Protein AF-0000000084521338 (afdb_homodimer)

pLDDT: mean 89.38, std 19.84, range [15.09, 98.81]

Sequence (974 aa):
MANGDLIKFGTLYLGGVKQARPTRPWTGVTNVPIPPGASDYGDIPSYNNTSKPVIEIRDTDTNDAYKIQWREVTVDGKKLLICDRVILINITWNDLNTYGLIFGKTFTIDGRQCKLRVLTGGETYRSNGDPFSGGTPTSNEWDRIITNESNFSGLPKPSTSDLDTNKDENDMNSVHNKFWNWYYIYSFCQEAFDKDNNKRPVRGYHSARYLDWSSPSGYGVSTGWRPVLEILNSIPTLTLSTQNNITLSEGNILPITGSASDTDNGDVVTVKYKINSGTIRNITSGVVNGTPLSFAKNLTFSGKRLRDGSTEVTVDLAENVDHTLTVWAEDDKGGKSAEVTRKFRVIHNRPPVISGTNEDLGTIQAIPSKTYTVTEPEGDAFTVTEKIDGKVIRSFAGVAGQENTITIPHDMWIRLQPGVQHTLAVEATDSKGMTSSRTYTFVRQETKLEFKLKNPFVTDIAAKSCHPRCGGPKRSDNENRSMQQRLMANGDLIKFGTLYLGGVKQARPTRPWTGVTNVPIPPGASDYGDIPSYNNTSKPVIEIRDTDTNDAYKIQWREVTVDGKKLLICDRVILINITWNDLNTYGLIFGKTFTIDGRQCKLRVLTGGETYRSNGDPFSGGTPTSNEWDRIITNESNFSGLPKPSTSDLDTNKDENDMNSVHNKFWNWYYIYSFCQEAFDKDNNKRPVRGYHSARYLDWSSPSGYGVSTGWRPVLEILNSIPTLTLSTQNNITLSEGNILPITGSASDTDNGDVVTVKYKINSGTIRNITSGVVNGTPLSFAKNLTFSGKRLRDGSTEVTVDLAENVDHTLTVWAEDDKGGKSAEVTRKFRVIHNRPPVISGTNEDLGTIQAIPSKTYTVTEPEGDAFTVTEKIDGKVIRSFAGVAGQENTITIPHDMWIRLQPGVQHTLAVEATDSKGMTSSRTYTFVRQETKLEFKLKNPFVTDIAAKSCHPRCGGPKRSDNENRSMQQRL

Secondary structure (DSSP, 8-state):
--TT-EEE--EEEETTEE-PPPSS-S---TTSPPPTT-SS-----B--TTT-PPEEEESPPSSGGG--EEEEEEETTEEEEEESS--EES--HHHHHHTTTTT-EEEEETTEEEEEE-----SEESSTT-TTS-EESTT-HIIIIIS-TT--TTS----HHHHSS--SHHHHTSHHHHHH--BT-EEE-SSPGGG-TT-EEEEEBTSTT-EEEE-TT---SSEEE--EEEE--PPPEEEE-PPSSEEE-TT-EEEEEEEEE-SSTT-EEEEEEEETTS--EEEEEEE-SSS-EEEEEEEEEETTEEEETTEE-SSPPPTTS-EEEEEEEEETTS-BPPPEEEEEEE------EESS--EEEEEESS--EEEE-EE-TT---EEEEEEETTEEEEEEE--TT--EEEE--HHHHTTSPTTSEEEEEEEEEETTS-EEEEEEEEEE---S-----------------------------------S---/--TT-EEE--EEEETTEE-PPPSS-S---TTSPPPTT-SS---PPBP-TTT-PPEEEESPPSSGGG--EEEEEEETTEEEEEESS--EES--HHHHHHTTTTT-EEEEETTEEEEEE-----SEESSTT-TTS-EESTT-HIIIIIS-TT--TTS----HHHHSS--SHHHHTSHHHHHH--BT-EEE-SSPGGG-TT-EEEEEBTSTT-EEEE-TT---SSEEE--EEEE--PPPEEEE-PPSSEEE-TT-EEEEEEEEE-SSTT-EEEEEEEETTS--EEEEEEE-SSS-EEEEEEEEEETTEEEETTEE-SSPPPTTS-EEEEEEEEETTS-BPPPEEEEEEE------EESS--EEEEEESS--EEEE-EE-TT---EEEEEEETTEEEEEEE--TT--EEEE--HHHHTTSPTTSEEEEEEEEEETTS-EEEEEEEEEE---S---------------------------------------

Radius of gyration: 51.52 Å; Cα contacts (8 Å, |Δi|>4): 2379; chains: 2; bounding box: 118×177×159 Å

Solvent-accessible surface area (backbone atoms only — not comparable to full-atom values): 52672 Å² total; per-residue (Å²): 140,54,41,46,41,81,41,77,54,23,21,45,23,49,58,83,40,78,44,64,50,46,86,37,43,27,42,45,48,93,91,47,79,61,52,57,77,55,94,54,60,18,54,41,46,67,49,50,84,79,78,56,54,56,79,46,70,38,49,57,50,91,52,74,60,28,27,36,51,21,32,32,39,76,53,97,87,38,42,32,35,35,39,29,36,45,59,34,20,33,47,26,56,50,56,38,44,74,72,30,44,36,85,49,35,80,43,62,41,79,48,28,36,26,33,30,15,34,45,36,49,20,30,40,50,54,41,91,90,34,40,62,62,22,33,29,59,71,80,21,43,40,50,30,54,67,41,26,72,66,65,53,71,67,53,58,58,63,50,74,64,29,54,39,89,61,74,36,43,68,35,54,69,28,73,45,28,69,60,42,35,31,51,48,23,25,29,50,31,56,40,38,27,75,78,30,86,67,26,23,17,28,36,22,30,56,19,67,41,20,42,51,66,42,48,33,80,44,71,34,64,49,35,22,45,30,51,27,33,36,59,72,49,64,58,30,45,65,47,75,67,45,73,65,68,45,74,37,40,70,68,34,69,50,60,46,35,38,37,34,41,50,82,48,66,50,40,38,39,35,35,34,35,29,52,64,90,50,65,79,42,58,73,41,35,34,52,29,72,78,62,65,48,71,45,76,45,66,29,35,29,48,91,47,19,41,21,50,83,90,43,71,66,47,67,77,57,61,61,92,38,86,40,38,42,39,37,34,30,33,35,80,76,61,16,56,23,71,77,47,75,33,38,31,35,43,46,78,82,69,45,34,44,64,55,83,71,72,42,75,69,43,76,36,73,66,81,61,76,47,78,38,31,40,38,41,87,88,68,59,57,34,37,34,37,31,24,52,70,85,40,77,74,50,72,46,79,54,57,73,65,45,80,43,71,51,66,60,58,64,80,59,51,75,66,52,61,64,79,37,82,44,42,40,35,43,34,32,34,31,78,86,68,38,62,32,77,46,44,36,34,31,24,42,44,78,71,78,79,78,67,76,71,68,75,76,73,79,74,70,74,72,76,76,82,80,80,83,86,80,88,75,87,86,78,84,79,79,88,83,84,90,71,89,72,76,133,140,54,41,44,41,82,43,75,55,23,21,44,24,52,60,83,40,76,43,64,49,46,86,37,43,27,42,46,47,93,90,48,78,62,54,55,77,53,92,54,59,18,55,41,47,68,48,49,84,78,77,56,54,57,80,45,69,38,49,56,49,90,51,71,61,28,28,38,50,22,32,32,39,73,51,97,89,37,45,31,35,35,37,30,35,44,59,35,20,32,47,26,55,51,58,38,45,74,72,30,45,35,83,50,34,80,43,61,41,79,48,28,36,26,34,31,15,34,45,38,49,22,30,40,49,54,39,90,91,36,40,62,62,22,32,28,59,70,82,21,43,39,51,32,54,66,41,25,72,66,64,53,71,69,53,58,58,63,49,73,64,31,54,39,89,60,73,36,43,69,37,55,69,27,73,45,28,69,60,42,35,32,50,47,22,26,29,50,31,57,41,37,26,75,78,31,85,65,26,23,17,26,37,23,31,55,17,67,40,20,43,50,66,41,49,34,80,43,70,33,64,48,33,21,45,30,52,26,33,36,58,72,48,64,58,29,45,66,48,76,67,47,74,65,68,44,74,38,41,70,68,33,69,52,60,46,34,36,36,34,41,48,81,48,66,50,40,38,41,34,35,35,36,28,53,65,90,50,66,78,41,58,73,39,35,35,52,29,70,79,61,66,50,73,43,75,44,66,30,36,29,50,90,47,18,39,21,52,82,90,44,72,66,47,66,78,57,62,61,92,39,84,40,39,40,40,39,34,30,33,36,81,78,62,16,57,23,70,75,46,75,34,40,31,36,41,46,78,82,69,45,33,45,65,55,82,72,71,44,75,69,44,77,35,73,65,79,61,76,47,77,36,31,39,38,42,87,88,67,60,59,34,37,34,37,32,26,51,70,86,40,77,74,49,69,47,79,54,54,75,66,46,78,41,73,52,65,61,58,65,80,59,51,73,65,51,60,64,80,36,83,44,44,41,33,43,35,31,35,31,78,86,68,36,62,33,76,45,44,37,34,33,24,43,42,78,71,77,78,81,67,73,70,69,75,77,71,80,73,74,70,73,72,82,75,73,79,67,79,68,78,80,78,86,76,71,94,86,97,87,90,78,84,80,80,78,134

Foldseek 3Di:
DAFFDKDFWWFKDFQNHTDFAWPFQAQADPVDDDFAQDPHGTDAAEQDPPVRTDIDTEAGDPDSRGTFIFGWDQDPNWIKTWGLGFRYAQDFLVSCVVNVQAPWDWDAYPQFIKIKHFWAFAQEAPDPPDQLRGHPPCPTCLNCALCVPVVGPNADHDDPVQRDQDRHSCNCPPPSCVSRVLANAWEWHRYHHVNDPQWTWIAGHRHSRGIDIDGRHDGDSRYGYTMMITTDFDAKEWDWPFDAAAEAEAFDKRKTWTWMAGDPAQWKKWKWKAKAPFDIDTFDMDGHDPDIGITIAIWTDHPQFTDRVVRTRDDRFDAPDKMKMWMWMDIPSRHIYDIDMHIYGYDYFDAKDKDDAAEEPEEDADKDKDKIFIAGPVPFKKKKFKDKQPHTPDIDTHDHPDIDMDTDDPVRVVVDDAPDKMKIKMKMAGPSGDIDMHIYIYGYDHDPPPPPVDPPPPCPPDPPPPDDDDDDDPPDDDDDDDDPDDD/DAFFDKDFWWFKDFQNHTDFAKPFQAQADPVDDDFAQDPHGTDAAEQDPVVRTQIDTEAGDPDSRGTFIFGWDQDPNWIKTWGLGFRYAQDFLVSCVVNVQACWDWDAYPQFIKIKHFWAFAQEAPDPPDQLRGHPPCPTCLNCALCVPVVGPNADHDDPVQRDQDRHSCNCPPPSCVSRVLANAWEWHRYHHVNDPQWTWIAGHRHSRGIDIDGRHDGDSRYGYTMMITGDFDAKEWDWPFDAAAEAEAFDKRKTWTWMAGPPAQWKKWKWKAKAPFDIDTFDMDGHDPDIGITIAIWGDHPQFTDRVVRTRDDRFDAPDKMKMWMWMAIPSRHIYDIDMHIYGYDYFDAKDKDDAAEEPEEDADKDKDKIFIAGPVRFKKKKFKDKQNHTPDIDTHDHPDIDMDTDDPVRVVVDDAPDKMKIKMKMAGPSGDIDMHIYIYGHDHDPPPPPVDPPPPPPPPPPDDPVPVDDDDDDDDDDDDDDDDD

InterPro domains:
  IPR013783 Immunoglobulin-like fold [G3DSA:2.60.40.10] (236-350)

Structure (mmCIF, N/CA/C/O backbone):
data_AF-0000000084521338-model_v1
#
loop_
_entity.id
_entity.type
_entity.pdbx_description
1 polymer 'Uncharacterized protein'
#
loop_
_atom_site.group_PDB
_atom_site.id
_atom_site.type_symbol
_atom_site.label_atom_id
_atom_site.label_alt_id
_atom_site.label_comp_id
_atom_site.label_asym_id
_atom_site.label_entity_id
_atom_site.label_seq_id
_atom_site.pdbx_PDB_ins_code
_atom_site.Cartn_x
_atom_site.Cartn_y
_atom_site.Cartn_z
_atom_site.occupancy
_atom_site.B_iso_or_equiv
_atom_site.auth_seq_id
_atom_site.auth_comp_id
_atom_site.auth_asym_id
_atom_site.auth_atom_id
_atom_site.pdbx_PDB_model_num
ATOM 1 N N . MET A 1 1 ? 20.344 -11.086 -13.477 1 58.88 1 MET A N 1
ATOM 2 C CA . MET A 1 1 ? 21.031 -12.188 -12.812 1 58.88 1 MET A CA 1
ATOM 3 C C . MET A 1 1 ? 20.703 -13.516 -13.469 1 58.88 1 MET A C 1
ATOM 5 O O . MET A 1 1 ? 19.578 -13.719 -13.938 1 58.88 1 MET A O 1
ATOM 9 N N . ALA A 1 2 ? 21.812 -14.273 -13.68 1 73.19 2 ALA A N 1
ATOM 10 C CA . ALA A 1 2 ? 21.734 -15.5 -14.469 1 73.19 2 ALA A CA 1
ATOM 11 C C . ALA A 1 2 ? 21.781 -16.734 -13.578 1 73.19 2 ALA A C 1
ATOM 13 O O . ALA A 1 2 ? 22.188 -16.641 -12.414 1 73.19 2 ALA A O 1
ATOM 14 N N . ASN A 1 3 ? 21.219 -17.781 -14.016 1 86.38 3 ASN A N 1
ATOM 15 C CA . ASN A 1 3 ? 21.359 -19.047 -13.312 1 86.38 3 ASN A CA 1
ATOM 16 C C . ASN A 1 3 ? 22.812 -19.312 -12.906 1 86.38 3 ASN A C 1
ATOM 18 O O . ASN A 1 3 ? 23.734 -19.094 -13.695 1 86.38 3 ASN A O 1
ATOM 22 N N . GLY A 1 4 ? 22.953 -19.531 -11.633 1 91.88 4 GLY A N 1
ATOM 23 C CA . GLY A 1 4 ? 24.281 -19.891 -11.156 1 91.88 4 GLY A CA 1
ATOM 24 C C . GLY A 1 4 ? 24.984 -18.75 -10.438 1 91.88 4 GLY A C 1
ATOM 25 O O . GLY A 1 4 ? 25.969 -18.969 -9.734 1 91.88 4 GLY A O 1
ATOM 26 N N . ASP A 1 5 ? 24.516 -17.562 -10.555 1 92.31 5 ASP A N 1
ATOM 27 C CA . ASP A 1 5 ? 25.141 -16.406 -9.906 1 92.31 5 ASP A CA 1
ATOM 28 C C . ASP A 1 5 ? 25.203 -16.609 -8.391 1 92.31 5 ASP A C 1
ATOM 30 O O . ASP A 1 5 ? 24.266 -17.125 -7.789 1 92.31 5 ASP A O 1
ATOM 34 N N . LEU A 1 6 ? 26.375 -16.25 -7.836 1 95.75 6 LEU A N 1
ATOM 35 C CA . LEU A 1 6 ? 26.547 -16.281 -6.391 1 95.75 6 LEU A CA 1
ATOM 36 C C . LEU A 1 6 ? 25.938 -15.055 -5.734 1 95.75 6 LEU A C 1
ATOM 38 O O . LEU A 1 6 ? 26.297 -13.922 -6.074 1 95.75 6 LEU A O 1
ATOM 42 N N . ILE A 1 7 ? 25.016 -15.297 -4.859 1 94.56 7 ILE A N 1
ATOM 43 C CA . ILE A 1 7 ? 24.328 -14.227 -4.133 1 94.56 7 ILE A CA 1
ATOM 44 C C . ILE A 1 7 ? 24.641 -14.344 -2.641 1 94.56 7 ILE A C 1
ATOM 46 O O . ILE A 1 7 ? 24.516 -15.422 -2.055 1 94.56 7 ILE A O 1
ATOM 50 N N . LYS A 1 8 ? 25.141 -13.367 -2.061 1 95.94 8 LYS A N 1
ATOM 51 C CA . LYS A 1 8 ? 25.344 -13.281 -0.616 1 95.94 8 LYS A CA 1
ATOM 52 C C . LYS A 1 8 ? 24.172 -12.555 0.052 1 95.94 8 LYS A C 1
ATOM 54 O O . LYS A 1 8 ? 23.938 -11.375 -0.203 1 95.94 8 LYS A O 1
ATOM 59 N N . PHE A 1 9 ? 23.391 -13.352 0.791 1 94.38 9 PHE A N 1
ATOM 60 C CA . PHE A 1 9 ? 22.094 -12.867 1.213 1 94.38 9 PHE A CA 1
ATOM 61 C C . PHE A 1 9 ? 21.656 -13.523 2.521 1 94.38 9 PHE A C 1
ATOM 63 O O . PHE A 1 9 ? 21.703 -14.75 2.65 1 94.38 9 PHE A O 1
ATOM 70 N N . GLY A 1 10 ? 21.375 -12.656 3.594 1 95.88 10 GLY A N 1
ATOM 71 C CA . GLY A 1 10 ? 20.875 -13.148 4.867 1 95.88 10 GLY A CA 1
ATOM 72 C C . GLY A 1 10 ? 21.969 -13.617 5.805 1 95.88 10 GLY A C 1
ATOM 73 O O . GLY A 1 10 ? 23.094 -13.844 5.375 1 95.88 10 GLY A O 1
ATOM 74 N N . THR A 1 11 ? 21.609 -13.711 7.078 1 97.88 11 THR A N 1
ATOM 75 C CA . THR A 1 11 ? 22.5 -14.125 8.156 1 97.88 11 THR A CA 1
ATOM 76 C C . THR A 1 11 ? 21.797 -15.125 9.078 1 97.88 11 THR A C 1
ATOM 78 O O . THR A 1 11 ? 20.672 -14.898 9.508 1 97.88 11 THR A O 1
ATOM 81 N N . LEU A 1 12 ? 22.516 -16.25 9.375 1 97.62 12 LEU A N 1
ATOM 82 C CA . LEU A 1 12 ? 21.953 -17.266 10.25 1 97.62 12 LEU A CA 1
ATOM 83 C C . LEU A 1 12 ? 22.156 -16.891 11.719 1 97.62 12 LEU A C 1
ATOM 85 O O . LEU A 1 12 ? 23.25 -16.5 12.125 1 97.62 12 LEU A O 1
ATOM 89 N N . TYR A 1 13 ? 21.078 -17.016 12.469 1 97.06 13 TYR A N 1
ATOM 90 C CA . TYR A 1 13 ? 21.109 -16.812 13.914 1 97.06 13 TYR A CA 1
ATOM 91 C C . TYR A 1 13 ? 20.609 -18.062 14.641 1 97.06 13 TYR A C 1
ATOM 93 O O . TYR A 1 13 ? 19.625 -18.672 14.234 1 97.06 13 TYR A O 1
ATOM 101 N N . LEU A 1 14 ? 21.281 -18.422 15.664 1 96.31 14 LEU A N 1
ATOM 102 C CA . LEU A 1 14 ? 20.859 -19.422 16.641 1 96.31 14 LEU A CA 1
ATOM 103 C C . LEU A 1 14 ? 20.719 -18.812 18.031 1 96.31 14 LEU A C 1
ATOM 105 O O . LEU A 1 14 ? 21.703 -18.391 18.625 1 96.31 14 LEU A O 1
ATOM 109 N N . GLY A 1 15 ? 19.5 -18.656 18.484 1 94.88 15 GLY A N 1
ATOM 110 C CA . GLY A 1 15 ? 19.266 -18.031 19.781 1 94.88 15 GLY A CA 1
ATOM 111 C C . GLY A 1 15 ? 19.75 -16.594 19.828 1 94.88 15 GLY A C 1
ATOM 112 O O . GLY A 1 15 ? 20.453 -16.203 20.766 1 94.88 15 GLY A O 1
ATOM 113 N N . GLY A 1 16 ? 19.609 -15.992 18.688 1 94.75 16 GLY A N 1
ATOM 114 C CA . GLY A 1 16 ? 19.953 -14.586 18.625 1 94.75 16 GLY A CA 1
ATOM 115 C C . GLY A 1 16 ? 21.438 -14.352 18.375 1 94.75 16 GLY A C 1
ATOM 116 O O . GLY A 1 16 ? 21.859 -13.203 18.203 1 94.75 16 GLY A O 1
ATOM 117 N N . VAL A 1 17 ? 22.234 -15.391 18.328 1 96.5 17 VAL A N 1
ATOM 118 C CA . VAL A 1 17 ? 23.656 -15.266 18.062 1 96.5 17 VAL A CA 1
ATOM 119 C C . VAL A 1 17 ? 23.938 -15.547 16.594 1 96.5 17 VAL A C 1
ATOM 121 O O . VAL A 1 17 ? 23.578 -16.609 16.078 1 96.5 17 VAL A O 1
ATOM 124 N N . LYS A 1 18 ? 24.578 -14.586 15.938 1 97.44 18 LYS A N 1
ATOM 125 C CA . LYS A 1 18 ? 24.859 -14.797 14.523 1 97.44 18 LYS A CA 1
ATOM 126 C C . LYS A 1 18 ? 25.891 -15.898 14.328 1 97.44 18 LYS A C 1
ATOM 128 O O . LYS A 1 18 ? 26.844 -16.016 15.117 1 97.44 18 LYS A O 1
ATOM 133 N N . GLN A 1 19 ? 25.766 -16.703 13.297 1 97.5 19 GLN A N 1
ATOM 134 C CA . GLN A 1 19 ? 26.672 -17.812 12.961 1 97.5 19 GLN A CA 1
ATOM 135 C C . GLN A 1 19 ? 27.5 -17.484 11.719 1 97.5 19 GLN A C 1
ATOM 137 O O . GLN A 1 19 ? 26.969 -16.969 10.734 1 97.5 19 GLN A O 1
ATOM 142 N N . ALA A 1 20 ? 28.75 -17.766 11.781 1 97.44 20 ALA A N 1
ATOM 143 C CA . ALA A 1 20 ? 29.594 -17.578 10.602 1 97.44 20 ALA A CA 1
ATOM 144 C C . ALA A 1 20 ? 29.297 -18.641 9.547 1 97.44 20 ALA A C 1
ATOM 146 O O . ALA A 1 20 ? 28.984 -19.781 9.875 1 97.44 20 ALA A O 1
ATOM 147 N N . ARG A 1 21 ? 29.406 -18.234 8.305 1 97.44 21 ARG A N 1
ATOM 148 C CA . ARG A 1 21 ? 29.297 -19.188 7.207 1 97.44 21 ARG A CA 1
ATOM 149 C C . ARG A 1 21 ? 30.406 -20.234 7.277 1 97.44 21 ARG A C 1
ATOM 151 O O . ARG A 1 21 ? 31.594 -19.875 7.406 1 97.44 21 ARG A O 1
ATOM 158 N N . PRO A 1 22 ? 30.062 -21.5 7.141 1 97.12 22 PRO A N 1
ATOM 159 C CA . PRO A 1 22 ? 31.141 -22.5 7.16 1 97.12 22 PRO A CA 1
ATOM 160 C C . PRO A 1 22 ? 32.094 -22.359 5.988 1 97.12 22 PRO A C 1
ATOM 162 O O . PRO A 1 22 ? 31.672 -22.172 4.848 1 97.12 22 PRO A O 1
ATOM 165 N N . THR A 1 23 ? 33.375 -22.453 6.254 1 95.88 23 THR A N 1
ATOM 166 C CA . THR A 1 23 ? 34.406 -22.438 5.215 1 95.88 23 THR A CA 1
ATOM 167 C C . THR A 1 23 ? 34.844 -23.844 4.863 1 95.88 23 THR A C 1
ATOM 169 O O . THR A 1 23 ? 35.438 -24.078 3.809 1 95.88 23 THR A O 1
ATOM 172 N N . ARG A 1 24 ? 34.625 -24.703 5.758 1 96.06 24 ARG A N 1
ATOM 173 C CA . ARG A 1 24 ? 34.781 -26.141 5.566 1 96.06 24 ARG A CA 1
ATOM 174 C C . ARG A 1 24 ? 33.469 -26.875 5.723 1 96.06 24 ARG A C 1
ATOM 176 O O . ARG A 1 24 ? 33.219 -27.5 6.758 1 96.06 24 ARG A O 1
ATOM 183 N N . PRO A 1 25 ? 32.625 -26.859 4.652 1 95.81 25 PRO A N 1
ATOM 184 C CA . PRO A 1 25 ? 31.219 -27.297 4.762 1 95.81 25 PRO A CA 1
ATOM 185 C C . PRO A 1 25 ? 31.062 -28.812 4.617 1 95.81 25 PRO A C 1
ATOM 187 O O . PRO A 1 25 ? 30.344 -29.281 3.742 1 95.81 25 PRO A O 1
ATOM 190 N N . TRP A 1 26 ? 31.75 -29.562 5.391 1 95.12 26 TRP A N 1
ATOM 191 C CA . TRP A 1 26 ? 31.641 -31.016 5.516 1 95.12 26 TRP A CA 1
ATOM 192 C C . TRP A 1 26 ? 31.578 -31.438 6.98 1 95.12 26 TRP A C 1
ATOM 194 O O . TRP A 1 26 ? 31.562 -30.578 7.875 1 95.12 26 TRP A O 1
ATOM 204 N N . THR A 1 27 ? 31.438 -32.688 7.207 1 89.75 27 THR A N 1
ATOM 205 C CA . THR A 1 27 ? 31.219 -33.188 8.562 1 89.75 27 THR A CA 1
ATOM 206 C C . THR A 1 27 ? 32.375 -32.812 9.469 1 89.75 27 THR A C 1
ATOM 208 O O . THR A 1 27 ? 33.531 -32.781 9.016 1 89.75 27 THR A O 1
ATOM 211 N N . GLY A 1 28 ? 32.219 -32.312 10.797 1 71.38 28 GLY A N 1
ATOM 212 C CA . GLY A 1 28 ? 33.312 -31.719 11.523 1 71.38 28 GLY A CA 1
ATOM 213 C C . GLY A 1 28 ? 33.375 -32.125 12.984 1 71.38 28 GLY A C 1
ATOM 214 O O . GLY A 1 28 ? 33.281 -31.297 13.883 1 71.38 28 GLY A O 1
ATOM 215 N N . VAL A 1 29 ? 33.156 -33.438 13.312 1 67.94 29 VAL A N 1
ATOM 216 C CA . VAL A 1 29 ? 33.406 -33.719 14.727 1 67.94 29 VAL A CA 1
ATOM 217 C C . VAL A 1 29 ? 34.594 -34.656 14.883 1 67.94 29 VAL A C 1
ATOM 219 O O . VAL A 1 29 ? 34.938 -35.375 13.953 1 67.94 29 VAL A O 1
ATOM 222 N N . THR A 1 30 ? 35.25 -34.438 15.953 1 62.69 30 THR A N 1
ATOM 223 C CA . THR A 1 30 ? 36.5 -35.125 16.297 1 62.69 30 THR A CA 1
ATOM 224 C C . THR A 1 30 ? 36.344 -36.625 16.125 1 62.69 30 THR A C 1
ATOM 226 O O . THR A 1 30 ? 37.312 -37.312 15.82 1 62.69 30 THR A O 1
ATOM 229 N N . ASN A 1 31 ? 35.156 -37.188 16.234 1 66.25 31 ASN A N 1
ATOM 230 C CA . ASN A 1 31 ? 35.031 -38.625 16.203 1 66.25 31 ASN A CA 1
ATOM 231 C C . ASN A 1 31 ? 34.75 -39.156 14.797 1 66.25 31 ASN A C 1
ATOM 233 O O . ASN A 1 31 ? 34.625 -40.344 14.586 1 66.25 31 ASN A O 1
ATOM 237 N N . VAL A 1 32 ? 34.75 -38.25 13.836 1 73.44 32 VAL A N 1
ATOM 238 C CA . VAL A 1 32 ? 34.594 -38.625 12.438 1 73.44 32 VAL A CA 1
ATOM 239 C C . VAL A 1 32 ? 35.844 -38.344 11.664 1 73.44 32 VAL A C 1
ATOM 241 O O . VAL A 1 32 ? 36.469 -37.281 11.836 1 73.44 32 VAL A O 1
ATOM 244 N N . PRO A 1 33 ? 36.312 -39.344 10.992 1 78 33 PRO A N 1
ATOM 245 C CA . PRO A 1 33 ? 37.531 -39.125 10.219 1 78 33 PRO A CA 1
ATOM 246 C C . PRO A 1 33 ? 37.438 -37.906 9.312 1 78 33 PRO A C 1
ATOM 248 O O . PRO A 1 33 ? 36.375 -37.594 8.789 1 78 33 PRO A O 1
ATOM 251 N N . ILE A 1 34 ? 38.531 -37.219 9.297 1 89.31 34 ILE A N 1
ATOM 252 C CA . ILE A 1 34 ? 38.656 -36.156 8.32 1 89.31 34 ILE A CA 1
ATOM 253 C C . ILE A 1 34 ? 38.438 -36.688 6.914 1 89.31 34 ILE A C 1
ATOM 255 O O . ILE A 1 34 ? 39.031 -37.688 6.523 1 89.31 34 ILE A O 1
ATOM 259 N N . PRO A 1 35 ? 37.5 -36.062 6.195 1 91.81 35 PRO A N 1
ATOM 260 C CA . PRO A 1 35 ? 37.219 -36.562 4.844 1 91.81 35 PRO A CA 1
ATOM 261 C C . PRO A 1 35 ? 38.469 -36.594 3.979 1 91.81 35 PRO A C 1
ATOM 263 O O . PRO A 1 35 ? 39.344 -35.719 4.105 1 91.81 35 PRO A O 1
ATOM 266 N N . PRO A 1 36 ? 38.531 -37.594 3.084 1 90.31 36 PRO A N 1
ATOM 267 C CA . PRO A 1 36 ? 39.688 -37.656 2.18 1 90.31 36 PRO A CA 1
ATOM 268 C C . PRO A 1 36 ? 39.875 -36.375 1.382 1 90.31 36 PRO A C 1
ATOM 270 O O . PRO A 1 36 ? 38.938 -35.875 0.772 1 90.31 36 PRO A O 1
ATOM 273 N N . GLY A 1 37 ? 41.094 -35.781 1.499 1 90.25 37 GLY A N 1
ATOM 274 C CA . GLY A 1 37 ? 41.406 -34.594 0.742 1 90.25 37 GLY A CA 1
ATOM 275 C C . GLY A 1 37 ? 41.219 -33.312 1.548 1 90.25 37 GLY A C 1
ATOM 276 O O . GLY A 1 37 ? 41.688 -32.25 1.152 1 90.25 37 GLY A O 1
ATOM 277 N N . ALA A 1 38 ? 40.562 -33.438 2.684 1 91.44 38 ALA A N 1
ATOM 278 C CA . ALA A 1 38 ? 40.312 -32.25 3.508 1 91.44 38 ALA A CA 1
ATOM 279 C C . ALA A 1 38 ? 41.469 -31.969 4.43 1 91.44 38 ALA A C 1
ATOM 281 O O . ALA A 1 38 ? 42.25 -32.875 4.785 1 91.44 38 ALA A O 1
ATOM 282 N N . SER A 1 39 ? 41.594 -30.75 4.801 1 87.31 39 SER A N 1
ATOM 283 C CA . SER A 1 39 ? 42.719 -30.312 5.633 1 87.31 39 SER A CA 1
ATOM 284 C C . SER A 1 39 ? 42.406 -30.484 7.113 1 87.31 39 SER A C 1
ATOM 286 O O . SER A 1 39 ? 43.312 -30.641 7.93 1 87.31 39 SER A O 1
ATOM 288 N N . ASP A 1 40 ? 41.156 -30.406 7.406 1 92 40 ASP A N 1
ATOM 289 C CA . ASP A 1 40 ? 40.688 -30.438 8.797 1 92 40 ASP A CA 1
ATOM 290 C C . ASP A 1 40 ? 39.219 -30.859 8.891 1 92 40 ASP A C 1
ATOM 292 O O . ASP A 1 40 ? 38.594 -31.094 7.867 1 92 40 ASP A O 1
ATOM 296 N N . TYR A 1 41 ? 38.781 -30.922 10.141 1 93 41 TYR A N 1
ATOM 297 C CA . TYR A 1 41 ? 37.375 -31.156 10.383 1 93 41 TYR A CA 1
ATOM 298 C C . TYR A 1 41 ? 36.531 -30.016 9.836 1 93 41 TYR A C 1
ATOM 300 O O . TYR A 1 41 ? 37 -28.906 9.672 1 93 41 TYR A O 1
ATOM 308 N N . GLY A 1 42 ? 35.281 -30.422 9.492 1 94.38 42 GLY A N 1
ATOM 309 C CA . GLY A 1 42 ? 34.375 -29.375 9.07 1 94.38 42 GLY A CA 1
ATOM 310 C C . GLY A 1 42 ? 34.062 -28.359 10.156 1 94.38 42 GLY A C 1
ATOM 311 O O . GLY A 1 42 ? 34.375 -28.594 11.328 1 94.38 42 GLY A O 1
ATOM 312 N N . ASP A 1 43 ? 33.562 -27.219 9.789 1 95.19 43 ASP A N 1
ATOM 313 C CA . ASP A 1 43 ? 33.281 -26.141 10.75 1 95.19 43 ASP A CA 1
ATOM 314 C C . ASP A 1 43 ? 31.812 -25.703 10.656 1 95.19 43 ASP A C 1
ATOM 316 O O . ASP A 1 43 ? 31.5 -24.531 10.906 1 95.19 43 ASP A O 1
ATOM 320 N N . ILE A 1 44 ? 30.938 -26.578 10.227 1 96.5 44 ILE A N 1
ATOM 321 C CA . ILE A 1 44 ? 29.516 -26.25 10.188 1 96.5 44 ILE A CA 1
ATOM 322 C C . ILE A 1 44 ? 29 -26.062 11.609 1 96.5 44 ILE A C 1
ATOM 324 O O . ILE A 1 44 ? 29.25 -26.891 12.492 1 96.5 44 ILE A O 1
ATOM 328 N N . PRO A 1 45 ? 28.25 -24.969 11.867 1 96 45 PRO A N 1
ATOM 329 C CA . PRO A 1 45 ? 27.672 -24.781 13.203 1 96 45 PRO A CA 1
ATOM 330 C C . PRO A 1 45 ? 26.766 -25.938 13.633 1 96 45 PRO A C 1
ATOM 332 O O . PRO A 1 45 ? 26.047 -26.484 12.805 1 96 45 PRO A O 1
ATOM 335 N N . SER A 1 46 ? 26.859 -26.266 14.922 1 94.75 46 SER A N 1
ATOM 336 C CA . SER A 1 46 ? 26.078 -27.375 15.484 1 94.75 46 SER A CA 1
ATOM 337 C C . SER A 1 46 ? 24.906 -26.844 16.297 1 94.75 46 SER A C 1
ATOM 339 O O . SER A 1 46 ? 25.062 -25.969 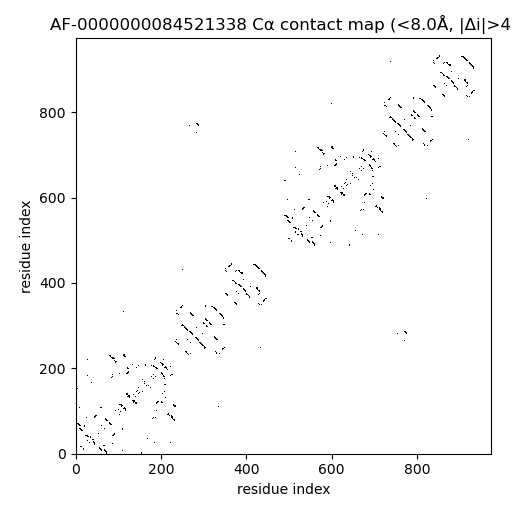17.141 1 94.75 46 SER A O 1
ATOM 341 N N . TYR A 1 47 ? 23.781 -27.391 15.953 1 95.56 47 TYR A N 1
ATOM 342 C CA . TYR A 1 47 ? 22.594 -27.078 16.734 1 95.56 47 TYR A CA 1
ATOM 343 C C . TYR A 1 47 ? 22.672 -27.719 18.125 1 95.56 47 TYR A C 1
ATOM 345 O O . TYR A 1 47 ? 23.078 -28.875 18.266 1 95.56 47 TYR A O 1
ATOM 353 N N . ASN A 1 48 ? 22.391 -26.984 19.125 1 91.94 48 ASN A N 1
ATOM 354 C CA . ASN A 1 48 ? 22.344 -27.516 20.484 1 91.94 48 ASN A CA 1
ATOM 355 C C . ASN A 1 48 ? 21 -28.156 20.797 1 91.94 48 ASN A C 1
ATOM 357 O O . ASN A 1 48 ? 20 -27.469 20.984 1 91.94 48 ASN A O 1
ATOM 361 N N . ASN A 1 49 ? 21.031 -29.438 20.906 1 90.94 49 ASN A N 1
ATOM 362 C CA . ASN A 1 49 ? 19.781 -30.188 21.094 1 90.94 49 ASN A CA 1
ATOM 363 C C . ASN A 1 49 ? 19.297 -30.125 22.531 1 90.94 49 ASN A C 1
ATOM 365 O O . ASN A 1 49 ? 18.25 -30.672 22.859 1 90.94 49 ASN A O 1
ATOM 369 N N . THR A 1 50 ? 19.984 -29.438 23.359 1 91.69 50 THR A N 1
ATOM 370 C CA . THR A 1 50 ? 19.578 -29.234 24.75 1 91.69 50 THR A CA 1
ATOM 371 C C . THR A 1 50 ? 18.859 -27.891 24.922 1 91.69 50 THR A C 1
ATOM 373 O O . THR A 1 50 ? 17.703 -27.844 25.344 1 91.69 50 THR A O 1
ATOM 376 N N . SER A 1 51 ? 19.531 -26.875 24.516 1 93.31 51 SER A N 1
ATOM 377 C CA . SER A 1 51 ? 18.969 -25.547 24.672 1 93.31 51 SER A CA 1
ATOM 378 C C . SER A 1 51 ? 17.953 -25.234 23.578 1 93.31 51 SER A C 1
ATOM 380 O O . SER A 1 51 ? 17.125 -24.328 23.719 1 93.31 51 SER A O 1
ATOM 382 N N . LYS A 1 52 ? 18.062 -25.906 22.484 1 92.69 52 LYS A N 1
ATOM 383 C CA . LYS A 1 52 ? 17.156 -25.781 21.344 1 92.69 52 LYS A CA 1
ATOM 384 C C . LYS A 1 52 ? 16.953 -24.312 20.969 1 92.69 52 LYS A C 1
ATOM 386 O O . LYS A 1 52 ? 15.82 -23.828 20.969 1 92.69 52 LYS A O 1
ATOM 391 N N . PRO A 1 53 ? 18.031 -23.688 20.672 1 93.88 53 PRO A N 1
ATOM 392 C CA . PRO A 1 53 ? 17.922 -22.266 20.312 1 93.88 53 PRO A CA 1
ATOM 393 C C . PRO A 1 53 ? 17.062 -22.031 19.078 1 93.88 53 PRO A C 1
ATOM 395 O O . PRO A 1 53 ? 17.031 -22.859 18.172 1 93.88 53 PRO A O 1
ATOM 398 N N . VAL A 1 54 ? 16.344 -20.906 19.078 1 94.5 54 VAL A N 1
ATOM 399 C CA . VAL A 1 54 ? 15.523 -20.547 17.938 1 94.5 54 VAL A CA 1
ATOM 400 C C . VAL A 1 54 ? 16.391 -20.359 16.688 1 94.5 54 VAL A C 1
ATOM 402 O O . VAL A 1 54 ? 17.469 -19.75 16.766 1 94.5 54 VAL A O 1
ATOM 405 N N . ILE A 1 55 ? 15.977 -20.891 15.547 1 95.12 55 ILE A N 1
ATOM 406 C CA . ILE A 1 55 ? 16.688 -20.781 14.281 1 95.12 55 ILE A CA 1
ATOM 407 C C . ILE A 1 55 ? 16.062 -19.656 13.445 1 95.12 55 ILE A C 1
ATOM 409 O O . ILE A 1 55 ? 14.875 -19.688 13.125 1 95.12 55 ILE A O 1
ATOM 413 N N . GLU A 1 56 ? 16.859 -18.641 13.039 1 93.62 56 GLU A N 1
ATOM 414 C CA . GLU A 1 56 ? 16.375 -17.5 12.258 1 93.62 56 GLU A CA 1
ATOM 415 C C . GLU A 1 56 ? 17.375 -17.125 11.164 1 93.62 56 GLU A C 1
ATOM 417 O O . GLU A 1 56 ? 18.578 -17.266 11.352 1 93.62 56 GLU A O 1
ATOM 422 N N . ILE A 1 57 ? 16.859 -16.766 10.047 1 94.94 57 ILE A N 1
ATOM 423 C CA . ILE A 1 57 ? 17.641 -16.016 9.055 1 94.94 57 ILE A CA 1
ATOM 424 C C . ILE A 1 57 ? 17.172 -14.57 9.016 1 94.94 57 ILE A C 1
ATOM 426 O O . ILE A 1 57 ? 16 -14.289 8.773 1 94.94 57 ILE A O 1
ATOM 430 N N . ARG A 1 58 ? 18.062 -13.664 9.305 1 94.62 58 ARG A N 1
ATOM 431 C CA . ARG A 1 58 ? 17.766 -12.242 9.352 1 94.62 58 ARG A CA 1
ATOM 432 C C . ARG A 1 58 ? 18.438 -11.5 8.203 1 94.62 58 ARG A C 1
ATOM 434 O O . ARG A 1 58 ? 18.891 -12.117 7.242 1 94.62 58 ARG A O 1
ATOM 441 N N . ASP A 1 59 ? 18.406 -10.164 8.234 1 94.38 59 ASP A N 1
ATOM 442 C CA . ASP A 1 59 ? 18.953 -9.312 7.18 1 94.38 59 ASP A CA 1
ATOM 443 C C . ASP A 1 59 ? 20.453 -9.578 6.992 1 94.38 59 ASP A C 1
ATOM 445 O O . ASP A 1 59 ? 21.109 -10.094 7.891 1 94.38 59 ASP A O 1
ATOM 449 N N . THR A 1 60 ? 20.938 -9.242 5.836 1 96 60 THR A N 1
ATOM 450 C CA . THR A 1 60 ? 22.312 -9.492 5.441 1 96 60 THR A CA 1
ATOM 451 C C . THR A 1 60 ? 23.281 -8.688 6.305 1 96 60 THR A C 1
ATOM 453 O O . THR A 1 60 ? 23.141 -7.465 6.418 1 96 60 THR A O 1
ATOM 456 N N . ASP A 1 61 ? 24.156 -9.43 6.895 1 96.19 61 ASP A N 1
ATOM 457 C CA . ASP A 1 61 ? 25.188 -8.805 7.723 1 96.19 61 ASP A CA 1
ATOM 458 C C . ASP A 1 61 ? 26.156 -7.98 6.871 1 96.19 61 ASP A C 1
ATOM 460 O O . ASP A 1 61 ? 26.359 -8.281 5.695 1 96.19 61 ASP A O 1
ATOM 464 N N . THR A 1 62 ? 26.797 -6.977 7.469 1 95.81 62 THR A N 1
ATOM 465 C CA . THR A 1 62 ? 27.781 -6.168 6.754 1 95.81 62 THR A CA 1
ATOM 466 C C . THR A 1 62 ? 29.078 -6.945 6.551 1 95.81 62 THR A C 1
ATOM 468 O O . THR A 1 62 ? 29.797 -6.723 5.578 1 95.81 62 THR A O 1
ATOM 471 N N . ASN A 1 63 ? 29.406 -7.824 7.492 1 97.06 63 ASN A N 1
ATOM 472 C CA . ASN A 1 63 ? 30.594 -8.664 7.418 1 97.06 63 ASN A CA 1
ATOM 473 C C . ASN A 1 63 ? 30.375 -9.875 6.516 1 97.06 63 ASN A C 1
ATOM 475 O O . ASN A 1 63 ? 29.5 -10.695 6.777 1 97.06 63 ASN A O 1
ATOM 479 N N . ASP A 1 64 ? 31.25 -10.086 5.586 1 96.75 64 ASP A N 1
ATOM 480 C CA . ASP A 1 64 ? 31.125 -11.109 4.555 1 96.75 64 ASP A CA 1
ATOM 481 C C . ASP A 1 64 ? 31.156 -12.508 5.168 1 96.75 64 ASP A C 1
ATOM 483 O O . ASP A 1 64 ? 30.562 -13.445 4.633 1 96.75 64 ASP A O 1
ATOM 487 N N . ALA A 1 65 ? 31.766 -12.648 6.262 1 97.25 65 ALA A N 1
ATOM 488 C CA . ALA A 1 65 ? 31.938 -13.945 6.898 1 97.25 65 ALA A CA 1
ATOM 489 C C . ALA A 1 65 ? 30.609 -14.5 7.387 1 97.25 65 ALA A C 1
ATOM 491 O O . ALA A 1 65 ? 30.484 -15.703 7.641 1 97.25 65 ALA A O 1
ATOM 492 N N . TYR A 1 66 ? 29.609 -13.648 7.504 1 97.88 66 TYR A N 1
ATOM 493 C CA . TYR A 1 66 ? 28.344 -14.062 8.078 1 97.88 66 TYR A CA 1
ATOM 494 C C . TYR A 1 66 ? 27.25 -14.133 7.016 1 97.88 66 TYR A C 1
ATOM 496 O O . TYR A 1 66 ? 26.094 -14.453 7.312 1 97.88 66 TYR A O 1
ATOM 504 N N . LYS A 1 67 ? 27.609 -13.836 5.781 1 97.94 67 LYS A N 1
ATOM 505 C CA . LYS A 1 67 ? 26.641 -13.859 4.703 1 97.94 67 LYS A CA 1
ATOM 506 C C . LYS A 1 67 ? 26.453 -15.273 4.16 1 97.94 67 LYS A C 1
ATOM 508 O O . LYS A 1 67 ? 27.422 -15.938 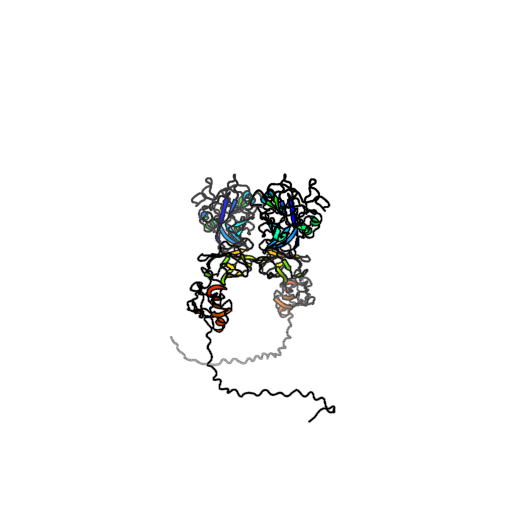3.785 1 97.94 67 LYS A O 1
ATOM 513 N N . ILE A 1 68 ? 25.219 -15.711 4.207 1 97.81 68 ILE A N 1
ATOM 514 C CA . ILE A 1 68 ? 24.938 -16.984 3.576 1 97.81 68 ILE A CA 1
ATOM 515 C C . ILE A 1 68 ? 25.125 -16.875 2.064 1 97.81 68 ILE A C 1
ATOM 517 O O . ILE A 1 68 ? 24.766 -15.867 1.462 1 97.81 68 ILE A O 1
ATOM 521 N N . GLN A 1 69 ? 25.625 -17.891 1.453 1 97.81 69 GLN A N 1
ATOM 522 C CA . GLN A 1 69 ? 25.875 -17.906 0.015 1 97.81 69 GLN A CA 1
ATOM 523 C C . GLN A 1 69 ? 24.875 -18.797 -0.708 1 97.81 69 GLN A C 1
ATOM 525 O O . GLN A 1 69 ? 24.672 -19.953 -0.324 1 97.81 69 GLN A O 1
ATOM 530 N N . TRP A 1 70 ? 24.281 -18.172 -1.704 1 97.69 70 TRP A N 1
ATOM 531 C CA . TRP A 1 70 ? 23.234 -18.844 -2.48 1 97.69 70 TRP A CA 1
ATOM 532 C C . TRP A 1 70 ? 23.609 -18.891 -3.961 1 97.69 70 TRP A C 1
ATOM 534 O O . TRP A 1 70 ? 24.281 -17.984 -4.461 1 97.69 70 TRP A O 1
ATOM 544 N N . ARG A 1 71 ? 23.125 -19.891 -4.641 1 97.06 71 ARG A N 1
ATOM 545 C CA . ARG A 1 71 ? 23.109 -19.906 -6.098 1 97.06 71 ARG A CA 1
ATOM 546 C C . ARG A 1 71 ? 21.703 -19.656 -6.637 1 97.06 71 ARG A C 1
ATOM 548 O O . ARG A 1 71 ? 20.75 -20.344 -6.262 1 97.06 71 ARG A O 1
ATOM 555 N N . GLU A 1 72 ? 21.656 -18.625 -7.465 1 94.69 72 GLU A N 1
ATOM 556 C CA . GLU A 1 72 ? 20.359 -18.266 -8.039 1 94.69 72 GLU A CA 1
ATOM 557 C C . GLU A 1 72 ? 19.984 -19.203 -9.18 1 94.69 72 GLU A C 1
ATOM 559 O O . GLU A 1 72 ? 20.828 -19.547 -10.016 1 94.69 72 GLU A O 1
ATOM 564 N N . VAL A 1 73 ? 18.719 -19.672 -9.188 1 94.38 73 VAL A N 1
ATOM 565 C CA . VAL A 1 73 ? 18.203 -20.547 -10.242 1 94.38 73 VAL A CA 1
ATOM 566 C C . VAL A 1 73 ? 16.75 -20.172 -10.531 1 94.38 73 VAL A C 1
ATOM 568 O O . VAL A 1 73 ? 15.938 -20.047 -9.609 1 94.38 73 VAL A O 1
ATOM 571 N N . THR A 1 74 ? 16.438 -19.953 -11.805 1 89.56 74 THR A N 1
ATOM 572 C CA . THR A 1 74 ? 15.047 -19.75 -12.195 1 89.56 74 THR A CA 1
ATOM 573 C C . THR A 1 74 ? 14.438 -21.062 -12.703 1 89.56 74 THR A C 1
ATOM 575 O O . THR A 1 74 ? 14.914 -21.641 -13.68 1 89.56 74 THR A O 1
ATOM 578 N N . VAL A 1 75 ? 13.492 -21.547 -11.969 1 88.19 75 VAL A N 1
ATOM 579 C CA . VAL A 1 75 ? 12.852 -22.812 -12.281 1 88.19 75 VAL A CA 1
ATOM 580 C C . VAL A 1 75 ? 11.336 -22.609 -12.391 1 88.19 75 VAL A C 1
ATOM 582 O O . VAL A 1 75 ? 10.695 -22.172 -11.438 1 88.19 75 VAL A O 1
ATOM 585 N N . ASP A 1 76 ? 10.828 -22.984 -13.484 1 82.31 76 ASP A N 1
ATOM 586 C CA . ASP A 1 76 ? 9.383 -22.938 -13.688 1 82.31 76 ASP A CA 1
ATOM 587 C C . ASP A 1 76 ? 8.82 -21.578 -13.305 1 82.31 76 ASP A C 1
ATOM 589 O O . ASP A 1 76 ? 7.809 -21.484 -12.594 1 82.31 76 ASP A O 1
ATOM 593 N N . GLY A 1 77 ? 9.586 -20.547 -13.625 1 77.19 77 GLY A N 1
ATOM 594 C CA . GLY A 1 77 ? 9.125 -19.188 -13.406 1 77.19 77 GLY A CA 1
ATOM 595 C C . GLY A 1 77 ? 9.398 -18.688 -12 1 77.19 77 GLY A C 1
ATOM 596 O O . GLY A 1 77 ? 9.109 -17.531 -11.68 1 77.19 77 GLY A O 1
ATOM 597 N N . LYS A 1 78 ? 9.938 -19.484 -11.195 1 85.44 78 LYS A N 1
ATOM 598 C CA . LYS A 1 78 ? 10.258 -19.094 -9.82 1 85.44 78 LYS A CA 1
ATOM 599 C C . LYS A 1 78 ? 11.758 -18.812 -9.672 1 85.44 78 LYS A C 1
ATOM 601 O O . LYS A 1 78 ? 12.586 -19.562 -10.203 1 85.44 78 LYS A O 1
ATOM 606 N N . LYS A 1 79 ? 11.984 -17.797 -8.992 1 89.19 79 LYS A N 1
ATOM 607 C CA . LYS A 1 79 ? 13.375 -17.516 -8.641 1 89.19 79 LYS A CA 1
ATOM 608 C C . LYS A 1 79 ? 13.742 -18.141 -7.301 1 89.19 79 LYS A C 1
ATOM 610 O O . LYS A 1 79 ? 13.133 -17.844 -6.277 1 89.19 79 LYS A O 1
ATOM 615 N N . LEU A 1 80 ? 14.75 -19.016 -7.375 1 94.25 80 LEU A N 1
ATOM 616 C CA . LEU A 1 80 ? 15.219 -19.719 -6.184 1 94.25 80 LEU A CA 1
ATOM 617 C C . LEU A 1 80 ? 16.641 -19.297 -5.836 1 94.25 80 LEU A C 1
ATOM 619 O O . LEU A 1 80 ? 17.469 -19.094 -6.727 1 94.25 80 LEU A O 1
ATOM 623 N N . LEU A 1 81 ? 16.812 -19.094 -4.617 1 95.31 81 LEU A N 1
ATOM 624 C CA . LEU A 1 81 ? 18.156 -19.047 -4.066 1 95.31 81 LEU A CA 1
ATOM 625 C C . LEU A 1 81 ? 18.484 -20.312 -3.273 1 95.31 81 LEU A C 1
ATOM 627 O O . LEU A 1 81 ? 17.984 -20.484 -2.154 1 95.31 81 LEU A O 1
ATOM 631 N N . ILE A 1 82 ? 19.312 -21.141 -3.801 1 97.81 82 ILE A N 1
ATOM 632 C CA . ILE A 1 82 ? 19.688 -22.406 -3.154 1 97.81 82 ILE A CA 1
ATOM 633 C C . ILE A 1 82 ? 21.016 -22.234 -2.43 1 97.81 82 ILE A C 1
ATOM 635 O O . ILE A 1 82 ? 22.031 -21.906 -3.051 1 97.81 82 ILE A O 1
ATOM 639 N N . CYS A 1 83 ? 20.938 -22.531 -1.195 1 98.5 83 CYS A N 1
ATOM 640 C CA . CYS A 1 83 ? 22.188 -22.422 -0.459 1 98.5 83 CYS A CA 1
ATOM 641 C C . CYS A 1 83 ? 23.25 -23.359 -1.033 1 98.5 83 CYS A C 1
ATOM 643 O O . CYS A 1 83 ? 22.953 -24.531 -1.326 1 98.5 83 CYS A O 1
ATOM 645 N N . ASP A 1 84 ? 24.453 -22.859 -1.122 1 98.31 84 ASP A N 1
ATOM 646 C CA . ASP A 1 84 ? 25.469 -23.641 -1.815 1 98.31 84 ASP A CA 1
ATOM 647 C C . ASP A 1 84 ? 26.078 -24.688 -0.892 1 98.31 84 ASP A C 1
ATOM 649 O O . ASP A 1 84 ? 26.938 -25.469 -1.312 1 98.31 84 ASP A O 1
ATOM 653 N N . ARG A 1 85 ? 25.656 -24.734 0.33 1 98.31 85 ARG A N 1
ATOM 654 C CA . ARG A 1 85 ? 26.203 -25.672 1.309 1 98.31 85 ARG A CA 1
ATOM 655 C C . ARG A 1 85 ? 25.219 -25.891 2.455 1 98.31 85 ARG A C 1
ATOM 657 O O . ARG A 1 85 ? 24.234 -25.172 2.59 1 98.31 85 ARG A O 1
ATOM 664 N N . VAL A 1 86 ? 25.484 -26.938 3.199 1 98.19 86 VAL A N 1
ATOM 665 C CA . VAL A 1 86 ? 24.812 -27.141 4.477 1 98.19 86 VAL A CA 1
ATOM 666 C C . VAL A 1 86 ? 25.328 -26.125 5.5 1 98.19 86 VAL A C 1
ATOM 668 O O . VAL A 1 86 ? 26.531 -25.906 5.617 1 98.19 86 VAL A O 1
ATOM 671 N N . ILE A 1 87 ? 24.391 -25.562 6.285 1 98.25 87 ILE A N 1
ATOM 672 C CA . ILE A 1 87 ? 24.844 -24.469 7.141 1 98.25 87 ILE A CA 1
ATOM 673 C C . ILE A 1 87 ? 24.516 -24.781 8.602 1 98.25 87 ILE A C 1
ATOM 675 O O . ILE A 1 87 ? 24.812 -24 9.492 1 98.25 87 ILE A O 1
ATOM 679 N N . LEU A 1 88 ? 23.938 -25.844 8.875 1 97.5 88 LEU A N 1
ATOM 680 C CA . LEU A 1 88 ? 23.609 -26.266 10.234 1 97.5 88 LEU A CA 1
ATOM 681 C C . LEU A 1 88 ? 23.547 -27.781 10.344 1 97.5 88 LEU A C 1
ATOM 683 O O . LEU A 1 88 ? 22.938 -28.438 9.5 1 97.5 88 LEU A O 1
ATOM 687 N N . ILE A 1 89 ? 24.234 -28.328 11.352 1 96 89 ILE A N 1
ATOM 688 C CA . ILE A 1 89 ? 24.203 -29.766 11.578 1 96 89 ILE A CA 1
ATOM 689 C C . ILE A 1 89 ? 23.734 -30.047 13.008 1 96 89 ILE A C 1
ATOM 691 O O . ILE A 1 89 ? 23.438 -29.125 13.766 1 96 89 ILE A O 1
ATOM 695 N N . ASN A 1 90 ? 23.656 -31.391 13.266 1 95.12 90 ASN A N 1
ATOM 696 C CA . ASN A 1 90 ? 23.188 -31.859 14.57 1 95.12 90 ASN A CA 1
ATOM 697 C C . ASN A 1 90 ? 21.781 -31.375 14.875 1 95.12 90 ASN A C 1
ATOM 699 O O . ASN A 1 90 ? 21.469 -30.984 16.016 1 95.12 90 ASN A O 1
ATOM 703 N N . ILE A 1 91 ? 21.016 -31.266 13.898 1 96.19 91 ILE A N 1
ATOM 704 C CA . ILE A 1 91 ? 19.594 -30.922 13.961 1 96.19 91 ILE A CA 1
ATOM 705 C C . ILE A 1 91 ? 18.766 -32 13.289 1 96.19 91 ILE A C 1
ATOM 707 O O . ILE A 1 91 ? 19.25 -32.688 12.391 1 96.19 91 ILE A O 1
ATOM 711 N N . THR A 1 92 ? 17.562 -32.188 13.742 1 97.12 92 THR A N 1
ATOM 712 C CA . THR A 1 92 ? 16.734 -33.219 13.141 1 97.12 92 THR A CA 1
ATOM 713 C C . THR A 1 92 ? 15.797 -32.625 12.094 1 97.12 92 THR A C 1
ATOM 715 O O . THR A 1 92 ? 15.547 -31.438 12.094 1 97.12 92 THR A O 1
ATOM 718 N N . TRP A 1 93 ? 15.352 -33.469 11.227 1 97.62 93 TRP A N 1
ATOM 719 C CA . TRP A 1 93 ? 14.305 -33.094 10.281 1 97.62 93 TRP A CA 1
ATOM 720 C C . TRP A 1 93 ? 13.078 -32.562 11.008 1 97.62 93 TRP A C 1
ATOM 722 O O . TRP A 1 93 ? 12.5 -31.562 10.609 1 97.62 93 TRP A O 1
ATOM 732 N N . ASN A 1 94 ? 12.695 -33.219 12.094 1 96.94 94 ASN A N 1
ATOM 733 C CA . ASN A 1 94 ? 11.539 -32.844 12.891 1 96.94 94 ASN A CA 1
ATOM 734 C C . ASN A 1 94 ? 11.727 -31.453 13.508 1 96.94 94 ASN A C 1
ATOM 736 O O . ASN A 1 94 ? 10.781 -30.656 13.562 1 96.94 94 ASN A O 1
ATOM 740 N N . ASP A 1 95 ? 12.906 -31.172 13.992 1 95.88 95 ASP A N 1
ATOM 741 C CA . ASP A 1 95 ? 13.18 -29.828 14.508 1 95.88 95 ASP A CA 1
ATOM 742 C C . ASP A 1 95 ? 12.93 -28.766 13.445 1 95.88 95 ASP A C 1
ATOM 744 O O . ASP A 1 95 ? 12.211 -27.797 13.688 1 95.88 95 ASP A O 1
ATOM 748 N N . LEU A 1 96 ? 13.508 -29 12.305 1 97 96 LEU A N 1
ATOM 749 C CA . LEU A 1 96 ? 13.352 -28.062 11.203 1 97 96 LEU A CA 1
ATOM 750 C C . LEU A 1 96 ? 11.883 -27.906 10.828 1 97 96 LEU A C 1
ATOM 752 O O . LEU A 1 96 ? 11.422 -26.797 10.562 1 97 96 LEU A O 1
ATOM 756 N N . ASN A 1 97 ? 11.227 -28.984 10.789 1 96.44 97 ASN A N 1
ATOM 757 C CA . ASN A 1 97 ? 9.805 -28.953 10.445 1 96.44 97 ASN A CA 1
ATOM 758 C C . ASN A 1 97 ? 8.992 -28.172 11.492 1 96.44 97 ASN A C 1
ATOM 760 O O . ASN A 1 97 ? 8.047 -27.469 11.148 1 96.44 97 ASN A O 1
ATOM 764 N N . THR A 1 98 ? 9.336 -28.328 12.727 1 94.25 98 THR A N 1
ATOM 765 C CA . THR A 1 98 ? 8.68 -27.609 13.805 1 94.25 98 THR A CA 1
ATOM 766 C C . THR A 1 98 ? 8.852 -26.094 13.633 1 94.25 98 THR A C 1
ATOM 768 O O . THR A 1 98 ? 7.938 -25.328 13.93 1 94.25 98 THR A O 1
ATOM 771 N N . TYR A 1 99 ? 9.961 -25.766 13.078 1 92.75 99 TYR A N 1
ATOM 772 C CA . TYR A 1 99 ? 10.219 -24.344 12.836 1 92.75 99 TYR A CA 1
ATOM 773 C C . TYR A 1 99 ? 9.641 -23.906 11.492 1 92.75 99 TYR A C 1
ATOM 775 O O . TYR A 1 99 ? 9.797 -22.75 11.094 1 92.75 99 TYR A O 1
ATOM 783 N N . GLY A 1 100 ? 9.023 -24.844 10.773 1 94.81 100 GLY A N 1
ATOM 784 C CA . GLY A 1 100 ? 8.453 -24.547 9.469 1 94.81 100 GLY A CA 1
ATOM 785 C C . GLY A 1 100 ? 9.492 -24.406 8.375 1 94.81 100 GLY A C 1
ATOM 786 O O . GLY A 1 100 ? 9.242 -23.797 7.344 1 94.81 100 GLY A O 1
ATOM 787 N N . LEU A 1 101 ? 10.633 -24.984 8.484 1 96.19 101 LEU A N 1
ATOM 788 C CA . LEU A 1 101 ? 11.766 -24.734 7.602 1 96.19 101 LEU A CA 1
ATOM 789 C C . LEU A 1 101 ? 11.891 -25.828 6.551 1 96.19 101 LEU A C 1
ATOM 791 O O . LEU A 1 101 ? 12.836 -25.828 5.75 1 96.19 101 LEU A O 1
ATOM 795 N N . ILE A 1 102 ? 10.961 -26.797 6.48 1 97.75 102 ILE A N 1
ATOM 796 C CA . ILE A 1 102 ? 11.039 -27.906 5.535 1 97.75 102 ILE A CA 1
ATOM 797 C C . ILE A 1 102 ? 10.188 -27.594 4.305 1 97.75 102 ILE A C 1
ATOM 799 O O . ILE A 1 102 ? 10.672 -27.688 3.172 1 97.75 102 ILE A O 1
ATOM 803 N N . PHE A 1 103 ? 8.961 -27.094 4.527 1 95.56 103 PHE A N 1
ATOM 804 C CA . PHE A 1 103 ? 8.016 -27 3.422 1 95.56 103 PHE A CA 1
ATOM 805 C C . PHE A 1 103 ? 7.836 -25.547 2.996 1 95.56 103 PHE A C 1
ATOM 807 O O . PHE A 1 103 ? 7.363 -25.266 1.892 1 95.56 103 PHE A O 1
ATOM 814 N N . GLY A 1 104 ? 8.008 -24.719 3.943 1 92.12 104 GLY A N 1
ATOM 815 C CA . GLY A 1 104 ? 7.93 -23.328 3.516 1 92.12 104 GLY A CA 1
ATOM 816 C C . GLY A 1 104 ? 7.445 -22.391 4.605 1 92.12 104 GLY A C 1
ATOM 817 O O . GLY A 1 104 ? 6.367 -22.594 5.172 1 92.12 104 GLY A O 1
ATOM 818 N N . LYS A 1 105 ? 8.195 -21.469 5.039 1 90.88 105 LYS A N 1
ATOM 819 C CA . LYS A 1 105 ? 7.879 -20.359 5.93 1 90.88 105 LYS A CA 1
ATOM 820 C C . LYS A 1 105 ? 8.273 -19.031 5.305 1 90.88 105 LYS A C 1
ATOM 822 O O . LYS A 1 105 ? 9.352 -18.906 4.719 1 90.88 105 LYS A O 1
ATOM 827 N N . THR A 1 106 ? 7.305 -18.094 5.324 1 89.19 106 THR A N 1
ATOM 828 C CA . THR A 1 106 ? 7.594 -16.781 4.727 1 89.19 106 THR A CA 1
ATOM 829 C C . THR A 1 106 ? 8.438 -15.938 5.668 1 89.19 106 THR A C 1
ATOM 831 O O . THR A 1 106 ? 8.195 -15.898 6.875 1 89.19 106 THR A O 1
ATOM 834 N N . PHE A 1 107 ? 9.445 -15.352 5.082 1 85.62 107 PHE A N 1
ATOM 835 C CA . PHE A 1 107 ? 10.383 -14.453 5.766 1 85.62 107 PHE A CA 1
ATOM 836 C C . PHE A 1 107 ? 10.648 -13.211 4.926 1 85.62 107 PHE A C 1
ATOM 838 O O . PHE A 1 107 ? 10.414 -13.211 3.715 1 85.62 107 PHE A O 1
ATOM 845 N N . THR A 1 108 ? 11.008 -12.219 5.668 1 87.81 108 THR A N 1
ATOM 846 C CA . THR A 1 108 ? 11.516 -11.031 4.984 1 87.81 108 THR A CA 1
ATOM 847 C C . THR A 1 108 ? 13.008 -10.844 5.27 1 87.81 108 THR A C 1
ATOM 849 O O . THR A 1 108 ? 13.422 -10.844 6.43 1 87.81 108 THR A O 1
ATOM 852 N N . ILE A 1 109 ? 13.797 -10.805 4.246 1 90.5 109 ILE A N 1
ATOM 853 C CA . ILE A 1 109 ? 15.227 -10.531 4.324 1 90.5 109 ILE A CA 1
ATOM 854 C C . ILE A 1 109 ? 15.57 -9.297 3.494 1 90.5 109 ILE A C 1
ATOM 856 O O . ILE A 1 109 ? 15.375 -9.289 2.275 1 90.5 109 ILE A O 1
ATOM 860 N N . ASP A 1 110 ? 16.141 -8.328 4.133 1 87.81 110 ASP A N 1
ATOM 861 C CA . ASP A 1 110 ? 16.5 -7.082 3.469 1 87.81 110 ASP A CA 1
ATOM 862 C C . ASP A 1 110 ? 15.312 -6.508 2.695 1 87.81 110 ASP A C 1
ATOM 864 O O . ASP A 1 110 ? 15.461 -6.094 1.542 1 87.81 110 ASP A O 1
ATOM 868 N N . GLY A 1 111 ? 14.203 -6.723 3.264 1 78.12 111 GLY A N 1
ATOM 869 C CA . GLY A 1 111 ? 13 -6.156 2.682 1 78.12 111 GLY A CA 1
ATOM 870 C C . GLY A 1 111 ? 12.367 -7.047 1.625 1 78.12 111 GLY A C 1
ATOM 871 O O . GLY A 1 111 ? 11.344 -6.691 1.036 1 78.12 111 GLY A O 1
ATOM 872 N N . ARG A 1 112 ? 12.938 -8.133 1.318 1 84.94 112 ARG A N 1
ATOM 873 C CA . ARG A 1 112 ? 12.391 -9.055 0.326 1 84.94 112 ARG A CA 1
ATOM 874 C C . ARG A 1 112 ? 11.648 -10.203 0.996 1 84.94 112 ARG A C 1
ATOM 876 O O . ARG A 1 112 ? 12.18 -10.859 1.896 1 84.94 112 ARG A O 1
ATOM 883 N N . GLN A 1 113 ? 10.5 -10.391 0.542 1 86.75 113 GLN A N 1
ATOM 884 C CA . GLN A 1 113 ? 9.734 -11.531 1.028 1 86.75 113 GLN A CA 1
ATOM 885 C C . GLN A 1 113 ? 10.195 -12.828 0.357 1 86.75 113 GLN A C 1
ATOM 887 O O . GLN A 1 113 ? 10.367 -12.867 -0.863 1 86.75 113 GLN A O 1
ATOM 892 N N . CYS A 1 114 ? 10.438 -13.773 1.162 1 91.69 114 CYS A N 1
ATOM 893 C CA . CYS A 1 114 ? 10.914 -15.07 0.701 1 91.69 114 CYS A CA 1
ATOM 894 C C . CYS A 1 114 ? 10.172 -16.203 1.393 1 91.69 114 CYS A C 1
ATOM 896 O O . CYS A 1 114 ? 9.594 -16.016 2.465 1 91.69 114 CYS A O 1
ATOM 898 N N . LYS A 1 115 ? 10.117 -17.25 0.729 1 93.56 115 LYS A N 1
ATOM 899 C CA . LYS A 1 115 ? 9.656 -18.5 1.322 1 93.56 115 LYS A CA 1
ATOM 900 C C . LYS A 1 115 ? 10.82 -19.469 1.544 1 93.56 115 LYS A C 1
ATOM 902 O O . LYS A 1 115 ? 11.531 -19.812 0.601 1 93.56 115 LYS A O 1
ATOM 907 N N . LEU A 1 116 ? 11 -19.859 2.789 1 95.94 116 LEU A N 1
ATOM 908 C CA . LEU A 1 116 ? 12.117 -20.703 3.166 1 95.94 116 LEU A CA 1
ATOM 909 C C . LEU A 1 116 ? 11.68 -22.172 3.26 1 95.94 116 LEU A C 1
ATOM 911 O O . LEU A 1 116 ? 10.711 -22.484 3.945 1 95.94 116 LEU A O 1
ATOM 915 N N . ARG A 1 117 ? 12.422 -22.969 2.596 1 97.19 117 ARG A N 1
ATOM 916 C CA . ARG A 1 117 ? 12.156 -24.406 2.564 1 97.19 117 ARG A CA 1
ATOM 917 C C . ARG A 1 117 ? 13.422 -25.188 2.232 1 97.19 117 ARG A C 1
ATOM 919 O O . ARG A 1 117 ? 14.523 -24.641 2.281 1 97.19 117 ARG A O 1
ATOM 926 N N . VAL A 1 118 ? 13.312 -26.562 2.051 1 98.19 118 VAL A N 1
ATOM 927 C CA . VAL A 1 118 ? 14.422 -27.359 1.534 1 98.19 118 VAL A CA 1
ATOM 928 C C . VAL A 1 118 ? 14.039 -27.938 0.172 1 98.19 118 VAL A C 1
ATOM 930 O O . VAL A 1 118 ? 12.914 -27.75 -0.298 1 98.19 118 VAL A O 1
ATOM 933 N N . LEU A 1 119 ? 15 -28.547 -0.467 1 98.12 119 LEU A N 1
ATOM 934 C CA . LEU A 1 119 ? 14.789 -29.125 -1.787 1 98.12 119 LEU A CA 1
ATOM 935 C C . LEU A 1 119 ? 13.977 -30.406 -1.687 1 98.12 119 LEU A C 1
ATOM 937 O O . LEU A 1 119 ? 14.062 -31.125 -0.683 1 98.12 119 LEU A O 1
ATOM 941 N N . THR A 1 120 ? 13.258 -30.703 -2.752 1 97.56 120 THR A N 1
ATOM 942 C CA . THR A 1 120 ? 12.781 -32.062 -2.943 1 97.56 120 THR A CA 1
ATOM 943 C C . THR A 1 120 ? 13.922 -32.969 -3.428 1 97.56 120 THR A C 1
ATOM 945 O O . THR A 1 120 ? 14.75 -32.562 -4.234 1 97.56 120 THR A O 1
ATOM 948 N N . GLY A 1 121 ? 13.938 -34.188 -2.859 1 97.69 121 GLY A N 1
ATOM 949 C CA . GLY A 1 121 ? 15.07 -35.062 -3.146 1 97.69 121 GLY A CA 1
ATOM 950 C C . GLY A 1 121 ? 14.664 -36.375 -3.773 1 97.69 121 GLY A C 1
ATOM 951 O O . GLY A 1 121 ? 15.523 -37.156 -4.207 1 97.69 121 GLY A O 1
ATOM 952 N N . GLY A 1 122 ? 13.391 -36.656 -3.789 1 97 122 GLY A N 1
ATOM 953 C CA . GLY A 1 122 ? 12.891 -37.938 -4.281 1 97 122 GLY A CA 1
ATOM 954 C C . GLY A 1 122 ? 12.328 -38.812 -3.188 1 97 122 GLY A C 1
ATOM 955 O O . GLY A 1 122 ? 12.828 -38.812 -2.059 1 97 122 GLY A O 1
ATOM 956 N N . GLU A 1 123 ? 11.422 -39.625 -3.533 1 96.19 123 GLU A N 1
ATOM 957 C CA . GLU A 1 123 ? 10.719 -40.5 -2.582 1 96.19 123 GLU A CA 1
ATOM 958 C C . GLU A 1 123 ? 11.43 -41.844 -2.416 1 96.19 123 GLU A C 1
ATOM 960 O O . GLU A 1 123 ? 11.188 -42.562 -1.446 1 96.19 123 GLU A O 1
ATOM 965 N N . THR A 1 124 ? 12.117 -42.25 -3.385 1 96.12 124 THR A N 1
ATOM 966 C CA . THR A 1 124 ? 12.906 -43.469 -3.352 1 96.12 124 THR A CA 1
ATOM 967 C C . THR A 1 124 ? 13.906 -43.5 -4.504 1 96.12 124 THR A C 1
ATOM 969 O O . THR A 1 124 ? 14 -42.562 -5.277 1 96.12 124 THR A O 1
ATOM 972 N N . TYR A 1 125 ? 14.672 -44.625 -4.582 1 96 125 TYR A N 1
ATOM 973 C CA . TYR A 1 125 ? 15.688 -44.75 -5.617 1 96 125 TYR A CA 1
ATOM 974 C C . TYR A 1 125 ? 15.055 -44.875 -6.996 1 96 125 TYR A C 1
ATOM 976 O O . TYR A 1 125 ? 14.008 -45.5 -7.148 1 96 125 TYR A O 1
ATOM 984 N N . ARG A 1 126 ? 15.594 -44.188 -7.934 1 94.25 126 ARG A N 1
ATOM 985 C CA . ARG A 1 126 ? 15.109 -44.312 -9.305 1 94.25 126 ARG A CA 1
ATOM 986 C C . ARG A 1 126 ? 15.219 -45.75 -9.82 1 94.25 126 ARG A C 1
ATOM 988 O O . ARG A 1 126 ? 14.352 -46.219 -10.547 1 94.25 126 ARG A O 1
ATOM 995 N N . SER A 1 127 ? 16.359 -46.344 -9.641 1 89.94 127 SER A N 1
ATOM 996 C CA . SER A 1 127 ? 16.594 -47.719 -9.984 1 89.94 127 SER A CA 1
ATOM 997 C C . SER A 1 127 ? 16.641 -48.625 -8.742 1 89.94 127 SER A C 1
ATOM 999 O O . SER A 1 127 ? 17.344 -48.312 -7.773 1 89.94 127 SER A O 1
ATOM 1001 N N . ASN A 1 128 ? 15.82 -49.625 -8.773 1 81.62 128 ASN A N 1
ATOM 1002 C CA . ASN A 1 128 ? 15.555 -50.469 -7.598 1 81.62 128 ASN A CA 1
ATOM 1003 C C . ASN A 1 128 ? 16.844 -50.844 -6.875 1 81.62 128 ASN A C 1
ATOM 1005 O O . ASN A 1 128 ? 17.703 -51.5 -7.445 1 81.62 128 ASN A O 1
ATOM 1009 N N . GLY A 1 129 ? 16.969 -50.281 -5.637 1 87.94 129 GLY A N 1
ATOM 1010 C CA . GLY A 1 129 ? 17.984 -50.625 -4.668 1 87.94 129 GLY A CA 1
ATOM 1011 C C . GLY A 1 129 ? 19.297 -49.906 -4.891 1 87.94 129 GLY A C 1
ATOM 1012 O O . GLY A 1 129 ? 20.281 -50.125 -4.18 1 87.94 129 GLY A O 1
ATOM 1013 N N . ASP A 1 130 ? 19.453 -49.062 -5.926 1 94.38 130 ASP A N 1
ATOM 1014 C CA . ASP A 1 130 ? 20.703 -48.375 -6.227 1 94.38 130 ASP A CA 1
ATOM 1015 C C . ASP A 1 130 ? 20.688 -46.938 -5.699 1 94.38 130 ASP A C 1
ATOM 1017 O O . ASP A 1 130 ? 20.109 -46.031 -6.332 1 94.38 130 ASP A O 1
ATOM 1021 N N . PRO A 1 131 ? 21.328 -46.625 -4.637 1 96.25 131 PRO A N 1
ATOM 1022 C CA . PRO A 1 131 ? 21.328 -45.281 -4.039 1 96.25 131 PRO A CA 1
ATOM 1023 C C . PRO A 1 131 ? 22.031 -44.25 -4.906 1 96.25 131 PRO A C 1
ATOM 1025 O O . PRO A 1 131 ? 21.922 -43.062 -4.66 1 96.25 131 PRO A O 1
ATOM 1028 N N . PHE A 1 132 ? 22.812 -44.656 -5.934 1 96.5 132 PHE A N 1
ATOM 1029 C CA . PHE A 1 132 ? 23.578 -43.75 -6.777 1 96.5 132 PHE A CA 1
ATOM 1030 C C . PHE A 1 132 ? 22.797 -43.375 -8.031 1 96.5 132 PHE A C 1
ATOM 1032 O O . PHE A 1 132 ? 23.25 -42.562 -8.836 1 96.5 132 PHE A O 1
ATOM 1039 N N . SER A 1 133 ? 21.594 -43.844 -8.188 1 95.69 133 SER A N 1
ATOM 1040 C CA . SER A 1 133 ? 20.844 -43.719 -9.43 1 95.69 133 SER A CA 1
ATOM 1041 C C . SER A 1 133 ? 20.047 -42.438 -9.469 1 95.69 133 SER A C 1
ATOM 1043 O O . SER A 1 133 ? 19.531 -42.031 -10.523 1 95.69 133 SER A O 1
ATOM 1045 N N . GLY A 1 134 ? 19.953 -41.781 -8.375 1 96.19 134 GLY A N 1
ATOM 1046 C CA . GLY A 1 134 ? 19.078 -40.625 -8.266 1 96.19 134 GLY A CA 1
ATOM 1047 C C . GLY A 1 134 ? 17.734 -40.969 -7.656 1 96.19 134 GLY A C 1
ATOM 1048 O O . GLY A 1 134 ? 17.531 -42.062 -7.121 1 96.19 134 GLY A O 1
ATOM 1049 N N . GLY A 1 135 ? 16.891 -39.938 -7.586 1 95.94 135 GLY A N 1
ATOM 1050 C CA . GLY A 1 135 ? 15.617 -40.125 -6.906 1 95.94 135 GLY A CA 1
ATOM 1051 C C . GLY A 1 135 ? 14.43 -40.156 -7.852 1 95.94 135 GLY A C 1
ATOM 1052 O O . GLY A 1 135 ? 14.516 -39.656 -8.977 1 95.94 135 GLY A O 1
ATOM 1053 N N . THR A 1 136 ? 13.305 -40.781 -7.438 1 95.69 136 THR A N 1
ATOM 1054 C CA . THR A 1 136 ? 12.016 -40.75 -8.117 1 95.69 136 THR A CA 1
ATOM 1055 C C . THR A 1 136 ? 11 -39.969 -7.289 1 95.69 136 THR A C 1
ATOM 1057 O O . THR A 1 136 ? 10.945 -40.125 -6.066 1 95.69 136 THR A O 1
ATOM 1060 N N . PRO A 1 137 ? 10.148 -39.188 -7.914 1 95.44 137 PRO A N 1
ATOM 1061 C CA . PRO A 1 137 ? 10.094 -38.906 -9.352 1 95.44 137 PRO A CA 1
ATOM 1062 C C . PRO A 1 137 ? 11.281 -38.062 -9.82 1 95.44 137 PRO A C 1
ATOM 1064 O O . PRO A 1 137 ? 11.93 -37.375 -9.008 1 95.44 137 PRO A O 1
ATOM 1067 N N . THR A 1 138 ? 11.547 -38.094 -11.109 1 94.12 138 THR A N 1
ATOM 1068 C CA . THR A 1 138 ? 12.695 -37.406 -11.695 1 94.12 138 THR A CA 1
ATOM 1069 C C . THR A 1 138 ? 12.484 -35.906 -11.68 1 94.12 138 THR A C 1
ATOM 1071 O O . THR A 1 138 ? 13.422 -35.156 -11.93 1 94.12 138 THR A O 1
ATOM 1074 N N . SER A 1 139 ? 11.312 -35.5 -11.305 1 94.31 139 SER A N 1
ATOM 1075 C CA . SER A 1 139 ? 10.992 -34.062 -11.219 1 94.31 139 SER A CA 1
ATOM 1076 C C . SER A 1 139 ? 11.461 -33.469 -9.898 1 94.31 139 SER A C 1
ATOM 1078 O O . SER A 1 139 ? 11.266 -32.281 -9.641 1 94.31 139 SER A O 1
ATOM 1080 N N . ASN A 1 140 ? 12.055 -34.312 -9.023 1 96.31 140 ASN A N 1
ATOM 1081 C CA . ASN A 1 140 ? 12.57 -33.75 -7.781 1 96.31 140 ASN A CA 1
ATOM 1082 C C . ASN A 1 140 ? 13.633 -32.688 -8.039 1 96.31 140 ASN A C 1
ATOM 1084 O O . ASN A 1 140 ? 14.391 -32.781 -9.008 1 96.31 140 ASN A O 1
ATOM 1088 N N . GLU A 1 141 ? 13.727 -31.75 -7.176 1 97.19 141 GLU A N 1
ATOM 1089 C CA . GLU A 1 141 ? 14.539 -30.562 -7.379 1 97.19 141 GLU A CA 1
ATOM 1090 C C . GLU A 1 141 ? 16.031 -30.891 -7.289 1 97.19 141 GLU A C 1
ATOM 1092 O O . GLU A 1 141 ? 16.844 -30.266 -7.965 1 97.19 141 GLU A O 1
ATOM 1097 N N . TRP A 1 142 ? 16.484 -31.812 -6.43 1 98.44 142 TRP A N 1
ATOM 1098 C CA . TRP A 1 142 ? 17.906 -32.156 -6.336 1 98.44 142 TRP A CA 1
ATOM 1099 C C . TRP A 1 142 ? 18.438 -32.656 -7.68 1 98.44 142 TRP A C 1
ATOM 1101 O O . TRP A 1 142 ? 19.453 -32.156 -8.164 1 98.44 142 TRP A O 1
ATOM 1111 N N . ASP A 1 143 ? 17.719 -33.531 -8.312 1 97.88 143 ASP A N 1
ATOM 1112 C CA . ASP A 1 143 ? 18.172 -34.094 -9.594 1 97.88 143 ASP A CA 1
ATOM 1113 C C . ASP A 1 143 ? 18.047 -33.031 -10.703 1 97.88 143 ASP A C 1
ATOM 1115 O O . ASP A 1 143 ? 18.953 -32.906 -11.531 1 97.88 143 ASP A O 1
ATOM 1119 N N . ARG A 1 144 ? 17.047 -32.312 -10.656 1 97.38 144 ARG A N 1
ATOM 1120 C CA . ARG A 1 144 ? 16.812 -31.328 -11.703 1 97.38 144 ARG A CA 1
ATOM 1121 C C . ARG A 1 144 ? 17.828 -30.188 -11.633 1 97.38 144 ARG A C 1
ATOM 1123 O O . ARG A 1 144 ? 18.25 -29.672 -12.656 1 97.38 144 ARG A O 1
ATOM 1130 N N . ILE A 1 145 ? 18.172 -29.781 -10.391 1 97.38 145 ILE A N 1
ATOM 1131 C CA . ILE A 1 145 ? 18.922 -28.547 -10.234 1 97.38 145 ILE A CA 1
ATOM 1132 C C . ILE A 1 145 ? 20.359 -28.859 -9.836 1 97.38 145 ILE A C 1
ATOM 1134 O O . ILE A 1 145 ? 21.297 -28.516 -10.547 1 97.38 145 ILE A O 1
ATOM 1138 N N . ILE A 1 146 ? 20.547 -29.562 -8.727 1 98.06 146 ILE A N 1
ATOM 1139 C CA . ILE A 1 146 ? 21.891 -29.828 -8.227 1 98.06 146 ILE A CA 1
ATOM 1140 C C . ILE A 1 146 ? 22.672 -30.672 -9.234 1 98.06 146 ILE A C 1
ATOM 1142 O O . ILE A 1 146 ? 23.766 -30.312 -9.641 1 98.06 146 ILE A O 1
ATOM 1146 N N . THR A 1 147 ? 22.078 -31.766 -9.695 1 97.88 147 THR A N 1
ATOM 1147 C CA . THR A 1 147 ? 22.75 -32.594 -10.688 1 97.88 147 THR A CA 1
ATOM 1148 C C . THR A 1 147 ? 22.469 -32.094 -12.094 1 97.88 147 THR A C 1
ATOM 1150 O O . THR A 1 147 ? 23.016 -32.625 -13.07 1 97.88 147 THR A O 1
ATOM 1153 N N . ASN A 1 148 ? 21.641 -31.109 -12.242 1 97.75 148 ASN A N 1
ATOM 1154 C CA . ASN A 1 148 ? 21.312 -30.375 -13.453 1 97.75 148 ASN A CA 1
ATOM 1155 C C . ASN A 1 148 ? 20.828 -31.297 -14.562 1 97.75 148 ASN A C 1
ATOM 1157 O O . ASN A 1 148 ? 21.266 -31.188 -15.711 1 97.75 148 ASN A O 1
ATOM 1161 N N . GLU A 1 149 ? 20.031 -32.188 -14.25 1 96.25 149 GLU A N 1
ATOM 1162 C CA . GLU A 1 149 ? 19.469 -33.094 -15.234 1 96.25 149 GLU A CA 1
ATOM 1163 C C . GLU A 1 149 ? 18.453 -32.406 -16.125 1 96.25 149 GLU A C 1
ATOM 1165 O O . GLU A 1 149 ? 18.094 -32.906 -17.188 1 96.25 149 GLU A O 1
ATOM 1170 N N . SER A 1 150 ? 18 -31.328 -15.734 1 94.5 150 SER A N 1
ATOM 1171 C CA . SER A 1 150 ? 17.094 -30.516 -16.547 1 94.5 150 SER A CA 1
ATOM 1172 C C . SER A 1 150 ? 17.875 -29.562 -17.438 1 94.5 150 SER A C 1
ATOM 1174 O O . SER A 1 150 ? 17.266 -28.766 -18.172 1 94.5 150 SER A O 1
ATOM 1176 N N . ASN A 1 151 ? 19.172 -29.5 -17.438 1 94.5 151 ASN A N 1
ATOM 1177 C CA . ASN A 1 151 ? 20.047 -28.75 -18.328 1 94.5 151 ASN A CA 1
ATOM 1178 C C . ASN A 1 151 ? 19.859 -27.234 -18.172 1 94.5 151 ASN A C 1
ATOM 1180 O O . ASN A 1 151 ? 19.719 -26.516 -19.156 1 94.5 151 ASN A O 1
ATOM 1184 N N . PHE A 1 152 ? 19.797 -26.75 -17 1 93.75 152 PHE A N 1
ATOM 1185 C CA . PHE A 1 152 ? 19.766 -25.312 -16.75 1 93.75 152 PHE A CA 1
ATOM 1186 C C . PHE A 1 152 ? 21.094 -24.672 -17.125 1 93.75 152 PHE A C 1
ATOM 1188 O O . PHE A 1 152 ? 22.141 -25.062 -16.625 1 93.75 152 PHE A O 1
ATOM 1195 N N . SER A 1 153 ? 21.031 -23.672 -18.031 1 92.38 153 SER A N 1
ATOM 1196 C CA . SER A 1 153 ? 22.234 -22.969 -18.422 1 92.38 153 SER A CA 1
ATOM 1197 C C . SER A 1 153 ? 22.875 -22.266 -17.219 1 92.38 153 SER A C 1
ATOM 1199 O O . SER A 1 153 ? 22.172 -21.688 -16.391 1 92.38 153 SER A O 1
ATOM 1201 N N . GLY A 1 154 ? 24.266 -22.344 -17.094 1 92.81 154 GLY A N 1
ATOM 1202 C CA . GLY A 1 154 ? 24.984 -21.656 -16.031 1 92.81 154 GLY A CA 1
ATOM 1203 C C . GLY A 1 154 ? 25.266 -22.531 -14.836 1 92.81 154 GLY A C 1
ATOM 1204 O O . GLY A 1 154 ? 26.094 -22.203 -13.984 1 92.81 154 GLY A O 1
ATOM 1205 N N . LEU A 1 155 ? 24.562 -23.672 -14.734 1 95.94 155 LEU A N 1
ATOM 1206 C CA . LEU A 1 155 ? 24.812 -24.609 -13.641 1 95.94 155 LEU A CA 1
ATOM 1207 C C . LEU A 1 155 ? 25.734 -25.734 -14.094 1 95.94 155 LEU A C 1
ATOM 1209 O O . LEU A 1 155 ? 25.641 -26.219 -15.219 1 95.94 155 LEU A O 1
ATOM 1213 N N . PRO A 1 156 ? 26.578 -26.188 -13.219 1 96.5 156 PRO A N 1
ATOM 1214 C CA . PRO A 1 156 ? 27.484 -27.281 -13.586 1 96.5 156 PRO A CA 1
ATOM 1215 C C . PRO A 1 156 ? 26.781 -28.641 -13.578 1 96.5 156 PRO A C 1
ATOM 1217 O O . PRO A 1 156 ? 25.797 -28.828 -12.859 1 96.5 156 PRO A O 1
ATOM 1220 N N . LYS A 1 157 ? 27.328 -29.531 -14.367 1 96.94 157 LYS A N 1
ATOM 1221 C CA . LYS A 1 157 ? 26.969 -30.938 -14.32 1 96.94 157 LYS A CA 1
ATOM 1222 C C . LYS A 1 157 ? 28.062 -31.766 -13.641 1 96.94 157 LYS A C 1
ATOM 1224 O O . LYS A 1 157 ? 29.25 -31.484 -13.797 1 96.94 157 LYS A O 1
ATOM 1229 N N . PRO A 1 158 ? 27.625 -32.75 -12.891 1 97.5 158 PRO A N 1
ATOM 1230 C CA . PRO A 1 158 ? 28.641 -33.594 -12.266 1 97.5 158 PRO A CA 1
ATOM 1231 C C . PRO A 1 158 ? 29.469 -34.375 -13.281 1 97.5 158 PRO A C 1
ATOM 1233 O O . PRO A 1 158 ? 28.953 -34.781 -14.32 1 97.5 158 PRO A O 1
ATOM 1236 N N . SER A 1 159 ? 30.75 -34.562 -12.984 1 96 159 SER A N 1
ATOM 1237 C CA . SER A 1 159 ? 31.609 -35.438 -13.766 1 96 159 SER A CA 1
ATOM 1238 C C . SER A 1 159 ? 31.391 -36.906 -13.406 1 96 159 SER A C 1
ATOM 1240 O O . SER A 1 159 ? 30.625 -37.219 -12.5 1 96 159 SER A O 1
ATOM 1242 N N . THR A 1 160 ? 32.156 -37.719 -14.156 1 95.12 160 THR A N 1
ATOM 1243 C CA . THR A 1 160 ? 32.094 -39.156 -13.867 1 95.12 160 THR A CA 1
ATOM 1244 C C . THR A 1 160 ? 32.562 -39.438 -12.453 1 95.12 160 THR A C 1
ATOM 1246 O O . THR A 1 160 ? 32.031 -40.312 -11.773 1 95.12 160 THR A O 1
ATOM 1249 N N . SER A 1 161 ? 33.5 -38.688 -12.016 1 94.25 161 SER A N 1
ATOM 1250 C CA . SER A 1 161 ? 34.031 -38.875 -10.672 1 94.25 161 SER A CA 1
ATOM 1251 C C . SER A 1 161 ? 33.031 -38.406 -9.609 1 94.25 161 SER A C 1
ATOM 1253 O O . SER A 1 161 ? 33 -38.969 -8.508 1 94.25 161 SER A O 1
ATOM 1255 N N . ASP A 1 162 ? 32.188 -37.438 -9.883 1 96.38 162 ASP A N 1
ATOM 1256 C CA . ASP A 1 162 ? 31.203 -36.938 -8.953 1 96.38 162 ASP A CA 1
ATOM 1257 C C . ASP A 1 162 ? 30.062 -37.938 -8.758 1 96.38 162 ASP A C 1
ATOM 1259 O O . ASP A 1 162 ? 29.281 -37.812 -7.809 1 96.38 162 ASP A O 1
ATOM 1263 N N . LEU A 1 163 ? 29.969 -38.844 -9.711 1 96.31 163 LEU A N 1
ATOM 1264 C CA . LEU A 1 163 ? 28.797 -39.75 -9.711 1 96.31 163 LEU A CA 1
ATOM 1265 C C . LEU A 1 163 ? 29.188 -41.156 -9.297 1 96.31 163 LEU A C 1
ATOM 1267 O O . LEU A 1 163 ? 28.328 -42 -9.109 1 96.31 163 LEU A O 1
ATOM 1271 N N . ASP A 1 164 ? 30.469 -41.406 -9.133 1 92.19 164 ASP A N 1
ATOM 1272 C CA . ASP A 1 164 ? 30.922 -42.75 -8.844 1 92.19 164 ASP A CA 1
ATOM 1273 C C . ASP A 1 164 ? 30.766 -43.094 -7.359 1 92.19 164 ASP A C 1
ATOM 1275 O O . ASP A 1 164 ? 30.141 -42.312 -6.613 1 92.19 164 ASP A O 1
ATOM 1279 N N . THR A 1 165 ? 31.297 -44.25 -6.883 1 93.06 165 THR A N 1
ATOM 1280 C CA . THR A 1 165 ? 31.078 -44.781 -5.535 1 93.06 165 THR A CA 1
ATOM 1281 C C . THR A 1 165 ? 32.25 -44.469 -4.633 1 93.06 165 THR A C 1
ATOM 1283 O O . THR A 1 165 ? 32.25 -44.781 -3.441 1 93.06 165 THR A O 1
ATOM 1286 N N . ASN A 1 166 ? 33.281 -43.875 -5.215 1 91.31 166 ASN A N 1
ATOM 1287 C CA . ASN A 1 166 ? 34.5 -43.562 -4.438 1 91.31 166 ASN A CA 1
ATOM 1288 C C . ASN A 1 166 ? 34.375 -42.219 -3.768 1 91.31 166 ASN A C 1
ATOM 1290 O O . ASN A 1 166 ? 34.031 -41.219 -4.414 1 91.31 166 ASN A O 1
ATOM 1294 N N . LYS A 1 167 ? 34.625 -42.094 -2.52 1 90.88 167 LYS A N 1
ATOM 1295 C CA . LYS A 1 167 ? 34.719 -40.844 -1.78 1 90.88 167 LYS A CA 1
ATOM 1296 C C . LYS A 1 167 ? 36.188 -40.406 -1.609 1 90.88 167 LYS A C 1
ATOM 1298 O O . LYS A 1 167 ? 36.875 -40.875 -0.692 1 90.88 167 LYS A O 1
ATOM 1303 N N . ASP A 1 168 ? 36.594 -39.625 -2.477 1 91.12 168 ASP A N 1
ATOM 1304 C CA . ASP A 1 168 ? 38.031 -39.281 -2.436 1 91.12 168 ASP A CA 1
ATOM 1305 C C . ASP A 1 168 ? 38.25 -37.812 -2.783 1 91.12 168 ASP A C 1
ATOM 1307 O O . ASP A 1 168 ? 37.281 -37.031 -2.842 1 91.12 168 ASP A O 1
ATOM 1311 N N . GLU A 1 169 ? 39.531 -37.5 -2.932 1 92.75 169 GLU A N 1
ATOM 1312 C CA . GLU A 1 169 ? 39.938 -36.094 -3.135 1 92.75 169 GLU A CA 1
ATOM 1313 C C . GLU A 1 169 ? 39.438 -35.562 -4.469 1 92.75 169 GLU A C 1
ATOM 1315 O O . GLU A 1 169 ? 39.219 -34.375 -4.617 1 92.75 169 GLU A O 1
ATOM 1320 N N . ASN A 1 170 ? 39.219 -36.406 -5.43 1 93.56 170 ASN A N 1
ATOM 1321 C CA . ASN A 1 170 ? 38.688 -35.969 -6.723 1 93.56 170 ASN A CA 1
ATOM 1322 C C . ASN A 1 170 ? 37.281 -35.375 -6.59 1 93.56 170 ASN A C 1
ATOM 1324 O O . ASN A 1 170 ? 36.938 -34.438 -7.281 1 93.56 170 ASN A O 1
ATOM 1328 N N . ASP A 1 171 ? 36.531 -35.969 -5.68 1 94.75 171 ASP A N 1
ATOM 1329 C CA . ASP A 1 171 ? 35.188 -35.469 -5.398 1 94.75 171 ASP A CA 1
ATOM 1330 C C . ASP A 1 171 ? 35.25 -34.062 -4.758 1 94.75 171 ASP A C 1
ATOM 1332 O O . ASP A 1 171 ? 34.594 -33.125 -5.211 1 94.75 171 ASP A O 1
ATOM 1336 N N . MET A 1 172 ? 36.062 -34 -3.742 1 94.38 172 MET A N 1
ATOM 1337 C CA . MET A 1 172 ? 36.188 -32.75 -2.975 1 94.38 172 MET A CA 1
ATOM 1338 C C . MET A 1 172 ? 36.625 -31.594 -3.869 1 94.38 172 MET A C 1
ATOM 1340 O O . MET A 1 172 ? 36.094 -30.484 -3.74 1 94.38 172 MET A O 1
ATOM 1344 N N . ASN A 1 173 ? 37.5 -31.859 -4.785 1 94.56 173 ASN A N 1
ATOM 1345 C CA . ASN A 1 173 ? 38.125 -30.797 -5.551 1 94.56 173 ASN A CA 1
ATOM 1346 C C . ASN A 1 173 ? 37.469 -30.594 -6.906 1 94.56 173 ASN A C 1
ATOM 1348 O O . ASN A 1 173 ? 37.875 -29.75 -7.695 1 94.56 173 ASN A O 1
ATOM 1352 N N . SER A 1 174 ? 36.438 -31.391 -7.152 1 96.06 174 SER A N 1
ATOM 1353 C CA . SER A 1 174 ? 35.75 -31.234 -8.43 1 96.06 174 SER A CA 1
ATOM 1354 C C . SER A 1 174 ? 35.094 -29.875 -8.555 1 96.06 174 SER A C 1
ATOM 1356 O O . SER A 1 174 ? 34.75 -29.234 -7.547 1 96.06 174 SER A O 1
ATOM 1358 N N . VAL A 1 175 ? 34.906 -29.453 -9.789 1 96.5 175 VAL A N 1
ATOM 1359 C CA . VAL A 1 175 ? 34.219 -28.188 -10.07 1 96.5 175 VAL A CA 1
ATOM 1360 C C . VAL A 1 175 ? 32.812 -28.219 -9.508 1 96.5 175 VAL A C 1
ATOM 1362 O O . VAL A 1 175 ? 32.344 -27.219 -8.961 1 96.5 175 VAL A O 1
ATOM 1365 N N . HIS A 1 176 ? 32.156 -29.344 -9.602 1 98.12 176 HIS A N 1
ATOM 1366 C CA . HIS A 1 176 ? 30.766 -29.484 -9.156 1 98.12 176 HIS A CA 1
ATOM 1367 C C . HIS A 1 176 ? 30.656 -29.359 -7.641 1 98.12 176 HIS A C 1
ATOM 1369 O O . HIS A 1 176 ? 29.781 -28.656 -7.133 1 98.12 176 HIS A O 1
ATOM 1375 N N . ASN A 1 177 ? 31.531 -30 -6.926 1 97.5 177 ASN A N 1
ATOM 1376 C CA . ASN A 1 177 ? 31.469 -29.922 -5.473 1 97.5 177 ASN A CA 1
ATOM 1377 C C . ASN A 1 177 ? 31.875 -28.531 -4.969 1 97.5 177 ASN A C 1
ATOM 1379 O O . ASN A 1 177 ? 31.359 -28.047 -3.967 1 97.5 177 ASN A O 1
ATOM 1383 N N . LYS A 1 178 ? 32.812 -27.938 -5.641 1 96.44 178 LYS A N 1
ATOM 1384 C CA . LYS A 1 178 ? 33.219 -26.594 -5.234 1 96.44 178 LYS A CA 1
ATOM 1385 C C . LYS A 1 178 ? 32.062 -25.594 -5.395 1 96.44 178 LYS A C 1
ATOM 1387 O O . LYS A 1 178 ? 32.062 -24.562 -4.734 1 96.44 178 LYS A O 1
ATOM 1392 N N . PHE A 1 179 ? 31.188 -25.953 -6.258 1 97.75 179 PHE A N 1
ATOM 1393 C CA . PHE A 1 179 ? 30.016 -25.109 -6.527 1 97.75 179 PHE A CA 1
ATOM 1394 C C . PHE A 1 179 ? 28.906 -25.375 -5.516 1 97.75 179 PHE A C 1
ATOM 1396 O O . PHE A 1 179 ? 28.328 -24.438 -4.969 1 97.75 179 PHE A O 1
ATOM 1403 N N . TRP A 1 180 ? 28.594 -26.641 -5.105 1 98.44 180 TRP A N 1
ATOM 1404 C CA . TRP A 1 180 ? 27.406 -27.016 -4.332 1 98.44 180 TRP A CA 1
ATOM 1405 C C . TRP A 1 180 ? 27.812 -27.531 -2.951 1 98.44 180 TRP A C 1
ATOM 1407 O O . TRP A 1 180 ? 26.969 -27.625 -2.053 1 98.44 180 TRP A O 1
ATOM 1417 N N . ASN A 1 181 ? 29 -28 -2.762 1 98 181 ASN A N 1
ATOM 1418 C CA . ASN A 1 181 ? 29.531 -28.484 -1.488 1 98 181 ASN A CA 1
ATOM 1419 C C . ASN A 1 181 ? 28.688 -29.641 -0.936 1 98 181 ASN A C 1
ATOM 1421 O O . ASN A 1 181 ? 28.203 -29.578 0.201 1 98 181 ASN A O 1
ATOM 1425 N N . TRP A 1 182 ? 28.594 -30.688 -1.646 1 97.75 182 TRP A N 1
ATOM 1426 C CA . TRP A 1 182 ? 27.797 -31.844 -1.227 1 97.75 182 TRP A CA 1
ATOM 1427 C C . TRP A 1 182 ? 28.688 -32.906 -0.582 1 97.75 182 TRP A C 1
ATOM 1429 O O . TRP A 1 182 ? 28.188 -33.812 0.068 1 97.75 182 TRP A O 1
ATOM 1439 N N . TYR A 1 183 ? 30 -32.781 -0.784 1 96.56 183 TYR A N 1
ATOM 1440 C CA . TYR A 1 183 ? 30.953 -33.812 -0.387 1 96.56 183 TYR A CA 1
ATOM 1441 C C . TYR A 1 183 ? 30.984 -33.969 1.129 1 96.56 183 TYR A C 1
ATOM 1443 O O . TYR A 1 183 ? 31.234 -33 1.849 1 96.56 183 TYR A O 1
ATOM 1451 N N . TYR A 1 184 ? 30.672 -35.25 1.661 1 95.75 184 TYR A N 1
ATOM 1452 C CA . TYR A 1 184 ? 30.812 -35.688 3.047 1 95.75 184 TYR A CA 1
ATOM 1453 C C . TYR A 1 184 ? 29.797 -34.969 3.941 1 95.75 184 TYR A C 1
ATOM 1455 O O . TYR A 1 184 ? 30.062 -34.719 5.117 1 95.75 184 TYR A O 1
ATOM 1463 N N . ILE A 1 185 ? 28.719 -34.625 3.451 1 96.56 185 ILE A N 1
ATOM 1464 C CA . ILE A 1 185 ? 27.609 -34.062 4.234 1 96.56 185 ILE A CA 1
ATOM 1465 C C . ILE A 1 185 ? 26.297 -34.281 3.498 1 96.56 185 ILE A C 1
ATOM 1467 O O . ILE A 1 185 ? 26.188 -34.031 2.299 1 96.56 185 ILE A O 1
ATOM 1471 N N . TYR A 1 186 ? 25.328 -34.75 4.254 1 97.75 186 TYR A N 1
ATOM 1472 C CA . TYR A 1 186 ? 23.984 -34.969 3.697 1 97.75 186 TYR A CA 1
ATOM 1473 C C . TYR A 1 186 ? 23.125 -33.719 3.863 1 97.75 186 TYR A C 1
ATOM 1475 O O . TYR A 1 186 ? 23.219 -33.031 4.875 1 97.75 186 TYR A O 1
ATOM 1483 N N . SER A 1 187 ? 22.266 -33.5 2.908 1 98.44 187 SER A N 1
ATOM 1484 C CA . SER A 1 187 ? 21.234 -32.469 2.996 1 98.44 187 SER A CA 1
ATOM 1485 C C . SER A 1 187 ? 19.859 -33.094 3.203 1 98.44 187 SER A C 1
ATOM 1487 O O . SER A 1 187 ? 19.469 -34 2.477 1 98.44 187 SER A O 1
ATOM 1489 N N . PHE A 1 188 ? 19.109 -32.562 4.09 1 98.19 188 PHE A N 1
ATOM 1490 C CA . PHE A 1 188 ? 17.734 -32.969 4.277 1 98.19 188 PHE A CA 1
ATOM 1491 C C . PHE A 1 188 ? 16.875 -32.562 3.08 1 98.19 188 PHE A C 1
ATOM 1493 O O . PHE A 1 188 ? 17.078 -31.516 2.49 1 98.19 188 PHE A O 1
ATOM 1500 N N . CYS A 1 189 ? 15.914 -33.406 2.754 1 98.38 189 CYS A N 1
ATOM 1501 C CA . CYS A 1 189 ? 14.93 -33.125 1.719 1 98.38 189 CYS A CA 1
ATOM 1502 C C . CYS A 1 189 ? 13.516 -33.188 2.275 1 98.38 189 CYS A C 1
ATOM 1504 O O . CYS A 1 189 ? 13.32 -33.406 3.473 1 98.38 189 CYS A O 1
ATOM 1506 N N . GLN A 1 190 ? 12.516 -32.969 1.455 1 97.56 190 GLN A N 1
ATOM 1507 C CA . GLN A 1 190 ? 11.156 -32.719 1.926 1 97.56 190 GLN A CA 1
ATOM 1508 C C . GLN A 1 190 ? 10.383 -34.031 2.092 1 97.56 190 GLN A C 1
ATOM 1510 O O . GLN A 1 190 ? 9.688 -34.219 3.092 1 97.56 190 GLN A O 1
ATOM 1515 N N . GLU A 1 191 ? 10.633 -35.094 1.271 1 96.62 191 GLU A N 1
ATOM 1516 C CA . GLU A 1 191 ? 9.695 -36.188 1.069 1 96.62 191 GLU A CA 1
ATOM 1517 C C . GLU A 1 191 ? 9.805 -37.219 2.197 1 96.62 191 GLU A C 1
ATOM 1519 O O . GLU A 1 191 ? 10.609 -37.062 3.117 1 96.62 191 GLU A O 1
ATOM 1524 N N . ALA A 1 192 ? 8.828 -38.188 2.117 1 96.19 192 ALA A N 1
ATOM 1525 C CA . ALA A 1 192 ? 8.953 -39.438 2.867 1 96.19 192 ALA A CA 1
ATOM 1526 C C . ALA A 1 192 ? 9.594 -40.5 2.014 1 96.19 192 ALA A C 1
ATOM 1528 O O . ALA A 1 192 ? 9.125 -40.812 0.911 1 96.19 192 ALA A O 1
ATOM 1529 N N . PHE A 1 193 ? 10.672 -41.062 2.51 1 95.62 193 PHE A N 1
ATOM 1530 C CA . PHE A 1 193 ? 11.375 -42.125 1.78 1 95.62 193 PHE A CA 1
ATOM 1531 C C . PHE A 1 193 ? 10.594 -43.438 1.827 1 95.62 193 PHE A C 1
ATOM 1533 O O . PHE A 1 193 ? 10.18 -43.875 2.9 1 95.62 193 PHE A O 1
ATOM 1540 N N . ASP A 1 194 ? 10.258 -44 0.696 1 93.06 194 ASP A N 1
ATOM 1541 C CA . ASP A 1 194 ? 9.492 -45.25 0.546 1 93.06 194 ASP A CA 1
ATOM 1542 C C . ASP A 1 194 ? 8.102 -45.094 1.158 1 93.06 194 ASP A C 1
ATOM 1544 O O . ASP A 1 194 ? 7.574 -46.062 1.732 1 93.06 194 ASP A O 1
ATOM 1548 N N . LYS A 1 195 ? 7.66 -43.938 1.203 1 91.44 195 LYS A N 1
ATOM 1549 C CA . LYS A 1 195 ? 6.348 -43.625 1.753 1 91.44 195 LYS A CA 1
ATOM 1550 C C . LYS A 1 195 ? 6.273 -43.969 3.236 1 91.44 195 LYS A C 1
ATOM 1552 O O . LYS A 1 195 ? 5.207 -44.312 3.742 1 91.44 195 LYS A O 1
ATOM 1557 N N . ASP A 1 196 ? 7.441 -44.062 3.863 1 95.19 196 ASP A N 1
ATOM 1558 C CA . ASP A 1 196 ? 7.559 -44.281 5.305 1 95.19 196 ASP A CA 1
ATOM 1559 C C . ASP A 1 196 ? 7.863 -42.969 6.031 1 95.19 196 ASP A C 1
ATOM 1561 O O . ASP A 1 196 ? 8.953 -42.406 5.887 1 95.19 196 ASP A O 1
ATOM 1565 N N . ASN A 1 197 ? 6.988 -42.625 6.875 1 93.12 197 ASN A N 1
ATOM 1566 C CA . ASN A 1 197 ? 7.098 -41.344 7.566 1 93.12 197 ASN A CA 1
ATOM 1567 C C . ASN A 1 197 ? 8.227 -41.344 8.586 1 93.12 197 ASN A C 1
ATOM 1569 O O . ASN A 1 197 ? 8.617 -40.281 9.102 1 93.12 197 ASN A O 1
ATOM 1573 N N . ASN A 1 198 ? 8.805 -42.469 8.82 1 95.5 198 ASN A N 1
ATOM 1574 C CA . ASN A 1 198 ? 9.938 -42.562 9.734 1 95.5 198 ASN A CA 1
ATOM 1575 C C . ASN A 1 198 ? 11.266 -42.469 8.984 1 95.5 198 ASN A C 1
ATOM 1577 O O . ASN A 1 198 ? 12.336 -42.625 9.586 1 95.5 198 ASN A O 1
ATOM 1581 N N . LYS A 1 199 ? 11.203 -42.281 7.738 1 96.44 199 LYS A N 1
ATOM 1582 C CA . LYS A 1 199 ? 12.391 -42.125 6.898 1 96.44 199 LYS A CA 1
ATOM 1583 C C . LYS A 1 199 ? 12.305 -40.875 6.039 1 96.44 199 LYS A C 1
ATOM 1585 O O . LYS A 1 199 ? 11.305 -40.656 5.355 1 96.44 199 LYS A O 1
ATOM 1590 N N . ARG A 1 200 ? 13.305 -40.094 6.074 1 97.81 200 ARG A N 1
ATOM 1591 C CA . ARG A 1 200 ? 13.375 -38.906 5.242 1 97.81 200 ARG A CA 1
ATOM 1592 C C . ARG A 1 200 ? 14.555 -39 4.273 1 97.81 200 ARG A C 1
ATOM 1594 O O . ARG A 1 200 ? 15.664 -39.344 4.664 1 97.81 200 ARG A O 1
ATOM 1601 N N . PRO A 1 201 ? 14.289 -38.656 3.062 1 97.94 201 PRO A N 1
ATOM 1602 C CA . PRO A 1 201 ? 15.398 -38.719 2.105 1 97.94 201 PRO A CA 1
ATOM 1603 C C . PRO A 1 201 ? 16.484 -37.688 2.42 1 97.94 201 PRO A C 1
ATOM 1605 O O . PRO A 1 201 ? 16.172 -36.562 2.848 1 97.94 201 PRO A O 1
ATOM 1608 N N . VAL A 1 202 ? 17.688 -38.062 2.227 1 98.25 202 VAL A N 1
ATOM 1609 C CA . VAL A 1 202 ? 18.859 -37.188 2.309 1 98.25 202 VAL A CA 1
ATOM 1610 C C . VAL A 1 202 ? 19.719 -37.344 1.062 1 98.25 202 VAL A C 1
ATOM 1612 O O . VAL A 1 202 ? 19.781 -38.438 0.484 1 98.25 202 VAL A O 1
ATOM 1615 N N . ARG A 1 203 ? 20.312 -36.25 0.647 1 98.44 203 ARG A N 1
ATOM 1616 C CA . ARG A 1 203 ? 21.078 -36.25 -0.597 1 98.44 203 ARG A CA 1
ATOM 1617 C C . ARG A 1 203 ? 22.516 -35.781 -0.364 1 98.44 203 ARG A C 1
ATOM 1619 O O . ARG A 1 203 ? 22.766 -34.969 0.535 1 98.44 203 ARG A O 1
ATOM 1626 N N . GLY A 1 204 ? 23.516 -36.25 -1.245 1 97.5 204 GLY A N 1
ATOM 1627 C CA . GLY A 1 204 ? 24.906 -35.844 -1.166 1 97.5 204 GLY A CA 1
ATOM 1628 C C . GLY A 1 204 ? 25.781 -36.844 -0.442 1 97.5 204 GLY A C 1
ATOM 1629 O O . GLY A 1 204 ? 25.578 -38.062 -0.582 1 97.5 204 GLY A O 1
ATOM 1630 N N . TYR A 1 205 ? 26.828 -36.344 0.239 1 96.5 205 TYR A N 1
ATOM 1631 C CA . TYR A 1 205 ? 27.781 -37.094 1.083 1 96.5 205 TYR A CA 1
ATOM 1632 C C . TYR A 1 205 ? 28.703 -37.938 0.241 1 96.5 205 TYR A C 1
ATOM 1634 O O . TYR A 1 205 ? 29.891 -37.625 0.092 1 96.5 205 TYR A O 1
ATOM 1642 N N . HIS A 1 206 ? 28.156 -39 -0.484 1 95.88 206 HIS A N 1
ATOM 1643 C CA . HIS A 1 206 ? 28.953 -39.969 -1.214 1 95.88 206 HIS A CA 1
ATOM 1644 C C . HIS A 1 206 ? 29.188 -39.531 -2.654 1 95.88 206 HIS A C 1
ATOM 1646 O O . HIS A 1 206 ? 30.219 -39.844 -3.242 1 95.88 206 HIS A O 1
ATOM 1652 N N . SER A 1 207 ? 28.25 -39 -3.156 1 97 207 SER A N 1
ATOM 1653 C CA . SER A 1 207 ? 28.234 -38.562 -4.547 1 97 207 SER A CA 1
ATOM 1654 C C . SER A 1 207 ? 27.203 -37.438 -4.758 1 97 207 SER A C 1
ATOM 1656 O O . SER A 1 207 ? 26.328 -37.25 -3.92 1 97 207 SER A O 1
ATOM 1658 N N . ALA A 1 208 ? 27.359 -36.781 -5.918 1 97.94 208 ALA A N 1
ATOM 1659 C CA . ALA A 1 208 ? 26.469 -35.656 -6.223 1 97.94 208 ALA A CA 1
ATOM 1660 C C . ALA A 1 208 ? 25.031 -36.125 -6.359 1 97.94 208 ALA A C 1
ATOM 1662 O O . ALA A 1 208 ? 24.094 -35.344 -6.094 1 97.94 208 ALA A O 1
ATOM 1663 N N . ARG A 1 209 ? 24.812 -37.344 -6.727 1 97.56 209 ARG A N 1
ATOM 1664 C CA . ARG A 1 209 ? 23.469 -37.844 -7.027 1 97.56 209 ARG A CA 1
ATOM 1665 C C . ARG A 1 209 ? 23.016 -38.844 -5.988 1 97.56 209 ARG A C 1
ATOM 1667 O O . ARG A 1 209 ? 21.969 -39.5 -6.148 1 97.56 209 ARG A O 1
ATOM 1674 N N . TYR A 1 210 ? 23.797 -39.062 -5.008 1 97.69 210 TYR A N 1
ATOM 1675 C CA . TYR A 1 210 ? 23.547 -40.094 -4.008 1 97.69 210 TYR A CA 1
ATOM 1676 C C . TYR A 1 210 ? 22.312 -39.781 -3.186 1 97.69 210 TYR A C 1
ATOM 1678 O O . TYR A 1 210 ? 22.094 -38.625 -2.803 1 97.69 210 TYR A O 1
ATOM 1686 N N . LEU A 1 211 ? 21.469 -40.75 -3.025 1 97.88 211 LEU A N 1
ATOM 1687 C CA . LEU A 1 211 ? 20.25 -40.656 -2.229 1 97.88 211 LEU A CA 1
ATOM 1688 C C . LEU A 1 211 ? 20.25 -41.719 -1.128 1 97.88 211 LEU A C 1
ATOM 1690 O O . LEU A 1 211 ? 20.578 -42.875 -1.376 1 97.88 211 LEU A O 1
ATOM 1694 N N . ASP A 1 212 ? 19.953 -41.312 0.047 1 96.69 212 ASP A N 1
ATOM 1695 C CA . ASP A 1 212 ? 19.75 -42.188 1.195 1 96.69 212 ASP A CA 1
ATOM 1696 C C . ASP A 1 212 ? 18.594 -41.719 2.061 1 96.69 212 ASP A C 1
ATOM 1698 O O . ASP A 1 212 ? 17.797 -40.875 1.624 1 96.69 212 ASP A O 1
ATOM 1702 N N . TRP A 1 213 ? 18.422 -42.281 3.189 1 96.69 213 TRP A N 1
ATOM 1703 C CA . TRP A 1 213 ? 17.375 -41.812 4.098 1 96.69 213 TRP A CA 1
ATOM 1704 C C . TRP A 1 213 ? 17.922 -41.688 5.52 1 96.69 213 TRP A C 1
ATOM 1706 O O . TRP A 1 213 ? 18.969 -42.25 5.852 1 96.69 213 TRP A O 1
ATOM 1716 N N . SER A 1 214 ? 17.375 -40.875 6.289 1 96.19 214 SER A N 1
ATOM 1717 C CA . SER A 1 214 ? 17.656 -40.656 7.707 1 96.19 214 SER A CA 1
ATOM 1718 C C . SER A 1 214 ? 16.375 -40.594 8.523 1 96.19 214 SER A C 1
ATOM 1720 O O . SER A 1 214 ? 15.305 -40.281 7.992 1 96.19 214 SER A O 1
ATOM 1722 N N . SER A 1 215 ? 16.516 -40.938 9.781 1 96.56 215 SER A N 1
ATOM 1723 C CA . SER A 1 215 ? 15.391 -40.781 10.695 1 96.56 215 SER A CA 1
ATOM 1724 C C . SER A 1 215 ? 15.047 -39.312 10.914 1 96.56 215 SER A C 1
ATOM 1726 O O . SER A 1 215 ? 15.945 -38.5 11.109 1 96.56 215 SER A O 1
ATOM 1728 N N . PRO A 1 216 ? 13.773 -39.031 10.906 1 97.19 216 PRO A N 1
ATOM 1729 C CA . PRO A 1 216 ? 13.391 -37.625 11.086 1 97.19 216 PRO A CA 1
ATOM 1730 C C . PRO A 1 216 ? 13.68 -37.094 12.492 1 97.19 216 PRO A C 1
ATOM 1732 O O . PRO A 1 216 ? 13.68 -35.906 12.727 1 97.19 216 PRO A O 1
ATOM 1735 N N . SER A 1 217 ? 13.93 -38 13.43 1 96.19 217 SER A N 1
ATOM 1736 C CA . SER A 1 217 ? 14.195 -37.594 14.812 1 96.19 217 SER A CA 1
ATOM 1737 C C . SER A 1 217 ? 15.656 -37.844 15.18 1 96.19 217 SER A C 1
ATOM 1739 O O . SER A 1 217 ? 16.047 -37.625 16.328 1 96.19 217 SER A O 1
ATOM 1741 N N . GLY A 1 218 ? 16.438 -38.25 14.25 1 94.38 218 GLY A N 1
ATOM 1742 C CA . GLY A 1 218 ? 17.828 -38.594 14.539 1 94.38 218 GLY A CA 1
ATOM 1743 C C . GLY A 1 218 ? 18.734 -37.375 14.453 1 94.38 218 GLY A C 1
ATOM 1744 O O . GLY A 1 218 ? 18.703 -36.625 13.469 1 94.38 218 GLY A O 1
ATOM 1745 N N . TYR A 1 219 ? 19.5 -37.219 15.516 1 93.88 219 TYR A N 1
ATOM 1746 C CA . TYR A 1 219 ? 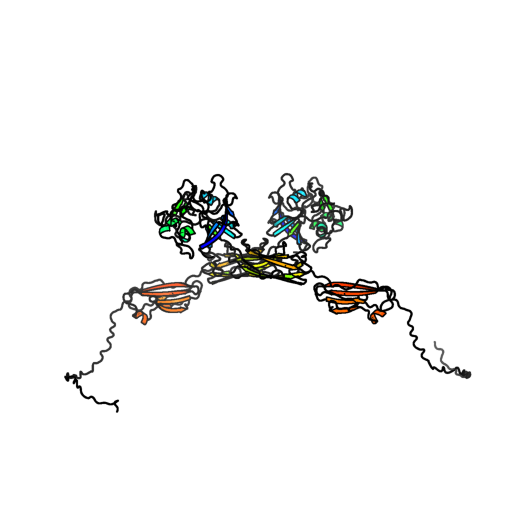20.578 -36.25 15.461 1 93.88 219 TYR A CA 1
ATOM 1747 C C . TYR A 1 219 ? 21.828 -36.844 14.828 1 93.88 219 TYR A C 1
ATOM 1749 O O . TYR A 1 219 ? 22.156 -38 15.055 1 93.88 219 TYR A O 1
ATOM 1757 N N . GLY A 1 220 ? 22.484 -36.031 14.016 1 90.5 220 GLY A N 1
ATOM 1758 C CA . GLY A 1 220 ? 23.719 -36.5 13.391 1 90.5 220 GLY A CA 1
ATOM 1759 C C . GLY A 1 220 ? 24.594 -35.375 12.859 1 90.5 220 GLY A C 1
ATOM 1760 O O . GLY A 1 220 ? 24.078 -34.312 12.5 1 90.5 220 GLY A O 1
ATOM 1761 N N . VAL A 1 221 ? 25.875 -35.688 12.828 1 92.62 221 VAL A N 1
ATOM 1762 C CA . VAL A 1 221 ? 26.828 -34.656 12.375 1 92.62 221 VAL A CA 1
ATOM 1763 C C . VAL A 1 221 ? 27.078 -34.812 10.875 1 92.62 221 VAL A C 1
ATOM 1765 O O . VAL A 1 221 ? 27.766 -34 10.266 1 92.62 221 VAL A O 1
ATOM 1768 N N . SER A 1 222 ? 26.484 -35.781 10.25 1 93.94 222 SER A N 1
ATOM 1769 C CA . SER A 1 222 ? 26.703 -36.031 8.828 1 93.94 222 SER A CA 1
ATOM 1770 C C . SER A 1 222 ? 25.516 -35.562 8 1 93.94 222 SER A C 1
ATOM 1772 O O . SER A 1 222 ? 25.516 -35.688 6.777 1 93.94 222 SER A O 1
ATOM 1774 N N . THR A 1 223 ? 24.531 -35.156 8.656 1 95.75 223 THR A N 1
ATOM 1775 C CA . THR A 1 223 ? 23.328 -34.625 7.996 1 95.75 223 THR A CA 1
ATOM 1776 C C . THR A 1 223 ? 22.984 -33.219 8.484 1 95.75 223 THR A C 1
ATOM 1778 O O . THR A 1 223 ? 23.156 -32.938 9.672 1 95.75 223 THR A O 1
ATOM 1781 N N . GLY A 1 224 ? 22.516 -32.438 7.535 1 97 224 GLY A N 1
ATOM 1782 C CA . GLY A 1 224 ? 22.266 -31.094 7.977 1 97 224 GLY A CA 1
ATOM 1783 C C . GLY A 1 224 ? 21.266 -30.359 7.098 1 97 224 GLY A C 1
ATOM 1784 O O . GLY A 1 224 ? 20.531 -30.984 6.332 1 97 224 GLY A O 1
ATOM 1785 N N . TRP A 1 225 ? 21.219 -29.047 7.406 1 98.19 225 TRP A N 1
ATOM 1786 C CA . TRP A 1 225 ? 20.219 -28.156 6.824 1 98.19 225 TRP A CA 1
ATOM 1787 C C . TRP A 1 225 ? 20.828 -27.312 5.699 1 98.19 225 TRP A C 1
ATOM 1789 O O . TRP A 1 225 ? 21.781 -26.562 5.922 1 98.19 225 TRP A O 1
ATOM 1799 N N . ARG A 1 226 ? 20.344 -27.562 4.477 1 98.31 226 ARG A N 1
ATOM 1800 C CA . ARG A 1 226 ? 20.609 -26.734 3.303 1 98.31 226 ARG A CA 1
ATOM 1801 C C . ARG A 1 226 ? 19.359 -25.953 2.887 1 98.31 226 ARG A C 1
ATOM 1803 O O . ARG A 1 226 ? 18.484 -26.5 2.217 1 98.31 226 ARG A O 1
ATOM 1810 N N . PRO A 1 227 ? 19.234 -24.719 3.217 1 97.81 227 PRO A N 1
ATOM 1811 C CA . PRO A 1 227 ? 18 -23.984 2.941 1 97.81 227 PRO A CA 1
ATOM 1812 C C . PRO A 1 227 ? 17.891 -23.547 1.483 1 97.81 227 PRO A C 1
ATOM 1814 O O . PRO A 1 227 ? 18.906 -23.453 0.784 1 97.81 227 PRO A O 1
ATOM 1817 N N . VAL A 1 228 ? 16.734 -23.391 1.064 1 97 228 VAL A N 1
ATOM 1818 C CA . VAL A 1 228 ? 16.328 -22.812 -0.213 1 97 228 VAL A CA 1
ATOM 1819 C C . VAL A 1 228 ? 15.367 -21.641 0.028 1 97 228 VAL A C 1
ATOM 1821 O O . VAL A 1 228 ? 14.469 -21.734 0.872 1 97 228 VAL A O 1
ATOM 1824 N N . LEU A 1 229 ? 15.602 -20.531 -0.639 1 94.69 229 LEU A N 1
ATOM 1825 C CA . LEU A 1 229 ? 14.688 -19.391 -0.607 1 94.69 229 LEU A CA 1
ATOM 1826 C C . LEU A 1 229 ? 13.953 -19.25 -1.936 1 94.69 229 LEU A C 1
ATOM 1828 O O . LEU A 1 229 ? 14.578 -19.188 -2.994 1 94.69 229 LEU A O 1
ATOM 1832 N N . GLU A 1 230 ? 12.688 -19.266 -1.891 1 92.12 230 GLU A N 1
ATOM 1833 C CA . GLU A 1 230 ? 11.883 -18.781 -3.014 1 92.12 230 GLU A CA 1
ATOM 1834 C C . GLU A 1 230 ? 11.641 -17.281 -2.924 1 92.12 230 GLU A C 1
ATOM 1836 O O . GLU A 1 230 ? 11.047 -16.797 -1.953 1 92.12 230 GLU A O 1
ATOM 1841 N N . ILE A 1 231 ? 12.109 -16.578 -3.898 1 87.12 231 ILE A N 1
ATOM 1842 C CA . ILE A 1 231 ? 11.906 -15.133 -3.891 1 87.12 231 ILE A CA 1
ATOM 1843 C C . ILE A 1 231 ? 10.492 -14.805 -4.367 1 87.12 231 ILE A C 1
ATOM 1845 O O . ILE A 1 231 ? 10.133 -15.102 -5.508 1 87.12 231 ILE A O 1
ATOM 1849 N N . LEU A 1 232 ? 9.805 -14.172 -3.477 1 82.38 232 LEU A N 1
ATOM 1850 C CA . LEU A 1 232 ? 8.391 -13.938 -3.756 1 82.38 232 LEU A CA 1
ATOM 1851 C C . LEU A 1 232 ? 8.172 -12.523 -4.289 1 82.38 232 LEU A C 1
ATOM 1853 O O . LEU A 1 232 ? 7.156 -12.25 -4.934 1 82.38 232 LEU A O 1
ATOM 1857 N N . ASN A 1 233 ? 9.039 -11.547 -3.988 1 88.81 233 ASN A N 1
ATOM 1858 C CA . ASN A 1 233 ? 8.891 -10.156 -4.387 1 88.81 233 ASN A CA 1
ATOM 1859 C C . ASN A 1 233 ? 10.234 -9.523 -4.746 1 88.81 233 ASN A C 1
ATOM 1861 O O . ASN A 1 233 ? 11.219 -9.688 -4.023 1 88.81 233 ASN A O 1
ATOM 1865 N N . SER A 1 234 ? 10.312 -8.977 -5.945 1 85.62 234 SER A N 1
ATOM 1866 C CA . SER A 1 234 ? 11.484 -8.188 -6.324 1 85.62 234 SER A CA 1
ATOM 1867 C C . SER A 1 234 ? 11.375 -6.754 -5.812 1 85.62 234 SER A C 1
ATOM 1869 O O . SER A 1 234 ? 10.289 -6.164 -5.836 1 85.62 234 SER A O 1
ATOM 1871 N N . ILE A 1 235 ? 12.5 -6.23 -5.344 1 90.56 235 ILE A N 1
ATOM 1872 C CA . ILE A 1 235 ? 12.547 -4.855 -4.867 1 90.56 235 ILE A CA 1
ATOM 1873 C C . ILE A 1 235 ? 12.484 -3.895 -6.055 1 90.56 235 ILE A C 1
ATOM 1875 O O . ILE A 1 235 ? 13.133 -4.121 -7.078 1 90.56 235 ILE A O 1
ATOM 1879 N N . PRO A 1 236 ? 11.695 -2.812 -5.883 1 95.06 236 PRO A N 1
ATOM 1880 C CA . PRO A 1 236 ? 11.695 -1.829 -6.969 1 95.06 236 PRO A CA 1
ATOM 1881 C C . PRO A 1 236 ? 13.031 -1.094 -7.098 1 95.06 236 PRO A C 1
ATOM 1883 O O . PRO A 1 236 ? 13.844 -1.119 -6.172 1 95.06 236 PRO A O 1
ATOM 1886 N N . THR A 1 237 ? 13.297 -0.5 -8.258 1 96.06 237 THR A N 1
ATOM 1887 C CA . THR A 1 237 ? 14.43 0.385 -8.516 1 96.06 237 THR A CA 1
ATOM 1888 C C . THR A 1 237 ? 13.945 1.783 -8.891 1 96.06 237 THR A C 1
ATOM 1890 O O . THR A 1 237 ? 12.82 1.951 -9.359 1 96.06 237 THR A O 1
ATOM 1893 N N . LEU A 1 238 ? 14.812 2.809 -8.555 1 98 238 LEU A N 1
ATOM 1894 C CA . LEU A 1 238 ? 14.438 4.191 -8.828 1 98 238 LEU A CA 1
ATOM 1895 C C . LEU A 1 238 ? 15.617 4.961 -9.422 1 98 238 LEU A C 1
ATOM 1897 O O . LEU A 1 238 ? 16.75 4.832 -8.953 1 98 238 LEU A O 1
ATOM 1901 N N . THR A 1 239 ? 15.305 5.699 -10.5 1 98 239 THR A N 1
ATOM 1902 C CA . THR A 1 239 ? 16.234 6.652 -11.086 1 98 239 THR A CA 1
ATOM 1903 C C . THR A 1 239 ? 15.711 8.078 -10.953 1 98 239 THR A C 1
ATOM 1905 O O . THR A 1 239 ? 14.57 8.359 -11.344 1 98 239 THR A O 1
ATOM 1908 N N . LEU A 1 240 ? 16.516 8.969 -10.398 1 98.38 240 LEU A N 1
ATOM 1909 C CA . LEU A 1 240 ? 16.141 10.359 -10.18 1 98.38 240 LEU A CA 1
ATOM 1910 C C . LEU A 1 240 ? 16.859 11.281 -11.156 1 98.38 240 LEU A C 1
ATOM 1912 O O . LEU A 1 240 ? 18.094 11.242 -11.258 1 98.38 240 LEU A O 1
ATOM 1916 N N . SER A 1 241 ? 16.109 12.125 -11.891 1 98.19 241 SER A N 1
ATOM 1917 C CA . SER A 1 241 ? 16.672 13.031 -12.891 1 98.19 241 SER A CA 1
ATOM 1918 C C . SER A 1 241 ? 16.828 14.438 -12.328 1 98.19 241 SER A C 1
ATOM 1920 O O . SER A 1 241 ? 17.438 15.297 -12.969 1 98.19 241 SER A O 1
ATOM 1922 N N . THR A 1 242 ? 16.359 14.672 -11.18 1 97.94 242 THR A N 1
ATOM 1923 C CA . THR A 1 242 ? 16.453 15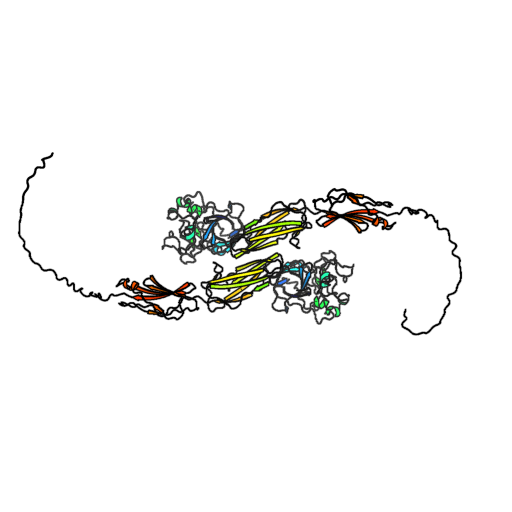.969 -10.516 1 97.94 242 THR A CA 1
ATOM 1924 C C . THR A 1 242 ? 17.906 16.375 -10.328 1 97.94 242 THR A C 1
ATOM 1926 O O . THR A 1 242 ? 18.734 15.555 -9.938 1 97.94 242 THR A O 1
ATOM 1929 N N . GLN A 1 243 ? 18.234 17.594 -10.57 1 97.44 243 GLN A N 1
ATOM 1930 C CA . GLN A 1 243 ? 19.594 18.109 -10.445 1 97.44 243 GLN A CA 1
ATOM 1931 C C . GLN A 1 243 ? 20 18.25 -8.984 1 97.44 243 GLN A C 1
ATOM 1933 O O . GLN A 1 243 ? 19.141 18.469 -8.117 1 97.44 243 GLN A O 1
ATOM 1938 N N . ASN A 1 244 ? 21.281 18.031 -8.727 1 98 244 ASN A N 1
ATOM 1939 C CA . ASN A 1 244 ? 21.859 18.219 -7.398 1 98 244 ASN A CA 1
ATOM 1940 C C . ASN A 1 244 ? 22.406 19.625 -7.211 1 98 244 ASN A C 1
ATOM 1942 O O . ASN A 1 244 ? 22.844 20.25 -8.172 1 98 244 ASN A O 1
ATOM 1946 N N . ASN A 1 245 ? 22.359 20.172 -5.949 1 98.12 245 ASN A N 1
ATOM 1947 C CA . ASN A 1 245 ? 23 21.406 -5.52 1 98.12 245 ASN A CA 1
ATOM 1948 C C . ASN A 1 245 ? 22.422 22.609 -6.242 1 98.12 245 ASN A C 1
ATOM 1950 O O . ASN A 1 245 ? 23.156 23.469 -6.73 1 98.12 245 ASN A O 1
ATOM 1954 N N . ILE A 1 246 ? 21.156 22.688 -6.309 1 97.62 246 ILE A N 1
ATOM 1955 C CA . ILE A 1 246 ? 20.531 23.859 -6.898 1 97.62 246 ILE A CA 1
ATOM 1956 C C . ILE A 1 246 ? 20.203 24.875 -5.805 1 97.62 246 ILE A C 1
ATOM 1958 O O . ILE A 1 246 ? 20.125 24.516 -4.625 1 97.62 246 ILE A O 1
ATOM 1962 N N . THR A 1 247 ? 20.031 26.062 -6.188 1 98.06 247 THR A N 1
ATOM 1963 C CA . THR A 1 247 ? 19.594 27.141 -5.301 1 98.06 247 THR A CA 1
ATOM 1964 C C . THR A 1 247 ? 18.234 27.688 -5.73 1 98.06 247 THR A C 1
ATOM 1966 O O . THR A 1 247 ? 18.031 27.984 -6.906 1 98.06 247 THR A O 1
ATOM 1969 N N . LEU A 1 248 ? 17.391 27.844 -4.762 1 98.25 248 LEU A N 1
ATOM 1970 C CA . LEU A 1 248 ? 16.031 28.312 -5.035 1 98.25 248 LEU A CA 1
ATOM 1971 C C . LEU A 1 248 ? 15.797 29.688 -4.426 1 98.25 248 LEU A C 1
ATOM 1973 O O . LEU A 1 248 ? 16.016 29.891 -3.227 1 98.25 248 LEU A O 1
ATOM 1977 N N . SER A 1 249 ? 15.43 30.609 -5.262 1 97 249 SER A N 1
ATOM 1978 C CA . SER A 1 249 ? 14.922 31.906 -4.801 1 97 249 SER A CA 1
ATOM 1979 C C . SER A 1 249 ? 13.406 31.969 -4.91 1 97 249 SER A C 1
ATOM 1981 O O . SER A 1 249 ? 12.773 31.031 -5.426 1 97 249 SER A O 1
ATOM 1983 N N . GLU A 1 250 ? 12.852 33.031 -4.445 1 97.25 250 GLU A N 1
ATOM 1984 C CA . GLU A 1 250 ? 11.398 33.156 -4.402 1 97.25 250 GLU A CA 1
ATOM 1985 C C . GLU A 1 250 ? 10.773 32.906 -5.766 1 97.25 250 GLU A C 1
ATOM 1987 O O . GLU A 1 250 ? 11.156 33.5 -6.762 1 97.25 250 GLU A O 1
ATOM 1992 N N . GLY A 1 251 ? 9.859 31.922 -5.785 1 96.19 251 GLY A N 1
ATOM 1993 C CA . GLY A 1 251 ? 9.125 31.609 -7.004 1 96.19 251 GLY A CA 1
ATOM 1994 C C . GLY A 1 251 ? 9.742 30.484 -7.812 1 96.19 251 GLY A C 1
ATOM 1995 O O . GLY A 1 251 ? 9.102 29.938 -8.711 1 96.19 251 GLY A O 1
ATOM 1996 N N . ASN A 1 252 ? 10.961 30.125 -7.523 1 97.44 252 ASN A N 1
ATOM 1997 C CA . ASN A 1 252 ? 11.617 29.031 -8.242 1 97.44 252 ASN A CA 1
ATOM 1998 C C . ASN A 1 252 ? 10.938 27.688 -7.957 1 97.44 252 ASN A C 1
ATOM 2000 O O . ASN A 1 252 ? 10.266 27.531 -6.938 1 97.44 252 ASN A O 1
ATOM 2004 N N . ILE A 1 253 ? 11.117 26.781 -8.922 1 98.31 253 ILE A N 1
ATOM 2005 C CA . ILE A 1 253 ? 10.523 25.453 -8.828 1 98.31 253 ILE A CA 1
ATOM 2006 C C . ILE A 1 253 ? 11.617 24.422 -8.555 1 98.31 253 ILE A C 1
ATOM 2008 O O . ILE A 1 253 ? 12.695 24.484 -9.148 1 98.31 253 ILE A O 1
ATOM 2012 N N . LEU A 1 254 ? 11.383 23.594 -7.613 1 98.56 254 LEU A N 1
ATOM 2013 C CA . LEU A 1 254 ? 12.141 22.359 -7.453 1 98.56 254 LEU A CA 1
ATOM 2014 C C . LEU A 1 254 ? 11.453 21.203 -8.172 1 98.56 254 LEU A C 1
ATOM 2016 O O . LEU A 1 254 ? 10.461 20.656 -7.676 1 98.56 254 LEU A O 1
ATOM 2020 N N . PRO A 1 255 ? 11.898 20.812 -9.312 1 98.44 255 PRO A N 1
ATOM 2021 C CA . PRO A 1 255 ? 11.305 19.672 -10.023 1 98.44 255 PRO A CA 1
ATOM 2022 C C . PRO A 1 255 ? 11.805 18.328 -9.5 1 98.44 255 PRO A C 1
ATOM 2024 O O . PRO A 1 255 ? 13.008 18.125 -9.352 1 98.44 255 PRO A O 1
ATOM 2027 N N . ILE A 1 256 ? 10.953 17.484 -9.141 1 98.75 256 ILE A N 1
ATOM 2028 C CA . ILE A 1 256 ? 11.273 16.094 -8.781 1 98.75 256 ILE A CA 1
ATOM 2029 C C . ILE A 1 256 ? 10.82 15.156 -9.898 1 98.75 256 ILE A C 1
ATOM 2031 O O . ILE A 1 256 ? 9.633 14.852 -10.023 1 98.75 256 ILE A O 1
ATOM 2035 N N . THR A 1 257 ? 11.781 14.711 -10.703 1 98.69 257 THR A N 1
ATOM 2036 C CA . THR A 1 257 ? 11.445 13.906 -11.867 1 98.69 257 THR A CA 1
ATOM 2037 C C . THR A 1 257 ? 12.312 12.648 -11.93 1 98.69 257 THR A C 1
ATOM 2039 O O . THR A 1 257 ? 13.414 12.625 -11.383 1 98.69 257 THR A O 1
ATOM 2042 N N . GLY A 1 258 ? 11.812 11.617 -12.562 1 98.56 258 GLY A N 1
ATOM 2043 C CA . GLY A 1 258 ? 12.516 10.352 -12.727 1 98.56 258 GLY A CA 1
ATOM 2044 C C . GLY A 1 258 ? 11.594 9.211 -13.117 1 98.56 258 GLY A C 1
ATOM 2045 O O . GLY A 1 258 ? 10.555 9.422 -13.734 1 98.56 258 GLY A O 1
ATOM 2046 N N . SER A 1 259 ? 12.039 7.996 -12.836 1 98.44 259 SER A N 1
ATOM 2047 C CA . SER A 1 259 ? 11.258 6.793 -13.109 1 98.44 259 SER A CA 1
ATOM 2048 C C . SER A 1 259 ? 11.547 5.703 -12.086 1 98.44 259 SER A C 1
ATOM 2050 O O . SER A 1 259 ? 12.617 5.691 -11.469 1 98.44 259 SER A O 1
ATOM 2052 N N . ALA A 1 260 ? 10.578 4.891 -11.82 1 98 260 ALA A N 1
ATOM 2053 C CA . ALA A 1 260 ? 10.688 3.711 -10.969 1 98 260 ALA A CA 1
ATOM 2054 C C . ALA A 1 260 ? 10.289 2.447 -11.727 1 98 260 ALA A C 1
ATOM 2056 O O . ALA A 1 260 ? 9.461 2.498 -12.641 1 98 260 ALA A O 1
ATOM 2057 N N . SER A 1 261 ? 10.898 1.36 -11.406 1 95.75 261 SER A N 1
ATOM 2058 C CA . SER A 1 261 ? 10.594 0.089 -12.062 1 95.75 261 SER A CA 1
ATOM 2059 C C . SER A 1 261 ? 10.57 -1.056 -11.055 1 95.75 261 SER A C 1
ATOM 2061 O O . SER A 1 261 ? 11.234 -0.989 -10.016 1 95.75 261 SER A O 1
ATOM 2063 N N . ASP A 1 262 ? 9.734 -2.023 -11.328 1 93.38 262 ASP A N 1
ATOM 2064 C CA . ASP A 1 262 ? 9.625 -3.303 -10.633 1 93.38 262 ASP A CA 1
ATOM 2065 C C . ASP A 1 262 ? 9.398 -4.445 -11.617 1 93.38 262 ASP A C 1
ATOM 2067 O O . ASP A 1 262 ? 8.836 -4.242 -12.695 1 93.38 262 ASP A O 1
ATOM 2071 N N . THR A 1 263 ? 9.891 -5.582 -11.375 1 88.56 263 THR A N 1
ATOM 2072 C CA . THR A 1 263 ? 9.82 -6.676 -12.336 1 88.56 263 THR A CA 1
ATOM 2073 C C . THR A 1 263 ? 8.625 -7.582 -12.039 1 88.56 263 THR A C 1
ATOM 2075 O O . THR A 1 263 ? 8.297 -8.469 -12.828 1 88.56 263 THR A O 1
ATOM 2078 N N . ASP A 1 264 ? 8.039 -7.434 -10.875 1 88.94 264 ASP A N 1
ATOM 2079 C CA . ASP A 1 264 ? 6.891 -8.258 -10.516 1 88.94 264 ASP A CA 1
ATOM 2080 C C . ASP A 1 264 ? 5.602 -7.68 -11.109 1 88.94 264 ASP A C 1
ATOM 2082 O O . ASP A 1 264 ? 4.945 -6.844 -10.484 1 88.94 264 ASP A O 1
ATOM 2086 N N . ASN A 1 265 ? 5.234 -8.18 -12.242 1 90.5 265 ASN A N 1
ATOM 2087 C CA . ASN A 1 265 ? 4.035 -7.695 -12.922 1 90.5 265 ASN A CA 1
ATOM 2088 C C . ASN A 1 265 ? 2.799 -7.844 -12.039 1 90.5 265 ASN A C 1
ATOM 2090 O O . ASN A 1 265 ? 2.613 -8.875 -11.391 1 90.5 265 ASN A O 1
ATOM 2094 N N . GLY A 1 266 ? 1.984 -6.809 -11.984 1 93.06 266 GLY A N 1
ATOM 2095 C CA . GLY A 1 266 ? 0.755 -6.832 -11.203 1 93.06 266 GLY A CA 1
ATOM 2096 C C . GLY A 1 266 ? 0.902 -6.191 -9.836 1 93.06 266 GLY A C 1
ATOM 2097 O O . GLY A 1 266 ? -0.093 -5.832 -9.203 1 93.06 266 GLY A O 1
ATOM 2098 N N . ASP A 1 267 ? 2.129 -6.043 -9.312 1 93.44 267 ASP A N 1
ATOM 2099 C CA . ASP A 1 267 ? 2.359 -5.336 -8.055 1 93.44 267 ASP A CA 1
ATOM 2100 C C . ASP A 1 267 ? 2.141 -3.832 -8.227 1 93.44 267 ASP A C 1
ATOM 2102 O O . ASP A 1 267 ? 2.086 -3.33 -9.352 1 93.44 267 ASP A O 1
ATOM 2106 N N . VAL A 1 268 ? 1.93 -3.184 -7.117 1 97.19 268 VAL A N 1
ATOM 2107 C CA . VAL A 1 268 ? 1.802 -1.729 -7.121 1 97.19 268 VAL A CA 1
ATOM 2108 C C . VAL A 1 268 ? 3.113 -1.094 -6.668 1 97.19 268 VAL A C 1
ATOM 2110 O O . VAL A 1 268 ? 3.725 -1.545 -5.695 1 97.19 268 VAL A O 1
ATOM 2113 N N . VAL A 1 269 ? 3.553 -0.114 -7.398 1 97.81 269 VAL A N 1
ATOM 2114 C CA . VAL A 1 269 ? 4.727 0.661 -7.004 1 97.81 269 VAL A CA 1
ATOM 2115 C C . VAL A 1 269 ? 4.316 2.102 -6.703 1 97.81 269 VAL A C 1
ATOM 2117 O O . VAL A 1 269 ? 3.557 2.709 -7.461 1 97.81 269 VAL A O 1
ATOM 2120 N N . THR A 1 270 ? 4.777 2.641 -5.578 1 98.5 270 THR A N 1
ATOM 2121 C CA . THR A 1 270 ? 4.539 4.023 -5.176 1 98.5 270 THR A CA 1
ATOM 2122 C C . THR A 1 270 ? 5.859 4.762 -4.969 1 98.5 270 THR A C 1
ATOM 2124 O O . THR A 1 270 ? 6.742 4.277 -4.262 1 98.5 270 THR A O 1
ATOM 2127 N N . VAL A 1 271 ? 5.992 5.895 -5.652 1 98.75 271 VAL A N 1
ATOM 2128 C CA . VAL A 1 271 ? 7.156 6.754 -5.457 1 98.75 271 VAL A CA 1
ATOM 2129 C C . VAL A 1 271 ? 6.871 7.766 -4.348 1 98.75 271 VAL A C 1
ATOM 2131 O O . VAL A 1 271 ? 5.82 8.414 -4.344 1 98.75 271 VAL A O 1
ATOM 2134 N N . LYS A 1 272 ? 7.785 7.887 -3.449 1 98.5 272 LYS A N 1
ATOM 2135 C CA . LYS A 1 272 ? 7.645 8.75 -2.281 1 98.5 272 LYS A CA 1
ATOM 2136 C C . LYS A 1 272 ? 8.82 9.719 -2.166 1 98.5 272 LYS A C 1
ATOM 2138 O O . LYS A 1 272 ? 9.875 9.492 -2.758 1 98.5 272 LYS A O 1
ATOM 2143 N N . TYR A 1 273 ? 8.586 10.82 -1.472 1 98.69 273 TYR A N 1
ATOM 2144 C CA . TYR A 1 273 ? 9.664 11.773 -1.202 1 98.69 273 TYR A CA 1
ATOM 2145 C C . TYR A 1 273 ? 9.484 12.422 0.165 1 98.69 273 TYR A C 1
ATOM 2147 O O . TYR A 1 273 ? 8.406 12.359 0.755 1 98.69 273 TYR A O 1
ATOM 2155 N N . LYS A 1 274 ? 10.516 12.969 0.641 1 98.31 274 LYS A N 1
ATOM 2156 C CA . LYS A 1 274 ? 10.523 13.852 1.807 1 98.31 274 LYS A CA 1
ATOM 2157 C C . LYS A 1 274 ? 11.602 14.922 1.677 1 98.31 274 LYS A C 1
ATOM 2159 O O . LYS A 1 274 ? 12.57 14.75 0.939 1 98.31 274 LYS A O 1
ATOM 2164 N N . ILE A 1 275 ? 11.422 16.047 2.277 1 98.62 275 ILE A N 1
ATOM 2165 C CA . ILE A 1 275 ? 12.414 17.125 2.402 1 98.62 275 ILE A CA 1
ATOM 2166 C C . ILE A 1 275 ? 12.977 17.125 3.82 1 98.62 275 ILE A C 1
ATOM 2168 O O . ILE A 1 275 ? 12.234 17.219 4.797 1 98.62 275 ILE A O 1
ATOM 2172 N N . ASN A 1 276 ? 14.266 17.016 3.873 1 98.12 276 ASN A N 1
ATOM 2173 C CA . ASN A 1 276 ? 14.914 16.891 5.172 1 98.12 276 ASN A CA 1
ATOM 2174 C C . ASN A 1 276 ? 14.289 15.773 6.004 1 98.12 276 ASN A C 1
ATOM 2176 O O . ASN A 1 276 ? 14.148 14.641 5.535 1 98.12 276 ASN A O 1
ATOM 2180 N N . SER A 1 277 ? 13.938 15.938 7.25 1 96.5 277 SER A N 1
ATOM 2181 C CA . SER A 1 277 ? 13.273 14.953 8.094 1 96.5 277 SER A CA 1
ATOM 2182 C C . SER A 1 277 ? 11.773 15.219 8.18 1 96.5 277 SER A C 1
ATOM 2184 O O . SER A 1 277 ? 11.125 14.852 9.172 1 96.5 277 SER A O 1
ATOM 2186 N N . GLY A 1 278 ? 11.227 15.836 7.152 1 95.31 278 GLY A N 1
ATOM 2187 C CA . GLY A 1 278 ? 9.82 16.219 7.16 1 95.31 278 GLY A CA 1
ATOM 2188 C C . GLY A 1 278 ? 8.883 15.07 6.84 1 95.31 278 GLY A C 1
ATOM 2189 O O . GLY A 1 278 ? 9.281 13.906 6.918 1 95.31 278 GLY A O 1
ATOM 2190 N N . THR A 1 279 ? 7.656 15.375 6.543 1 94.25 279 THR A N 1
ATOM 2191 C CA . THR A 1 279 ? 6.586 14.422 6.273 1 94.25 279 THR A CA 1
ATOM 2192 C C . THR A 1 279 ? 6.832 13.68 4.961 1 94.25 279 THR A C 1
ATOM 2194 O O . THR A 1 279 ? 7.203 14.297 3.959 1 94.25 279 THR A O 1
ATOM 2197 N N . ILE A 1 280 ? 6.668 12.344 4.996 1 96.81 280 ILE A N 1
ATOM 2198 C CA . ILE A 1 280 ? 6.734 11.531 3.783 1 96.81 280 ILE A CA 1
ATOM 2199 C C . ILE A 1 280 ? 5.48 11.758 2.941 1 96.81 280 ILE A C 1
ATOM 2201 O O . ILE A 1 280 ? 4.363 11.75 3.467 1 96.81 280 ILE A O 1
ATOM 2205 N N . ARG A 1 281 ? 5.684 11.984 1.668 1 96.88 281 ARG A N 1
ATOM 2206 C CA . ARG A 1 281 ? 4.57 12.219 0.752 1 96.88 281 ARG A CA 1
ATOM 2207 C C . ARG A 1 281 ? 4.691 11.352 -0.494 1 96.88 281 ARG A C 1
ATOM 2209 O O . ARG A 1 281 ? 5.801 10.992 -0.903 1 96.88 281 ARG A O 1
ATOM 2216 N N . ASN A 1 282 ? 3.578 11.039 -1.104 1 98.06 282 ASN A N 1
ATOM 2217 C CA . ASN A 1 282 ? 3.553 10.266 -2.342 1 98.06 282 ASN A CA 1
ATOM 2218 C C . ASN A 1 282 ? 3.648 11.164 -3.568 1 98.06 282 ASN A C 1
ATOM 2220 O O . ASN A 1 282 ? 3.059 12.25 -3.598 1 98.06 282 ASN A O 1
ATOM 2224 N N . ILE A 1 283 ? 4.355 10.766 -4.574 1 98.12 283 ILE A N 1
ATOM 2225 C CA . ILE A 1 283 ? 4.426 11.484 -5.844 1 98.12 283 ILE A CA 1
ATOM 2226 C C . ILE A 1 283 ? 3.473 10.844 -6.852 1 98.12 283 ILE A C 1
ATOM 2228 O O . ILE A 1 283 ? 2.639 11.531 -7.445 1 98.12 283 ILE A O 1
ATOM 2232 N N . THR A 1 284 ? 3.646 9.555 -7.086 1 97.75 284 THR A N 1
ATOM 2233 C CA . THR A 1 284 ? 2.854 8.781 -8.039 1 97.75 284 THR A CA 1
ATOM 2234 C C . THR A 1 284 ? 2.77 7.32 -7.613 1 97.75 284 THR A C 1
ATOM 2236 O O . THR A 1 284 ? 3.506 6.883 -6.727 1 97.75 284 THR A O 1
ATOM 2239 N N . SER A 1 285 ? 1.797 6.625 -8.141 1 98.25 285 SER A N 1
ATOM 2240 C CA . SER A 1 285 ? 1.615 5.191 -7.93 1 98.25 285 SER A CA 1
ATOM 2241 C C . SER A 1 285 ? 1.018 4.52 -9.156 1 98.25 285 SER A C 1
ATOM 2243 O O . SER A 1 285 ? 0.247 5.137 -9.898 1 98.25 285 SER A O 1
ATOM 2245 N N . GLY A 1 286 ? 1.406 3.297 -9.375 1 97.5 286 GLY A N 1
ATOM 2246 C CA . GLY A 1 286 ? 0.902 2.557 -10.523 1 97.5 286 GLY A CA 1
ATOM 2247 C C . GLY A 1 286 ? 1.082 1.056 -10.391 1 97.5 286 GLY A C 1
ATOM 2248 O O . GLY A 1 286 ? 1.841 0.589 -9.539 1 97.5 286 GLY A O 1
ATOM 2249 N N . VAL A 1 287 ? 0.342 0.318 -11.195 1 96.88 287 VAL A N 1
ATOM 2250 C CA . VAL A 1 287 ? 0.488 -1.132 -11.273 1 96.88 287 VAL A CA 1
ATOM 2251 C C . VAL A 1 287 ? 1.58 -1.489 -12.273 1 96.88 287 VAL A C 1
ATOM 2253 O O . VAL A 1 287 ? 1.586 -0.983 -13.398 1 96.88 287 VAL A O 1
ATOM 2256 N N . VAL A 1 288 ? 2.48 -2.334 -11.875 1 92.88 288 VAL A N 1
ATOM 2257 C CA . VAL A 1 288 ? 3.619 -2.748 -12.688 1 92.88 288 VAL A CA 1
ATOM 2258 C C . VAL A 1 288 ? 3.129 -3.557 -13.883 1 92.88 288 VAL A C 1
ATOM 2260 O O . VAL A 1 288 ? 2.33 -4.484 -13.734 1 92.88 288 VAL A O 1
ATOM 2263 N N . ASN A 1 289 ? 3.572 -3.188 -15.07 1 91.44 289 ASN A N 1
ATOM 2264 C CA . ASN A 1 289 ? 3.188 -3.887 -16.297 1 91.44 289 ASN A CA 1
ATOM 2265 C C . ASN A 1 289 ? 4.367 -4.039 -17.25 1 91.44 289 ASN A C 1
ATOM 2267 O O . ASN A 1 289 ? 4.184 -4.145 -18.453 1 91.44 289 ASN A O 1
ATOM 2271 N N . GLY A 1 290 ? 5.566 -3.896 -16.766 1 89.56 290 GLY A N 1
ATOM 2272 C CA . GLY A 1 290 ? 6.754 -4.043 -17.594 1 89.56 290 GLY A CA 1
ATOM 2273 C C . GLY A 1 290 ? 7.328 -2.717 -18.047 1 89.56 290 GLY A C 1
ATOM 2274 O O . GLY A 1 290 ? 8.453 -2.664 -18.562 1 89.56 290 GLY A O 1
ATOM 2275 N N . THR A 1 291 ? 6.574 -1.688 -18 1 93.88 291 THR A N 1
ATOM 2276 C CA . THR A 1 291 ? 7.035 -0.35 -18.344 1 93.88 291 THR A CA 1
ATOM 2277 C C . THR A 1 291 ? 7.363 0.454 -17.094 1 93.88 291 THR A C 1
ATOM 2279 O O . THR A 1 291 ? 6.605 0.441 -16.125 1 93.88 291 THR A O 1
ATOM 2282 N N . PRO A 1 292 ? 8.484 1.13 -17.109 1 96.56 292 PRO A N 1
ATOM 2283 C CA . PRO A 1 292 ? 8.828 1.948 -15.945 1 96.56 292 PRO A CA 1
ATOM 2284 C C . PRO A 1 292 ? 7.77 3.01 -15.641 1 96.56 292 PRO A C 1
ATOM 2286 O O . PRO A 1 292 ? 7.184 3.584 -16.562 1 96.56 292 PRO A O 1
ATOM 2289 N N . LEU A 1 293 ? 7.484 3.32 -14.414 1 97.62 293 LEU A N 1
ATOM 2290 C CA . LEU A 1 293 ? 6.57 4.359 -13.945 1 97.62 293 LEU A CA 1
ATOM 2291 C C . LEU A 1 293 ? 7.273 5.711 -13.875 1 97.62 293 LEU A C 1
ATOM 2293 O O . LEU A 1 293 ? 8.094 5.945 -12.984 1 97.62 293 LEU A O 1
ATOM 2297 N N . SER A 1 294 ? 6.98 6.562 -14.812 1 98.25 294 SER A N 1
ATOM 2298 C CA . SER A 1 294 ? 7.539 7.914 -14.789 1 98.25 294 SER A CA 1
ATOM 2299 C C . SER A 1 294 ? 6.852 8.773 -13.734 1 98.25 294 SER A C 1
ATOM 2301 O O . SER A 1 294 ? 5.66 8.602 -13.461 1 98.25 294 SER A O 1
ATOM 2303 N N . PHE A 1 295 ? 7.609 9.688 -13.125 1 98.25 295 PHE A N 1
ATOM 2304 C CA . PHE A 1 295 ? 7.012 10.602 -12.164 1 98.25 295 PHE A CA 1
ATOM 2305 C C . PHE A 1 295 ? 7.562 12.008 -12.344 1 98.25 295 PHE A C 1
ATOM 2307 O O . PHE A 1 295 ? 8.703 12.188 -12.781 1 98.25 295 PHE A O 1
ATOM 2314 N N . ALA A 1 296 ? 6.773 12.953 -12.062 1 98.12 296 ALA A N 1
ATOM 2315 C CA . ALA A 1 296 ? 7.086 14.375 -12.094 1 98.12 296 ALA A CA 1
ATOM 2316 C C . ALA A 1 296 ? 6.301 15.141 -11.031 1 98.12 296 ALA A C 1
ATOM 2318 O O . ALA A 1 296 ? 5.074 15.039 -10.969 1 98.12 296 ALA A O 1
ATOM 2319 N N . LYS A 1 297 ? 6.941 15.844 -10.172 1 98.06 297 LYS A N 1
ATOM 2320 C CA . LYS A 1 297 ? 6.387 16.688 -9.117 1 98.06 297 LYS A CA 1
ATOM 2321 C C . LYS A 1 297 ? 7.121 18.016 -9.031 1 98.06 297 LYS A C 1
ATOM 2323 O O . LYS A 1 297 ? 8.352 18.062 -9 1 98.06 297 LYS A O 1
ATOM 2328 N N . ASN A 1 298 ? 6.375 19.078 -9.07 1 98.5 298 ASN A N 1
ATOM 2329 C CA . ASN A 1 298 ? 6.945 20.422 -8.945 1 98.5 298 ASN A CA 1
ATOM 2330 C C . ASN A 1 298 ? 6.598 21.062 -7.602 1 98.5 298 ASN A C 1
ATOM 2332 O O . ASN A 1 298 ? 5.422 21.219 -7.273 1 98.5 298 ASN A O 1
ATOM 2336 N N . LEU A 1 299 ? 7.547 21.406 -6.859 1 98.62 299 LEU A N 1
ATOM 2337 C CA . LEU A 1 299 ? 7.367 22.188 -5.637 1 98.62 299 LEU A CA 1
ATOM 2338 C C . LEU A 1 299 ? 7.824 23.625 -5.828 1 98.62 299 LEU A C 1
ATOM 2340 O O . LEU A 1 299 ? 8.93 23.875 -6.324 1 98.62 299 LEU A O 1
ATOM 2344 N N . THR A 1 300 ? 7.074 24.578 -5.438 1 98.5 300 THR A N 1
ATOM 2345 C CA . THR A 1 300 ? 7.398 25.984 -5.582 1 98.5 300 THR A CA 1
ATOM 2346 C C . THR A 1 300 ? 7.957 26.547 -4.277 1 98.5 300 THR A C 1
ATOM 2348 O O . THR A 1 300 ? 7.391 26.328 -3.205 1 98.5 300 THR A O 1
ATOM 2351 N N . PHE A 1 301 ? 9.094 27.266 -4.395 1 98.25 301 PHE A N 1
ATOM 2352 C CA . PHE A 1 301 ? 9.625 27.953 -3.227 1 98.25 301 PHE A CA 1
ATOM 2353 C C . PHE A 1 301 ? 9.008 29.328 -3.082 1 98.25 301 PHE A C 1
ATOM 2355 O O . PHE A 1 301 ? 9.156 30.188 -3.963 1 98.25 301 PHE A O 1
ATOM 2362 N N . SER A 1 302 ? 8.266 29.469 -2.021 1 97.06 302 SER A N 1
ATOM 2363 C CA . SER A 1 302 ? 7.57 30.719 -1.736 1 97.06 302 SER A CA 1
ATOM 2364 C C . SER A 1 302 ? 7.383 30.906 -0.236 1 97.06 302 SER A C 1
ATOM 2366 O O . SER A 1 302 ? 6.98 29.984 0.472 1 97.06 302 SER A O 1
ATOM 2368 N N . GLY A 1 303 ? 7.691 32.125 0.233 1 96.19 303 GLY A N 1
ATOM 2369 C CA . GLY A 1 303 ? 7.523 32.438 1.645 1 96.19 303 GLY A CA 1
ATOM 2370 C C . GLY A 1 303 ? 8.398 31.578 2.547 1 96.19 303 GLY A C 1
ATOM 2371 O O . GLY A 1 303 ? 7.926 31.062 3.566 1 96.19 303 GLY A O 1
ATOM 2372 N N . LYS A 1 304 ? 9.531 31.297 2.105 1 97.19 304 LYS A N 1
ATOM 2373 C CA . LYS A 1 304 ? 10.57 30.594 2.844 1 97.19 304 LYS A CA 1
ATOM 2374 C C . LYS A 1 304 ? 10.258 29.094 2.926 1 97.19 304 LYS A C 1
ATOM 2376 O O . LYS A 1 304 ? 10.898 28.359 3.686 1 97.19 304 LYS A O 1
ATOM 2381 N N . ARG A 1 305 ? 9.25 28.625 2.189 1 98.12 305 ARG A N 1
ATOM 2382 C CA . ARG A 1 305 ? 8.828 27.234 2.258 1 98.12 305 ARG A CA 1
ATOM 2383 C C . ARG A 1 305 ? 8.656 26.641 0.863 1 98.12 305 ARG A C 1
ATOM 2385 O O . ARG A 1 305 ? 8.461 27.375 -0.108 1 98.12 305 ARG A O 1
ATOM 2392 N N . LEU A 1 306 ? 8.797 25.312 0.775 1 98.56 306 LEU A N 1
ATOM 2393 C CA . LEU A 1 306 ? 8.367 24.609 -0.427 1 98.56 306 LEU A CA 1
ATOM 2394 C C . LEU A 1 306 ? 6.875 24.297 -0.368 1 98.56 306 LEU A C 1
ATOM 2396 O O . LEU A 1 306 ? 6.363 23.875 0.671 1 98.56 306 LEU A O 1
ATOM 2400 N N . ARG A 1 307 ? 6.203 24.516 -1.501 1 97.62 307 ARG A N 1
ATOM 2401 C CA . ARG A 1 307 ? 4.758 24.312 -1.562 1 97.62 307 ARG A CA 1
ATOM 2402 C C . ARG A 1 307 ? 4.371 23.438 -2.756 1 97.62 307 ARG A C 1
ATOM 2404 O O . ARG A 1 307 ? 4.961 23.562 -3.832 1 97.62 307 ARG A O 1
ATOM 2411 N N . ASP A 1 308 ? 3.428 22.562 -2.59 1 96.44 308 ASP A N 1
ATOM 2412 C CA . ASP A 1 308 ? 2.705 21.859 -3.643 1 96.44 308 ASP A CA 1
ATOM 2413 C C . ASP A 1 308 ? 1.305 22.438 -3.83 1 96.44 308 ASP A C 1
ATOM 2415 O O . ASP A 1 308 ? 0.363 22.031 -3.146 1 96.44 308 ASP A O 1
ATOM 2419 N N . GLY A 1 309 ? 1.187 23.266 -4.809 1 92.12 309 GLY A N 1
ATOM 2420 C CA . GLY A 1 309 ? -0.033 24.062 -4.844 1 92.12 309 GLY A CA 1
ATOM 2421 C C . GLY A 1 309 ? -0.252 24.875 -3.58 1 92.12 309 GLY A C 1
ATOM 2422 O O . GLY A 1 309 ? 0.617 25.641 -3.176 1 92.12 309 GLY A O 1
ATOM 2423 N N . SER A 1 310 ? -1.356 24.625 -2.945 1 90.81 310 SER A N 1
ATOM 2424 C CA . SER A 1 310 ? -1.684 25.359 -1.729 1 90.81 310 SER A CA 1
ATOM 2425 C C . SER A 1 310 ? -1.161 24.641 -0.49 1 90.81 310 SER A C 1
ATOM 2427 O O . SER A 1 310 ? -1.219 25.172 0.618 1 90.81 310 SER A O 1
ATOM 2429 N N . THR A 1 311 ? -0.594 23.5 -0.656 1 91.12 311 THR A N 1
ATOM 2430 C CA . THR A 1 311 ? -0.122 22.703 0.47 1 91.12 311 THR A CA 1
ATOM 2431 C C . THR A 1 311 ? 1.322 23.047 0.815 1 91.12 311 THR A C 1
ATOM 2433 O O . THR A 1 311 ? 2.199 23.016 -0.051 1 91.12 311 THR A O 1
ATOM 2436 N N . GLU A 1 312 ? 1.568 23.406 2.043 1 94.31 312 GLU A N 1
ATOM 2437 C CA . GLU A 1 312 ? 2.932 23.641 2.508 1 94.31 312 GLU A CA 1
ATOM 2438 C C . GLU A 1 312 ? 3.664 22.328 2.766 1 94.31 312 GLU A C 1
ATOM 2440 O O . GLU A 1 312 ? 3.287 21.562 3.658 1 94.31 312 GLU A O 1
ATOM 2445 N N . VAL A 1 313 ? 4.703 22.094 2.129 1 96.38 313 VAL A N 1
ATOM 2446 C CA . VAL A 1 313 ? 5.441 20.828 2.18 1 96.38 313 VAL A CA 1
ATOM 2447 C C . VAL A 1 313 ? 6.484 20.891 3.295 1 96.38 313 VAL A C 1
ATOM 2449 O O . VAL A 1 313 ? 6.82 19.875 3.893 1 96.38 313 VAL A O 1
ATOM 2452 N N . THR A 1 314 ? 6.977 22.078 3.531 1 97.44 314 THR A N 1
ATOM 2453 C CA . THR A 1 314 ? 8.016 22.234 4.539 1 97.44 314 THR A CA 1
ATOM 2454 C C . THR A 1 314 ? 7.648 23.328 5.535 1 97.44 314 THR A C 1
ATOM 2456 O O . THR A 1 314 ? 6.742 24.125 5.281 1 97.44 314 THR A O 1
ATOM 2459 N N . VAL A 1 315 ? 8.422 23.297 6.652 1 95.88 315 VAL A N 1
ATOM 2460 C CA . VAL A 1 315 ? 8.5 24.5 7.492 1 95.88 315 VAL A CA 1
ATOM 2461 C C . VAL A 1 315 ? 9.469 25.5 6.867 1 95.88 315 VAL A C 1
ATOM 2463 O O . VAL A 1 315 ? 10.008 25.266 5.785 1 95.88 315 VAL A O 1
ATOM 2466 N N . ASP A 1 316 ? 9.656 26.625 7.52 1 97.5 316 ASP A N 1
ATOM 2467 C CA . ASP A 1 316 ? 10.594 27.609 6.996 1 97.5 316 ASP A CA 1
ATOM 2468 C C . ASP A 1 316 ? 11.969 27 6.77 1 97.5 316 ASP A C 1
ATOM 2470 O O . ASP A 1 316 ? 12.523 26.344 7.66 1 97.5 316 ASP A O 1
ATOM 2474 N N . LEU A 1 317 ? 12.461 27.172 5.617 1 98.38 317 LEU A N 1
ATOM 2475 C CA . LEU A 1 317 ? 13.797 26.703 5.273 1 98.38 317 LEU A CA 1
ATOM 2476 C C . LEU A 1 317 ? 14.836 27.781 5.512 1 98.38 317 LEU A C 1
ATOM 2478 O O . LEU A 1 317 ? 14.672 28.922 5.051 1 98.38 317 LEU A O 1
ATOM 2482 N N . ALA A 1 318 ? 15.859 27.391 6.145 1 98.25 318 ALA A N 1
ATOM 2483 C CA . ALA A 1 318 ? 16.906 28.359 6.461 1 98.25 318 ALA A CA 1
ATOM 2484 C C . ALA A 1 318 ? 17.797 28.625 5.25 1 98.25 318 ALA A C 1
ATOM 2486 O O . ALA A 1 318 ? 18 27.734 4.426 1 98.25 318 ALA A O 1
ATOM 2487 N N . GLU A 1 319 ? 18.375 29.844 5.188 1 97.62 319 GLU A N 1
ATOM 2488 C CA . GLU A 1 319 ? 19.375 30.172 4.184 1 97.62 319 GLU A CA 1
ATOM 2489 C C . GLU A 1 319 ? 20.75 29.656 4.586 1 97.62 319 GLU A C 1
ATOM 2491 O O . GLU A 1 319 ? 21 29.359 5.758 1 97.62 319 GLU A O 1
ATOM 2496 N N . ASN A 1 320 ? 21.594 29.453 3.562 1 95.62 320 ASN A N 1
ATOM 2497 C CA . ASN A 1 320 ? 23 29.078 3.74 1 95.62 320 ASN A CA 1
ATOM 2498 C C . ASN A 1 320 ? 23.125 27.703 4.395 1 95.62 320 ASN A C 1
ATOM 2500 O O . ASN A 1 320 ? 24.062 27.453 5.156 1 95.62 320 ASN A O 1
ATOM 2504 N N . VAL A 1 321 ? 22.078 26.891 4.336 1 96.94 321 VAL A N 1
ATOM 2505 C CA . VAL A 1 321 ? 22.047 25.516 4.824 1 96.94 321 VAL A CA 1
ATOM 2506 C C . VAL A 1 321 ? 21.703 24.562 3.682 1 96.94 321 VAL A C 1
ATOM 2508 O O . VAL A 1 321 ? 20.859 24.891 2.834 1 96.94 321 VAL A O 1
ATOM 2511 N N . ASP A 1 322 ? 22.422 23.453 3.615 1 98.38 322 ASP A N 1
ATOM 2512 C CA . ASP A 1 322 ? 22.047 22.422 2.656 1 98.38 322 ASP A CA 1
ATOM 2513 C C . ASP A 1 322 ? 20.781 21.703 3.109 1 98.38 322 ASP A C 1
ATOM 2515 O O . ASP A 1 322 ? 20.734 21.141 4.207 1 98.38 322 ASP A O 1
ATOM 2519 N N . HIS A 1 323 ? 19.766 21.797 2.332 1 98.69 323 HIS A N 1
ATOM 2520 C CA . HIS A 1 323 ? 18.578 20.984 2.533 1 98.69 323 HIS A CA 1
ATOM 2521 C C . HIS A 1 323 ? 18.609 19.734 1.656 1 98.69 323 HIS A C 1
ATOM 2523 O O . HIS A 1 323 ? 19.281 19.719 0.619 1 98.69 323 HIS A O 1
ATOM 2529 N N . THR A 1 324 ? 17.922 18.734 2.07 1 98.81 324 THR A N 1
ATOM 2530 C CA . THR A 1 324 ? 18.031 17.453 1.379 1 98.81 324 THR A CA 1
ATOM 2531 C C . THR A 1 324 ? 16.672 16.969 0.892 1 98.81 324 THR A C 1
ATOM 2533 O O . THR A 1 324 ? 15.703 16.953 1.658 1 98.81 324 THR A O 1
ATOM 2536 N N . LEU A 1 325 ? 16.609 16.703 -0.377 1 98.81 325 LEU A N 1
ATOM 2537 C CA . LEU A 1 325 ? 15.516 15.938 -0.974 1 98.81 325 LEU A CA 1
ATOM 2538 C C . LEU A 1 325 ? 15.844 14.445 -0.998 1 98.81 325 LEU A C 1
ATOM 2540 O O . LEU A 1 325 ? 16.906 14.047 -1.463 1 98.81 325 LEU A O 1
ATOM 2544 N N . THR A 1 326 ? 14.969 13.633 -0.453 1 98.81 326 THR A N 1
ATOM 2545 C CA . THR A 1 326 ? 15.102 12.18 -0.505 1 98.81 326 THR A CA 1
ATOM 2546 C C . THR A 1 326 ? 13.93 11.562 -1.259 1 98.81 326 THR A C 1
ATOM 2548 O O . THR A 1 326 ? 12.766 11.867 -0.974 1 98.81 326 THR A O 1
ATOM 2551 N N . VAL A 1 327 ? 14.203 10.734 -2.248 1 98.81 327 VAL A N 1
ATOM 2552 C CA . VAL A 1 327 ? 13.18 10.07 -3.055 1 98.81 327 VAL A CA 1
ATOM 2553 C C . VAL A 1 327 ? 13.438 8.57 -3.082 1 98.81 327 VAL A C 1
ATOM 2555 O O . VAL A 1 327 ? 14.586 8.125 -3.174 1 98.81 327 VAL A O 1
ATOM 2558 N N . TRP A 1 328 ? 12.367 7.727 -2.992 1 98.44 328 TRP A N 1
ATOM 2559 C CA . TRP A 1 328 ? 12.469 6.277 -3.098 1 98.44 328 TRP A CA 1
ATOM 2560 C C . TRP A 1 328 ? 11.156 5.676 -3.592 1 98.44 328 TRP A C 1
ATOM 2562 O O . TRP A 1 328 ? 10.156 6.387 -3.744 1 98.44 328 TRP A O 1
ATOM 2572 N N . ALA A 1 329 ? 11.156 4.426 -3.979 1 98.25 329 ALA A N 1
ATOM 2573 C CA . ALA A 1 329 ? 9.969 3.688 -4.41 1 98.25 329 ALA A CA 1
ATOM 2574 C C . ALA A 1 329 ? 9.688 2.514 -3.479 1 98.25 329 ALA A C 1
ATOM 2576 O O . ALA A 1 329 ? 10.617 1.871 -2.977 1 98.25 329 ALA A O 1
ATOM 2577 N N . GLU A 1 330 ? 8.391 2.25 -3.238 1 96.81 330 GLU A N 1
ATOM 2578 C CA . GLU A 1 330 ? 7.938 1.097 -2.469 1 96.81 330 GLU A CA 1
ATOM 2579 C C . GLU A 1 330 ? 6.891 0.299 -3.236 1 96.81 330 GLU A C 1
ATOM 2581 O O . GLU A 1 330 ? 6.027 0.876 -3.904 1 96.81 330 GLU A O 1
ATOM 2586 N N . ASP A 1 331 ? 6.977 -0.98 -3.18 1 94.62 331 ASP A N 1
ATOM 2587 C CA . ASP A 1 331 ? 5.898 -1.785 -3.748 1 94.62 331 ASP A CA 1
ATOM 2588 C C . ASP A 1 331 ? 4.895 -2.197 -2.676 1 94.62 331 ASP A C 1
ATOM 2590 O O . ASP A 1 331 ? 5.059 -1.857 -1.502 1 94.62 331 ASP A O 1
ATOM 2594 N N . ASP A 1 332 ? 3.768 -2.816 -3.068 1 92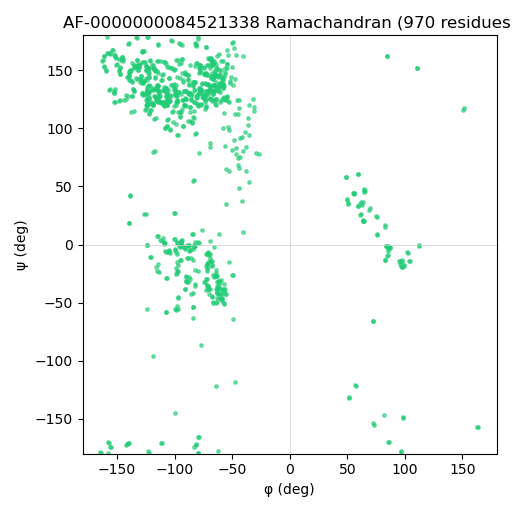.25 332 ASP A N 1
ATOM 2595 C CA . ASP A 1 332 ? 2.684 -3.145 -2.148 1 92.25 332 ASP A CA 1
ATOM 2596 C C . ASP A 1 332 ? 2.951 -4.469 -1.437 1 92.25 332 ASP A C 1
ATOM 2598 O O . ASP A 1 332 ? 2.066 -5.012 -0.771 1 92.25 332 ASP A O 1
ATOM 2602 N N . LYS A 1 333 ? 4.156 -5.031 -1.59 1 87.81 333 LYS A N 1
ATOM 2603 C CA . LYS A 1 333 ? 4.539 -6.277 -0.934 1 87.81 333 LYS A CA 1
ATOM 2604 C C . LYS A 1 333 ? 5.664 -6.047 0.07 1 87.81 333 LYS A C 1
ATOM 2606 O O . LYS A 1 333 ? 6.312 -6.996 0.514 1 87.81 333 LYS A O 1
ATOM 2611 N N . GLY A 1 334 ? 5.965 -4.77 0.264 1 86.62 334 GLY A N 1
ATOM 2612 C CA . GLY A 1 334 ? 6.898 -4.422 1.321 1 86.62 334 GLY A CA 1
ATOM 2613 C C . GLY A 1 334 ? 8.289 -4.102 0.807 1 86.62 334 GLY A C 1
ATOM 2614 O O . GLY A 1 334 ? 9.164 -3.701 1.576 1 86.62 334 GLY A O 1
ATOM 2615 N N . GLY A 1 335 ? 8.508 -4.305 -0.436 1 89.94 335 GLY A N 1
ATOM 2616 C CA . GLY A 1 335 ? 9.797 -3.963 -1.012 1 89.94 335 GLY A CA 1
ATOM 2617 C C . GLY A 1 335 ? 10.039 -2.467 -1.093 1 89.94 335 GLY A C 1
ATOM 2618 O O . GLY A 1 335 ? 9.141 -1.708 -1.457 1 89.94 335 GLY A O 1
ATOM 2619 N N . LYS A 1 336 ? 11.242 -2.043 -0.737 1 93.62 336 LYS A N 1
ATOM 2620 C CA . LYS A 1 336 ? 11.648 -0.641 -0.768 1 93.62 336 LYS A CA 1
ATOM 2621 C C . LYS A 1 336 ? 12.945 -0.459 -1.549 1 93.62 336 LYS A C 1
ATOM 2623 O O . LYS A 1 336 ? 13.93 -1.167 -1.307 1 93.62 336 LYS A O 1
ATOM 2628 N N . SER A 1 337 ? 12.969 0.458 -2.461 1 94.44 337 SER A N 1
ATOM 2629 C CA . SER A 1 337 ? 14.18 0.751 -3.217 1 94.44 337 SER A CA 1
ATOM 2630 C C . SER A 1 337 ? 15.203 1.481 -2.355 1 94.44 337 SER A C 1
ATOM 2632 O O . SER A 1 337 ? 14.891 1.94 -1.257 1 94.44 337 SER A O 1
ATOM 2634 N N . ALA A 1 338 ? 16.391 1.595 -2.902 1 94.31 338 ALA A N 1
ATOM 2635 C CA . ALA A 1 338 ? 17.359 2.5 -2.289 1 94.31 338 ALA A CA 1
ATOM 2636 C C . ALA A 1 338 ? 16.859 3.941 -2.322 1 94.31 338 ALA A C 1
ATOM 2638 O O . ALA A 1 338 ? 16.141 4.34 -3.252 1 94.31 338 ALA A O 1
ATOM 2639 N N . GLU A 1 339 ? 17.188 4.676 -1.264 1 97.44 339 GLU A N 1
ATOM 2640 C CA . GLU A 1 339 ? 16.875 6.102 -1.236 1 97.44 339 GLU A CA 1
ATOM 2641 C C . GLU A 1 339 ? 17.875 6.895 -2.08 1 97.44 339 GLU A C 1
ATOM 2643 O O . GLU A 1 339 ? 19.078 6.656 -2.01 1 97.44 339 GLU A O 1
ATOM 2648 N N . VAL A 1 340 ? 17.422 7.789 -2.92 1 98.5 340 VAL A N 1
ATOM 2649 C CA . VAL A 1 340 ? 18.266 8.695 -3.688 1 98.5 340 VAL A CA 1
ATOM 2650 C C . VAL A 1 340 ? 18.094 10.125 -3.168 1 98.5 340 VAL A C 1
ATOM 2652 O O . VAL A 1 340 ? 16.969 10.602 -3.004 1 98.5 340 VAL A O 1
ATOM 2655 N N . THR A 1 341 ? 19.219 10.828 -2.949 1 98.62 341 THR A N 1
ATOM 2656 C CA . THR A 1 341 ? 19.141 12.148 -2.334 1 98.62 341 THR A CA 1
ATOM 2657 C C . THR A 1 341 ? 19.688 13.219 -3.283 1 98.62 341 THR A C 1
ATOM 2659 O O . THR A 1 341 ? 20.453 12.914 -4.195 1 98.62 341 THR A O 1
ATOM 2662 N N . ARG A 1 342 ? 19.203 14.398 -3.156 1 98.69 342 ARG A N 1
ATOM 2663 C CA . ARG A 1 342 ? 19.703 15.633 -3.756 1 98.69 342 ARG A CA 1
ATOM 2664 C C . ARG A 1 342 ? 19.766 16.75 -2.723 1 98.69 342 ARG A C 1
ATOM 2666 O O . ARG A 1 342 ? 18.891 16.875 -1.866 1 98.69 342 ARG A O 1
ATOM 2673 N N . LYS A 1 343 ? 20.75 17.531 -2.85 1 98.62 343 LYS A N 1
ATOM 2674 C CA . LYS A 1 343 ? 20.875 18.719 -1.995 1 98.62 343 LYS A CA 1
ATOM 2675 C C . LYS A 1 343 ? 20.406 19.969 -2.721 1 98.62 343 LYS A C 1
ATOM 2677 O O . LYS A 1 343 ? 20.516 20.062 -3.947 1 98.62 343 LYS A O 1
ATOM 2682 N N . PHE A 1 344 ? 19.906 20.953 -1.947 1 98.62 344 PHE A N 1
ATOM 2683 C CA . PHE A 1 344 ? 19.562 22.266 -2.473 1 98.62 344 PHE A CA 1
ATOM 2684 C C . PHE A 1 344 ? 19.672 23.328 -1.384 1 98.62 344 PHE A C 1
ATOM 2686 O O . PHE A 1 344 ? 19.703 23 -0.195 1 98.62 344 PHE A O 1
ATOM 2693 N N . ARG A 1 345 ? 19.734 24.562 -1.746 1 98.62 345 ARG A N 1
ATOM 2694 C CA . ARG A 1 345 ? 19.734 25.719 -0.85 1 98.62 345 ARG A CA 1
ATOM 2695 C C . ARG A 1 345 ? 18.672 26.719 -1.249 1 98.62 345 ARG A C 1
ATOM 2697 O O . ARG A 1 345 ? 18.078 26.625 -2.33 1 98.62 345 ARG A O 1
ATOM 2704 N N . VAL A 1 346 ? 18.406 27.656 -0.333 1 98.62 346 VAL A N 1
ATOM 2705 C CA . VAL A 1 346 ? 17.359 28.641 -0.625 1 98.62 346 VAL A CA 1
ATOM 2706 C C . VAL A 1 346 ? 17.875 30.047 -0.334 1 98.62 346 VAL A C 1
ATOM 2708 O O . VAL A 1 346 ? 18.812 30.219 0.453 1 98.62 346 VAL A O 1
ATOM 2711 N N . ILE A 1 347 ? 17.375 31.047 -1.046 1 97.88 347 ILE A N 1
ATOM 2712 C CA . ILE A 1 347 ? 17.594 32.469 -0.818 1 97.88 347 ILE A CA 1
ATOM 2713 C C . ILE A 1 347 ? 16.25 33.156 -0.528 1 97.88 347 ILE A C 1
ATOM 2715 O O . ILE A 1 347 ? 15.328 33.094 -1.342 1 97.88 347 ILE A O 1
ATOM 2719 N N . HIS A 1 348 ? 16.172 33.75 0.627 1 97.69 348 HIS A N 1
ATOM 2720 C CA . HIS A 1 348 ? 14.953 34.438 1.009 1 97.69 348 HIS A CA 1
ATOM 2721 C C . HIS A 1 348 ? 14.781 35.75 0.216 1 97.69 348 HIS A C 1
ATOM 2723 O O . HIS A 1 348 ? 15.766 36.406 -0.109 1 97.69 348 HIS A O 1
ATOM 2729 N N . ASN A 1 349 ? 13.555 36.094 -0.044 1 97.19 349 ASN A N 1
ATOM 2730 C CA . ASN A 1 349 ? 13.258 37.406 -0.618 1 97.19 349 ASN A CA 1
ATOM 2731 C C . ASN A 1 349 ? 13.336 38.5 0.434 1 97.19 349 ASN A C 1
ATOM 2733 O O . ASN A 1 349 ? 12.797 38.375 1.531 1 97.19 349 ASN A O 1
ATOM 2737 N N . ARG A 1 350 ? 14.055 39.562 0.096 1 96.38 350 ARG A N 1
ATOM 2738 C CA . ARG A 1 350 ? 14.141 40.75 0.943 1 96.38 350 ARG A CA 1
ATOM 2739 C C . ARG A 1 350 ? 13.555 41.969 0.235 1 96.38 350 ARG A C 1
ATOM 2741 O O . ARG A 1 350 ? 13.625 42.062 -0.991 1 96.38 350 ARG A O 1
ATOM 2748 N N . PRO A 1 351 ? 13.008 42.875 1.021 1 97.06 351 PRO A N 1
ATOM 2749 C CA . PRO A 1 351 ? 12.484 44.094 0.388 1 97.06 351 PRO A CA 1
ATOM 2750 C C . PRO A 1 351 ? 13.586 44.969 -0.2 1 97.06 351 PRO A C 1
ATOM 2752 O O . PRO A 1 351 ? 14.734 44.906 0.233 1 97.06 351 PRO A O 1
ATOM 2755 N N . PRO A 1 352 ? 13.203 45.781 -1.221 1 97.81 352 PRO A N 1
ATOM 2756 C CA . PRO A 1 352 ? 14.164 46.781 -1.722 1 97.81 352 PRO A CA 1
ATOM 2757 C C . PRO A 1 352 ? 14.695 47.688 -0.623 1 97.81 352 PRO A C 1
ATOM 2759 O O . PRO A 1 352 ? 14.031 47.875 0.401 1 97.81 352 PRO A O 1
ATOM 2762 N N . VAL A 1 353 ? 15.922 48.25 -0.869 1 98.06 353 VAL A N 1
ATOM 2763 C CA . VAL A 1 353 ? 16.531 49.156 0.092 1 98.06 353 VAL A CA 1
ATOM 2764 C C . VAL A 1 353 ? 16.531 50.594 -0.464 1 98.06 353 VAL A C 1
ATOM 2766 O O . VAL A 1 353 ? 17.094 50.844 -1.527 1 98.06 353 VAL A O 1
ATOM 2769 N N . ILE A 1 354 ? 15.883 51.469 0.246 1 98.38 354 ILE A N 1
ATOM 2770 C CA . ILE A 1 354 ? 15.844 52.875 -0.114 1 98.38 354 ILE A CA 1
ATOM 2771 C C . ILE A 1 354 ? 16.891 53.656 0.699 1 98.38 354 ILE A C 1
ATOM 2773 O O . ILE A 1 354 ? 16.969 53.5 1.921 1 98.38 354 ILE A O 1
ATOM 2777 N N . SER A 1 355 ? 17.688 54.469 -0.012 1 97.88 355 SER A N 1
ATOM 2778 C CA . SER A 1 355 ? 18.734 55.219 0.683 1 97.88 355 SER A CA 1
ATOM 2779 C C . SER A 1 355 ? 18.156 56.25 1.634 1 97.88 355 SER A C 1
ATOM 2781 O O . SER A 1 355 ? 16.969 56.594 1.539 1 97.88 355 SER A O 1
ATOM 2783 N N . GLY A 1 356 ? 19.031 56.594 2.586 1 95.88 356 GLY A N 1
ATOM 2784 C CA . GLY A 1 356 ? 18.656 57.656 3.5 1 95.88 356 GLY A CA 1
ATOM 2785 C C . GLY A 1 356 ? 17.844 57.156 4.684 1 95.88 356 GLY A C 1
ATOM 2786 O O . GLY A 1 356 ? 17.891 55.969 5.027 1 95.88 356 GLY A O 1
ATOM 2787 N N . THR A 1 357 ? 17.281 58.125 5.461 1 96.81 357 THR A N 1
ATOM 2788 C CA . THR A 1 357 ? 16.438 57.844 6.621 1 96.81 357 THR A CA 1
ATOM 2789 C C . THR A 1 357 ? 15.172 58.688 6.578 1 96.81 357 THR A C 1
ATOM 2791 O O . THR A 1 357 ? 15.086 59.656 5.812 1 96.81 357 THR A O 1
ATOM 2794 N N . ASN A 1 358 ? 14.234 58.156 7.305 1 97.31 358 ASN A N 1
ATOM 2795 C CA . ASN A 1 358 ? 13.078 59.031 7.488 1 97.31 358 ASN A CA 1
ATOM 2796 C C . ASN A 1 358 ? 13.469 60.344 8.125 1 97.31 358 ASN A C 1
ATOM 2798 O O . ASN A 1 358 ? 14.32 60.406 9.008 1 97.31 358 ASN A O 1
ATOM 2802 N N . GLU A 1 359 ? 12.859 61.5 7.582 1 97.12 359 GLU A N 1
ATOM 2803 C CA . GLU A 1 359 ? 13.258 62.812 8.047 1 97.12 359 GLU A CA 1
ATOM 2804 C C . GLU A 1 359 ? 12.039 63.719 8.258 1 97.12 359 GLU A C 1
ATOM 2806 O O . GLU A 1 359 ? 11.07 63.625 7.496 1 97.12 359 GLU A O 1
ATOM 2811 N N . ASP A 1 360 ? 12.102 64.438 9.242 1 97.5 360 ASP A N 1
ATOM 2812 C CA . ASP A 1 360 ? 11.195 65.562 9.406 1 97.5 360 ASP A CA 1
ATOM 2813 C C . ASP A 1 360 ? 11.836 66.875 8.883 1 97.5 360 ASP A C 1
ATOM 2815 O O . ASP A 1 360 ? 12.781 67.375 9.477 1 97.5 360 ASP A O 1
ATOM 2819 N N . LEU A 1 361 ? 11.297 67.438 7.852 1 96.94 361 LEU A N 1
ATOM 2820 C CA . LEU A 1 361 ? 11.875 68.625 7.184 1 96.94 361 LEU A CA 1
ATOM 2821 C C . LEU A 1 361 ? 11.453 69.875 7.871 1 96.94 361 LEU A C 1
ATOM 2823 O O . LEU A 1 361 ? 11.898 71 7.492 1 96.94 361 LEU A O 1
ATOM 2827 N N . GLY A 1 362 ? 10.523 69.688 8.945 1 96.5 362 GLY A N 1
ATOM 2828 C CA . GLY A 1 362 ? 10.039 70.875 9.664 1 96.5 362 GLY A CA 1
ATOM 2829 C C . GLY A 1 362 ? 9.07 71.688 8.859 1 96.5 362 GLY A C 1
ATOM 2830 O O . GLY A 1 362 ? 8.289 71.188 8.062 1 96.5 362 GLY A O 1
ATOM 2831 N N . THR A 1 363 ? 9.078 73 9.305 1 96.44 363 THR A N 1
ATOM 2832 C CA . THR A 1 363 ? 8.227 73.938 8.586 1 96.44 363 THR A CA 1
ATOM 2833 C C . THR A 1 363 ? 8.953 74.5 7.367 1 96.44 363 THR A C 1
ATOM 2835 O O . THR A 1 363 ? 10.039 75.062 7.492 1 96.44 363 THR A O 1
ATOM 2838 N N . ILE A 1 364 ? 8.375 74.375 6.227 1 95.94 364 ILE A N 1
ATOM 2839 C CA . ILE A 1 364 ? 9.047 74.812 5.004 1 95.94 364 ILE A CA 1
ATOM 2840 C C . ILE A 1 364 ? 8.133 75.688 4.207 1 95.94 364 ILE A C 1
ATOM 2842 O O . ILE A 1 364 ? 6.906 75.625 4.336 1 95.94 364 ILE A O 1
ATOM 2846 N N . GLN A 1 365 ? 8.742 76.562 3.352 1 93.44 365 GLN A N 1
ATOM 2847 C CA . GLN A 1 365 ? 8.008 77.5 2.523 1 93.44 365 GLN A CA 1
ATOM 2848 C C . GLN A 1 365 ? 8.164 77.188 1.041 1 93.44 365 GLN A C 1
ATOM 2850 O O . GLN A 1 365 ? 7.414 77.688 0.206 1 93.44 365 GLN A O 1
ATOM 2855 N N . ALA A 1 366 ? 9.195 76.375 0.737 1 93.94 366 ALA A N 1
ATOM 2856 C CA . ALA A 1 366 ? 9.438 75.938 -0.643 1 93.94 366 ALA A CA 1
ATOM 2857 C C . ALA A 1 366 ? 9.18 74.438 -0.826 1 93.94 366 ALA A C 1
ATOM 2859 O O . ALA A 1 366 ? 9.156 73.688 0.147 1 93.94 366 ALA A O 1
ATOM 2860 N N . ILE A 1 367 ? 8.93 74.125 -2.076 1 96 367 ILE A N 1
ATOM 2861 C CA . ILE A 1 367 ? 8.688 72.688 -2.412 1 96 367 ILE A CA 1
ATOM 2862 C C . ILE A 1 367 ? 9.914 71.875 -2.033 1 96 367 ILE A C 1
ATOM 2864 O O . ILE A 1 367 ? 11.031 72.188 -2.449 1 96 367 ILE A O 1
ATOM 2868 N N . PRO A 1 368 ? 9.75 70.812 -1.176 1 96 368 PRO A N 1
ATOM 2869 C CA . PRO A 1 368 ? 10.898 70 -0.825 1 96 368 PRO A CA 1
ATOM 2870 C C . PRO A 1 368 ? 11.398 69.188 -2 1 96 368 PRO A C 1
ATOM 2872 O O . PRO A 1 368 ? 10.617 68.812 -2.896 1 96 368 PRO A O 1
ATOM 2875 N N . SER A 1 369 ? 12.711 68.875 -2.021 1 95.62 369 SER A N 1
ATOM 2876 C CA . SER A 1 369 ? 13.398 68.062 -2.986 1 95.62 369 SER A CA 1
ATOM 2877 C C . SER A 1 369 ? 14.398 67.125 -2.297 1 95.62 369 SER A C 1
ATOM 2879 O O . SER A 1 369 ? 15.336 67.625 -1.654 1 95.62 369 SER A O 1
ATOM 2881 N N . LYS A 1 370 ? 14.133 65.875 -2.385 1 97 370 LYS A N 1
ATOM 2882 C CA . LYS A 1 370 ? 15 64.875 -1.738 1 97 370 LYS A CA 1
ATOM 2883 C C . LYS A 1 370 ? 15.5 63.844 -2.74 1 97 370 LYS A C 1
ATOM 2885 O O . LYS A 1 370 ? 14.719 63.312 -3.533 1 97 370 LYS A O 1
ATOM 2890 N N . THR A 1 371 ? 16.812 63.594 -2.701 1 97.69 371 THR A N 1
ATOM 2891 C CA . THR A 1 371 ? 17.391 62.562 -3.553 1 97.69 371 THR A CA 1
ATOM 2892 C C . THR A 1 371 ? 17.453 61.219 -2.814 1 97.69 371 THR A C 1
ATOM 2894 O O . THR A 1 371 ? 17.641 61.188 -1.594 1 97.69 371 THR A O 1
ATOM 2897 N N . TYR A 1 372 ? 17.188 60.188 -3.541 1 98.06 372 TYR A N 1
ATOM 2898 C CA . TYR A 1 372 ? 17.266 58.844 -2.99 1 98.06 372 TYR A CA 1
ATOM 2899 C C . TYR A 1 372 ? 17.688 57.844 -4.059 1 98.06 372 TYR A C 1
ATOM 2901 O O . TYR A 1 372 ? 17.625 58.125 -5.254 1 98.06 372 TYR A O 1
ATOM 2909 N N . THR A 1 373 ? 18.203 56.688 -3.658 1 98.38 373 THR A N 1
ATOM 2910 C CA . THR A 1 373 ? 18.484 55.531 -4.5 1 98.38 373 THR A CA 1
ATOM 2911 C C . THR A 1 373 ? 17.781 54.281 -3.957 1 98.38 373 THR A C 1
ATOM 2913 O O . THR A 1 373 ? 17.422 54.25 -2.777 1 98.38 373 THR A O 1
ATOM 2916 N N . VAL A 1 374 ? 17.438 53.406 -4.848 1 98.31 374 VAL A N 1
ATOM 2917 C CA . VAL A 1 374 ? 16.859 52.125 -4.465 1 98.31 374 VAL A CA 1
ATOM 2918 C C . VAL A 1 374 ? 17.75 51 -4.977 1 98.31 374 VAL A C 1
ATOM 2920 O O . VAL A 1 374 ? 18.25 51.062 -6.105 1 98.31 374 VAL A O 1
ATOM 2923 N N . THR A 1 375 ? 18.031 50.031 -4.121 1 97.81 375 THR A N 1
ATOM 2924 C CA . THR A 1 375 ? 18.719 48.812 -4.516 1 97.81 375 THR A CA 1
ATOM 2925 C C . THR A 1 375 ? 17.891 47.594 -4.113 1 97.81 375 THR A C 1
ATOM 2927 O O . THR A 1 375 ? 17.016 47.656 -3.25 1 97.81 375 THR A O 1
ATOM 2930 N N . GLU A 1 376 ? 18.062 46.531 -4.812 1 96.62 376 GLU A N 1
ATOM 2931 C CA . GLU A 1 376 ? 17.391 45.25 -4.543 1 96.62 376 GLU A CA 1
ATOM 2932 C C . GLU A 1 376 ? 18.422 44.156 -4.27 1 96.62 376 GLU A C 1
ATOM 2934 O O . GLU A 1 376 ? 19.203 43.781 -5.152 1 96.62 376 GLU A O 1
ATOM 2939 N N . PRO A 1 377 ? 18.422 43.625 -3.051 1 94.31 377 PRO A N 1
ATOM 2940 C CA . PRO A 1 377 ? 19.484 42.688 -2.627 1 94.31 377 PRO A CA 1
ATOM 2941 C C . PRO A 1 377 ? 19.609 41.469 -3.545 1 94.31 377 PRO A C 1
ATOM 2943 O O . PRO A 1 377 ? 20.719 41 -3.793 1 94.31 377 PRO A O 1
ATOM 2946 N N . GLU A 1 378 ? 18.547 40.844 -4.09 1 94 378 GLU A N 1
ATOM 2947 C CA . GLU A 1 378 ? 18.578 39.625 -4.914 1 94 378 GLU A CA 1
ATOM 2948 C C . GLU A 1 378 ? 18.562 39.969 -6.398 1 94 378 GLU A C 1
ATOM 2950 O O . GLU A 1 378 ? 18.562 39.094 -7.25 1 94 378 GLU A O 1
ATOM 2955 N N . GLY A 1 379 ? 18.5 41.281 -6.762 1 94 379 GLY A N 1
ATOM 2956 C CA . GLY A 1 379 ? 18.547 41.719 -8.148 1 94 379 GLY A CA 1
ATOM 2957 C C . GLY A 1 379 ? 17.203 41.656 -8.852 1 94 379 GLY A C 1
ATOM 2958 O O . GLY A 1 379 ? 17.141 41.688 -10.078 1 94 379 GLY A O 1
ATOM 2959 N N . ASP A 1 380 ? 16.172 41.531 -8.086 1 95 380 ASP A N 1
ATOM 2960 C CA . ASP A 1 380 ? 14.836 41.469 -8.664 1 95 380 ASP A CA 1
ATOM 2961 C C . ASP A 1 380 ? 14.414 42.812 -9.219 1 95 380 ASP A C 1
ATOM 2963 O O . ASP A 1 380 ? 14.898 43.875 -8.758 1 95 380 ASP A O 1
ATOM 2967 N N . ALA A 1 381 ? 13.516 42.812 -10.203 1 96.88 381 ALA A N 1
ATOM 2968 C CA . ALA A 1 381 ? 12.914 44.062 -10.656 1 96.88 381 ALA A CA 1
ATOM 2969 C C . ALA A 1 381 ? 12.062 44.688 -9.547 1 96.88 381 ALA A C 1
ATOM 2971 O O . ALA A 1 381 ? 11.57 43.969 -8.664 1 96.88 381 ALA A O 1
ATOM 2972 N N . PHE A 1 382 ? 11.984 45.938 -9.547 1 97.75 382 PHE A N 1
ATOM 2973 C CA . PHE A 1 382 ? 11.164 46.625 -8.555 1 97.75 382 PHE A CA 1
ATOM 2974 C C . PHE A 1 382 ? 10.508 47.875 -9.148 1 97.75 382 PHE A C 1
ATOM 2976 O O . PHE A 1 382 ? 10.953 48.375 -10.188 1 97.75 382 PHE A O 1
ATOM 2983 N N . THR A 1 383 ? 9.43 48.312 -8.539 1 98.44 383 THR A N 1
ATOM 2984 C CA . THR A 1 383 ? 8.68 49.531 -8.891 1 98.44 383 THR A CA 1
ATOM 2985 C C . THR A 1 383 ? 8.75 50.562 -7.766 1 98.44 383 THR A C 1
ATOM 2987 O O . THR A 1 383 ? 8.672 50.219 -6.59 1 98.44 383 THR A O 1
ATOM 2990 N N . VAL A 1 384 ? 8.961 51.812 -8.203 1 98.5 384 VAL A N 1
ATOM 2991 C CA . VAL A 1 384 ? 8.992 52.906 -7.254 1 98.5 384 VAL A CA 1
ATOM 2992 C C . VAL A 1 384 ? 7.711 53.75 -7.375 1 98.5 384 VAL A C 1
ATOM 2994 O O . VAL A 1 384 ? 7.301 54.094 -8.477 1 98.5 384 VAL A O 1
ATOM 2997 N N . THR A 1 385 ? 7.117 53.969 -6.262 1 98.62 385 THR A N 1
ATOM 2998 C CA . THR A 1 385 ? 5.938 54.844 -6.203 1 98.62 385 THR A CA 1
ATOM 2999 C C . THR A 1 385 ? 6.148 55.969 -5.215 1 98.62 385 THR A C 1
ATOM 3001 O O . THR A 1 385 ? 6.449 55.75 -4.043 1 98.62 385 THR A O 1
ATOM 3004 N N . GLU A 1 386 ? 6.043 57.156 -5.773 1 98.38 386 GLU A N 1
ATOM 3005 C CA . GLU A 1 386 ? 6.125 58.375 -4.961 1 98.38 386 GLU A CA 1
ATOM 3006 C C . GLU A 1 386 ? 4.734 58.906 -4.648 1 98.38 386 GLU A C 1
ATOM 3008 O O . GLU A 1 386 ? 3.877 59 -5.531 1 98.38 386 GLU A O 1
ATOM 3013 N N . LYS A 1 387 ? 4.637 59.312 -3.346 1 98.19 387 LYS A N 1
ATOM 3014 C CA . LYS A 1 387 ? 3.318 59.781 -2.92 1 98.19 387 LYS A CA 1
ATOM 3015 C C . LYS A 1 387 ? 3.426 61 -2.033 1 98.19 387 LYS A C 1
ATOM 3017 O O . LYS A 1 387 ? 4.441 61.219 -1.364 1 98.19 387 LYS A O 1
ATOM 3022 N N . ILE A 1 388 ? 2.4 61.844 -2.08 1 98.12 388 ILE A N 1
ATOM 3023 C CA . ILE A 1 388 ? 2.172 62.938 -1.127 1 98.12 388 ILE A CA 1
ATOM 3024 C C . ILE A 1 388 ? 0.801 62.75 -0.475 1 98.12 388 ILE A C 1
ATOM 3026 O O . ILE A 1 388 ? -0.225 62.781 -1.157 1 98.12 388 ILE A O 1
ATOM 3030 N N . ASP A 1 389 ? 0.886 62.469 0.836 1 97.31 389 ASP A N 1
ATOM 3031 C CA . ASP A 1 389 ? -0.319 62.219 1.623 1 97.31 389 ASP A CA 1
ATOM 3032 C C . ASP A 1 389 ? -1.147 61.094 1.024 1 97.31 389 ASP A C 1
ATOM 3034 O O . ASP A 1 389 ? -2.361 61.219 0.852 1 97.31 389 ASP A O 1
ATOM 3038 N N . GLY A 1 390 ? -0.436 60.094 0.661 1 96.44 390 GLY A N 1
ATOM 3039 C CA . GLY A 1 390 ? -1.089 58.875 0.182 1 96.44 390 GLY A CA 1
ATOM 3040 C C . GLY A 1 390 ? -1.476 58.938 -1.283 1 96.44 390 GLY A C 1
ATOM 3041 O O . GLY A 1 390 ? -1.834 57.938 -1.886 1 96.44 390 GLY A O 1
ATOM 3042 N N . LYS A 1 391 ? -1.433 60.188 -1.844 1 96.88 391 LYS A N 1
ATOM 3043 C CA . LYS A 1 391 ? -1.747 60.344 -3.26 1 96.88 391 LYS A CA 1
ATOM 3044 C C . LYS A 1 391 ? -0.506 60.156 -4.125 1 96.88 391 LYS A C 1
ATOM 3046 O O . LYS A 1 391 ? 0.546 60.719 -3.852 1 96.88 391 LYS A O 1
ATOM 3051 N N . VAL A 1 392 ? -0.697 59.438 -5.246 1 98.19 392 VAL A N 1
ATOM 3052 C CA . VAL A 1 392 ? 0.436 59.094 -6.094 1 98.19 392 VAL A CA 1
ATOM 3053 C C . VAL A 1 392 ? 0.896 60.312 -6.891 1 98.19 392 VAL A C 1
ATOM 3055 O O . VAL A 1 392 ? 0.089 60.969 -7.543 1 98.19 392 VAL A O 1
ATOM 3058 N N . ILE A 1 393 ? 2.197 60.625 -6.789 1 97.69 393 ILE A N 1
ATOM 3059 C CA . ILE A 1 393 ? 2.844 61.594 -7.637 1 97.69 393 ILE A CA 1
ATOM 3060 C C . ILE A 1 393 ? 3.279 60.969 -8.953 1 97.69 393 ILE A C 1
ATOM 3062 O O . ILE A 1 393 ? 2.906 61.438 -10.031 1 97.69 393 ILE A O 1
ATOM 3066 N N . ARG A 1 394 ? 4.066 59.844 -8.891 1 97.12 394 ARG A N 1
ATOM 3067 C CA . ARG A 1 394 ? 4.48 59.031 -10.031 1 97.12 394 ARG A CA 1
ATOM 3068 C C . ARG A 1 394 ? 4.898 57.625 -9.586 1 97.12 394 ARG A C 1
ATOM 3070 O O . ARG A 1 394 ? 5.195 57.406 -8.406 1 97.12 394 ARG A O 1
ATOM 3077 N N . SER A 1 395 ? 4.68 56.719 -10.477 1 98.31 395 SER A N 1
ATOM 3078 C CA . SER A 1 395 ? 5.117 55.344 -10.344 1 98.31 395 SER A CA 1
ATOM 3079 C C . SER A 1 395 ? 5.922 54.906 -11.562 1 98.31 395 SER A C 1
ATOM 3081 O O . SER A 1 395 ? 5.516 55.125 -12.703 1 98.31 395 SER A O 1
ATOM 3083 N N . PHE A 1 396 ? 7.09 54.344 -11.383 1 97.88 396 PHE A N 1
ATOM 3084 C CA . PHE A 1 396 ? 7.941 53.938 -12.5 1 97.88 396 PHE A CA 1
ATOM 3085 C C . PHE A 1 396 ? 8.797 52.75 -12.141 1 97.88 396 PHE A C 1
ATOM 3087 O O . PHE A 1 396 ? 8.969 52.438 -10.961 1 97.88 396 PHE A O 1
ATOM 3094 N N . ALA A 1 397 ? 9.234 51.969 -13.164 1 98.06 397 ALA A N 1
ATOM 3095 C CA . ALA A 1 397 ? 10.172 50.875 -12.961 1 98.06 397 ALA A CA 1
ATOM 3096 C C . ALA A 1 397 ? 11.516 51.406 -12.461 1 98.06 397 ALA A C 1
ATOM 3098 O O . ALA A 1 397 ? 12.141 52.25 -13.102 1 98.06 397 ALA A O 1
ATOM 3099 N N . GLY A 1 398 ? 11.938 50.875 -11.352 1 97.19 398 GLY A N 1
ATOM 3100 C CA . GLY A 1 398 ? 13.18 51.344 -10.758 1 97.19 398 GLY A CA 1
ATOM 3101 C C . GLY A 1 398 ? 14.414 50.781 -11.422 1 97.19 398 GLY A C 1
ATOM 3102 O O . GLY A 1 398 ? 14.375 49.656 -11.984 1 97.19 398 GLY A O 1
ATOM 3103 N N . VAL A 1 399 ? 15.461 51.562 -11.438 1 97.44 399 VAL A N 1
ATOM 3104 C CA . VAL A 1 399 ? 16.797 51.125 -11.805 1 97.44 399 VAL A CA 1
ATOM 3105 C C . VAL A 1 399 ? 17.703 51.156 -10.578 1 97.44 399 VAL A C 1
ATOM 3107 O O . VAL A 1 399 ? 17.875 52.188 -9.945 1 97.44 399 VAL A O 1
ATOM 3110 N N . ALA A 1 400 ? 18.266 49.938 -10.312 1 96.94 400 ALA A N 1
ATOM 3111 C CA . ALA A 1 400 ? 19.062 49.781 -9.094 1 96.94 400 ALA A CA 1
ATOM 3112 C C . ALA A 1 400 ? 20.203 50.781 -9.055 1 96.94 400 ALA A C 1
ATOM 3114 O O . ALA A 1 400 ? 21 50.875 -9.984 1 96.94 400 ALA A O 1
ATOM 3115 N N . GLY A 1 401 ? 20.266 51.531 -7.996 1 96.38 401 GLY A N 1
ATOM 3116 C CA . GLY A 1 401 ? 21.375 52.438 -7.766 1 96.38 401 GLY A CA 1
ATOM 3117 C C . GLY A 1 401 ? 21.188 53.781 -8.438 1 96.38 401 GLY A C 1
ATOM 3118 O O . GLY A 1 401 ? 21.969 54.719 -8.195 1 96.38 401 GLY A O 1
ATOM 3119 N N . GLN A 1 402 ? 20.234 53.969 -9.25 1 97.69 402 GLN A N 1
ATOM 3120 C CA . GLN A 1 402 ? 19.984 55.25 -9.922 1 97.69 402 GLN A CA 1
ATOM 3121 C C . GLN A 1 402 ? 19.469 56.312 -8.945 1 97.69 402 GLN A C 1
ATOM 3123 O O . GLN A 1 402 ? 18.609 56 -8.109 1 97.69 402 GLN A O 1
ATOM 3128 N N . GLU A 1 403 ? 20.094 57.406 -8.992 1 97.62 403 GLU A N 1
ATOM 3129 C CA . GLU A 1 403 ? 19.625 58.5 -8.156 1 97.62 403 GLU A CA 1
ATOM 3130 C C . GLU A 1 403 ? 18.328 59.094 -8.688 1 97.62 403 GLU A C 1
ATOM 3132 O O . GLU A 1 403 ? 18.219 59.406 -9.875 1 97.62 403 GLU A O 1
ATOM 3137 N N . ASN A 1 404 ? 17.359 59.156 -7.84 1 97.94 404 ASN A N 1
ATOM 3138 C CA . ASN A 1 404 ? 16.078 59.781 -8.117 1 97.94 404 ASN A CA 1
ATOM 3139 C C . ASN A 1 404 ? 15.805 60.938 -7.156 1 97.94 404 ASN A C 1
ATOM 3141 O O . ASN A 1 404 ? 16.406 61 -6.082 1 97.94 404 ASN A O 1
ATOM 3145 N N . THR A 1 405 ? 14.977 61.844 -7.656 1 97.75 405 THR A N 1
ATOM 3146 C CA . THR A 1 405 ? 14.578 62.969 -6.82 1 97.75 405 THR A CA 1
ATOM 3147 C C . THR A 1 405 ? 13.062 63.031 -6.684 1 97.75 405 THR A C 1
ATOM 3149 O O . THR A 1 405 ? 12.344 63.062 -7.684 1 97.75 405 THR A O 1
ATOM 3152 N N . ILE A 1 406 ? 12.656 63.031 -5.461 1 97.44 406 ILE A N 1
ATOM 3153 C CA . ILE A 1 406 ? 11.227 63.219 -5.223 1 97.44 406 ILE A CA 1
ATOM 3154 C C . ILE A 1 406 ? 10.953 64.688 -4.91 1 97.44 406 ILE A C 1
ATOM 3156 O O . ILE A 1 406 ? 11.672 65.312 -4.129 1 97.44 406 ILE A O 1
ATOM 3160 N N . THR A 1 407 ? 10.023 65.125 -5.582 1 97 407 THR A N 1
ATOM 3161 C CA . THR A 1 407 ? 9.484 66.5 -5.367 1 97 407 THR A CA 1
ATOM 3162 C C . THR A 1 407 ? 7.965 66.5 -5.48 1 97 407 THR A C 1
ATOM 3164 O O . THR A 1 407 ? 7.352 65.438 -5.648 1 97 407 THR A O 1
ATOM 3167 N N . ILE A 1 408 ? 7.418 67.625 -5.16 1 97.38 408 ILE A N 1
ATOM 3168 C CA . ILE A 1 408 ? 5.969 67.812 -5.238 1 97.38 408 ILE A CA 1
ATOM 3169 C C . ILE A 1 408 ? 5.602 68.688 -6.41 1 97.38 408 ILE A C 1
ATOM 3171 O O . ILE A 1 408 ? 6.066 69.812 -6.492 1 97.38 408 ILE A O 1
ATOM 3175 N N . PRO A 1 409 ? 4.777 68.125 -7.352 1 96.44 409 PRO A N 1
ATOM 3176 C CA . PRO A 1 409 ? 4.301 69.062 -8.398 1 96.44 409 PRO A CA 1
ATOM 3177 C C . PRO A 1 409 ? 3.596 70.25 -7.844 1 96.44 409 PRO A C 1
ATOM 3179 O O . PRO A 1 409 ? 2.889 70.188 -6.84 1 96.44 409 PRO A O 1
ATOM 3182 N N . HIS A 1 410 ? 3.684 71.312 -8.594 1 95 410 HIS A N 1
ATOM 3183 C CA . HIS A 1 410 ? 3.193 72.562 -8.117 1 95 410 HIS A CA 1
ATOM 3184 C C . HIS A 1 410 ? 1.696 72.562 -7.832 1 95 410 HIS A C 1
ATOM 3186 O O . HIS A 1 410 ? 1.23 73.062 -6.832 1 95 410 HIS A O 1
ATOM 3192 N N . ASP A 1 411 ? 0.967 71.938 -8.75 1 94.62 411 ASP A N 1
ATOM 3193 C CA . ASP A 1 411 ? -0.483 71.812 -8.602 1 94.62 411 ASP A CA 1
ATOM 3194 C C . ASP A 1 411 ? -0.867 71.125 -7.312 1 94.62 411 ASP A C 1
ATOM 3196 O O . ASP A 1 411 ? -1.86 71.438 -6.672 1 94.62 411 ASP A O 1
ATOM 3200 N N . MET A 1 412 ? -0.025 70.188 -6.918 1 96.12 412 MET A N 1
ATOM 3201 C CA . MET A 1 412 ? -0.284 69.438 -5.676 1 96.12 412 MET A CA 1
ATOM 3202 C C . MET A 1 412 ? 0.19 70.25 -4.469 1 96.12 412 MET A C 1
ATOM 3204 O O . MET A 1 412 ? -0.453 70.25 -3.418 1 96.12 412 MET A O 1
ATOM 3208 N N . TRP A 1 413 ? 1.233 70.938 -4.648 1 94.94 413 TRP A N 1
ATOM 3209 C CA . TRP A 1 413 ? 1.831 71.75 -3.566 1 94.94 413 TRP A CA 1
ATOM 3210 C C . TRP A 1 413 ? 0.873 72.812 -3.078 1 94.94 413 TRP A C 1
ATOM 3212 O O . TRP A 1 413 ? 0.65 72.938 -1.874 1 94.94 413 TRP A O 1
ATOM 3222 N N . ILE A 1 414 ? 0.256 73.5 -3.955 1 92.62 414 ILE A N 1
ATOM 3223 C CA . ILE A 1 414 ? -0.573 74.625 -3.59 1 92.62 414 ILE A CA 1
ATOM 3224 C C . ILE A 1 414 ? -1.86 74.188 -2.928 1 92.62 414 ILE A C 1
ATOM 3226 O O . ILE A 1 414 ? -2.557 74.938 -2.268 1 92.62 414 ILE A O 1
ATOM 3230 N N . ARG A 1 415 ? -2.168 72.938 -3.203 1 94.31 415 ARG A N 1
ATOM 3231 C CA . ARG A 1 415 ? -3.4 72.375 -2.641 1 94.31 415 ARG A CA 1
ATOM 3232 C C . ARG A 1 415 ? -3.172 71.875 -1.227 1 94.31 415 ARG A C 1
ATOM 3234 O O . ARG A 1 415 ? -4.129 71.562 -0.512 1 94.31 415 ARG A O 1
ATOM 3241 N N . LEU A 1 416 ? -1.954 71.75 -0.802 1 95.69 416 LEU A N 1
ATOM 3242 C CA . LEU A 1 416 ? -1.653 71.25 0.546 1 95.69 416 LEU A CA 1
ATOM 3243 C C . LEU A 1 416 ? -2.047 72.312 1.586 1 95.69 416 LEU A C 1
ATOM 3245 O O . LEU A 1 416 ? -1.691 73.5 1.457 1 95.69 416 LEU A O 1
ATOM 3249 N N . GLN A 1 417 ? -2.748 71.875 2.592 1 94.75 417 GLN A N 1
ATOM 3250 C CA . GLN A 1 417 ? -3.199 72.812 3.637 1 94.75 417 GLN A CA 1
ATOM 3251 C C . GLN A 1 417 ? -2.023 73.312 4.457 1 94.75 417 GLN A C 1
ATOM 3253 O O . GLN A 1 417 ? -1.229 72.5 4.98 1 94.75 417 GLN A O 1
ATOM 3258 N N . PRO A 1 418 ? -1.961 74.625 4.508 1 93.31 418 PRO A N 1
ATOM 3259 C CA . PRO A 1 418 ? -0.913 75.188 5.383 1 93.31 418 PRO A CA 1
ATOM 3260 C C . PRO A 1 418 ? -1.163 74.875 6.859 1 93.31 418 PRO A C 1
ATOM 3262 O O . PRO A 1 418 ? -2.316 74.75 7.285 1 93.31 418 PRO A O 1
ATOM 3265 N N . GLY A 1 419 ? -0.104 74.688 7.555 1 93.56 419 GLY A N 1
ATOM 3266 C CA . GLY A 1 419 ? -0.208 74.5 8.992 1 93.56 419 GLY A CA 1
ATOM 3267 C C . GLY A 1 419 ? -0.491 73.062 9.398 1 93.56 419 GLY A C 1
ATOM 3268 O O . GLY A 1 419 ? -0.578 72.75 10.586 1 93.56 419 GLY A O 1
ATOM 3269 N N . VAL A 1 420 ? -0.612 72.312 8.383 1 95.69 420 VAL A N 1
ATOM 3270 C CA . VAL A 1 420 ? -0.887 70.875 8.664 1 95.69 420 VAL A CA 1
ATOM 3271 C C . VAL A 1 420 ? 0.328 70.062 8.289 1 95.69 420 VAL A C 1
ATOM 3273 O O . VAL A 1 420 ? 1.092 70.438 7.395 1 95.69 420 VAL A O 1
ATOM 3276 N N . GLN A 1 421 ? 0.567 69 9.039 1 97.06 421 GLN A N 1
ATOM 3277 C CA . GLN A 1 421 ? 1.667 68.125 8.711 1 97.06 421 GLN A CA 1
ATOM 3278 C C . GLN A 1 421 ? 1.338 67.25 7.488 1 97.06 421 GLN A C 1
ATOM 3280 O O . GLN A 1 421 ? 0.264 66.625 7.414 1 97.06 421 GLN A O 1
ATOM 3285 N N . HIS A 1 422 ? 2.24 67.25 6.512 1 97.69 422 HIS A N 1
ATOM 3286 C CA . HIS A 1 422 ? 2.131 66.438 5.301 1 97.69 422 HIS A CA 1
ATOM 3287 C C . HIS A 1 422 ? 3.242 65.375 5.23 1 97.69 422 HIS A C 1
ATOM 3289 O O . HIS A 1 422 ? 4.289 65.562 5.867 1 97.69 422 HIS A O 1
ATOM 3295 N N . THR A 1 423 ? 2.998 64.312 4.461 1 97.75 423 THR A N 1
ATOM 3296 C CA . THR A 1 423 ? 3.971 63.219 4.332 1 97.75 423 THR A CA 1
ATOM 3297 C C . THR A 1 423 ? 4.309 62.969 2.867 1 97.75 423 THR A C 1
ATOM 3299 O O . THR A 1 423 ? 3.422 62.688 2.062 1 97.75 423 THR A O 1
ATOM 3302 N N . LEU A 1 424 ? 5.562 63.188 2.504 1 97.75 424 LEU A N 1
ATOM 3303 C CA . LEU A 1 424 ? 6.141 62.75 1.236 1 97.75 424 LEU A CA 1
ATOM 3304 C C . LEU A 1 424 ? 6.781 61.375 1.376 1 97.75 424 LEU A C 1
ATOM 3306 O O . LEU A 1 424 ? 7.633 61.188 2.242 1 97.75 424 LEU A O 1
ATOM 3310 N N . ALA A 1 425 ? 6.273 60.406 0.573 1 98.19 425 ALA A N 1
ATOM 3311 C CA . ALA A 1 425 ? 6.723 59.031 0.763 1 98.19 425 ALA A CA 1
ATOM 3312 C C . ALA A 1 425 ? 7.238 58.438 -0.545 1 98.19 425 ALA A C 1
ATOM 3314 O O . ALA A 1 425 ? 6.68 58.688 -1.614 1 98.19 425 ALA A O 1
ATOM 3315 N N . VAL A 1 426 ? 8.281 57.688 -0.476 1 98.56 426 VAL A N 1
ATOM 3316 C CA . VAL A 1 426 ? 8.805 56.844 -1.534 1 98.56 426 VAL A CA 1
ATOM 3317 C C . VAL A 1 426 ? 8.594 55.375 -1.157 1 98.56 426 VAL A C 1
ATOM 3319 O O . VAL A 1 426 ? 9.016 54.938 -0.085 1 98.56 426 VAL A O 1
ATOM 3322 N N . GLU A 1 427 ? 7.879 54.625 -1.956 1 98.56 427 GLU A N 1
ATOM 3323 C CA . GLU A 1 427 ? 7.691 53.188 -1.777 1 98.56 427 GLU A CA 1
ATOM 3324 C C . GLU A 1 427 ? 8.352 52.406 -2.908 1 98.56 427 GLU A C 1
ATOM 3326 O O . GLU A 1 427 ? 8.211 52.75 -4.082 1 98.56 427 GLU A O 1
ATOM 3331 N N . ALA A 1 428 ? 9.086 51.438 -2.531 1 98.44 428 ALA A N 1
ATOM 3332 C CA . ALA A 1 428 ? 9.672 50.5 -3.502 1 98.44 428 ALA A CA 1
ATOM 3333 C C . ALA A 1 428 ? 9.188 49.094 -3.275 1 98.44 428 ALA A C 1
ATOM 3335 O O . ALA A 1 428 ? 9.281 48.562 -2.164 1 98.44 428 ALA A O 1
ATOM 3336 N N . THR A 1 429 ? 8.547 48.5 -4.262 1 98.31 429 THR A N 1
ATOM 3337 C CA . THR A 1 429 ? 8.031 47.125 -4.195 1 98.31 429 THR A CA 1
ATOM 3338 C C . THR A 1 429 ? 8.734 46.219 -5.219 1 98.31 429 THR A C 1
ATOM 3340 O O . THR A 1 429 ? 8.742 46.531 -6.414 1 98.31 429 THR A O 1
ATOM 3343 N N . ASP A 1 430 ? 9.266 45.125 -4.785 1 97.19 430 ASP A N 1
ATOM 3344 C CA . ASP A 1 430 ? 9.945 44.219 -5.723 1 97.19 430 ASP A CA 1
ATOM 3345 C C . ASP A 1 430 ? 8.945 43.344 -6.461 1 97.19 430 ASP A C 1
ATOM 3347 O O . ASP A 1 430 ? 7.746 43.375 -6.172 1 97.19 430 ASP A O 1
ATOM 3351 N N . SER A 1 431 ? 9.414 42.625 -7.457 1 96.5 431 SER A N 1
ATOM 3352 C CA . SER A 1 431 ? 8.57 41.812 -8.32 1 96.5 431 SER A CA 1
ATOM 3353 C C . SER A 1 431 ? 8.023 40.625 -7.574 1 96.5 431 SER A C 1
ATOM 3355 O O . SER A 1 431 ? 7.133 39.906 -8.07 1 96.5 431 SER A O 1
ATOM 3357 N N . LYS A 1 432 ? 8.477 40.344 -6.332 1 95.12 432 LYS A N 1
ATOM 3358 C CA . LYS A 1 432 ? 8.016 39.219 -5.527 1 95.12 432 LYS A CA 1
ATOM 3359 C C . LYS A 1 432 ? 7.059 39.688 -4.43 1 95.12 432 LYS A C 1
ATOM 3361 O O . LYS A 1 432 ? 6.582 38.875 -3.637 1 95.12 432 LYS A O 1
ATOM 3366 N N . GLY A 1 433 ? 6.945 41 -4.312 1 94.94 433 GLY A N 1
ATOM 3367 C CA . GLY A 1 433 ? 5.82 41.5 -3.529 1 94.94 433 GLY A CA 1
ATOM 3368 C C . GLY A 1 433 ? 6.246 42.156 -2.236 1 94.94 433 GLY A C 1
ATOM 3369 O O . GLY A 1 433 ? 5.406 42.688 -1.5 1 94.94 433 GLY A O 1
ATOM 3370 N N . MET A 1 434 ? 7.5 42.188 -1.986 1 96.88 434 MET A N 1
ATOM 3371 C CA . MET A 1 434 ? 7.922 42.844 -0.758 1 96.88 434 MET A CA 1
ATOM 3372 C C . MET A 1 434 ? 8.141 44.344 -0.996 1 96.88 434 MET A C 1
ATOM 3374 O O . MET A 1 434 ? 8.625 44.719 -2.057 1 96.88 434 MET A O 1
ATOM 3378 N N . THR A 1 435 ? 7.844 45.125 -0.007 1 97.75 435 THR A N 1
ATOM 3379 C CA . THR A 1 435 ? 7.836 46.594 -0.153 1 97.75 435 THR A CA 1
ATOM 3380 C C . THR A 1 435 ? 8.633 47.25 0.969 1 97.75 435 THR A C 1
ATOM 3382 O O . THR A 1 435 ? 8.68 46.719 2.09 1 97.75 435 THR A O 1
ATOM 3385 N N . SER A 1 436 ? 9.344 48.312 0.627 1 97.88 436 SER A N 1
ATOM 3386 C CA . SER A 1 436 ? 9.961 49.25 1.575 1 97.88 436 SER A CA 1
ATOM 3387 C C . SER A 1 436 ? 9.461 50.656 1.376 1 97.88 436 SER A C 1
ATOM 3389 O O . SER A 1 436 ? 8.93 51 0.315 1 97.88 436 SER A O 1
ATOM 3391 N N . SER A 1 437 ? 9.617 51.438 2.43 1 97.94 437 SER A N 1
ATOM 3392 C CA . SER A 1 437 ? 9.141 52.812 2.352 1 97.94 437 SER A CA 1
ATOM 3393 C C . SER A 1 437 ? 10.102 53.781 3.039 1 97.94 437 SER A C 1
ATOM 3395 O O . SER A 1 437 ? 10.812 53.406 3.971 1 97.94 437 SER A O 1
ATOM 3397 N N . ARG A 1 438 ? 10.258 55.031 2.457 1 98 438 ARG A N 1
ATOM 3398 C CA . ARG A 1 438 ? 10.953 56.188 3.014 1 98 438 ARG A CA 1
ATOM 3399 C C . ARG A 1 438 ? 10.031 57.406 3.068 1 98 438 ARG A C 1
ATOM 3401 O O . ARG A 1 438 ? 9.391 57.75 2.07 1 98 438 ARG A O 1
ATOM 3408 N N . THR A 1 439 ? 10.031 57.969 4.277 1 98.12 439 THR A N 1
ATOM 3409 C CA . THR A 1 439 ? 9.07 59.031 4.434 1 98.12 439 THR A CA 1
ATOM 3410 C C . THR A 1 439 ? 9.766 60.344 4.855 1 98.12 439 THR A C 1
ATOM 3412 O O . THR A 1 439 ? 10.742 60.312 5.613 1 98.12 439 THR A O 1
ATOM 3415 N N . TYR A 1 440 ? 9.258 61.5 4.359 1 97.75 440 TYR A N 1
ATOM 3416 C CA . TYR A 1 440 ? 9.609 62.875 4.734 1 97.75 440 TYR A CA 1
ATOM 3417 C C . TYR A 1 440 ? 8.367 63.656 5.172 1 97.75 440 TYR A C 1
ATOM 3419 O O . TYR A 1 440 ? 7.426 63.812 4.398 1 97.75 440 TYR A O 1
ATOM 3427 N N . THR A 1 441 ? 8.445 64.062 6.387 1 98 441 THR A N 1
ATOM 3428 C CA . THR A 1 441 ? 7.312 64.875 6.871 1 98 441 THR A CA 1
ATOM 3429 C C . THR A 1 441 ? 7.656 66.375 6.891 1 98 441 THR A C 1
ATOM 3431 O O . THR A 1 441 ? 8.828 66.75 7.012 1 98 441 THR A O 1
ATOM 3434 N N . PHE A 1 442 ? 6.582 67.312 6.723 1 97.75 442 PHE A N 1
ATOM 3435 C CA . PHE A 1 442 ? 6.785 68.75 6.754 1 97.75 442 PHE A CA 1
ATOM 3436 C C . PHE A 1 442 ? 5.469 69.438 6.988 1 97.75 442 PHE A C 1
ATOM 3438 O O . PHE A 1 442 ? 4.395 68.875 6.855 1 97.75 442 PHE A O 1
ATOM 3445 N N . VAL A 1 443 ? 5.645 70.625 7.445 1 97.19 443 VAL A N 1
ATOM 3446 C CA . VAL A 1 443 ? 4.527 71.562 7.523 1 97.19 443 VAL A CA 1
ATOM 3447 C C . VAL A 1 443 ? 4.738 72.688 6.531 1 97.19 443 VAL A C 1
ATOM 3449 O O . VAL A 1 443 ? 5.789 73.312 6.535 1 97.19 443 VAL A O 1
ATOM 3452 N N . ARG A 1 444 ? 3.758 72.812 5.656 1 95.81 444 ARG A N 1
ATOM 3453 C CA . ARG A 1 444 ? 3.838 73.938 4.699 1 95.81 444 ARG A CA 1
ATOM 3454 C C . ARG A 1 444 ? 3.467 75.25 5.352 1 95.81 444 ARG A C 1
ATOM 3456 O O . ARG A 1 444 ? 2.439 75.375 6.027 1 95.81 444 ARG A O 1
ATOM 3463 N N . GLN A 1 445 ? 4.312 76.25 5.246 1 93.19 445 GLN A N 1
ATOM 3464 C CA . GLN A 1 445 ? 4.016 77.625 5.672 1 93.19 445 GLN A CA 1
ATOM 3465 C C . GLN A 1 445 ? 3.949 78.562 4.477 1 93.19 445 GLN A C 1
ATOM 3467 O O . GLN A 1 445 ? 4.742 78.438 3.541 1 93.19 445 GLN A O 1
ATOM 3472 N N . GLU A 1 446 ? 2.975 79.25 4.387 1 79.81 446 GLU A N 1
ATOM 3473 C CA . GLU A 1 446 ? 2.834 80.25 3.311 1 79.81 446 GLU A CA 1
ATOM 3474 C C . GLU A 1 446 ? 3.465 81.562 3.697 1 79.81 446 GLU A C 1
ATOM 3476 O O . GLU A 1 446 ? 3.383 82 4.852 1 79.81 446 GLU A O 1
ATOM 3481 N N . THR A 1 447 ? 4.625 81.938 3.152 1 61.25 447 THR A N 1
ATOM 3482 C CA . THR A 1 447 ? 5 83.312 3.389 1 61.25 447 THR A CA 1
ATOM 3483 C C . THR A 1 447 ? 3.838 84.25 3.062 1 61.25 447 THR A C 1
ATOM 3485 O O . THR A 1 447 ? 2.963 83.875 2.266 1 61.25 447 THR A O 1
ATOM 3488 N N . LYS A 1 448 ? 3.967 85.562 3.334 1 54.34 448 LYS A N 1
ATOM 3489 C CA . LYS A 1 448 ? 3.037 86.625 3.08 1 54.34 448 LYS A CA 1
ATOM 3490 C C . LYS A 1 448 ? 2.561 86.625 1.631 1 54.34 448 LYS A C 1
ATOM 3492 O O . LYS A 1 448 ? 3.256 86.125 0.746 1 54.34 448 LYS A O 1
ATOM 3497 N N . LEU A 1 449 ? 1.367 86.938 1.319 1 48.66 449 LEU A N 1
ATOM 3498 C CA . LEU A 1 449 ? 0.607 87.25 0.107 1 48.66 449 LEU A CA 1
ATOM 3499 C C . LEU A 1 449 ? 1.507 87.812 -0.974 1 48.66 449 LEU A C 1
ATOM 3501 O O . LEU A 1 449 ? 2.098 88.875 -0.784 1 48.66 449 LEU A O 1
ATOM 3505 N N . GLU A 1 450 ? 2.264 87 -1.672 1 43.69 450 GLU A N 1
ATOM 3506 C CA . GLU A 1 450 ? 2.729 87.625 -2.912 1 43.69 450 GLU A CA 1
ATOM 3507 C C . GLU A 1 450 ? 1.598 88.375 -3.617 1 43.69 450 GLU A C 1
ATOM 3509 O O . GLU A 1 450 ? 0.729 87.75 -4.234 1 43.69 450 GLU A O 1
ATOM 3514 N N . PHE A 1 451 ? 1.132 89.375 -3.01 1 41.41 451 PHE A N 1
ATOM 3515 C CA . PHE A 1 451 ? 0.215 90.25 -3.74 1 41.41 451 PHE A CA 1
ATOM 3516 C C . PHE A 1 451 ? 0.831 90.688 -5.059 1 41.41 451 PHE A C 1
ATOM 3518 O O . PHE A 1 451 ? 1.784 91.5 -5.07 1 41.41 451 PHE A O 1
ATOM 3525 N N . LYS A 1 452 ? 1.142 89.938 -5.996 1 43.91 452 LYS A N 1
ATOM 3526 C CA . LYS A 1 452 ? 1.29 90.5 -7.32 1 43.91 452 LYS A CA 1
ATOM 3527 C C . LYS A 1 452 ? 0.149 91.5 -7.625 1 43.91 452 LYS A C 1
ATOM 3529 O O . LYS A 1 452 ? -0.977 91.062 -7.891 1 43.91 452 LYS A O 1
ATOM 3534 N N . LEU A 1 453 ? 0.26 92.625 -7.047 1 39.25 453 LEU A N 1
ATOM 3535 C CA . LEU A 1 453 ? -0.566 93.75 -7.508 1 39.25 453 LEU A CA 1
ATOM 3536 C C . LEU A 1 453 ? -0.474 93.938 -9.023 1 39.25 453 LEU A C 1
ATOM 3538 O O . LEU A 1 453 ? 0.611 94.125 -9.562 1 39.25 453 LEU A O 1
ATOM 3542 N N . LYS A 1 454 ? -1.203 93.188 -9.75 1 42.38 454 LYS A N 1
ATOM 3543 C CA . LYS A 1 454 ? -1.442 93.5 -11.156 1 42.38 454 LYS A CA 1
ATOM 3544 C C . LYS A 1 454 ? -1.434 95 -11.359 1 42.38 454 LYS A C 1
ATOM 3546 O O . LYS A 1 454 ? -1.856 95.75 -10.484 1 42.38 454 LYS A O 1
ATOM 3551 N N . ASN A 1 455 ? -0.622 95.438 -12.25 1 38.03 455 ASN A N 1
ATOM 3552 C CA . ASN A 1 455 ? -0.5 96.875 -12.703 1 38.03 455 ASN A CA 1
ATOM 3553 C C . ASN A 1 455 ? -1.852 97.562 -12.703 1 38.03 455 ASN A C 1
ATOM 3555 O O . ASN A 1 455 ? -2.861 97 -13.109 1 38.03 455 ASN A O 1
ATOM 3559 N N . PRO A 1 456 ? -1.98 98.625 -11.914 1 37.47 456 PRO A N 1
ATOM 3560 C CA . PRO A 1 456 ? -3.158 99.5 -11.906 1 37.47 456 PRO A CA 1
ATOM 3561 C C . PRO A 1 456 ? -3.711 99.812 -13.305 1 37.47 456 PRO A C 1
ATOM 3563 O O . PRO A 1 456 ? -2.945 100.062 -14.234 1 37.47 456 PRO A O 1
ATOM 3566 N N . PHE A 1 457 ? -4.668 99 -13.758 1 35.31 457 PHE A N 1
ATOM 3567 C CA . PHE A 1 457 ? -5.371 99.438 -14.961 1 35.31 457 PHE A CA 1
ATOM 3568 C C . PHE A 1 457 ? -5.539 100.938 -14.961 1 35.31 457 PHE A C 1
ATOM 3570 O O . PHE A 1 457 ? -5.906 101.562 -13.945 1 35.31 457 PHE A O 1
ATOM 3577 N N . VAL A 1 458 ? -4.801 101.688 -15.672 1 33.5 458 VAL A N 1
ATOM 3578 C CA . VAL A 1 458 ? -4.965 103.062 -16.062 1 33.5 458 VAL A CA 1
ATOM 3579 C C . VAL A 1 458 ? -6.438 103.375 -16.359 1 33.5 458 VAL A C 1
ATOM 3581 O O . VAL A 1 458 ? -7.051 102.688 -17.203 1 33.5 458 VAL A O 1
ATOM 3584 N N . THR A 1 459 ? -7.223 103.688 -15.305 1 32.56 459 THR A N 1
ATOM 3585 C CA . THR A 1 459 ? -8.594 104.188 -15.258 1 32.56 459 THR A CA 1
ATOM 3586 C C . THR A 1 459 ? -8.812 105.312 -16.297 1 32.56 459 THR A C 1
ATOM 3588 O O . THR A 1 459 ? -8.406 106.438 -16.094 1 32.56 459 THR A O 1
ATOM 3591 N N . ASP A 1 460 ? -8.438 105.188 -17.547 1 28.98 460 ASP A N 1
ATOM 3592 C CA . ASP A 1 460 ? -8.805 106.312 -18.375 1 28.98 460 ASP A CA 1
ATOM 3593 C C . ASP A 1 460 ? -10.297 106.625 -18.25 1 28.98 460 ASP A C 1
ATOM 3595 O O . ASP A 1 460 ? -10.852 107.375 -19.062 1 28.98 460 ASP A O 1
ATOM 3599 N N . ILE A 1 461 ? -11.062 105.625 -17.672 1 27.94 461 ILE A N 1
ATOM 3600 C CA . ILE A 1 461 ? -12.453 105.938 -18.031 1 27.94 461 ILE A CA 1
ATOM 3601 C C . ILE A 1 461 ? -12.945 107.188 -17.328 1 27.94 461 ILE A C 1
ATOM 3603 O O . ILE A 1 461 ? -12.992 107.25 -16.094 1 27.94 461 ILE A O 1
ATOM 3607 N N . ALA A 1 462 ? -12.695 108.312 -17.953 1 26.55 462 ALA A N 1
ATOM 3608 C CA . ALA A 1 462 ? -13.445 109.5 -17.75 1 26.55 462 ALA A CA 1
ATOM 3609 C C . ALA A 1 462 ? -14.922 109.25 -17.516 1 26.55 462 ALA A C 1
ATOM 3611 O O . ALA A 1 462 ? -15.555 108.5 -18.266 1 26.55 462 ALA A O 1
ATOM 3612 N N . ALA A 1 463 ? -15.453 109.438 -16.266 1 21.58 463 ALA A N 1
ATOM 3613 C CA . ALA A 1 463 ? -16.672 109.5 -15.461 1 21.58 463 ALA A CA 1
ATOM 3614 C C . ALA A 1 463 ? -17.828 110.125 -16.234 1 21.58 463 ALA A C 1
ATOM 3616 O O . ALA A 1 463 ? -17.891 111.312 -16.406 1 21.58 463 ALA A O 1
ATOM 3617 N N . LYS A 1 464 ? -18.156 109.625 -17.422 1 26.66 464 LYS A N 1
ATOM 3618 C CA . LYS A 1 464 ? -19.359 110.25 -17.938 1 26.66 464 LYS A CA 1
ATOM 3619 C C . LYS A 1 464 ? -20.5 110.188 -16.938 1 26.66 464 LYS A C 1
ATOM 3621 O O . LYS A 1 464 ? -20.891 109.125 -16.484 1 26.66 464 LYS A O 1
ATOM 3626 N N . SER A 1 465 ? -20.844 111.312 -16.078 1 19.61 465 SER A N 1
ATOM 3627 C CA . SER A 1 465 ? -21.844 111.688 -15.086 1 19.61 465 SER A CA 1
ATOM 3628 C C . SER A 1 465 ? -23.25 111.312 -15.555 1 19.61 465 SER A C 1
ATOM 3630 O O . SER A 1 465 ? -23.75 111.812 -16.547 1 19.61 465 SER A O 1
ATOM 3632 N N . CYS A 1 466 ? -23.625 110 -15.523 1 19.8 466 CYS A N 1
ATOM 3633 C CA . CYS A 1 466 ? -24.938 109.438 -15.844 1 19.8 466 CYS A CA 1
ATOM 3634 C C . CYS A 1 466 ? -26 110.062 -14.945 1 19.8 466 CYS A C 1
ATOM 3636 O O . CYS A 1 466 ? -25.906 110 -13.719 1 19.8 466 CYS A O 1
ATOM 3638 N N . HIS A 1 467 ? -26.781 111.062 -15.422 1 20.31 467 HIS A N 1
ATOM 3639 C CA . HIS A 1 467 ? -27.938 111.75 -14.938 1 20.31 467 HIS A CA 1
ATOM 3640 C C . HIS A 1 467 ? -29.031 110.812 -14.453 1 20.31 467 HIS A C 1
ATOM 3642 O O . HIS A 1 467 ? -29.203 109.75 -15.023 1 20.31 467 HIS A O 1
ATOM 3648 N N . PRO A 1 468 ? -29.781 111 -13.297 1 20.41 468 PRO A N 1
ATOM 3649 C CA . PRO A 1 468 ? -30.656 110.438 -12.297 1 20.41 468 PRO A CA 1
ATOM 3650 C C . PRO A 1 468 ? -32 109.938 -12.883 1 20.41 468 PRO A C 1
ATOM 3652 O O . PRO A 1 468 ? -32.719 109.188 -12.258 1 20.41 468 PRO A O 1
ATOM 3655 N N . ARG A 1 469 ? -32.562 110.562 -13.984 1 18.97 469 ARG A N 1
ATOM 3656 C CA . ARG A 1 469 ? -34 110.875 -13.906 1 18.97 469 ARG A CA 1
ATOM 3657 C C . ARG A 1 469 ? -34.844 109.625 -13.773 1 18.97 469 ARG A C 1
ATOM 3659 O O . ARG A 1 469 ? -34.406 108.5 -14.148 1 18.97 469 ARG A O 1
ATOM 3666 N N . CYS A 1 470 ? -36.375 109.688 -13.719 1 17.44 470 CYS A N 1
ATOM 3667 C CA . CYS A 1 470 ? -37.625 109.688 -12.969 1 17.44 470 CYS A CA 1
ATOM 3668 C C . CYS A 1 470 ? -38.562 108.562 -13.461 1 17.44 470 CYS A C 1
ATOM 3670 O O . CYS A 1 470 ? -39.344 108.062 -12.688 1 17.44 470 CYS A O 1
ATOM 3672 N N . GLY A 1 471 ? -38.875 108.5 -14.711 1 18.75 471 GLY A N 1
ATOM 3673 C CA . GLY A 1 471 ? -40.281 108.375 -15.055 1 18.75 471 GLY A CA 1
ATOM 3674 C C . GLY A 1 471 ? -40.812 106.938 -14.828 1 18.75 471 GLY A C 1
ATOM 3675 O O . GLY A 1 471 ? -40.062 106 -14.859 1 18.75 471 GLY A O 1
ATOM 3676 N N . GLY A 1 472 ? -42.031 106.875 -14.148 1 18.91 472 GLY A N 1
ATOM 3677 C CA . GLY A 1 472 ? -42.938 105.938 -13.539 1 18.91 472 GLY A CA 1
ATOM 3678 C C . GLY A 1 472 ? -43.531 105 -14.547 1 18.91 472 GLY A C 1
ATOM 3679 O O . GLY A 1 472 ? -43.531 105.25 -15.75 1 18.91 472 GLY A O 1
ATOM 3680 N N . PRO A 1 473 ? -43.812 103.688 -14.125 1 18.31 473 PRO A N 1
ATOM 3681 C CA . PRO A 1 473 ? -44.156 102.562 -14.945 1 18.31 473 PRO A CA 1
ATOM 3682 C C . PRO A 1 473 ? -45.625 102.562 -15.398 1 18.31 473 PRO A C 1
ATOM 3684 O O . PRO A 1 473 ? -46.531 102.625 -14.562 1 18.31 473 PRO A O 1
ATOM 3687 N N . LYS A 1 474 ? -46.125 103.375 -16.469 1 17.42 474 LYS A N 1
ATOM 3688 C CA . LYS A 1 474 ? -47.5 103.375 -17 1 17.42 474 LYS A CA 1
ATOM 3689 C C . LYS A 1 474 ? -48 101.938 -17.172 1 17.42 474 LYS A C 1
ATOM 3691 O O . LYS A 1 474 ? -47.375 101.062 -17.812 1 17.42 474 LYS A O 1
ATOM 3696 N N . ARG A 1 475 ? -49.156 101.438 -16.406 1 17.03 475 ARG A N 1
ATOM 3697 C CA . ARG A 1 475 ? -50 100.25 -16.234 1 17.03 475 ARG A CA 1
ATOM 3698 C C . ARG A 1 475 ? -50.875 100 -17.453 1 17.03 475 ARG A C 1
ATOM 3700 O O . ARG A 1 475 ? -51.719 99.125 -17.453 1 17.03 475 ARG A O 1
ATOM 3707 N N . SER A 1 476 ? -50.906 100.625 -18.531 1 16.91 476 SER A N 1
ATOM 3708 C CA . SER A 1 476 ? -52.094 100.812 -19.344 1 16.91 476 SER A CA 1
ATOM 3709 C C . SER A 1 476 ? -52.656 99.438 -19.797 1 16.91 476 SER A C 1
ATOM 3711 O O . SER A 1 476 ? -51.906 98.562 -20.156 1 16.91 476 SER A O 1
ATOM 3713 N N . ASP A 1 477 ? -54.094 99.25 -19.594 1 17.7 477 ASP A N 1
ATOM 3714 C CA . ASP A 1 477 ? -55.094 98.188 -19.656 1 17.7 477 ASP A CA 1
ATOM 3715 C C . ASP A 1 477 ? -55.344 97.75 -21.109 1 17.7 477 ASP A C 1
ATOM 3717 O O . ASP A 1 477 ? -56 96.75 -21.344 1 17.7 477 ASP A O 1
ATOM 3721 N N . ASN A 1 478 ? -55.438 98.625 -22.031 1 16 478 ASN A N 1
ATOM 3722 C CA . ASN A 1 478 ? -56.594 98.562 -22.922 1 16 478 ASN A CA 1
ATOM 3723 C C . ASN A 1 478 ? -56.844 97.188 -23.453 1 16 478 ASN A C 1
ATOM 3725 O O . ASN A 1 478 ? -57.938 96.625 -23.328 1 16 478 ASN A O 1
ATOM 3729 N N . GLU A 1 479 ? -56.781 97 -24.766 1 16.75 479 GLU A N 1
ATOM 3730 C CA . GLU A 1 479 ? -57.562 96.625 -25.953 1 16.75 479 GLU A CA 1
ATOM 3731 C C . GLU A 1 479 ? -57.625 95.125 -26.109 1 16.75 479 GLU A C 1
ATOM 3733 O O . GLU A 1 479 ? -56.688 94.438 -25.734 1 16.75 479 GLU A O 1
ATOM 3738 N N . ASN A 1 480 ? -58.906 94.562 -26.297 1 17.19 480 ASN A N 1
ATOM 3739 C CA . ASN A 1 480 ? -59.688 93.312 -26.5 1 17.19 480 ASN A CA 1
ATOM 3740 C C . ASN A 1 480 ? -59.125 92.438 -27.594 1 17.19 480 ASN A C 1
ATOM 3742 O O . ASN A 1 480 ? -59.312 91.25 -27.594 1 17.19 480 ASN A O 1
ATOM 3746 N N . ARG A 1 481 ? -59.188 93.062 -28.812 1 17.61 481 ARG A N 1
ATOM 3747 C CA . ARG A 1 481 ? -59.562 92.438 -30.094 1 17.61 481 ARG A CA 1
ATOM 3748 C C . ARG A 1 481 ? -58.719 91.25 -30.375 1 17.61 481 ARG A C 1
ATOM 3750 O O . ARG A 1 481 ? -57.625 91.062 -29.828 1 17.61 481 ARG A O 1
ATOM 3757 N N . SER A 1 482 ? -59.156 90.438 -31.406 1 19.23 482 SER A N 1
ATOM 3758 C CA . SER A 1 482 ? -59.594 89.062 -31.719 1 19.23 482 SER A CA 1
ATOM 3759 C C . SER A 1 482 ? -58.375 88.125 -31.812 1 19.23 482 SER A C 1
ATOM 3761 O O . SER A 1 482 ? -58.375 87.062 -31.203 1 19.23 482 SER A O 1
ATOM 3763 N N . MET A 1 483 ? -57.812 88.062 -32.906 1 18.39 483 MET A N 1
ATOM 3764 C CA . MET A 1 483 ? -57.219 87.312 -34.031 1 18.39 483 MET A CA 1
ATOM 3765 C C . MET A 1 483 ? -55.844 86.812 -33.656 1 18.39 483 MET A C 1
ATOM 3767 O O . MET A 1 483 ? -55.219 87.25 -32.719 1 18.39 483 MET A O 1
ATOM 3771 N N . GLN A 1 484 ? -55.188 85.438 -34.25 1 15.66 484 GLN A N 1
ATOM 3772 C CA . GLN A 1 484 ? -53.938 84.688 -34.125 1 15.66 484 GLN A CA 1
ATOM 3773 C C . GLN A 1 484 ? -52.719 85.625 -34.125 1 15.66 484 GLN A C 1
ATOM 3775 O O . GLN A 1 484 ? -51.594 85.25 -33.812 1 15.66 484 GLN A O 1
ATOM 3780 N N . GLN A 1 485 ? -52.562 86.625 -33.688 1 15.78 485 GLN A N 1
ATOM 3781 C CA . GLN A 1 485 ? -52.031 87.562 -34.688 1 15.78 485 GLN A CA 1
ATOM 3782 C C . GLN A 1 485 ? -50.812 86.938 -35.406 1 15.78 485 GLN A C 1
ATOM 3784 O O . GLN A 1 485 ? -50.062 86.188 -34.812 1 15.78 485 GLN A O 1
ATOM 3789 N N . ARG A 1 486 ? -50.5 87.25 -36.531 1 15.09 486 ARG A N 1
ATOM 3790 C CA . ARG A 1 486 ? -50.312 88.062 -37.75 1 15.09 486 ARG A CA 1
ATOM 3791 C C . ARG A 1 486 ? -49.062 88.938 -37.656 1 15.09 486 ARG A C 1
ATOM 3793 O O . ARG A 1 486 ? -48.719 89.375 -36.562 1 15.09 486 ARG A O 1
ATOM 3800 N N . LEU A 1 487 ? -49 90.062 -38.188 1 16.56 487 LEU A N 1
ATOM 3801 C CA . LEU A 1 487 ? -48.188 90 -39.406 1 16.56 487 LEU A CA 1
ATOM 3802 C C . LEU A 1 487 ? -46.719 89.812 -39.031 1 16.56 487 LEU A C 1
ATOM 3804 O O . LEU A 1 487 ? -46.188 90.5 -38.125 1 16.56 487 LEU A O 1
ATOM 3808 N N . MET B 1 1 ? -21.031 15.648 4.109 1 58.62 1 MET B N 1
ATOM 3809 C CA . MET B 1 1 ? -21.453 15.781 5.5 1 58.62 1 MET B CA 1
ATOM 3810 C C . MET B 1 1 ? -21.078 17.156 6.059 1 58.62 1 MET B C 1
ATOM 3812 O O . MET B 1 1 ? -20.062 17.734 5.676 1 58.62 1 MET B O 1
ATOM 3816 N N . ALA B 1 2 ? -22.141 17.703 6.766 1 73.69 2 ALA B N 1
ATOM 3817 C CA . ALA B 1 2 ? -22.062 19.094 7.203 1 73.69 2 ALA B CA 1
ATOM 3818 C C . ALA B 1 2 ? -21.828 19.172 8.711 1 73.69 2 ALA B C 1
ATOM 3820 O O . ALA B 1 2 ? -22.016 18.188 9.43 1 73.69 2 ALA B O 1
ATOM 3821 N N . ASN B 1 3 ? -21.219 20.219 9.117 1 86.31 3 ASN B N 1
ATOM 3822 C CA . ASN B 1 3 ? -21.125 20.484 10.555 1 86.31 3 ASN B CA 1
ATOM 3823 C C . ASN B 1 3 ? -22.453 20.234 11.266 1 86.31 3 ASN B C 1
ATOM 3825 O O . ASN B 1 3 ? -23.5 20.641 10.781 1 86.31 3 ASN B O 1
ATOM 3829 N N . GLY B 1 4 ? -22.359 19.391 12.234 1 91.88 4 GLY B N 1
ATOM 3830 C CA . GLY B 1 4 ? -23.547 19.156 13.039 1 91.88 4 GLY B CA 1
ATOM 3831 C C . GLY B 1 4 ? -24.234 17.844 12.711 1 91.88 4 GLY B C 1
ATOM 3832 O O . GLY B 1 4 ? -25.062 17.375 13.484 1 91.88 4 GLY B O 1
ATOM 3833 N N . ASP B 1 5 ? -23.938 17.219 11.648 1 92.5 5 ASP B N 1
ATOM 3834 C CA . ASP B 1 5 ? -24.547 15.945 11.273 1 92.5 5 ASP B CA 1
ATOM 3835 C C . ASP B 1 5 ? -24.344 14.891 12.359 1 92.5 5 ASP B C 1
ATOM 3837 O O . ASP B 1 5 ? -23.266 14.805 12.953 1 92.5 5 ASP B O 1
ATOM 3841 N N . LEU B 1 6 ? -25.438 14.156 12.617 1 95.88 6 LEU B N 1
ATOM 3842 C CA . LEU B 1 6 ? -25.359 13.047 13.562 1 95.88 6 LEU B CA 1
ATOM 3843 C C . LEU B 1 6 ? -24.781 11.805 12.898 1 95.88 6 LEU B C 1
ATOM 3845 O O . LEU B 1 6 ? -25.297 11.336 11.883 1 95.88 6 LEU B O 1
ATOM 3849 N N . ILE B 1 7 ? -23.703 11.336 13.445 1 94.62 7 ILE B N 1
ATOM 3850 C CA . ILE B 1 7 ? -23.031 10.141 12.938 1 94.62 7 ILE B CA 1
ATOM 3851 C C . ILE B 1 7 ? -23.078 9.039 13.992 1 94.62 7 ILE B C 1
ATOM 3853 O O . ILE B 1 7 ? -22.75 9.266 15.164 1 94.62 7 ILE B O 1
ATOM 3857 N N . LYS B 1 8 ? -23.562 7.938 13.688 1 95.94 8 LYS B N 1
ATOM 3858 C CA . LYS B 1 8 ? -23.516 6.75 14.539 1 95.94 8 LYS B CA 1
ATOM 3859 C C . LYS B 1 8 ? -22.344 5.855 14.172 1 95.94 8 LYS B C 1
ATOM 3861 O O . LYS B 1 8 ? -22.281 5.324 13.062 1 95.94 8 LYS B O 1
ATOM 3866 N N . PHE B 1 9 ? -21.391 5.824 15.102 1 94.38 9 PHE B N 1
ATOM 3867 C CA . PHE B 1 9 ? -20.078 5.277 14.75 1 94.38 9 PHE B CA 1
ATOM 3868 C C . PHE B 1 9 ? -19.375 4.703 15.977 1 94.38 9 PHE B C 1
ATOM 3870 O O . PHE B 1 9 ? -19.281 5.367 17 1 94.38 9 PHE B O 1
ATOM 3877 N N . GLY B 1 10 ? -19 3.352 15.898 1 95.81 10 GLY B N 1
ATOM 3878 C CA . GLY B 1 10 ? -18.25 2.705 16.969 1 95.81 10 GLY B CA 1
ATOM 3879 C C . GLY B 1 10 ? -19.141 2.197 18.094 1 95.81 10 GLY B C 1
ATOM 3880 O O . GLY B 1 10 ? -20.297 2.602 18.219 1 95.81 10 GLY B O 1
ATOM 3881 N N . THR B 1 11 ? -18.562 1.298 18.875 1 97.81 11 THR B N 1
ATOM 3882 C CA . THR B 1 11 ? -19.219 0.664 20.016 1 97.81 11 THR B CA 1
ATOM 3883 C C . THR B 1 11 ? -18.281 0.625 21.219 1 97.81 11 THR B C 1
ATOM 3885 O O . THR B 1 11 ? -17.125 0.216 21.094 1 97.81 11 THR B O 1
ATOM 3888 N N . LEU B 1 12 ? -18.828 1.048 22.391 1 97.62 12 LEU B N 1
ATOM 3889 C CA . LEU B 1 12 ? -18.031 1.04 23.609 1 97.62 12 LEU B CA 1
ATOM 3890 C C . LEU B 1 12 ? -18.016 -0.347 24.25 1 97.62 12 LEU B C 1
ATOM 3892 O O . LEU B 1 12 ? -19.062 -0.98 24.375 1 97.62 12 LEU B O 1
ATOM 3896 N N . TYR B 1 13 ? -16.828 -0.78 24.625 1 97.19 13 TYR B N 1
ATOM 3897 C CA . TYR B 1 13 ? -16.656 -2.027 25.359 1 97.19 13 TYR B CA 1
ATOM 3898 C C . TYR B 1 13 ? -15.914 -1.785 26.672 1 97.19 13 TYR B C 1
ATOM 3900 O O . TYR B 1 13 ? -14.953 -1.022 26.719 1 97.19 13 TYR B O 1
ATOM 3908 N N . LEU B 1 14 ? -16.391 -2.377 27.703 1 96.31 14 LEU B N 1
ATOM 3909 C CA . LEU B 1 14 ? -15.711 -2.479 28.984 1 96.31 14 LEU B CA 1
ATOM 3910 C C . LEU B 1 14 ? -15.406 -3.936 29.328 1 96.31 14 LEU B C 1
ATOM 3912 O O . LEU B 1 14 ? -16.328 -4.727 29.562 1 96.31 14 LEU B O 1
ATOM 3916 N N . GLY B 1 15 ? -14.148 -4.312 29.281 1 94.88 15 GLY B N 1
ATOM 3917 C CA . GLY B 1 15 ? -13.781 -5.695 29.531 1 94.88 15 GLY B CA 1
ATOM 3918 C C . GLY B 1 15 ? -14.398 -6.668 28.547 1 94.88 15 GLY B C 1
ATOM 3919 O O . GLY B 1 15 ? -14.961 -7.688 28.938 1 94.88 15 GLY B O 1
ATOM 3920 N N . GLY B 1 16 ? -14.484 -6.152 27.375 1 94.81 16 GLY B N 1
ATOM 3921 C CA . GLY B 1 16 ? -14.977 -7.016 26.312 1 94.81 16 GLY B CA 1
ATOM 3922 C C . GLY B 1 16 ? -16.5 -7.059 26.219 1 94.81 16 GLY B C 1
ATOM 3923 O O . GLY B 1 16 ? -17.047 -7.676 25.312 1 94.81 16 GLY B O 1
ATOM 3924 N N . VAL B 1 17 ? -17.188 -6.422 27.156 1 96.62 17 VAL B N 1
ATOM 3925 C CA . VAL B 1 17 ? -18.656 -6.387 27.141 1 96.62 17 VAL B CA 1
ATOM 3926 C C . VAL B 1 17 ? -19.141 -5.082 26.516 1 96.62 17 VAL B C 1
ATOM 3928 O O . VAL B 1 17 ? -18.75 -3.996 26.953 1 96.62 17 VAL B O 1
ATOM 3931 N N . LYS B 1 18 ? -19.953 -5.219 25.484 1 97.44 18 LYS B N 1
ATOM 3932 C CA . LYS B 1 18 ? -20.453 -4.008 24.828 1 97.44 18 LYS B CA 1
ATOM 3933 C C . LYS B 1 18 ? -21.375 -3.232 25.75 1 97.44 18 LYS B C 1
ATOM 3935 O O . LYS B 1 18 ? -22.172 -3.828 26.5 1 97.44 18 LYS B O 1
ATOM 3940 N N . GLN B 1 19 ? -21.328 -1.917 25.734 1 97.56 19 GLN B N 1
ATOM 3941 C CA . GLN B 1 19 ? -22.156 -1.021 26.531 1 97.56 19 GLN B CA 1
ATOM 3942 C C . GLN B 1 19 ? -23.203 -0.318 25.672 1 97.56 19 GLN B C 1
ATOM 3944 O O . GLN B 1 19 ? -22.891 0.167 24.578 1 97.56 19 GLN B O 1
ATOM 3949 N N . ALA B 1 20 ? -24.391 -0.274 26.141 1 97.44 20 ALA B N 1
ATOM 3950 C CA . ALA B 1 20 ? -25.438 0.472 25.438 1 97.44 20 ALA B CA 1
ATOM 3951 C C . ALA B 1 20 ? -25.203 1.976 25.562 1 97.44 20 ALA B C 1
ATOM 3953 O O . ALA B 1 20 ? -24.719 2.459 26.578 1 97.44 20 ALA B O 1
ATOM 3954 N N . ARG B 1 21 ? -25.562 2.682 24.5 1 97.44 21 ARG B N 1
ATOM 3955 C CA . ARG B 1 21 ? -25.547 4.141 24.562 1 97.44 21 ARG B CA 1
ATOM 3956 C C . ARG B 1 21 ? -26.516 4.664 25.609 1 97.44 21 ARG B C 1
ATOM 3958 O O . ARG B 1 21 ? -27.688 4.27 25.625 1 97.44 21 ARG B O 1
ATOM 3965 N N . PRO B 1 22 ? -26.062 5.598 26.453 1 97.12 22 PRO B N 1
ATOM 3966 C CA . PRO B 1 22 ? -27.016 6.141 27.422 1 97.12 22 PRO B CA 1
ATOM 3967 C C . PRO B 1 22 ? -28.172 6.895 26.781 1 97.12 22 PRO B C 1
ATOM 3969 O O . PRO B 1 22 ? -27.953 7.691 25.859 1 97.12 22 PRO B O 1
ATOM 3972 N N . THR B 1 23 ? -29.375 6.652 27.25 1 95.94 23 THR B N 1
ATOM 3973 C CA . THR B 1 23 ? -30.547 7.375 26.781 1 95.94 23 THR B CA 1
ATOM 3974 C C . THR B 1 23 ? -30.906 8.508 27.75 1 95.94 23 THR B C 1
ATOM 3976 O O . THR B 1 23 ? -31.641 9.422 27.391 1 95.94 23 THR B O 1
ATOM 3979 N N . ARG B 1 24 ? -30.422 8.375 28.906 1 96.06 24 ARG B N 1
ATOM 3980 C CA . ARG B 1 24 ? -30.484 9.414 29.938 1 96.06 24 ARG B CA 1
ATOM 3981 C C . ARG B 1 24 ? -29.078 9.844 30.359 1 96.06 24 ARG B C 1
ATOM 3983 O O . ARG B 1 24 ? -28.594 9.445 31.422 1 96.06 24 ARG B O 1
ATOM 3990 N N . PRO B 1 25 ? -28.438 10.711 29.531 1 95.88 25 PRO B N 1
ATOM 3991 C CA . PRO B 1 25 ? -27 11 29.688 1 95.88 25 PRO B CA 1
ATOM 3992 C C . PRO B 1 25 ? -26.734 12.062 30.734 1 95.88 25 PRO B C 1
ATOM 3994 O O . PRO B 1 25 ? -26.109 13.086 30.438 1 95.88 25 PRO B O 1
ATOM 3997 N N . TRP B 1 26 ? -27.203 11.891 31.938 1 95.12 26 TRP B N 1
ATOM 3998 C CA . TRP B 1 26 ? -26.922 12.711 33.125 1 95.12 26 TRP B CA 1
ATOM 3999 C C . TRP B 1 26 ? -26.594 11.836 34.312 1 95.12 26 TRP B C 1
ATOM 4001 O O . TRP B 1 26 ? -26.531 10.609 34.188 1 95.12 26 TRP B O 1
ATOM 4011 N N . THR B 1 27 ? -26.297 12.453 35.406 1 89.88 27 THR B N 1
ATOM 4012 C CA . THR B 1 27 ? -25.812 11.727 36.562 1 89.88 27 THR B CA 1
ATOM 4013 C C . THR B 1 27 ? -26.859 10.719 37.031 1 89.88 27 THR B C 1
ATOM 4015 O O . THR B 1 27 ? -28.062 10.961 36.938 1 89.88 27 THR B O 1
ATOM 4018 N N . GLY B 1 28 ? -26.531 9.398 37.438 1 71.31 28 GLY B N 1
ATOM 4019 C CA . GLY B 1 28 ? -27.547 8.383 37.594 1 71.31 28 GLY B CA 1
ATOM 4020 C C . GLY B 1 28 ? -27.328 7.516 38.844 1 71.31 28 GLY B C 1
ATOM 4021 O O . GLY B 1 28 ? -27.266 6.289 38.719 1 71.31 28 GLY B O 1
ATOM 4022 N N . VAL B 1 29 ? -26.953 8.109 39.969 1 67.62 29 VAL B N 1
ATOM 4023 C CA . VAL B 1 29 ? -26.922 7.168 41.094 1 67.62 29 VAL B CA 1
ATOM 4024 C C . VAL B 1 29 ? -27.953 7.566 42.125 1 67.62 29 VAL B C 1
ATOM 4026 O O . VAL B 1 29 ? -28.359 8.727 42.188 1 67.62 29 VAL B O 1
ATOM 4029 N N . THR B 1 30 ? -28.438 6.562 42.781 1 62.34 30 THR B N 1
ATOM 4030 C CA . THR B 1 30 ? -29.516 6.641 43.75 1 62.34 30 THR B CA 1
ATOM 4031 C C . THR B 1 30 ? -29.25 7.734 44.781 1 62.34 30 THR B C 1
ATOM 4033 O O . THR B 1 30 ? -30.172 8.336 45.312 1 62.34 30 THR B O 1
ATOM 4036 N N . ASN B 1 31 ? -28 8.078 45.031 1 66.25 31 ASN B N 1
ATOM 4037 C CA . ASN B 1 31 ? -27.734 9.023 46.094 1 66.25 31 ASN B CA 1
ATOM 4038 C C . ASN B 1 31 ? -27.641 10.461 45.562 1 66.25 31 ASN B C 1
ATOM 4040 O O . ASN B 1 31 ? -27.406 11.391 46.344 1 66.25 31 ASN B O 1
ATOM 4044 N N . VAL B 1 32 ? -27.859 10.625 44.312 1 73.06 32 VAL B N 1
ATOM 4045 C CA . VAL B 1 32 ? -27.891 11.961 43.719 1 73.06 32 VAL B CA 1
ATOM 4046 C C . VAL B 1 32 ? -29.297 12.289 43.25 1 73.06 32 VAL B C 1
ATOM 4048 O O . VAL B 1 32 ? -29.984 11.445 42.656 1 73.06 32 VAL B O 1
ATOM 4051 N N . PRO B 1 33 ? -29.75 13.414 43.688 1 77.81 33 PRO B N 1
ATOM 4052 C CA . PRO B 1 33 ? -31.094 13.781 43.25 1 77.81 33 PRO B CA 1
ATOM 4053 C C . PRO B 1 33 ? -31.281 13.719 41.75 1 77.81 33 PRO B C 1
ATOM 4055 O O . PRO B 1 33 ? -30.344 14 41 1 77.81 33 PRO B O 1
ATOM 4058 N N . ILE B 1 34 ? -32.438 13.242 41.406 1 89.12 34 ILE B N 1
ATOM 4059 C CA . ILE B 1 34 ? -32.812 13.312 40 1 89.12 34 ILE B CA 1
ATOM 4060 C C . ILE B 1 34 ? -32.781 14.758 39.531 1 89.12 34 ILE B C 1
ATOM 4062 O O . ILE B 1 34 ? -33.344 15.648 40.156 1 89.12 34 ILE B O 1
ATOM 4066 N N . PRO B 1 35 ? -32.031 14.977 38.438 1 91.81 35 PRO B N 1
ATOM 4067 C CA . PRO B 1 35 ? -31.938 16.359 37.969 1 91.81 35 PRO B CA 1
ATOM 4068 C C . PRO B 1 35 ? -33.312 16.969 37.688 1 91.81 35 PRO B C 1
ATOM 4070 O O . PRO B 1 35 ? -34.25 16.266 37.25 1 91.81 35 PRO B O 1
ATOM 4073 N N . PRO B 1 36 ? -33.406 18.297 37.906 1 90.5 36 PRO B N 1
ATOM 4074 C CA . PRO B 1 36 ? -34.688 18.953 37.625 1 90.5 36 PRO B CA 1
ATOM 4075 C C . PRO B 1 36 ? -35.125 18.75 36.188 1 90.5 36 PRO B C 1
ATOM 4077 O O . PRO B 1 36 ? -34.344 18.969 35.25 1 90.5 36 PRO B O 1
ATOM 4080 N N . GLY B 1 37 ? -36.375 18.203 36.031 1 90.06 37 GLY B N 1
ATOM 4081 C CA . GLY B 1 37 ? -36.938 18.016 34.688 1 90.06 37 GLY B CA 1
ATOM 4082 C C . GLY B 1 37 ? -36.75 16.594 34.188 1 90.06 37 GLY B C 1
ATOM 4083 O O . GLY B 1 37 ? -37.375 16.203 33.188 1 90.06 37 GLY B O 1
ATOM 4084 N N . ALA B 1 38 ? -35.875 15.852 34.844 1 91.44 38 ALA B N 1
ATOM 4085 C CA . ALA B 1 38 ? -35.594 14.484 34.406 1 91.44 38 ALA B CA 1
ATOM 4086 C C . ALA B 1 38 ? -36.656 13.508 34.938 1 91.44 38 ALA B C 1
ATOM 4088 O O . ALA B 1 38 ? -37.25 13.75 35.969 1 91.44 38 ALA B O 1
ATOM 4089 N N . SER B 1 39 ? -36.844 12.445 34.25 1 87.25 39 SER B N 1
ATOM 4090 C CA . SER B 1 39 ? -37.844 11.453 34.594 1 87.25 39 SER B CA 1
ATOM 4091 C C . SER B 1 39 ? -37.281 10.43 35.594 1 87.25 39 SER B C 1
ATOM 4093 O O . SER B 1 39 ? -38.031 9.836 36.375 1 87.25 39 SER B O 1
ATOM 4095 N N . ASP B 1 40 ? -36 10.242 35.469 1 92 40 ASP B N 1
ATOM 4096 C CA . ASP B 1 40 ? -35.344 9.219 36.281 1 92 40 ASP B CA 1
ATOM 4097 C C . ASP B 1 40 ? -33.844 9.5 36.406 1 92 40 ASP B C 1
ATOM 4099 O O . ASP B 1 40 ? -33.344 10.484 35.844 1 92 40 ASP B O 1
ATOM 4103 N N . TYR B 1 41 ? -33.188 8.586 37.125 1 93.06 41 TYR B N 1
ATOM 4104 C CA . TYR B 1 41 ? -31.75 8.641 37.188 1 93.06 41 TYR B CA 1
ATOM 4105 C C . TYR B 1 41 ? -31.109 8.414 35.844 1 93.06 41 TYR B C 1
ATOM 4107 O O . TYR B 1 41 ? -31.734 7.805 34.969 1 93.06 41 TYR B O 1
ATOM 4115 N N . GLY B 1 42 ? -29.922 9 35.688 1 94.44 42 GLY B N 1
ATOM 4116 C CA . GLY B 1 42 ? -29.188 8.734 34.469 1 94.44 42 GLY B CA 1
ATOM 4117 C C . GLY B 1 42 ? -28.828 7.273 34.281 1 94.44 42 GLY B C 1
ATOM 4118 O O . GLY B 1 42 ? -28.922 6.488 35.25 1 94.44 42 GLY B O 1
ATOM 4119 N N . ASP B 1 43 ? -28.469 6.887 33.094 1 95.19 43 ASP B N 1
ATOM 4120 C CA . ASP B 1 43 ? -28.156 5.492 32.812 1 95.19 43 ASP B CA 1
ATOM 4121 C C . ASP B 1 43 ? -26.781 5.375 32.156 1 95.19 43 ASP B C 1
ATOM 4123 O O . ASP B 1 43 ? -26.562 4.473 31.344 1 95.19 43 ASP B O 1
ATOM 4127 N N . ILE B 1 44 ? -25.906 6.312 32.406 1 96.44 44 ILE B N 1
ATOM 4128 C CA . ILE B 1 44 ? -24.547 6.234 31.875 1 96.44 44 ILE B CA 1
ATOM 4129 C C . ILE B 1 44 ? -23.828 5.043 32.5 1 96.44 44 ILE B C 1
ATOM 4131 O O . ILE B 1 44 ? -23.859 4.859 33.719 1 96.44 44 ILE B O 1
ATOM 4135 N N . PRO B 1 45 ? -23.172 4.223 31.688 1 96.06 45 PRO B N 1
ATOM 4136 C CA . PRO B 1 45 ? -22.406 3.102 32.25 1 96.06 45 PRO B CA 1
ATOM 4137 C C . PRO B 1 45 ? -21.328 3.551 33.219 1 96.06 45 PRO B C 1
ATOM 4139 O O . PRO B 1 45 ? -20.688 4.586 33.031 1 96.06 45 PRO B O 1
ATOM 4142 N N . SER B 1 46 ? -21.188 2.75 34.281 1 94.81 46 SER B N 1
ATOM 4143 C CA . SER B 1 46 ? -20.219 3.053 35.344 1 94.81 46 SER B CA 1
ATOM 4144 C C . SER B 1 46 ? -18.984 2.178 35.219 1 94.81 46 SER B C 1
ATOM 4146 O O . SER B 1 46 ? -19.078 0.958 35.062 1 94.81 46 SER B O 1
ATOM 4148 N N . TYR B 1 47 ? -17.875 2.838 35.219 1 95.62 47 TYR B N 1
ATOM 4149 C CA . TYR B 1 47 ? -16.609 2.115 35.25 1 95.62 47 TYR B CA 1
ATOM 4150 C C . TYR B 1 47 ? -16.406 1.429 36.594 1 95.62 47 TYR B C 1
ATOM 4152 O O . TYR B 1 47 ? -16.672 2.02 37.656 1 95.62 47 TYR B O 1
ATOM 4160 N N . ASN B 1 48 ? -16.047 0.214 36.594 1 92 48 ASN B N 1
ATOM 4161 C CA . ASN B 1 48 ? -15.734 -0.515 37.812 1 92 48 ASN B CA 1
ATOM 4162 C C . ASN B 1 48 ? -14.297 -0.259 38.281 1 92 48 ASN B C 1
ATOM 4164 O O . ASN B 1 48 ? -13.352 -0.767 37.688 1 92 48 ASN B O 1
ATOM 4168 N N . ASN B 1 49 ? -14.18 0.452 39.344 1 91.12 49 ASN B N 1
ATOM 4169 C CA . ASN B 1 49 ? -12.859 0.863 39.812 1 91.12 49 ASN B CA 1
ATOM 4170 C C . ASN B 1 49 ? -12.148 -0.261 40.562 1 91.12 49 ASN B C 1
ATOM 4172 O O . ASN B 1 49 ? -11.008 -0.098 41 1 91.12 49 ASN B O 1
ATOM 4176 N N . THR B 1 50 ? -12.742 -1.398 40.656 1 91.75 50 THR B N 1
ATOM 4177 C CA . THR B 1 50 ? -12.133 -2.57 41.25 1 91.75 50 THR B CA 1
ATOM 4178 C C . THR B 1 50 ? -11.555 -3.502 40.219 1 91.75 50 THR B C 1
ATOM 4180 O O . THR B 1 50 ? -10.352 -3.785 40.219 1 91.75 50 THR B O 1
ATOM 4183 N N . SER B 1 51 ? -12.367 -3.861 39.281 1 93.38 51 SER B N 1
ATOM 4184 C CA . SER B 1 51 ? -11.93 -4.793 38.25 1 93.38 51 SER B CA 1
ATOM 4185 C C . SER B 1 51 ? -11.156 -4.074 37.156 1 93.38 51 SER B C 1
ATOM 4187 O O . SER B 1 51 ? -10.414 -4.703 36.406 1 93.38 51 SER B O 1
ATOM 4189 N N . LYS B 1 52 ? -11.367 -2.781 37.031 1 92.75 52 LYS B N 1
ATOM 4190 C CA . LYS B 1 52 ? -10.68 -1.917 36.094 1 92.75 52 LYS B CA 1
ATOM 4191 C C . LYS B 1 52 ? -10.68 -2.531 34.688 1 92.75 52 LYS B C 1
ATOM 4193 O O . LYS B 1 52 ? -9.617 -2.758 34.094 1 92.75 52 LYS B O 1
ATOM 4198 N N . PRO B 1 53 ? -11.844 -2.764 34.219 1 93.75 53 PRO B N 1
ATOM 4199 C CA . PRO B 1 53 ? -11.945 -3.367 32.906 1 93.75 53 PRO B CA 1
ATOM 4200 C C . PRO B 1 53 ? -11.312 -2.5 31.797 1 93.75 53 PRO B C 1
ATOM 4202 O O . PRO B 1 53 ? -11.359 -1.27 31.891 1 93.75 53 PRO B O 1
ATOM 4205 N N . VAL B 1 54 ? -10.734 -3.16 30.781 1 94.44 54 VAL B N 1
ATOM 4206 C CA . VAL B 1 54 ? -10.141 -2.447 29.656 1 94.44 54 VAL B CA 1
ATOM 4207 C C . VAL B 1 54 ? -11.219 -1.659 28.922 1 94.44 54 VAL B C 1
ATOM 4209 O O . VAL B 1 54 ? -12.32 -2.164 28.688 1 94.44 54 VAL B O 1
ATOM 4212 N N . ILE B 1 55 ? -10.945 -0.41 28.562 1 95.12 55 ILE B N 1
ATOM 4213 C CA . ILE B 1 55 ? -11.859 0.456 27.828 1 95.12 55 ILE B CA 1
ATOM 4214 C C . ILE B 1 55 ? -11.508 0.434 26.344 1 95.12 55 ILE B C 1
ATOM 4216 O O . ILE B 1 55 ? -10.391 0.788 25.953 1 95.12 55 ILE B O 1
ATOM 4220 N N . GLU B 1 56 ? -12.445 0.069 25.453 1 93.75 56 GLU B N 1
ATOM 4221 C CA . GLU B 1 56 ? -12.211 0.002 24.016 1 93.75 56 GLU B CA 1
ATOM 4222 C C . GLU B 1 56 ? -13.406 0.542 23.234 1 93.75 56 GLU B C 1
ATOM 4224 O O . GLU B 1 56 ? -14.547 0.403 23.672 1 93.75 56 GLU B O 1
ATOM 4229 N N . ILE B 1 57 ? -13.117 1.223 22.188 1 94.94 57 ILE B N 1
ATOM 4230 C CA . ILE B 1 57 ? -14.117 1.472 21.156 1 94.94 57 ILE B CA 1
ATOM 4231 C C . ILE B 1 57 ? -13.812 0.616 19.922 1 94.94 57 ILE B C 1
ATOM 4233 O O . ILE B 1 57 ? -12.719 0.696 19.359 1 94.94 57 ILE B O 1
ATOM 4237 N N . ARG B 1 58 ? -14.727 -0.226 19.562 1 94.56 58 ARG B N 1
ATOM 4238 C CA . ARG B 1 58 ? -14.562 -1.137 18.422 1 94.56 58 ARG B CA 1
ATOM 4239 C C . ARG B 1 58 ? -15.5 -0.757 17.281 1 94.56 58 ARG B C 1
ATOM 4241 O O . ARG B 1 58 ? -16.031 0.35 17.25 1 94.56 58 ARG B O 1
ATOM 4248 N N . ASP B 1 59 ? -15.578 -1.623 16.25 1 94.38 59 ASP B N 1
ATOM 4249 C CA . ASP B 1 59 ? -16.375 -1.376 15.055 1 94.38 59 ASP B CA 1
ATOM 4250 C C . ASP B 1 59 ? -17.844 -1.164 15.414 1 94.38 59 ASP B C 1
ATOM 4252 O O . ASP B 1 59 ? -18.297 -1.584 16.484 1 94.38 59 ASP B O 1
ATOM 4256 N N . THR B 1 60 ? -18.547 -0.511 14.539 1 96.06 60 THR B N 1
ATOM 4257 C CA . THR B 1 60 ? -19.938 -0.138 14.742 1 96.06 60 THR B CA 1
ATOM 4258 C C . THR B 1 60 ? -20.828 -1.378 14.82 1 96.06 60 THR B C 1
ATOM 4260 O O . THR B 1 60 ? -20.797 -2.227 13.93 1 96.06 60 THR B O 1
ATOM 4263 N N . ASP B 1 61 ? -21.516 -1.414 15.922 1 96.25 61 ASP B N 1
ATOM 4264 C CA . ASP B 1 61 ? -22.453 -2.518 16.125 1 96.25 61 ASP B CA 1
ATOM 4265 C C . ASP B 1 61 ? -23.625 -2.434 15.148 1 96.25 61 ASP B C 1
ATOM 4267 O O . ASP B 1 61 ? -23.984 -1.346 14.703 1 96.25 61 ASP B O 1
ATOM 4271 N N . THR B 1 62 ? -24.266 -3.564 14.852 1 95.81 62 THR B N 1
ATOM 4272 C CA . THR B 1 62 ? -25.438 -3.582 13.969 1 95.81 62 THR B CA 1
ATOM 4273 C C . THR B 1 62 ? -26.656 -3.023 14.688 1 95.81 62 THR B C 1
ATOM 4275 O O . THR B 1 62 ? -27.547 -2.455 14.055 1 95.81 62 THR B O 1
ATOM 4278 N N . ASN B 1 63 ? -26.734 -3.232 15.984 1 97.06 63 ASN B N 1
ATOM 4279 C CA . ASN B 1 63 ? -27.844 -2.73 16.812 1 97.06 63 ASN B CA 1
ATOM 4280 C C . ASN B 1 63 ? -27.641 -1.256 17.156 1 97.06 63 ASN B C 1
ATOM 4282 O O . ASN B 1 63 ? -26.656 -0.885 17.797 1 97.06 63 ASN B O 1
ATOM 4286 N N . ASP B 1 64 ? -28.625 -0.461 16.906 1 96.75 64 ASP B N 1
ATOM 4287 C CA . ASP B 1 64 ? -28.578 0.991 17.047 1 96.75 64 ASP B CA 1
ATOM 4288 C C . ASP B 1 64 ? -28.359 1.394 18.5 1 96.75 64 ASP B C 1
ATOM 4290 O O . ASP B 1 64 ? -27.766 2.439 18.781 1 96.75 64 ASP B O 1
ATOM 4294 N N . ALA B 1 65 ? -28.766 0.595 19.391 1 97.31 65 ALA B N 1
ATOM 4295 C CA . ALA B 1 65 ? -28.703 0.909 20.812 1 97.31 65 ALA B CA 1
ATOM 4296 C C . ALA B 1 65 ? -27.25 0.968 21.281 1 97.31 65 ALA B C 1
ATOM 4298 O O . ALA B 1 65 ? -26.969 1.537 22.344 1 97.31 65 ALA B O 1
ATOM 4299 N N . TYR B 1 66 ? -26.344 0.397 20.516 1 97.88 66 TYR B N 1
ATOM 4300 C CA . TYR B 1 66 ? -24.969 0.292 20.953 1 97.88 66 TYR B CA 1
ATOM 4301 C C . TYR B 1 66 ? -24.062 1.238 20.156 1 97.88 66 TYR B C 1
ATOM 4303 O O . TYR B 1 66 ? -22.859 1.282 20.375 1 97.88 66 TYR B O 1
ATOM 4311 N N . LYS B 1 67 ? -24.656 1.985 19.25 1 97.94 67 LYS B N 1
ATOM 4312 C CA . LYS B 1 67 ? -23.875 2.906 18.438 1 97.94 67 LYS B CA 1
ATOM 4313 C C . LYS B 1 67 ? -23.641 4.223 19.172 1 97.94 67 LYS B C 1
ATOM 4315 O O . LYS B 1 67 ? -24.578 4.867 19.625 1 97.94 67 LYS B O 1
ATOM 4320 N N . ILE B 1 68 ? -22.375 4.539 19.312 1 97.88 68 ILE B N 1
ATOM 4321 C CA . ILE B 1 68 ? -22.062 5.852 19.875 1 97.88 68 ILE B CA 1
ATOM 4322 C C . ILE B 1 68 ? -22.516 6.941 18.891 1 97.88 68 ILE B C 1
ATOM 4324 O O . ILE B 1 68 ? -22.359 6.801 17.688 1 97.88 68 ILE B O 1
ATOM 4328 N N . GLN B 1 69 ? -23 8.016 19.391 1 97.88 69 GLN B N 1
ATOM 4329 C CA . GLN B 1 69 ? -23.484 9.125 18.578 1 97.88 69 GLN B CA 1
ATOM 4330 C C . GLN B 1 69 ? -22.531 10.312 18.641 1 97.88 69 GLN B C 1
ATOM 4332 O O . GLN B 1 69 ? -22.156 10.75 19.734 1 97.88 69 GLN B O 1
ATOM 4337 N N . TRP B 1 70 ? -22.172 10.742 17.469 1 97.69 70 TRP B N 1
ATOM 4338 C CA . TRP B 1 70 ? -21.219 11.836 17.328 1 97.69 70 TRP B CA 1
ATOM 4339 C C . TRP B 1 70 ? -21.812 12.984 16.516 1 97.69 70 TRP B C 1
ATOM 4341 O O . TRP B 1 70 ? -22.656 12.766 15.641 1 97.69 70 TRP B O 1
ATOM 4351 N N . ARG B 1 71 ? -21.344 14.164 16.797 1 97.06 71 ARG B N 1
ATOM 4352 C CA . ARG B 1 71 ? -21.578 15.32 15.922 1 97.06 71 ARG B CA 1
ATOM 4353 C C . ARG B 1 71 ? -20.312 15.664 15.141 1 97.06 71 ARG B C 1
ATOM 4355 O O . ARG B 1 71 ? -19.25 15.875 15.727 1 97.06 71 ARG B O 1
ATOM 4362 N N . GLU B 1 72 ? -20.5 15.664 13.828 1 94.75 72 GLU B N 1
ATOM 4363 C CA . GLU B 1 72 ? -19.375 15.969 12.961 1 94.75 72 GLU B CA 1
ATOM 4364 C C . GLU B 1 72 ? -19.094 17.469 12.922 1 94.75 72 GLU B C 1
ATOM 4366 O O . GLU B 1 72 ? -20.016 18.281 12.836 1 94.75 72 GLU B O 1
ATOM 4371 N N . VAL B 1 73 ? -17.812 17.859 13.078 1 94.38 73 VAL B N 1
ATOM 4372 C CA . VAL B 1 73 ? -17.375 19.25 13.008 1 94.38 73 VAL B CA 1
ATOM 4373 C C . VAL B 1 73 ? -16.031 19.344 12.281 1 94.38 73 VAL B C 1
ATOM 4375 O O . VAL B 1 73 ? -15.109 18.594 12.594 1 94.38 73 VAL B O 1
ATOM 4378 N N . THR B 1 74 ? -15.969 20.203 11.273 1 89.44 74 THR B N 1
ATOM 4379 C CA . THR B 1 74 ? -14.688 20.469 10.633 1 89.44 74 THR B CA 1
ATOM 4380 C C . THR B 1 74 ? -14.039 21.719 11.227 1 89.44 74 THR B C 1
ATOM 4382 O O . THR B 1 74 ? -14.617 22.812 11.164 1 89.44 74 THR B O 1
ATOM 4385 N N . VAL B 1 75 ? -12.961 21.531 11.875 1 88.25 75 VAL B N 1
ATOM 4386 C CA . VAL B 1 75 ? -12.25 22.609 12.547 1 88.25 75 VAL B CA 1
ATOM 4387 C C . VAL B 1 75 ? -10.805 22.672 12.047 1 88.25 75 VAL B C 1
ATOM 4389 O O . VAL B 1 75 ? -10.062 21.688 12.164 1 88.25 75 VAL B O 1
ATOM 4392 N N . ASP B 1 76 ? -10.453 23.781 11.578 1 81.81 76 ASP B N 1
ATOM 4393 C CA . ASP B 1 76 ? -9.07 24.016 11.148 1 81.81 76 ASP B CA 1
ATOM 4394 C C . ASP B 1 76 ? -8.594 22.891 10.227 1 81.81 76 ASP B C 1
ATOM 4396 O O . ASP B 1 76 ? -7.496 22.359 10.414 1 81.81 76 ASP B O 1
ATOM 4400 N N . GLY B 1 77 ? -9.5 22.453 9.383 1 76.69 77 GLY B N 1
ATOM 4401 C CA . GLY B 1 77 ? -9.148 21.453 8.383 1 76.69 77 GLY B CA 1
ATOM 4402 C C . GLY B 1 77 ? -9.234 20.031 8.898 1 76.69 77 GLY B C 1
ATOM 4403 O O . GLY B 1 77 ? -9.016 19.078 8.148 1 76.69 77 GLY B O 1
ATOM 4404 N N . LYS B 1 78 ? -9.547 19.875 10.102 1 85.31 78 LYS B N 1
ATOM 4405 C CA . LYS B 1 78 ? -9.688 18.547 10.688 1 85.31 78 LYS B CA 1
ATOM 4406 C C . LYS B 1 78 ? -11.148 18.156 10.836 1 85.31 78 LYS B C 1
ATOM 4408 O O . LYS B 1 78 ? -11.977 18.969 11.25 1 85.31 78 LYS B O 1
ATOM 4413 N N . LYS B 1 79 ? -11.367 16.984 10.508 1 89.06 79 LYS B N 1
ATOM 4414 C CA . LYS B 1 79 ? -12.703 16.438 10.75 1 89.06 79 LYS B CA 1
ATOM 4415 C C . LYS B 1 79 ? -12.781 15.766 12.117 1 89.06 79 LYS B C 1
ATOM 4417 O O . LYS B 1 79 ? -12.039 14.82 12.398 1 89.06 79 LYS B O 1
ATOM 4422 N N . LEU B 1 80 ? -13.68 16.297 12.93 1 94.19 80 LEU B N 1
ATOM 4423 C CA . LEU B 1 80 ? -13.875 15.773 14.281 1 94.19 80 LEU B CA 1
ATOM 4424 C C . LEU B 1 80 ? -15.258 15.148 14.422 1 94.19 80 LEU B C 1
ATOM 4426 O O . LEU B 1 80 ? -16.234 15.656 13.883 1 94.19 80 LEU B O 1
ATOM 4430 N N . LEU B 1 81 ? -15.242 14.062 15.055 1 95.31 81 LEU B N 1
ATOM 4431 C CA . LEU B 1 81 ? -16.484 13.508 15.586 1 95.31 81 LEU B CA 1
ATOM 4432 C C . LEU B 1 81 ? -16.531 13.664 17.109 1 95.31 81 LEU B C 1
ATOM 4434 O O . LEU B 1 81 ? -15.852 12.938 17.828 1 95.31 81 LEU B O 1
ATOM 4438 N N . ILE B 1 82 ? -17.344 14.555 17.578 1 97.88 82 ILE B N 1
ATOM 4439 C CA . ILE B 1 82 ? -17.484 14.812 19.016 1 97.88 82 ILE B CA 1
ATOM 4440 C C . ILE B 1 82 ? -18.688 14.062 19.562 1 97.88 82 ILE B C 1
ATOM 4442 O O . ILE B 1 82 ? -19.812 14.266 19.109 1 97.88 82 ILE B O 1
ATOM 4446 N N . CYS B 1 83 ? -18.375 13.289 20.531 1 98.5 83 CYS B N 1
ATOM 4447 C CA . CYS B 1 83 ? -19.5 12.57 21.125 1 98.5 83 CYS B CA 1
ATOM 4448 C C . CYS B 1 83 ? -20.531 13.539 21.688 1 98.5 83 CYS B C 1
ATOM 4450 O O . CYS B 1 83 ? -20.172 14.508 22.359 1 98.5 83 CYS B O 1
ATOM 4452 N N . ASP B 1 84 ? -21.766 13.219 21.469 1 98.31 84 ASP B N 1
ATOM 4453 C CA . ASP B 1 84 ? -22.812 14.18 21.828 1 98.31 84 ASP B CA 1
ATOM 4454 C C . ASP B 1 84 ? -23.156 14.078 23.312 1 98.31 84 ASP B C 1
ATOM 4456 O O . ASP B 1 84 ? -24 14.836 23.812 1 98.31 84 ASP B O 1
ATOM 4460 N N . ARG B 1 85 ? -22.531 13.172 24.016 1 98.31 85 ARG B N 1
ATOM 4461 C CA . ARG B 1 85 ? -22.812 12.961 25.422 1 98.31 85 ARG B CA 1
ATOM 4462 C C . ARG B 1 85 ? -21.641 12.281 26.125 1 98.31 85 ARG B C 1
ATOM 4464 O O . ARG B 1 85 ? -20.719 11.789 25.469 1 98.31 85 ARG B O 1
ATOM 4471 N N . VAL B 1 86 ? -21.688 12.344 27.422 1 98.19 86 VAL B N 1
ATOM 4472 C CA . VAL B 1 86 ? -20.797 11.523 28.234 1 98.19 86 VAL B CA 1
ATOM 4473 C C . VAL B 1 86 ? -21.234 10.062 28.172 1 98.19 86 VAL B C 1
ATOM 4475 O O . VAL B 1 86 ? -22.422 9.758 28.281 1 98.19 86 VAL B O 1
ATOM 4478 N N . ILE B 1 87 ? -20.219 9.164 28.047 1 98.25 87 ILE B N 1
ATOM 4479 C CA . ILE B 1 87 ? -20.641 7.785 27.797 1 98.25 87 ILE B CA 1
ATOM 4480 C C . ILE B 1 87 ? -20.047 6.875 28.875 1 98.25 87 ILE B C 1
ATOM 4482 O O . ILE B 1 87 ? -20.281 5.664 28.859 1 98.25 87 ILE B O 1
ATOM 4486 N N . LEU B 1 88 ? -19.328 7.359 29.75 1 97.56 88 LEU B N 1
ATOM 4487 C CA . LEU B 1 88 ? -18.75 6.582 30.828 1 97.56 88 LEU B CA 1
ATOM 4488 C C . LEU B 1 88 ? -18.516 7.453 32.062 1 97.56 88 LEU B C 1
ATOM 4490 O O . LEU B 1 88 ? -17.984 8.562 31.953 1 97.56 88 LEU B O 1
ATOM 4494 N N . ILE B 1 89 ? -18.969 6.98 33.219 1 96 89 ILE B N 1
ATOM 4495 C CA . ILE B 1 89 ? -18.766 7.703 34.469 1 96 89 ILE B CA 1
ATOM 4496 C C . ILE B 1 89 ? -18.031 6.801 35.469 1 96 89 ILE B C 1
ATOM 4498 O O . ILE B 1 89 ? -17.719 5.652 35.156 1 96 89 ILE B O 1
ATOM 4502 N N . ASN B 1 90 ? -17.781 7.441 36.656 1 95.19 90 ASN B N 1
ATOM 4503 C CA . ASN B 1 90 ? -17.078 6.75 37.719 1 95.19 90 ASN B CA 1
ATOM 4504 C C . ASN B 1 90 ? -15.688 6.297 37.281 1 95.19 90 ASN B C 1
ATOM 4506 O O . ASN B 1 90 ? -15.25 5.199 37.625 1 95.19 90 ASN B O 1
ATOM 4510 N N . ILE B 1 91 ? -15.109 7.031 36.469 1 96.31 91 ILE B N 1
ATOM 4511 C CA . ILE B 1 91 ? -13.742 6.863 36 1 96.31 91 ILE B CA 1
ATOM 4512 C C . ILE B 1 91 ? -12.93 8.125 36.281 1 96.31 91 ILE B C 1
ATOM 4514 O O . ILE B 1 91 ? -13.484 9.219 36.375 1 96.31 91 ILE B O 1
ATOM 4518 N N . THR B 1 92 ? -11.664 7.98 36.469 1 97.19 92 THR B N 1
ATOM 4519 C CA . THR B 1 92 ? -10.844 9.156 36.781 1 97.19 92 THR B CA 1
ATOM 4520 C C . THR B 1 92 ? -10.148 9.656 35.5 1 97.19 92 THR B C 1
ATOM 4522 O O . THR B 1 92 ? -10.031 8.922 34.531 1 97.19 92 THR B O 1
ATOM 4525 N N . TRP B 1 93 ? -9.758 10.875 35.531 1 97.62 93 TRP B N 1
ATOM 4526 C CA . TRP B 1 93 ? -8.93 11.445 34.469 1 97.62 93 TRP B CA 1
ATOM 4527 C C . TRP B 1 93 ? -7.652 10.625 34.281 1 97.62 93 TRP B C 1
ATOM 4529 O O . TRP B 1 93 ? -7.254 10.344 33.156 1 97.62 93 TRP B O 1
ATOM 4539 N N . ASN B 1 94 ? -7.039 10.234 35.406 1 96.94 94 ASN B N 1
ATOM 4540 C CA . ASN B 1 94 ? -5.809 9.445 35.375 1 96.94 94 ASN B CA 1
ATOM 4541 C C . ASN B 1 94 ? -6.031 8.086 34.719 1 96.94 94 ASN B C 1
ATOM 4543 O O . ASN B 1 94 ? -5.18 7.605 33.969 1 96.94 94 ASN B O 1
ATOM 4547 N N . ASP B 1 95 ? -7.145 7.445 35 1 95.81 95 ASP B N 1
ATOM 4548 C CA . ASP B 1 95 ? -7.465 6.188 34.344 1 95.81 95 ASP B CA 1
ATOM 4549 C C . ASP B 1 95 ? -7.496 6.363 32.812 1 95.81 95 ASP B C 1
ATOM 4551 O O . ASP B 1 95 ? -6.855 5.609 32.094 1 95.81 95 ASP B O 1
ATOM 4555 N N . LEU B 1 96 ? -8.227 7.348 32.406 1 96.94 96 LEU B N 1
ATOM 4556 C CA . LEU B 1 96 ? -8.344 7.625 30.969 1 96.94 96 LEU B CA 1
ATOM 4557 C C . LEU B 1 96 ? -6.98 7.918 30.359 1 96.94 96 LEU B C 1
ATOM 4559 O O . LEU B 1 96 ? -6.684 7.453 29.25 1 96.94 96 LEU B O 1
ATOM 4563 N N . ASN B 1 97 ? -6.242 8.664 31.047 1 96.38 97 ASN B N 1
ATOM 4564 C CA . ASN B 1 97 ? -4.91 9.008 30.562 1 96.38 97 ASN B CA 1
ATOM 4565 C C . ASN B 1 97 ? -4.02 7.773 30.453 1 96.38 97 ASN B C 1
ATOM 4567 O O . ASN B 1 97 ? -3.219 7.66 29.516 1 96.38 97 ASN B O 1
ATOM 4571 N N . THR B 1 98 ? -4.141 6.887 31.391 1 94.19 98 THR B N 1
ATOM 4572 C CA . THR B 1 98 ? -3.383 5.637 31.359 1 94.19 98 THR B CA 1
ATOM 4573 C C . THR B 1 98 ? -3.732 4.816 30.125 1 94.19 98 THR B C 1
ATOM 4575 O O . THR B 1 98 ? -2.867 4.156 29.547 1 94.19 98 THR B O 1
ATOM 4578 N N . TYR B 1 99 ? -4.941 4.969 29.719 1 92.62 99 TYR B N 1
ATOM 4579 C CA . TYR B 1 99 ? -5.383 4.254 28.531 1 92.62 99 TYR B CA 1
ATOM 4580 C C . TYR B 1 99 ? -5.078 5.051 27.266 1 92.62 99 TYR B C 1
ATOM 4582 O O . TYR B 1 99 ? -5.41 4.625 26.156 1 92.62 99 TYR B O 1
ATOM 4590 N N . GLY B 1 100 ? -4.496 6.25 27.453 1 94.56 100 GLY B N 1
ATOM 4591 C CA . GLY B 1 100 ? -4.184 7.105 26.312 1 94.56 100 GLY B CA 1
ATOM 4592 C C . GLY B 1 100 ? -5.398 7.801 25.734 1 94.56 100 GLY B C 1
ATOM 4593 O O . GLY B 1 100 ? -5.383 8.234 24.578 1 94.56 100 GLY B O 1
ATOM 4594 N N . LEU B 1 101 ? -6.445 7.996 26.469 1 96.12 101 LEU B N 1
ATOM 4595 C CA . LEU B 1 101 ? -7.727 8.445 25.938 1 96.12 101 LEU B CA 1
ATOM 4596 C C . LEU B 1 101 ? -7.914 9.945 26.156 1 96.12 101 LEU B C 1
ATOM 4598 O O . LEU B 1 101 ? -8.969 10.5 25.844 1 96.12 101 LEU B O 1
ATOM 4602 N N . ILE B 1 102 ? -6.906 10.672 26.688 1 97.69 102 ILE B N 1
ATOM 4603 C CA . ILE B 1 102 ? -7.023 12.094 26.984 1 97.69 102 ILE B CA 1
ATOM 4604 C C . ILE B 1 102 ? -6.43 12.914 25.844 1 97.69 102 ILE B C 1
ATOM 4606 O O . ILE B 1 102 ? -7.074 13.82 25.312 1 97.69 102 ILE B O 1
ATOM 4610 N N . PHE B 1 103 ? -5.227 12.508 25.375 1 95.5 103 PHE B N 1
ATOM 4611 C CA . PHE B 1 103 ? -4.492 13.359 24.453 1 95.5 103 PHE B CA 1
ATOM 4612 C C . PHE B 1 103 ? -4.531 12.789 23.031 1 95.5 103 PHE B C 1
ATOM 4614 O O . PHE B 1 103 ? -4.273 13.508 22.062 1 95.5 103 PHE B O 1
ATOM 4621 N N . GLY B 1 104 ? -4.629 11.539 23 1 92 104 GLY B N 1
ATOM 4622 C CA . GLY B 1 104 ? -4.762 11.008 21.656 1 92 104 GLY B CA 1
ATOM 4623 C C . GLY B 1 104 ? -4.199 9.609 21.5 1 92 104 GLY B C 1
ATOM 4624 O O . GLY B 1 104 ? -3.023 9.367 21.797 1 92 104 GLY B O 1
ATOM 4625 N N . LYS B 1 105 ? -4.953 8.641 21.219 1 90.88 105 LYS B N 1
ATOM 4626 C CA . LYS B 1 105 ? -4.605 7.273 20.828 1 90.88 105 LYS B CA 1
ATOM 4627 C C . LYS B 1 105 ? -5.223 6.902 19.484 1 90.88 105 LYS B C 1
ATOM 4629 O O . LYS B 1 105 ? -6.391 7.207 19.234 1 90.88 105 LYS B O 1
ATOM 4634 N N . THR B 1 106 ? -4.367 6.363 18.594 1 89.31 106 THR B N 1
ATOM 4635 C CA . THR B 1 106 ? -4.875 5.992 17.281 1 89.31 106 THR B CA 1
ATOM 4636 C C . THR B 1 106 ? -5.621 4.664 17.344 1 89.31 106 THR B C 1
ATOM 4638 O O . THR B 1 106 ? -5.172 3.725 18.016 1 89.31 106 THR B O 1
ATOM 4641 N N . PHE B 1 107 ? -6.742 4.664 16.719 1 85.94 107 PHE B N 1
ATOM 4642 C CA . PHE B 1 107 ? -7.625 3.506 16.609 1 85.94 107 PHE B CA 1
ATOM 4643 C C . PHE B 1 107 ? -8.172 3.361 15.195 1 85.94 107 PHE B C 1
ATOM 4645 O O . PHE B 1 107 ? -8.156 4.32 14.422 1 85.94 107 PHE B O 1
ATOM 4652 N N . THR B 1 108 ? -8.516 2.146 14.953 1 87.75 108 THR B N 1
ATOM 4653 C CA . THR B 1 108 ? -9.258 1.904 13.719 1 87.75 108 THR B CA 1
ATOM 4654 C C . THR B 1 108 ? -10.688 1.469 14.016 1 87.75 108 THR B C 1
ATOM 4656 O O . THR B 1 108 ? -10.906 0.552 14.812 1 87.75 108 THR B O 1
ATOM 4659 N N . ILE B 1 109 ? -11.641 2.186 13.508 1 90.44 109 ILE B N 1
ATOM 4660 C CA . ILE B 1 109 ? -13.055 1.855 13.609 1 90.44 109 ILE B CA 1
ATOM 4661 C C . ILE B 1 109 ? -13.648 1.699 12.211 1 90.44 109 ILE B C 1
ATOM 4663 O O . ILE B 1 109 ? -13.664 2.65 11.422 1 90.44 109 ILE B O 1
ATOM 4667 N N . ASP B 1 110 ? -14.195 0.564 11.961 1 88 110 ASP B N 1
ATOM 4668 C CA . ASP B 1 110 ? -14.781 0.272 10.656 1 88 110 ASP B CA 1
ATOM 4669 C C . ASP B 1 110 ? -13.812 0.587 9.523 1 88 110 ASP B C 1
ATOM 4671 O O . ASP B 1 110 ? -14.18 1.217 8.531 1 88 110 ASP B O 1
ATOM 4675 N N . GLY B 1 111 ? -12.594 0.33 9.828 1 78.31 111 GLY B N 1
ATOM 4676 C CA . GLY B 1 111 ? -11.57 0.503 8.812 1 78.31 111 GLY B CA 1
ATOM 4677 C C . GLY B 1 111 ? -11.039 1.922 8.734 1 78.31 111 GLY B C 1
ATOM 4678 O O . GLY B 1 111 ? -10.172 2.223 7.914 1 78.31 111 GLY B O 1
ATOM 4679 N N . ARG B 1 112 ? -11.531 2.812 9.5 1 85.06 112 ARG B N 1
ATOM 4680 C CA . ARG B 1 112 ? -11.078 4.199 9.508 1 85.06 112 ARG B CA 1
ATOM 4681 C C . ARG B 1 112 ? -10.117 4.453 10.672 1 85.06 112 ARG B C 1
ATOM 4683 O O . ARG B 1 112 ? -10.422 4.117 11.82 1 85.06 112 ARG B O 1
ATOM 4690 N N . GLN B 1 113 ? -9.047 5.008 10.32 1 86.62 113 GLN B N 1
ATOM 4691 C CA . GLN B 1 113 ? -8.109 5.402 11.359 1 86.62 113 GLN B CA 1
ATOM 4692 C C . GLN B 1 113 ? -8.547 6.699 12.039 1 86.62 113 GLN B C 1
ATOM 4694 O O . GLN B 1 113 ? -8.914 7.664 11.367 1 86.62 113 GLN B O 1
ATOM 4699 N N . CYS B 1 114 ? -8.562 6.66 13.305 1 91.62 114 CYS B N 1
ATOM 4700 C CA . CYS B 1 114 ? -8.984 7.797 14.117 1 91.62 114 CYS B CA 1
ATOM 4701 C C . CYS B 1 114 ? -8.023 8.023 15.281 1 91.62 114 CYS B C 1
ATOM 4703 O O . CYS B 1 114 ? -7.297 7.113 15.672 1 91.62 114 CYS B O 1
ATOM 4705 N N . LYS B 1 115 ? -7.969 9.203 15.664 1 93.5 115 LYS B N 1
ATOM 4706 C CA . LYS B 1 115 ? -7.293 9.555 16.906 1 93.5 115 LYS B CA 1
ATOM 4707 C C . LYS B 1 115 ? -8.305 9.914 18 1 93.5 115 LYS B C 1
ATOM 4709 O O . LYS B 1 115 ? -9.125 10.812 17.812 1 93.5 115 LYS B O 1
ATOM 4714 N N . LEU B 1 116 ? -8.242 9.172 19.078 1 95.81 116 LEU B N 1
ATOM 4715 C CA . LEU B 1 116 ? -9.195 9.336 20.172 1 95.81 116 LEU B CA 1
ATOM 4716 C C . LEU B 1 116 ? -8.609 10.211 21.281 1 95.81 116 LEU B C 1
ATOM 4718 O O . LEU B 1 116 ? -7.5 9.953 21.766 1 95.81 116 LEU B O 1
ATOM 4722 N N . ARG B 1 117 ? -9.359 11.195 21.625 1 97.12 117 ARG B N 1
ATOM 4723 C CA . ARG B 1 117 ? -8.953 12.133 22.656 1 97.12 117 ARG B CA 1
ATOM 4724 C C . ARG B 1 117 ? -10.172 12.797 23.297 1 97.12 117 ARG B C 1
ATOM 4726 O O . ARG B 1 117 ? -11.305 12.344 23.109 1 97.12 117 ARG B O 1
ATOM 4733 N N . VAL B 1 118 ? -9.969 13.805 24.219 1 98.19 118 VAL B N 1
ATOM 4734 C CA . VAL B 1 118 ? -11.055 14.633 24.734 1 98.19 118 VAL B CA 1
ATOM 4735 C C . VAL B 1 118 ? -10.859 16.078 24.281 1 98.19 118 VAL B C 1
ATOM 4737 O O . VAL B 1 118 ? -9.852 16.406 23.656 1 98.19 118 VAL B O 1
ATOM 4740 N N . LEU B 1 119 ? -11.836 16.875 24.531 1 98.12 119 LEU B N 1
ATOM 4741 C CA . LEU B 1 119 ? -11.789 18.281 24.141 1 98.12 119 LEU B CA 1
ATOM 4742 C C . LEU B 1 119 ? -10.844 19.062 25.062 1 98.12 119 LEU B C 1
ATOM 4744 O O . LEU B 1 119 ? -10.688 18.734 26.234 1 98.12 119 LEU B O 1
ATOM 4748 N N . THR B 1 120 ? -10.281 20.125 24.5 1 97.56 120 THR B N 1
ATOM 4749 C CA . THR B 1 120 ? -9.719 21.172 25.359 1 97.56 120 THR B CA 1
ATOM 4750 C C . THR B 1 120 ? -10.82 22.031 25.969 1 97.56 120 THR B C 1
ATOM 4752 O O . THR B 1 120 ? -11.805 22.344 25.297 1 97.56 120 THR B O 1
ATOM 4755 N N . GLY B 1 121 ? -10.633 22.328 27.25 1 97.62 121 GLY B N 1
ATOM 4756 C CA . GLY B 1 121 ? -11.695 23.031 27.953 1 97.62 121 GLY B CA 1
ATOM 4757 C C . GLY B 1 121 ? -11.273 24.375 28.516 1 97.62 121 GLY B C 1
ATOM 4758 O O . GLY B 1 121 ? -12.102 25.141 29 1 97.62 121 GLY B O 1
ATOM 4759 N N . GLY B 1 122 ? -9.984 24.656 28.5 1 97 122 GLY B N 1
ATOM 4760 C CA . GLY B 1 122 ? -9.445 25.859 29.094 1 97 122 GLY B CA 1
ATOM 4761 C C . GLY B 1 122 ? -8.617 25.609 30.344 1 97 122 GLY B C 1
ATOM 4762 O O . GLY B 1 122 ? -8.922 24.688 31.109 1 97 122 GLY B O 1
ATOM 4763 N N . GLU B 1 123 ? -7.707 26.453 30.594 1 96.12 123 GLU B N 1
ATOM 4764 C CA . GLU B 1 123 ? -6.777 26.297 31.703 1 96.12 123 GLU B CA 1
ATOM 4765 C C . GLU B 1 123 ? -7.316 26.953 32.969 1 96.12 123 GLU B C 1
ATOM 4767 O O . GLU B 1 123 ? -6.848 26.672 34.094 1 96.12 123 GLU B O 1
ATOM 4772 N N . THR B 1 124 ? -8.102 27.922 32.812 1 96.06 124 THR B N 1
ATOM 4773 C CA . THR B 1 124 ? -8.75 28.625 33.938 1 96.06 124 THR B CA 1
ATOM 4774 C C . THR B 1 124 ? -9.914 29.469 33.438 1 96.06 124 THR B C 1
ATOM 4776 O O . THR B 1 124 ? -10.234 29.469 32.25 1 96.06 124 THR B O 1
ATOM 4779 N N . TYR B 1 125 ? -10.57 30.172 34.406 1 96 125 TYR B N 1
ATOM 4780 C CA . TYR B 1 125 ? -11.719 31 34.062 1 96 125 TYR B CA 1
ATOM 4781 C C . TYR B 1 125 ? -11.305 32.188 33.188 1 96 125 TYR B C 1
ATOM 4783 O O . TYR B 1 125 ? -10.242 32.781 33.406 1 96 125 TYR B O 1
ATOM 4791 N N . ARG B 1 126 ? -12.055 32.469 32.188 1 94.44 126 ARG B N 1
ATOM 4792 C CA . ARG B 1 126 ? -11.797 33.625 31.359 1 94.44 126 ARG B CA 1
ATOM 4793 C C . ARG B 1 126 ? -11.844 34.906 32.156 1 94.44 126 ARG B C 1
ATOM 4795 O O . ARG B 1 126 ? -11.062 35.844 31.938 1 94.44 126 ARG B O 1
ATOM 4802 N N . SER B 1 127 ? -12.867 35.062 32.969 1 90.12 127 SER B N 1
ATOM 4803 C CA . SER B 1 127 ? -13.008 36.188 33.875 1 90.12 127 SER B CA 1
ATOM 4804 C C . SER B 1 127 ? -12.758 35.75 35.312 1 90.12 127 SER B C 1
ATOM 4806 O O . SER B 1 127 ? -13.32 34.781 35.781 1 90.12 127 SER B O 1
ATOM 4808 N N . ASN B 1 128 ? -11.867 36.5 35.938 1 81.12 128 ASN B N 1
ATOM 4809 C CA . ASN B 1 128 ? -11.336 36.125 37.25 1 81.12 128 ASN B CA 1
ATOM 4810 C C . ASN B 1 128 ? -12.453 35.719 38.219 1 81.12 128 ASN B C 1
ATOM 4812 O O . ASN B 1 128 ? -13.328 36.531 38.531 1 81.12 128 ASN B O 1
ATOM 4816 N N . GLY B 1 129 ? -12.438 34.406 38.562 1 87.75 129 GLY B N 1
ATOM 4817 C CA . GLY B 1 129 ? -13.25 33.812 39.594 1 87.75 129 GLY B CA 1
ATOM 4818 C C . GLY B 1 129 ? -14.648 33.438 39.125 1 87.75 129 GLY B C 1
ATOM 4819 O O . GLY B 1 129 ? -15.469 32.969 39.938 1 87.75 129 GLY B O 1
ATOM 4820 N N . ASP B 1 130 ? -15.031 33.688 37.844 1 94.38 130 ASP B N 1
ATOM 4821 C CA . ASP B 1 130 ? -16.375 33.406 37.375 1 94.38 130 ASP B CA 1
ATOM 4822 C C . ASP B 1 130 ? -16.406 32.094 36.562 1 94.38 130 ASP B C 1
ATOM 4824 O O . ASP B 1 130 ? -16.031 32.062 35.406 1 94.38 130 ASP B O 1
ATOM 4828 N N . PRO B 1 131 ? -16.906 31.047 37.094 1 96.19 131 PRO B N 1
ATOM 4829 C CA . PRO B 1 131 ? -16.938 29.75 36.438 1 96.19 131 PRO B CA 1
ATOM 4830 C C . PRO B 1 131 ? -17.891 29.719 35.25 1 96.19 131 PRO B C 1
ATOM 4832 O O . PRO B 1 131 ? -17.859 28.781 34.438 1 96.19 131 PRO B O 1
ATOM 4835 N N . PHE B 1 132 ? -18.75 30.719 35.062 1 96.44 132 PHE B N 1
ATOM 4836 C CA . PHE B 1 132 ? -19.734 30.766 34 1 96.44 132 PHE B CA 1
ATOM 4837 C C . PHE B 1 132 ? -19.203 31.547 32.781 1 96.44 132 PHE B C 1
ATOM 4839 O O . PHE B 1 132 ? -19.875 31.625 31.766 1 96.44 132 PHE B O 1
ATOM 4846 N N . SER B 1 133 ? -18 32.031 32.844 1 95.81 133 SER B N 1
ATOM 4847 C CA . SER B 1 133 ? -17.469 32.969 31.875 1 95.81 133 SER B CA 1
ATOM 4848 C C . SER B 1 133 ? -16.828 32.25 30.703 1 95.81 133 SER B C 1
ATOM 4850 O O . SER B 1 133 ? -16.531 32.844 29.672 1 95.81 133 SER B O 1
ATOM 4852 N N . GLY B 1 134 ? -16.641 31 30.844 1 96.19 134 GLY B N 1
ATOM 4853 C CA . GLY B 1 134 ? -15.875 30.25 29.859 1 96.19 134 GLY B CA 1
ATOM 4854 C C . GLY B 1 134 ? -14.414 30.062 30.234 1 96.19 134 GLY B C 1
ATOM 4855 O O . GLY B 1 134 ? -14.023 30.344 31.375 1 96.19 134 GLY B O 1
ATOM 4856 N N . GLY B 1 135 ? -13.688 29.422 29.359 1 95.94 135 GLY B N 1
ATOM 4857 C CA . GLY B 1 135 ? -12.305 29.094 29.672 1 95.94 135 GLY B CA 1
ATOM 4858 C C . GLY B 1 135 ? -11.297 29.922 28.906 1 95.94 135 GLY B C 1
ATOM 4859 O O . GLY B 1 135 ? -11.617 30.484 27.859 1 95.94 135 GLY B O 1
ATOM 4860 N N . THR B 1 136 ? -10.07 30.078 29.453 1 95.75 136 THR B N 1
ATOM 4861 C CA . THR B 1 136 ? -8.922 30.656 28.766 1 95.75 136 THR B CA 1
ATOM 4862 C C . THR B 1 136 ? -7.863 29.594 28.5 1 95.75 136 THR B C 1
ATOM 4864 O O . THR B 1 136 ? -7.598 28.75 29.344 1 95.75 136 THR B O 1
ATOM 4867 N N . PRO B 1 137 ? -7.211 29.641 27.359 1 95.5 137 PRO B N 1
ATOM 4868 C CA . PRO B 1 137 ? -7.422 30.562 26.25 1 95.5 137 PRO B CA 1
ATOM 4869 C C . PRO B 1 137 ? -8.75 30.328 25.531 1 95.5 137 PRO B C 1
ATOM 4871 O O . PRO B 1 137 ? -9.32 29.234 25.609 1 95.5 137 PRO B O 1
ATOM 4874 N N . THR B 1 138 ? -9.219 31.344 24.844 1 93.94 138 THR B N 1
ATOM 4875 C CA . THR B 1 138 ? -10.508 31.297 24.156 1 93.94 138 THR B CA 1
ATOM 4876 C C . THR B 1 138 ? -10.445 30.344 22.969 1 93.94 138 THR B C 1
ATOM 4878 O O . THR B 1 138 ? -11.484 30 22.391 1 93.94 138 THR B O 1
ATOM 4881 N N . SER B 1 139 ? -9.281 29.875 22.656 1 94.12 139 SER B N 1
ATOM 4882 C CA . SER B 1 139 ? -9.102 28.953 21.547 1 94.12 139 SER B CA 1
ATOM 4883 C C . SER B 1 139 ? -9.406 27.516 21.984 1 94.12 139 SER B C 1
ATOM 4885 O O . SER B 1 139 ? -9.289 26.578 21.172 1 94.12 139 SER B O 1
ATOM 4887 N N . ASN B 1 140 ? -9.766 27.344 23.266 1 96.19 140 ASN B N 1
ATOM 4888 C CA . ASN B 1 140 ? -10.117 25.984 23.672 1 96.19 140 ASN B CA 1
ATOM 4889 C C . ASN B 1 140 ? -11.312 25.453 22.891 1 96.19 140 ASN B C 1
ATOM 4891 O O . ASN B 1 140 ? -12.203 26.219 22.516 1 96.19 140 ASN B O 1
ATOM 4895 N N . GLU B 1 141 ? -11.352 24.188 22.703 1 97.19 141 GLU B N 1
ATOM 4896 C CA . GLU B 1 141 ? -12.305 23.547 21.797 1 97.19 141 GLU B CA 1
ATOM 4897 C C . GLU B 1 141 ? -13.719 23.578 22.375 1 97.19 141 GLU B C 1
ATOM 4899 O O . GLU B 1 141 ? -14.695 23.656 21.641 1 97.19 141 GLU B O 1
ATOM 4904 N N . TRP B 1 142 ? -13.93 23.469 23.719 1 98.44 142 TRP B N 1
ATOM 4905 C CA . TRP B 1 142 ? -15.273 23.516 24.297 1 98.44 142 TRP B CA 1
ATOM 4906 C C . TRP B 1 142 ? -15.969 24.828 23.953 1 98.44 142 TRP B C 1
ATOM 4908 O O . TRP B 1 142 ? -17.094 24.828 23.453 1 98.44 142 TRP B O 1
ATOM 4918 N N . ASP B 1 143 ? -15.281 25.938 24.125 1 97.94 143 ASP B N 1
ATOM 4919 C CA . ASP B 1 143 ? -15.867 27.234 23.844 1 97.94 143 ASP B CA 1
ATOM 4920 C C . ASP B 1 143 ? -16.047 27.453 22.344 1 97.94 143 ASP B C 1
ATOM 4922 O O . ASP B 1 143 ? -17.078 27.953 21.906 1 97.94 143 ASP B O 1
ATOM 4926 N N . ARG B 1 144 ? -15.125 27.016 21.625 1 97.38 144 ARG B N 1
ATOM 4927 C CA . ARG B 1 144 ? -15.164 27.234 20.188 1 97.38 144 ARG B CA 1
ATOM 4928 C C . ARG B 1 144 ? -16.266 26.406 19.531 1 97.38 144 ARG B C 1
ATOM 4930 O O . ARG B 1 144 ? -16.906 26.844 18.578 1 97.38 144 ARG B O 1
ATOM 4937 N N . ILE B 1 145 ? -16.438 25.156 20.031 1 97.38 145 ILE B N 1
ATOM 4938 C CA . ILE B 1 145 ? -17.281 24.203 19.312 1 97.38 145 ILE B CA 1
ATOM 4939 C C . ILE B 1 145 ? -18.594 24 20.062 1 97.38 145 ILE B C 1
ATOM 4941 O O . ILE B 1 145 ? -19.672 24.281 19.516 1 97.38 145 ILE B O 1
ATOM 4945 N N . ILE B 1 146 ? -18.516 23.578 21.312 1 98.06 146 ILE B N 1
ATOM 4946 C CA . ILE B 1 146 ? -19.734 23.266 22.062 1 98.06 146 ILE B CA 1
ATOM 4947 C C . ILE B 1 146 ? -20.562 24.531 22.234 1 98.06 146 ILE B C 1
ATOM 4949 O O . ILE B 1 146 ? -21.766 24.547 21.906 1 98.06 146 ILE B O 1
ATOM 4953 N N . THR B 1 147 ? -19.953 25.594 22.688 1 97.94 147 THR B N 1
ATOM 4954 C CA . THR B 1 147 ? -20.703 26.844 22.859 1 97.94 147 THR B CA 1
ATOM 4955 C C . THR B 1 147 ? -20.719 27.641 21.562 1 97.94 147 THR B C 1
ATOM 4957 O O . THR B 1 147 ? -21.359 28.688 21.469 1 97.94 147 THR B O 1
ATOM 4960 N N . ASN B 1 148 ? -20.031 27.188 20.562 1 97.75 148 ASN B N 1
ATOM 4961 C CA . ASN B 1 148 ? -19.969 27.688 19.188 1 97.75 148 ASN B CA 1
ATOM 4962 C C . ASN B 1 148 ? -19.578 29.172 19.156 1 97.75 148 ASN B C 1
ATOM 4964 O O . ASN B 1 148 ? -20.203 29.953 18.453 1 97.75 148 ASN B O 1
ATOM 4968 N N . GLU B 1 149 ? -18.656 29.531 19.891 1 96.19 149 GLU B N 1
ATOM 4969 C CA . GLU B 1 149 ? -18.172 30.906 19.906 1 96.19 149 GLU B CA 1
ATOM 4970 C C . GLU B 1 149 ? -17.391 31.219 18.625 1 96.19 149 GLU B C 1
ATOM 4972 O O . GLU B 1 149 ? -17.172 32.406 18.297 1 96.19 149 GLU B O 1
ATOM 4977 N N . SER B 1 150 ? -17.016 30.281 17.953 1 94.44 150 SER B N 1
ATOM 4978 C CA . SER B 1 150 ? -16.344 30.469 16.672 1 94.44 150 SER B CA 1
ATOM 4979 C C . SER B 1 150 ? -17.344 30.516 15.523 1 94.44 150 SER B C 1
ATOM 4981 O O . SER B 1 150 ? -16.953 30.625 14.359 1 94.44 150 SER B O 1
ATOM 4983 N N . ASN B 1 151 ? -18.609 30.375 15.719 1 94.38 151 ASN B N 1
ATOM 4984 C CA . ASN B 1 151 ? -19.703 30.547 14.758 1 94.38 151 ASN B CA 1
ATOM 4985 C C . ASN B 1 151 ? -19.641 29.5 13.656 1 94.38 151 ASN B C 1
ATOM 4987 O O . ASN B 1 151 ? -19.719 29.828 12.469 1 94.38 151 ASN B O 1
ATOM 4991 N N . PHE B 1 152 ? -19.438 28.281 13.984 1 93.69 152 PHE B N 1
ATOM 4992 C CA . PHE B 1 152 ? -19.516 27.203 13.008 1 93.69 152 PHE B CA 1
ATOM 4993 C C . PHE B 1 152 ? -20.938 27.016 12.523 1 93.69 152 PHE B C 1
ATOM 4995 O O . PHE B 1 152 ? -21.844 26.797 13.328 1 93.69 152 PHE B O 1
ATOM 5002 N N . SER B 1 153 ? -21.125 27.078 11.195 1 92.31 153 SER B N 1
ATOM 5003 C CA . SER B 1 153 ? -22.453 26.844 10.625 1 92.31 153 SER B CA 1
ATOM 5004 C C . SER B 1 153 ? -22.953 25.438 10.93 1 92.31 153 SER B C 1
ATOM 5006 O O . SER B 1 153 ? -22.188 24.484 10.883 1 92.31 153 SER B O 1
ATOM 5008 N N . GLY B 1 154 ? -24.281 25.297 11.32 1 92.88 154 GLY B N 1
ATOM 5009 C CA . GLY B 1 154 ? -24.875 23.984 11.57 1 92.88 154 GLY B CA 1
ATOM 5010 C C . GLY B 1 154 ? -24.875 23.609 13.039 1 92.88 154 GLY B C 1
ATOM 5011 O O . GLY B 1 154 ? -25.578 22.672 13.445 1 92.88 154 GLY B O 1
ATOM 5012 N N . LEU B 1 155 ? -24.031 24.281 13.852 1 95.94 155 LEU B N 1
ATOM 5013 C CA . LEU B 1 155 ? -24 24.016 15.281 1 95.94 155 LEU B CA 1
ATOM 5014 C C . LEU B 1 155 ? -24.875 25 16.047 1 95.94 155 LEU B C 1
ATOM 5016 O O . LEU B 1 155 ? -24.922 26.188 15.711 1 95.94 155 LEU B O 1
ATOM 5020 N N . PRO B 1 156 ? -25.516 24.547 17.062 1 96.56 156 PRO B N 1
ATOM 5021 C CA . PRO B 1 156 ? -26.359 25.469 17.844 1 96.56 156 PRO B CA 1
ATOM 5022 C C . PRO B 1 156 ? -25.547 26.359 18.781 1 96.56 156 PRO B C 1
ATOM 5024 O O . PRO B 1 156 ? -24.438 26 19.172 1 96.56 156 PRO B O 1
ATOM 5027 N N . LYS B 1 157 ? -26.109 27.484 19.078 1 96.94 157 LYS B N 1
ATOM 5028 C CA . LYS B 1 157 ? -25.609 28.359 20.141 1 96.94 157 LYS B CA 1
ATOM 5029 C C . LYS B 1 157 ? -26.5 28.281 21.391 1 96.94 157 LYS B C 1
ATOM 5031 O O . LYS B 1 157 ? -27.719 28.141 21.281 1 96.94 157 LYS B O 1
ATOM 5036 N N . PRO B 1 158 ? -25.828 28.344 22.516 1 97.56 158 PRO B N 1
ATOM 5037 C CA . PRO B 1 158 ? -26.641 28.312 23.734 1 97.56 158 PRO B CA 1
ATOM 5038 C C . PRO B 1 158 ? -27.547 29.531 23.859 1 97.56 158 PRO B C 1
ATOM 5040 O O . PRO B 1 158 ? -27.172 30.641 23.469 1 97.56 158 PRO B O 1
ATOM 5043 N N . SER B 1 159 ? -28.719 29.344 24.422 1 96 159 SER B N 1
ATOM 5044 C CA . SER B 1 159 ? -29.625 30.438 24.781 1 96 159 SER B CA 1
ATOM 5045 C C . SER B 1 159 ? -29.188 31.094 26.094 1 96 159 SER B C 1
ATOM 5047 O O . SER B 1 159 ? -28.25 30.625 26.75 1 96 159 SER B O 1
ATOM 5049 N N . THR B 1 160 ? -29.984 32.156 26.406 1 95.06 160 THR B N 1
ATOM 5050 C CA . THR B 1 160 ? -29.703 32.812 27.672 1 95.06 160 THR B CA 1
ATOM 5051 C C . THR B 1 160 ? -29.922 31.875 28.859 1 95.06 160 THR B C 1
ATOM 5053 O O . THR B 1 160 ? -29.203 31.922 29.844 1 95.06 160 THR B O 1
ATOM 5056 N N . SER B 1 161 ? -30.844 31 28.703 1 94.12 161 SER B N 1
ATOM 5057 C CA . SER B 1 161 ? -31.125 30.047 29.766 1 94.12 161 SER B CA 1
ATOM 5058 C C . SER B 1 161 ? -30.031 29 29.875 1 94.12 161 SER B C 1
ATOM 5060 O O . SER B 1 161 ? -29.766 28.469 30.953 1 94.12 161 SER B O 1
ATOM 5062 N N . ASP B 1 162 ? -29.359 28.656 28.797 1 96.31 162 ASP B N 1
ATOM 5063 C CA . ASP B 1 162 ? -28.266 27.672 28.781 1 96.31 162 ASP B CA 1
ATOM 5064 C C . ASP B 1 162 ? -27.031 28.219 29.469 1 96.31 162 ASP B C 1
ATOM 5066 O O . ASP B 1 162 ? -26.109 27.453 29.812 1 96.31 162 ASP B O 1
ATOM 5070 N N . LEU B 1 163 ? -26.984 29.547 29.594 1 96.25 163 LEU B N 1
ATOM 5071 C CA . LEU B 1 163 ? -25.75 30.172 30.062 1 96.25 163 LEU B CA 1
ATOM 5072 C C . LEU B 1 163 ? -25.922 30.703 31.469 1 96.25 163 LEU B C 1
ATOM 5074 O O . LEU B 1 163 ? -24.953 31.156 32.094 1 96.25 163 LEU B O 1
ATOM 5078 N N . ASP B 1 164 ? -27.109 30.641 32 1 92 164 ASP B N 1
ATOM 5079 C CA . ASP B 1 164 ? -27.375 31.234 33.312 1 92 164 ASP B CA 1
ATOM 5080 C C . ASP B 1 164 ? -26.938 30.297 34.438 1 92 164 ASP B C 1
ATOM 5082 O O . ASP B 1 164 ? -26.297 29.281 34.188 1 92 164 ASP B O 1
ATOM 5086 N N . THR B 1 165 ? -27.266 30.641 35.75 1 92.94 165 THR B N 1
ATOM 5087 C CA . THR B 1 165 ? -26.766 29.938 36.906 1 92.94 165 THR B CA 1
ATOM 5088 C C . THR B 1 165 ? -27.812 28.953 37.438 1 92.94 165 THR B C 1
ATOM 5090 O O . THR B 1 165 ? -27.547 28.203 38.375 1 92.94 165 THR B O 1
ATOM 5093 N N . ASN B 1 166 ? -28.984 28.984 36.812 1 91.19 166 ASN B N 1
ATOM 5094 C CA . ASN B 1 166 ? -30.062 28.109 37.281 1 91.19 166 ASN B CA 1
ATOM 5095 C C . ASN B 1 166 ? -29.984 26.75 36.594 1 91.19 166 ASN B C 1
ATOM 5097 O O . ASN B 1 166 ? -29.875 26.656 35.375 1 91.19 166 ASN B O 1
ATOM 5101 N N . LYS B 1 167 ? -30.031 25.688 37.312 1 91.06 167 LYS B N 1
ATOM 5102 C CA . LYS B 1 167 ? -30.141 24.312 36.812 1 91.06 167 LYS B CA 1
ATOM 5103 C C . LYS B 1 167 ? -31.578 23.828 36.844 1 91.06 167 LYS B C 1
ATOM 5105 O O . LYS B 1 167 ? -32.062 23.344 37.875 1 91.06 167 LYS B O 1
ATOM 5110 N N . ASP B 1 168 ? -32.219 23.984 35.75 1 91.12 168 ASP B N 1
ATOM 5111 C CA . ASP B 1 168 ? -33.625 23.656 35.781 1 91.12 168 ASP B CA 1
ATOM 5112 C C . ASP B 1 168 ? -34.062 22.984 34.469 1 91.12 168 ASP B C 1
ATOM 5114 O O . ASP B 1 168 ? -33.219 22.609 33.656 1 91.12 168 ASP B O 1
ATOM 5118 N N . GLU B 1 169 ? -35.375 22.812 34.375 1 92.75 169 GLU B N 1
ATOM 5119 C CA . GLU B 1 169 ? -35.969 22.078 33.25 1 92.75 169 GLU B CA 1
ATOM 5120 C C . GLU B 1 169 ? -35.75 22.812 31.938 1 92.75 169 GLU B C 1
ATOM 5122 O O . GLU B 1 169 ? -35.688 22.188 30.875 1 92.75 169 GLU B O 1
ATOM 5127 N N . ASN B 1 170 ? -35.625 24.078 31.953 1 93.5 170 ASN B N 1
ATOM 5128 C CA . ASN B 1 170 ? -35.344 24.844 30.734 1 93.5 170 ASN B CA 1
ATOM 5129 C C . ASN B 1 170 ? -34 24.469 30.109 1 93.5 170 ASN B C 1
ATOM 5131 O O . ASN B 1 170 ? -33.875 24.422 28.891 1 93.5 170 ASN B O 1
ATOM 5135 N N . ASP B 1 171 ? -33.031 24.188 30.984 1 94.75 171 ASP B N 1
ATOM 5136 C CA . ASP B 1 171 ? -31.734 23.734 30.5 1 94.75 171 ASP B CA 1
ATOM 5137 C C . ASP B 1 171 ? -31.844 22.359 29.844 1 94.75 171 ASP B C 1
ATOM 5139 O O . ASP B 1 171 ? -31.375 22.172 28.719 1 94.75 171 ASP B O 1
ATOM 5143 N N . MET B 1 172 ? -32.469 21.469 30.547 1 94.31 172 MET B N 1
ATOM 5144 C CA . MET B 1 172 ? -32.594 20.094 30.094 1 94.31 172 MET B CA 1
ATOM 5145 C C . MET B 1 172 ? -33.281 20.031 28.734 1 94.31 172 MET B C 1
ATOM 5147 O O . MET B 1 172 ? -32.875 19.266 27.859 1 94.31 172 MET B O 1
ATOM 5151 N N . ASN B 1 173 ? -34.281 20.844 2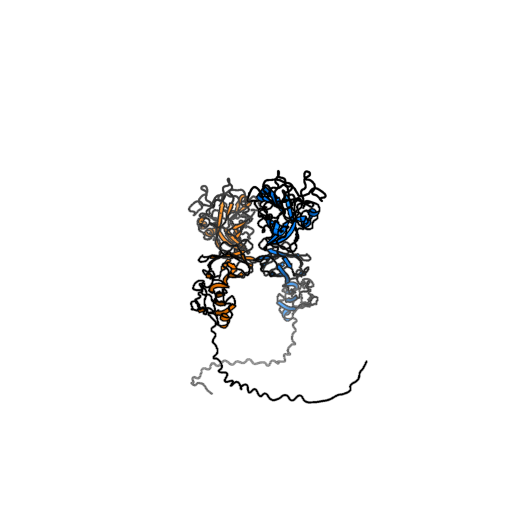8.516 1 94.5 173 ASN B N 1
ATOM 5152 C CA . ASN B 1 173 ? -35.125 20.734 27.344 1 94.5 173 ASN B CA 1
ATOM 5153 C C . ASN B 1 173 ? -34.719 21.703 26.25 1 94.5 173 ASN B C 1
ATOM 5155 O O . ASN B 1 173 ? -35.344 21.75 25.188 1 94.5 173 ASN B O 1
ATOM 5159 N N . SER B 1 174 ? -33.656 22.453 26.516 1 96.06 174 SER B N 1
ATOM 5160 C CA . SER B 1 174 ? -33.219 23.406 25.5 1 96.06 174 SER B CA 1
ATOM 5161 C C . SER B 1 174 ? -32.719 22.672 24.25 1 96.06 174 SER B C 1
ATOM 5163 O O . SER B 1 174 ? -32.312 21.516 24.312 1 96.06 174 SER B O 1
ATOM 5165 N N . VAL B 1 175 ? -32.781 23.391 23.156 1 96.44 175 VAL B N 1
ATOM 5166 C CA . VAL B 1 175 ? -32.312 22.875 21.875 1 96.44 175 VAL B CA 1
ATOM 5167 C C . VAL B 1 175 ? -30.812 22.547 21.984 1 96.44 175 VAL B C 1
ATOM 5169 O O . VAL B 1 175 ? -30.344 21.531 21.469 1 96.44 175 VAL B O 1
ATOM 5172 N N . HIS B 1 176 ? -30.062 23.359 22.688 1 98.12 176 HIS B N 1
ATOM 5173 C CA . HIS B 1 176 ? -28.625 23.188 22.828 1 98.12 176 HIS B CA 1
ATOM 5174 C C . HIS B 1 176 ? -28.281 21.938 23.625 1 98.12 176 HIS B C 1
ATOM 5176 O O . HIS B 1 176 ? -27.406 21.172 23.234 1 98.12 176 HIS B O 1
ATOM 5182 N N . ASN B 1 177 ? -28.953 21.719 24.703 1 97.5 177 ASN B N 1
ATOM 5183 C CA . ASN B 1 177 ? -28.672 20.547 25.516 1 97.5 177 ASN B CA 1
ATOM 5184 C C . ASN B 1 177 ? -29.125 19.266 24.828 1 97.5 177 ASN B C 1
ATOM 5186 O O . ASN B 1 177 ? -28.5 18.219 24.969 1 97.5 177 ASN B O 1
ATOM 5190 N N . LYS B 1 178 ? -30.219 19.344 24.125 1 96.38 178 LYS B N 1
ATOM 5191 C CA . LYS B 1 178 ? -30.672 18.156 23.406 1 96.38 178 LYS B CA 1
ATOM 5192 C C . LYS B 1 178 ? -29.688 17.734 22.328 1 96.38 178 LYS B C 1
ATOM 5194 O O . LYS B 1 178 ? -29.656 16.578 21.922 1 96.38 178 LYS B O 1
ATOM 5199 N N . PHE B 1 179 ? -28.906 18.688 21.938 1 97.75 179 PHE B N 1
ATOM 5200 C CA . PHE B 1 179 ? -27.891 18.453 20.906 1 97.75 179 PHE B CA 1
ATOM 5201 C C . PHE B 1 179 ? -26.625 17.906 21.531 1 97.75 179 PHE B C 1
ATOM 5203 O O . PHE B 1 179 ? -26.047 16.922 21.031 1 97.75 179 PHE B O 1
ATOM 5210 N N . TRP B 1 180 ? -26.109 18.406 22.703 1 98.44 180 TRP B N 1
ATOM 5211 C CA . TRP B 1 180 ? -24.781 18.109 23.25 1 98.44 180 TRP B CA 1
ATOM 5212 C C . TRP B 1 180 ? -24.891 17.328 24.547 1 98.44 180 TRP B C 1
ATOM 5214 O O . TRP B 1 180 ? -23.906 16.75 25.016 1 98.44 180 TRP B O 1
ATOM 5224 N N . ASN B 1 181 ? -25.984 17.406 25.25 1 97.94 181 ASN B N 1
ATOM 5225 C CA . ASN B 1 181 ? -26.234 16.688 26.5 1 97.94 181 ASN B CA 1
ATOM 5226 C C . ASN B 1 181 ? -25.203 17.031 27.562 1 97.94 181 ASN B C 1
ATOM 5228 O O . ASN B 1 181 ? -24.562 16.141 28.125 1 97.94 181 ASN B O 1
ATOM 5232 N N . TRP B 1 182 ? -25.125 18.25 27.922 1 97.69 182 TRP B N 1
ATOM 5233 C CA . TRP B 1 182 ? -24.156 18.703 28.922 1 97.69 182 TRP B CA 1
ATOM 5234 C C . TRP B 1 182 ? -24.812 18.797 30.297 1 97.69 182 TRP B C 1
ATOM 5236 O O . TRP B 1 182 ? -24.125 18.906 31.312 1 97.69 182 TRP B O 1
ATOM 5246 N N . TYR B 1 183 ? -26.172 18.828 30.328 1 96.44 183 TYR B N 1
ATOM 5247 C CA . TYR B 1 183 ? -26.938 19.094 31.531 1 96.44 183 TYR B CA 1
ATOM 5248 C C . TYR B 1 183 ? -26.719 18 32.594 1 96.44 183 TYR B C 1
ATOM 5250 O O . TYR B 1 183 ? -26.938 16.828 32.312 1 96.44 183 TYR B O 1
ATOM 5258 N N . TYR B 1 184 ? -26.188 18.406 33.812 1 95.75 184 TYR B N 1
ATOM 5259 C CA . TYR B 1 184 ? -26.047 17.594 35.031 1 95.75 184 TYR B CA 1
ATOM 5260 C C . TYR B 1 184 ? -24.984 16.516 34.844 1 95.75 184 TYR B C 1
ATOM 5262 O O . TYR B 1 184 ? -25.078 15.43 35.406 1 95.75 184 TYR B O 1
ATOM 5270 N N . ILE B 1 185 ? -24.031 16.75 34.094 1 96.56 185 ILE B N 1
ATOM 5271 C CA . ILE B 1 185 ? -22.875 15.875 33.938 1 96.56 185 ILE B CA 1
ATOM 5272 C C . ILE B 1 185 ? -21.672 16.672 33.438 1 96.56 185 ILE B C 1
ATOM 5274 O O . ILE B 1 185 ? -21.797 17.438 32.469 1 96.56 185 ILE B O 1
ATOM 5278 N N . TYR B 1 186 ? -20.547 16.438 34.062 1 97.75 186 TYR B N 1
ATOM 5279 C CA . TYR B 1 186 ? -19.312 17.094 33.656 1 97.75 186 TYR B CA 1
ATOM 5280 C C . TYR B 1 186 ? -18.562 16.234 32.625 1 97.75 186 TYR B C 1
ATOM 5282 O O . TYR B 1 186 ? -18.562 15.008 32.719 1 97.75 186 TYR B O 1
ATOM 5290 N N . SER B 1 187 ? -17.906 16.906 31.734 1 98.44 187 SER B N 1
ATOM 5291 C CA . SER B 1 187 ? -16.984 16.25 30.797 1 98.44 187 SER B CA 1
ATOM 5292 C C . SER B 1 187 ? -15.531 16.562 31.156 1 98.44 187 SER B C 1
ATOM 5294 O O . SER B 1 187 ? -15.172 17.734 31.344 1 98.44 187 SER B O 1
ATOM 5296 N N . PHE B 1 188 ? -14.711 15.602 31.156 1 98.19 188 PHE B N 1
ATOM 5297 C CA . PHE B 1 188 ? -13.281 15.812 31.344 1 98.19 188 PHE B CA 1
ATOM 5298 C C . PHE B 1 188 ? -12.68 16.547 30.141 1 98.19 188 PHE B C 1
ATOM 5300 O O . PHE B 1 188 ? -13.094 16.328 29 1 98.19 188 PHE B O 1
ATOM 5307 N N . CYS B 1 189 ? -11.719 17.375 30.422 1 98.38 189 CYS B N 1
ATOM 5308 C CA . CYS B 1 189 ? -10.953 18.047 29.391 1 98.38 189 CYS B CA 1
ATOM 5309 C C . CYS B 1 189 ? -9.461 17.766 29.531 1 98.38 189 CYS B C 1
ATOM 5311 O O . CYS B 1 189 ? -9.062 16.984 30.391 1 98.38 189 CYS B O 1
ATOM 5313 N N . GLN B 1 190 ? -8.641 18.344 28.688 1 97.5 190 GLN B N 1
ATOM 5314 C CA . GLN B 1 190 ? -7.254 17.906 28.531 1 97.5 190 GLN B CA 1
ATOM 5315 C C . GLN B 1 190 ? -6.336 18.641 29.5 1 97.5 190 GLN B C 1
ATOM 5317 O O . GLN B 1 190 ? -5.473 18.031 30.141 1 97.5 190 GLN B O 1
ATOM 5322 N N . GLU B 1 191 ? -6.609 19.922 29.859 1 96.62 191 GLU B N 1
ATOM 5323 C CA . GLU B 1 191 ? -5.617 20.844 30.422 1 96.62 191 GLU B CA 1
ATOM 5324 C C . GLU B 1 191 ? -5.434 20.594 31.922 1 96.62 191 GLU B C 1
ATOM 5326 O O . GLU B 1 191 ? -6.094 19.734 32.5 1 96.62 191 GLU B O 1
ATOM 5331 N N . ALA B 1 192 ? -4.379 21.312 32.438 1 96.12 192 ALA B N 1
ATOM 5332 C CA . ALA B 1 192 ? -4.254 21.5 33.875 1 96.12 192 ALA B CA 1
ATOM 5333 C C . ALA B 1 192 ? -4.914 22.797 34.312 1 96.12 192 ALA B C 1
ATOM 5335 O O . ALA B 1 192 ? -4.609 23.875 33.781 1 96.12 192 ALA B O 1
ATOM 5336 N N . PHE B 1 193 ? -5.84 22.688 35.25 1 95.5 193 PHE B N 1
ATOM 5337 C CA . PHE B 1 193 ? -6.543 23.875 35.75 1 95.5 193 PHE B CA 1
ATOM 5338 C C . PHE B 1 193 ? -5.641 24.703 36.625 1 95.5 193 PHE B C 1
ATOM 5340 O O . PHE B 1 193 ? -5.012 24.188 37.562 1 95.5 193 PHE B O 1
ATOM 5347 N N . ASP B 1 194 ? -5.434 25.969 36.344 1 93.19 194 ASP B N 1
ATOM 5348 C CA . ASP B 1 194 ? -4.586 26.906 37.062 1 93.19 194 ASP B CA 1
ATOM 5349 C C . ASP B 1 194 ? -3.133 26.438 37.062 1 93.19 194 ASP B C 1
ATOM 5351 O O . ASP B 1 194 ? -2.426 26.625 38.062 1 93.19 194 ASP B O 1
ATOM 5355 N N . LYS B 1 195 ? -2.812 25.703 36.125 1 91.44 195 LYS B N 1
ATOM 5356 C CA . LYS B 1 195 ? -1.462 25.156 35.969 1 91.44 195 LYS B CA 1
ATOM 5357 C C . LYS B 1 195 ? -1.111 24.234 37.125 1 91.44 195 LYS B C 1
ATOM 5359 O O . LYS B 1 195 ? 0.055 24.125 37.5 1 91.44 195 LYS B O 1
ATOM 5364 N N . ASP B 1 196 ? -2.145 23.75 37.812 1 95.12 196 ASP B N 1
ATOM 5365 C CA . ASP B 1 196 ? -1.998 22.766 38.875 1 95.12 196 ASP B CA 1
ATOM 5366 C C . ASP B 1 196 ? -2.307 21.359 38.344 1 95.12 196 ASP B C 1
ATOM 5368 O O . ASP B 1 196 ? -3.453 21.047 38.031 1 95.12 196 ASP B O 1
ATOM 5372 N N . ASN B 1 197 ? -1.351 20.531 38.438 1 93 197 ASN B N 1
ATOM 5373 C CA . ASN B 1 197 ? -1.475 19.172 37.875 1 93 197 ASN B CA 1
ATOM 5374 C C . ASN B 1 197 ? -2.42 18.312 38.719 1 93 197 ASN B C 1
ATOM 5376 O O . ASN B 1 197 ? -2.822 17.234 38.281 1 93 197 ASN B O 1
ATOM 5380 N N . ASN B 1 198 ? -2.836 18.812 39.844 1 95.5 198 ASN B N 1
ATOM 5381 C CA . ASN B 1 198 ? -3.793 18.094 40.656 1 95.5 198 ASN B CA 1
ATOM 5382 C C . ASN B 1 198 ? -5.227 18.531 40.375 1 95.5 198 ASN B C 1
ATOM 5384 O O . ASN B 1 198 ? -6.16 18.078 41.031 1 95.5 198 ASN B O 1
ATOM 5388 N N . LYS B 1 199 ? -5.383 19.375 39.469 1 96.44 199 LYS B N 1
ATOM 5389 C CA . LYS B 1 199 ? -6.695 19.859 39.031 1 96.44 199 LYS B CA 1
ATOM 5390 C C . LYS B 1 199 ? -6.879 19.734 37.531 1 96.44 199 LYS B C 1
ATOM 5392 O O . LYS B 1 199 ? -6.027 20.188 36.75 1 96.44 199 LYS B O 1
ATOM 5397 N N . ARG B 1 200 ? -7.934 19.156 37.125 1 97.75 200 ARG B N 1
ATOM 5398 C CA . ARG B 1 200 ? -8.266 19.047 35.719 1 97.75 200 ARG B CA 1
ATOM 5399 C C . ARG B 1 200 ? -9.57 19.781 35.406 1 97.75 200 ARG B C 1
ATOM 5401 O O . ARG B 1 200 ? -10.562 19.625 36.125 1 97.75 200 ARG B O 1
ATOM 5408 N N . PRO B 1 201 ? -9.539 20.547 34.375 1 97.94 201 PRO B N 1
ATOM 5409 C CA . PRO B 1 201 ? -10.781 21.234 34 1 97.94 201 PRO B CA 1
ATOM 5410 C C . PRO B 1 201 ? -11.898 20.281 33.594 1 97.94 201 PRO B C 1
ATOM 5412 O O . PRO B 1 201 ? -11.633 19.266 32.938 1 97.94 201 PRO B O 1
ATOM 5415 N N . VAL B 1 202 ? -13.07 20.578 34 1 98.25 202 VAL B N 1
ATOM 5416 C CA . VAL B 1 202 ? -14.289 19.891 33.594 1 98.25 202 VAL B CA 1
ATOM 5417 C C . VAL B 1 202 ? -15.328 20.922 33.125 1 98.25 202 VAL B C 1
ATOM 5419 O O . VAL B 1 202 ? -15.367 22.047 33.625 1 98.25 202 VAL B O 1
ATOM 5422 N N . ARG B 1 203 ? -16.094 20.5 32.125 1 98.44 203 ARG B N 1
ATOM 5423 C CA . ARG B 1 203 ? -17.047 21.406 31.5 1 98.44 203 ARG B CA 1
ATOM 5424 C C . ARG B 1 203 ? -18.453 20.844 31.531 1 98.44 203 ARG B C 1
ATOM 5426 O O . ARG B 1 203 ? -18.641 19.625 31.516 1 98.44 203 ARG B O 1
ATOM 5433 N N . GLY B 1 204 ? -19.531 21.75 31.531 1 97.44 204 GLY B N 1
ATOM 5434 C CA . GLY B 1 204 ? -20.922 21.344 31.531 1 97.44 204 GLY B CA 1
ATOM 5435 C C . GLY B 1 204 ? -21.562 21.359 32.906 1 97.44 204 GLY B C 1
ATOM 5436 O O . GLY B 1 204 ? -21.281 22.25 33.719 1 97.44 204 GLY B O 1
ATOM 5437 N N . TYR B 1 205 ? -22.531 20.453 33.125 1 96.5 205 TYR B N 1
ATOM 5438 C CA . TYR B 1 205 ? -23.25 20.203 34.375 1 96.5 205 TYR B CA 1
ATOM 5439 C C . TYR B 1 205 ? -24.219 21.328 34.688 1 96.5 205 TYR B C 1
ATOM 5441 O O . TYR B 1 205 ? -25.422 21.172 34.531 1 96.5 205 TYR B O 1
ATOM 5449 N N . HIS B 1 206 ? -23.672 22.578 34.969 1 95.88 206 HIS B N 1
ATOM 5450 C CA . HIS B 1 206 ? -24.484 23.703 35.438 1 95.88 206 HIS B CA 1
ATOM 5451 C C . HIS B 1 206 ? -24.984 24.531 34.25 1 95.88 206 HIS B C 1
ATOM 5453 O O . HIS B 1 206 ? -26.078 25.125 34.344 1 95.88 206 HIS B O 1
ATOM 5459 N N . SER B 1 207 ? -24.203 24.656 33.375 1 96.94 207 SER B N 1
ATOM 5460 C CA . SER B 1 207 ? -24.453 25.469 32.188 1 96.94 207 SER B CA 1
ATOM 5461 C C . SER B 1 207 ? -23.594 25 31.016 1 96.94 207 SER B C 1
ATOM 5463 O O . SER B 1 207 ? -22.609 24.281 31.203 1 96.94 207 SER B O 1
ATOM 5465 N N . ALA B 1 208 ? -24.016 25.469 29.812 1 97.94 208 ALA B N 1
ATOM 5466 C CA . ALA B 1 208 ? -23.312 25.062 28.594 1 97.94 208 ALA B CA 1
ATOM 5467 C C . ALA B 1 208 ? -21.859 25.547 28.609 1 97.94 208 ALA B C 1
ATOM 5469 O O . ALA B 1 208 ? -20.984 24.922 28.016 1 97.94 208 ALA B O 1
ATOM 5470 N N . ARG B 1 209 ? -21.594 26.609 29.297 1 97.56 209 ARG B N 1
ATOM 5471 C CA . ARG B 1 209 ? -20.281 27.234 29.25 1 97.56 209 ARG B CA 1
ATOM 5472 C C . ARG B 1 209 ? -19.562 27.109 30.594 1 97.56 209 ARG B C 1
ATOM 5474 O O . ARG B 1 209 ? -18.5 27.688 30.797 1 97.56 209 ARG B O 1
ATOM 5481 N N . TYR B 1 210 ? -20.156 26.438 31.516 1 97.69 210 TYR B N 1
ATOM 5482 C CA . TYR B 1 210 ? -19.641 26.328 32.875 1 97.69 210 TYR B CA 1
ATOM 5483 C C . TYR B 1 210 ? -18.328 25.562 32.906 1 97.69 210 TYR B C 1
ATOM 5485 O O . TYR B 1 210 ? -18.172 24.562 32.188 1 97.69 210 TYR B O 1
ATOM 5493 N N . LEU B 1 211 ? -17.375 26.109 33.594 1 97.88 211 LEU B N 1
ATOM 5494 C CA . LEU B 1 211 ? -16.062 25.516 33.781 1 97.88 211 LEU B CA 1
ATOM 5495 C C . LEU B 1 211 ? -15.758 25.328 35.25 1 97.88 211 LEU B C 1
ATOM 5497 O O . LEU B 1 211 ? -16 26.219 36.062 1 97.88 211 LEU B O 1
ATOM 5501 N N . ASP B 1 212 ? -15.32 24.188 35.625 1 96.69 212 ASP B N 1
ATOM 5502 C CA . ASP B 1 212 ? -14.836 23.844 36.938 1 96.69 212 ASP B CA 1
ATOM 5503 C C . ASP B 1 212 ? -13.609 22.953 36.875 1 96.69 212 ASP B C 1
ATOM 5505 O O . ASP B 1 212 ? -12.977 22.812 35.844 1 96.69 212 ASP B O 1
ATOM 5509 N N . TRP B 1 213 ? -13.203 22.438 38 1 96.62 213 TRP B N 1
ATOM 5510 C CA . TRP B 1 213 ? -12.078 21.5 38 1 96.62 213 TRP B CA 1
ATOM 5511 C C . TRP B 1 213 ? -12.391 20.281 38.844 1 96.62 213 TRP B C 1
ATOM 5513 O O . TRP B 1 213 ? -13.305 20.297 39.656 1 96.62 213 TRP B O 1
ATOM 5523 N N . SER B 1 214 ? -11.812 19.203 38.562 1 96.19 214 SER B N 1
ATOM 5524 C CA . SER B 1 214 ? -11.883 17.969 39.312 1 96.19 214 SER B CA 1
ATOM 5525 C C . SER B 1 214 ? -10.492 17.375 39.531 1 96.19 214 SER B C 1
ATOM 5527 O O . SER B 1 214 ? -9.562 17.672 38.781 1 96.19 214 SER B O 1
ATOM 5529 N N . SER B 1 215 ? -10.391 16.609 40.625 1 96.5 215 SER B N 1
ATOM 5530 C CA . SER B 1 215 ? -9.156 15.883 40.875 1 96.5 215 SER B CA 1
ATOM 5531 C C . SER B 1 215 ? -8.93 14.812 39.812 1 96.5 215 SER B C 1
ATOM 5533 O O . SER B 1 215 ? -9.859 14.078 39.438 1 96.5 215 SER B O 1
ATOM 5535 N N . PRO B 1 216 ? -7.715 14.703 39.344 1 97.19 216 PRO B N 1
ATOM 5536 C CA . PRO B 1 216 ? -7.445 13.703 38.281 1 97.19 216 PRO B CA 1
ATOM 5537 C C . PRO B 1 216 ? -7.551 12.273 38.812 1 97.19 216 PRO B C 1
ATOM 5539 O O . PRO B 1 216 ? -7.633 11.328 38.031 1 97.19 216 PRO B O 1
ATOM 5542 N N . SER B 1 217 ? -7.562 12.094 40.125 1 96.12 217 SER B N 1
ATOM 5543 C CA . SER B 1 217 ? -7.629 10.766 40.719 1 96.12 217 SER B CA 1
ATOM 5544 C C . SER B 1 217 ? -8.984 10.523 41.375 1 96.12 217 SER B C 1
ATOM 5546 O O . SER B 1 217 ? -9.211 9.469 41.969 1 96.12 217 SER B O 1
ATOM 5548 N N . GLY B 1 218 ? -9.859 11.461 41.281 1 94.31 218 GLY B N 1
ATOM 5549 C CA . GLY B 1 218 ? -11.141 11.352 41.938 1 94.31 218 GLY B CA 1
ATOM 5550 C C . GLY B 1 218 ? -12.18 10.602 41.125 1 94.31 218 GLY B C 1
ATOM 5551 O O . GLY B 1 218 ? -12.375 10.898 39.938 1 94.31 218 GLY B O 1
ATOM 5552 N N . TYR B 1 219 ? -12.758 9.633 41.781 1 93.81 219 TYR B N 1
ATOM 5553 C CA . TYR B 1 219 ? -13.922 8.984 41.188 1 93.81 219 TYR B CA 1
ATOM 5554 C C . TYR B 1 219 ? -15.195 9.773 41.5 1 93.81 219 TYR B C 1
ATOM 5556 O O . TYR B 1 219 ? -15.352 10.32 42.594 1 93.81 219 TYR B O 1
ATOM 5564 N N . GLY B 1 220 ? -16.062 9.852 40.4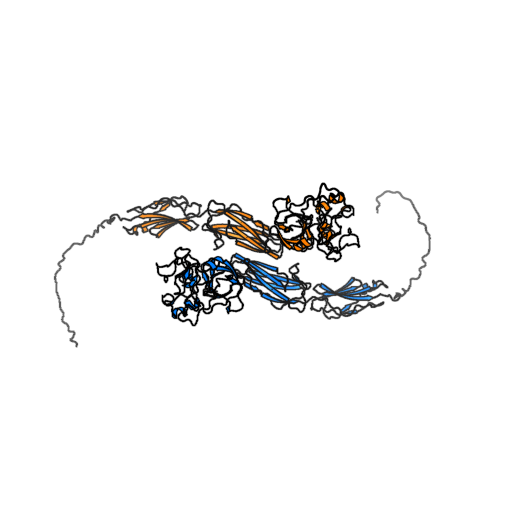69 1 90.56 220 GLY B N 1
ATOM 5565 C CA . GLY B 1 220 ? -17.328 10.547 40.688 1 90.56 220 GLY B CA 1
ATOM 5566 C C . GLY B 1 220 ? -18.375 10.195 39.656 1 90.56 220 GLY B C 1
ATOM 5567 O O . GLY B 1 220 ? -18.047 9.828 38.531 1 90.56 220 GLY B O 1
ATOM 5568 N N . VAL B 1 221 ? -19.609 10.328 40.094 1 92.75 221 VAL B N 1
ATOM 5569 C CA . VAL B 1 221 ? -20.719 9.984 39.219 1 92.75 221 VAL B CA 1
ATOM 5570 C C . VAL B 1 221 ? -21.188 11.227 38.469 1 92.75 221 VAL B C 1
ATOM 5572 O O . VAL B 1 221 ? -22.047 11.141 37.594 1 92.75 221 VAL B O 1
ATOM 5575 N N . SER B 1 222 ? -20.609 12.359 38.719 1 94 222 SER B N 1
ATOM 5576 C CA . SER B 1 222 ? -21.031 13.602 38.062 1 94 222 SER B CA 1
ATOM 5577 C C . SER B 1 222 ? -20.047 14.023 37 1 94 222 SER B C 1
ATOM 5579 O O . SER B 1 222 ? -20.219 15.062 36.344 1 94 222 SER B O 1
ATOM 5581 N N . THR B 1 223 ? -19.016 13.32 36.906 1 95.75 223 THR B N 1
ATOM 5582 C CA . THR B 1 223 ? -17.984 13.594 35.906 1 95.75 223 THR B CA 1
ATOM 5583 C C . THR B 1 223 ? -17.719 12.352 35.031 1 95.75 223 THR B C 1
ATOM 5585 O O . THR B 1 223 ? -17.719 11.234 35.562 1 95.75 223 THR B O 1
ATOM 5588 N N . GLY B 1 224 ? -17.5 12.633 33.781 1 97 224 GLY B N 1
ATOM 5589 C CA . GLY B 1 224 ? -17.312 11.453 32.938 1 97 224 GLY B CA 1
ATOM 5590 C C . GLY B 1 224 ? -16.547 11.742 31.672 1 97 224 GLY B C 1
ATOM 5591 O O . GLY B 1 224 ? -15.891 12.773 31.547 1 97 224 GLY B O 1
ATOM 5592 N N . TRP B 1 225 ? -16.578 10.68 30.828 1 98.19 225 TRP B N 1
ATOM 5593 C CA . TRP B 1 225 ? -15.789 10.641 29.609 1 98.19 225 TRP B CA 1
ATOM 5594 C C . TRP B 1 225 ? -16.656 10.953 28.391 1 98.19 225 TRP B C 1
ATOM 5596 O O . TRP B 1 225 ? -17.625 10.242 28.125 1 98.19 225 TRP B O 1
ATOM 5606 N N . ARG B 1 226 ? -16.359 12.078 27.75 1 98.31 226 ARG B N 1
ATOM 5607 C CA . ARG B 1 226 ? -16.891 12.453 26.438 1 98.31 226 ARG B CA 1
ATOM 5608 C C . ARG B 1 226 ? -15.812 12.367 25.359 1 98.31 226 ARG B C 1
ATOM 5610 O O . ARG B 1 226 ? -15 13.289 25.219 1 98.31 226 ARG B O 1
ATOM 5617 N N . PRO B 1 227 ? -15.766 11.352 24.594 1 97.81 227 PRO B N 1
ATOM 5618 C CA . PRO B 1 227 ? -14.672 11.18 23.625 1 97.81 227 PRO B CA 1
ATOM 5619 C C . PRO B 1 227 ? -14.844 12.047 22.375 1 97.81 227 PRO B C 1
ATOM 5621 O O . PRO B 1 227 ? -15.961 12.461 22.062 1 97.81 227 PRO B O 1
ATOM 5624 N N . VAL B 1 228 ? -13.789 12.352 21.797 1 97 228 VAL B N 1
ATOM 5625 C CA . VAL B 1 228 ? -13.656 13.008 20.484 1 97 228 VAL B CA 1
ATOM 5626 C C . VAL B 1 228 ? -12.797 12.148 19.562 1 97 228 VAL B C 1
ATOM 5628 O O . VAL B 1 228 ? -11.773 11.602 19.984 1 97 228 VAL B O 1
ATOM 5631 N N . LEU B 1 229 ? -13.25 11.953 18.344 1 94.69 229 LEU B N 1
ATOM 5632 C CA . LEU B 1 229 ? -12.469 11.273 17.312 1 94.69 229 LEU B CA 1
ATOM 5633 C C . LEU B 1 229 ? -11.977 12.258 16.266 1 94.69 229 LEU B C 1
ATOM 5635 O O . LEU B 1 229 ? -12.773 13.008 15.688 1 94.69 229 LEU B O 1
ATOM 5639 N N . GLU B 1 230 ? -10.719 12.32 16.078 1 92.12 230 GLU B N 1
ATOM 5640 C CA . GLU B 1 230 ? -10.164 12.945 14.875 1 92.12 230 GLU B CA 1
ATOM 5641 C C . GLU B 1 230 ? -10.07 11.945 13.727 1 92.12 230 GLU B C 1
ATOM 5643 O O . GLU B 1 230 ? -9.391 10.922 13.836 1 92.12 230 GLU B O 1
ATOM 5648 N N . ILE B 1 231 ? -10.773 12.227 12.672 1 87.12 231 ILE B N 1
ATOM 5649 C CA . ILE B 1 231 ? -10.719 11.328 11.523 1 87.12 231 ILE B CA 1
ATOM 5650 C C . ILE B 1 231 ? -9.445 11.594 10.719 1 87.12 231 ILE B C 1
ATOM 5652 O O . ILE B 1 231 ? -9.258 12.688 10.188 1 87.12 231 ILE B O 1
ATOM 5656 N N . LEU B 1 232 ? -8.68 10.539 10.664 1 82.25 232 LEU B N 1
ATOM 5657 C CA . LEU B 1 232 ? -7.367 10.711 10.055 1 82.25 232 LEU B CA 1
ATOM 5658 C C . LEU B 1 232 ? -7.375 10.25 8.594 1 82.25 232 LEU B C 1
ATOM 5660 O O . LEU B 1 232 ? -6.52 10.656 7.809 1 82.25 232 LEU B O 1
ATOM 5664 N N . ASN B 1 233 ? -8.281 9.344 8.18 1 88.81 233 ASN B N 1
ATOM 5665 C CA . ASN B 1 233 ? -8.344 8.789 6.836 1 88.81 233 ASN B CA 1
ATOM 5666 C C . ASN B 1 233 ? -9.781 8.547 6.387 1 88.81 233 ASN B C 1
ATOM 5668 O O . ASN B 1 233 ? -10.586 8 7.141 1 88.81 233 ASN B O 1
ATOM 5672 N N . SER B 1 234 ? -10.133 9.125 5.258 1 85.62 234 SER B N 1
ATOM 5673 C CA . SER B 1 234 ? -11.422 8.812 4.641 1 85.62 234 SER B CA 1
ATOM 5674 C C . SER B 1 234 ? -11.344 7.535 3.82 1 85.62 234 SER B C 1
ATOM 5676 O O . SER B 1 234 ? -10.352 7.281 3.139 1 85.62 234 SER B O 1
ATOM 5678 N N . ILE B 1 235 ? -12.414 6.73 3.914 1 90.75 235 ILE B N 1
ATOM 5679 C CA . ILE B 1 235 ? -12.492 5.496 3.145 1 90.75 235 ILE B CA 1
ATOM 5680 C C . ILE B 1 235 ? -12.75 5.816 1.674 1 90.75 235 ILE B C 1
ATOM 5682 O O . ILE B 1 235 ? -13.562 6.688 1.357 1 90.75 235 ILE B O 1
ATOM 5686 N N . PRO B 1 236 ? -12.055 5.078 0.791 1 95.12 236 PRO B N 1
ATOM 5687 C CA . PRO B 1 236 ? -12.359 5.301 -0.625 1 95.12 236 PRO B CA 1
ATOM 5688 C C . PRO B 1 236 ? -13.758 4.816 -1.014 1 95.12 236 PRO B C 1
ATOM 5690 O O . PRO B 1 236 ? -14.375 4.047 -0.274 1 95.12 236 PRO B O 1
ATOM 5693 N N . THR B 1 237 ? -14.289 5.316 -2.125 1 96.06 237 THR B N 1
ATOM 5694 C CA . THR B 1 237 ? -15.523 4.855 -2.746 1 96.06 237 THR B CA 1
ATOM 5695 C C . THR B 1 237 ? -15.258 4.309 -4.145 1 96.06 237 THR B C 1
ATOM 5697 O O . THR B 1 237 ? -14.266 4.672 -4.777 1 96.06 237 THR B O 1
ATOM 5700 N N . LEU B 1 238 ? -16.141 3.314 -4.57 1 98 238 LEU B N 1
ATOM 5701 C CA . LEU B 1 238 ? -15.953 2.699 -5.879 1 98 238 LEU B CA 1
ATOM 5702 C C . LEU B 1 238 ? -17.297 2.561 -6.602 1 98 238 LEU B C 1
ATOM 5704 O O . LEU B 1 238 ? -18.297 2.172 -5.996 1 98 238 LEU B O 1
ATOM 5708 N N . THR B 1 239 ? -17.266 2.967 -7.883 1 98 239 THR B N 1
ATOM 5709 C CA . THR B 1 239 ? -18.375 2.734 -8.789 1 98 239 THR B CA 1
ATOM 5710 C C . THR B 1 239 ? -17.969 1.787 -9.914 1 98 239 THR B C 1
ATOM 5712 O O . THR B 1 239 ? -16.969 2.012 -10.586 1 98 239 THR B O 1
ATOM 5715 N N . LEU B 1 240 ? -18.75 0.712 -10.109 1 98.38 240 LEU B N 1
ATOM 5716 C CA . LEU B 1 240 ? -18.469 -0.296 -11.125 1 98.38 240 LEU B CA 1
ATOM 5717 C C . LEU B 1 240 ? -19.438 -0.181 -12.289 1 98.38 240 LEU B C 1
ATOM 5719 O O . LEU B 1 240 ? -20.656 -0.188 -12.086 1 98.38 240 LEU B O 1
ATOM 5723 N N . SER B 1 241 ? -18.922 -0.065 -13.531 1 98.19 241 SER B N 1
ATOM 5724 C CA . SER B 1 241 ? -19.75 0.085 -14.734 1 98.19 241 SER B CA 1
ATOM 5725 C C . SER B 1 241 ? -19.938 -1.249 -15.445 1 98.19 241 SER B C 1
ATOM 5727 O O . SER B 1 241 ? -20.734 -1.354 -16.391 1 98.19 241 SER B O 1
ATOM 5729 N N . THR B 1 242 ? -19.266 -2.244 -15.039 1 97.94 242 THR B N 1
ATOM 5730 C CA . THR B 1 242 ? -19.344 -3.58 -15.617 1 97.94 242 THR B CA 1
ATOM 5731 C C . THR B 1 242 ? -20.781 -4.117 -15.531 1 97.94 242 THR B C 1
ATOM 5733 O O . THR B 1 242 ? -21.438 -3.979 -14.5 1 97.94 242 THR B O 1
ATOM 5736 N N . GLN B 1 243 ? -21.25 -4.73 -16.547 1 97.44 243 GLN B N 1
ATOM 5737 C CA . GLN B 1 243 ? -22.609 -5.273 -16.609 1 97.44 243 GLN B CA 1
ATOM 5738 C C . GLN B 1 243 ? -22.734 -6.531 -15.742 1 97.44 243 GLN B C 1
ATOM 5740 O O . GLN B 1 243 ? -21.75 -7.262 -15.555 1 97.44 243 GLN B O 1
ATOM 5745 N N . ASN B 1 244 ? -23.922 -6.715 -15.195 1 98 244 ASN B N 1
ATOM 5746 C CA . ASN B 1 244 ? -24.25 -7.902 -14.414 1 98 244 ASN B CA 1
ATOM 5747 C C . ASN B 1 244 ? -24.891 -8.984 -15.273 1 98 244 ASN B C 1
ATOM 5749 O O . ASN B 1 244 ? -25.547 -8.68 -16.266 1 98 244 ASN B O 1
ATOM 5753 N N . ASN B 1 245 ? -24.641 -10.297 -14.945 1 98.12 245 ASN B N 1
ATOM 5754 C CA . ASN B 1 245 ? -25.297 -11.469 -15.516 1 98.12 245 ASN B CA 1
ATOM 5755 C C . ASN B 1 245 ? -24.984 -11.609 -17 1 98.12 245 ASN B C 1
ATOM 5757 O O . ASN B 1 245 ? -25.891 -11.836 -17.812 1 98.12 245 ASN B O 1
ATOM 5761 N N . ILE B 1 246 ? -23.766 -11.492 -17.344 1 97.62 246 ILE B N 1
ATOM 5762 C CA . ILE B 1 246 ? -23.375 -11.719 -18.734 1 97.62 246 ILE B CA 1
ATOM 5763 C C . ILE B 1 246 ? -22.938 -13.164 -18.922 1 97.62 246 ILE B C 1
ATOM 5765 O O . ILE B 1 246 ? -22.625 -13.859 -17.953 1 97.62 246 ILE B O 1
ATOM 5769 N N . THR B 1 247 ? -22.969 -13.594 -20.109 1 98.12 247 THR B N 1
ATOM 5770 C CA . THR B 1 247 ? -22.469 -14.914 -20.484 1 98.12 247 THR B CA 1
ATOM 5771 C C . THR B 1 247 ? -21.281 -14.797 -21.438 1 98.12 247 THR B C 1
ATOM 5773 O O . THR B 1 247 ? -21.328 -14.055 -22.406 1 98.12 247 THR B O 1
ATOM 5776 N N . LEU B 1 248 ? -20.281 -15.578 -21.141 1 98.19 248 LEU B N 1
ATOM 5777 C CA . LEU B 1 248 ? -19.047 -15.531 -21.938 1 98.19 248 LEU B CA 1
ATOM 5778 C C . LEU B 1 248 ? -18.828 -16.844 -22.672 1 98.19 248 LEU B C 1
ATOM 5780 O O . LEU B 1 248 ? -18.828 -17.922 -22.062 1 98.19 248 LEU B O 1
ATOM 5784 N N . SER B 1 249 ? -18.719 -16.734 -23.953 1 97.06 249 SER B N 1
ATOM 5785 C CA . SER B 1 249 ? -18.25 -17.859 -24.766 1 97.06 249 SER B CA 1
ATOM 5786 C C . SER B 1 249 ? -16.781 -17.656 -25.188 1 97.06 249 SER B C 1
ATOM 5788 O O . SER B 1 249 ? -16.188 -16.625 -24.906 1 97.06 249 SER B O 1
ATOM 5790 N N . GLU B 1 250 ? -16.266 -18.656 -25.844 1 97.25 250 GLU B N 1
ATOM 5791 C CA . GLU B 1 250 ? -14.852 -18.641 -26.203 1 97.25 250 GLU B CA 1
ATOM 5792 C C . GLU B 1 250 ? -14.484 -17.359 -26.938 1 97.25 250 GLU B C 1
ATOM 5794 O O . GLU B 1 250 ? -15.109 -17 -27.938 1 97.25 250 GLU B O 1
ATOM 5799 N N . GLY B 1 251 ? -13.5 -16.641 -26.359 1 96.19 251 GLY B N 1
ATOM 5800 C CA . GLY B 1 251 ? -12.992 -15.445 -27.016 1 96.19 251 GLY B CA 1
ATOM 5801 C C . GLY B 1 251 ? -13.648 -14.172 -26.516 1 96.19 251 GLY B C 1
ATOM 5802 O O . GLY B 1 251 ? -13.148 -13.078 -26.75 1 96.19 251 GLY B O 1
ATOM 5803 N N . ASN B 1 252 ? -14.75 -14.281 -25.812 1 97.44 252 ASN B N 1
ATOM 5804 C CA . ASN B 1 252 ? -15.422 -13.102 -25.281 1 97.44 252 ASN B CA 1
ATOM 5805 C C . ASN B 1 252 ? -14.578 -12.422 -24.203 1 97.44 252 ASN B C 1
ATOM 5807 O O . ASN B 1 252 ? -13.703 -13.047 -23.609 1 97.44 252 ASN B O 1
ATOM 5811 N N . ILE B 1 253 ? -14.852 -11.117 -24.031 1 98.31 253 ILE B N 1
ATOM 5812 C CA . ILE B 1 253 ? -14.133 -10.305 -23.062 1 98.31 253 ILE B CA 1
ATOM 5813 C C . ILE B 1 253 ? -15.055 -9.969 -21.891 1 98.31 253 ILE B C 1
ATOM 5815 O O . ILE B 1 253 ? -16.234 -9.648 -22.078 1 98.31 253 ILE B O 1
ATOM 5819 N N . LEU B 1 254 ? -14.57 -10.148 -20.719 1 98.56 254 LEU B N 1
ATOM 5820 C CA . LEU B 1 254 ? -15.164 -9.57 -19.516 1 98.56 254 LEU B CA 1
ATOM 5821 C C . LEU B 1 254 ? -14.516 -8.227 -19.203 1 98.56 254 LEU B C 1
ATOM 5823 O O . LEU B 1 254 ? -13.406 -8.18 -18.672 1 98.56 254 LEU B O 1
ATOM 5827 N N . PRO B 1 255 ? -15.141 -7.137 -19.5 1 98.5 255 PRO B N 1
ATOM 5828 C CA . PRO B 1 255 ? -14.586 -5.82 -19.156 1 98.5 255 PRO B CA 1
ATOM 5829 C C . PRO B 1 255 ? -14.844 -5.426 -17.703 1 98.5 255 PRO B C 1
ATOM 5831 O O . PRO B 1 255 ? -15.969 -5.535 -17.219 1 98.5 255 PRO B O 1
ATOM 5834 N N . ILE B 1 256 ? -13.867 -5.09 -17 1 98.75 256 ILE B N 1
ATOM 5835 C CA . ILE B 1 256 ? -13.977 -4.531 -15.656 1 98.75 256 ILE B CA 1
ATOM 5836 C C . ILE B 1 256 ? -13.664 -3.035 -15.695 1 98.75 256 ILE B C 1
ATOM 5838 O O . ILE B 1 256 ? -12.5 -2.639 -15.766 1 98.75 256 ILE B O 1
ATOM 5842 N N . THR B 1 257 ? -14.719 -2.217 -15.648 1 98.69 257 THR B N 1
ATOM 5843 C CA . THR B 1 257 ? -14.539 -0.777 -15.797 1 98.69 257 THR B CA 1
ATOM 5844 C C . THR B 1 257 ? -15.281 -0.021 -14.703 1 98.69 257 THR B C 1
ATOM 5846 O O . THR B 1 257 ? -16.25 -0.529 -14.141 1 98.69 257 THR B O 1
ATOM 5849 N N . GLY B 1 258 ? -14.82 1.152 -14.375 1 98.56 258 GLY B N 1
ATOM 5850 C CA . GLY B 1 258 ? -15.414 2.01 -13.367 1 98.56 258 GLY B CA 1
ATOM 5851 C C . GLY B 1 258 ? -14.492 3.115 -12.891 1 98.56 258 GLY B C 1
ATOM 5852 O O . GLY B 1 258 ? -13.617 3.559 -13.641 1 98.56 258 GLY B O 1
ATOM 5853 N N . SER B 1 259 ? -14.75 3.617 -11.703 1 98.44 259 SER B N 1
ATOM 5854 C CA . SER B 1 259 ? -13.93 4.66 -11.094 1 98.44 259 SER B CA 1
ATOM 5855 C C . SER B 1 259 ? -13.906 4.523 -9.578 1 98.44 259 SER B C 1
ATOM 5857 O O . SER B 1 259 ? -14.828 3.955 -8.984 1 98.44 259 SER B O 1
ATOM 5859 N N . ALA B 1 260 ? -12.828 4.93 -8.977 1 98 260 ALA B N 1
ATOM 5860 C CA . ALA B 1 260 ? -12.664 4.996 -7.523 1 98 260 ALA B CA 1
ATOM 5861 C C . ALA B 1 260 ? -12.297 6.41 -7.078 1 98 260 ALA B C 1
ATOM 5863 O O . ALA B 1 260 ? -11.672 7.16 -7.832 1 98 260 ALA B O 1
ATOM 5864 N N . SER B 1 261 ? -12.719 6.793 -5.93 1 95.75 261 SER B N 1
ATOM 5865 C CA . SER B 1 261 ? -12.43 8.125 -5.398 1 95.75 261 SER B CA 1
ATOM 5866 C C . SER B 1 261 ? -12.109 8.07 -3.91 1 95.75 261 SER B C 1
ATOM 5868 O O . SER B 1 261 ? -12.547 7.152 -3.209 1 95.75 261 SER B O 1
ATOM 5870 N N . ASP B 1 262 ? -11.258 8.969 -3.479 1 93.44 262 ASP B N 1
ATOM 5871 C CA . ASP B 1 262 ? -10.898 9.242 -2.092 1 93.44 262 ASP B CA 1
ATOM 5872 C C . ASP B 1 262 ? -10.758 10.742 -1.849 1 93.44 262 ASP B C 1
ATOM 5874 O O . ASP B 1 262 ? -10.422 11.5 -2.764 1 93.44 262 ASP B O 1
ATOM 5878 N N . THR B 1 263 ? -11.102 11.227 -0.742 1 88.56 263 THR B N 1
ATOM 5879 C CA . THR B 1 263 ? -11.109 12.664 -0.496 1 88.56 263 THR B CA 1
ATOM 5880 C C . THR B 1 263 ? -9.805 13.109 0.154 1 88.56 263 THR B C 1
ATOM 5882 O O . THR B 1 263 ? -9.547 14.305 0.287 1 88.56 263 THR B O 1
ATOM 5885 N N . ASP B 1 264 ? -9.031 12.164 0.636 1 88.81 264 ASP B N 1
ATOM 5886 C CA . ASP B 1 264 ? -7.754 12.508 1.261 1 88.81 264 ASP B CA 1
ATOM 5887 C C . ASP B 1 264 ? -6.668 12.727 0.21 1 88.81 264 ASP B C 1
ATOM 5889 O O . ASP B 1 264 ? -5.988 11.773 -0.188 1 88.81 264 ASP B O 1
ATOM 5893 N N . ASN B 1 265 ? -6.469 13.969 -0.152 1 90.44 265 ASN B N 1
ATOM 5894 C CA . ASN B 1 265 ? -5.477 14.297 -1.169 1 90.44 265 ASN B CA 1
ATOM 5895 C C . ASN B 1 265 ? -4.082 13.812 -0.768 1 90.44 265 ASN B C 1
ATOM 5897 O O . ASN B 1 265 ? -3.678 13.969 0.386 1 90.44 265 ASN B O 1
ATOM 5901 N N . GLY B 1 266 ? -3.379 13.203 -1.688 1 92.94 266 GLY B N 1
ATOM 5902 C CA . GLY B 1 266 ? -2.025 12.727 -1.443 1 92.94 266 GLY B CA 1
ATOM 5903 C C . GLY B 1 266 ? -1.966 11.258 -1.084 1 92.94 266 GLY B C 1
ATOM 5904 O O . GLY B 1 266 ? -0.906 10.633 -1.171 1 92.94 266 GLY B O 1
ATOM 5905 N N . ASP B 1 267 ? -3.084 10.641 -0.637 1 93.44 267 ASP B N 1
ATOM 5906 C CA . ASP B 1 267 ? -3.135 9.203 -0.38 1 93.44 267 ASP B CA 1
ATOM 5907 C C . ASP B 1 267 ? -3.09 8.414 -1.684 1 93.44 267 ASP B C 1
ATOM 5909 O O . ASP B 1 267 ? -3.295 8.969 -2.764 1 93.44 267 ASP B O 1
ATOM 5913 N N . VAL B 1 268 ? -2.719 7.164 -1.571 1 97.19 268 VAL B N 1
ATOM 5914 C CA . VAL B 1 268 ? -2.732 6.266 -2.721 1 97.19 268 VAL B CA 1
ATOM 5915 C C . VAL B 1 268 ? -3.986 5.395 -2.682 1 97.19 268 VAL B C 1
ATOM 5917 O O . VAL B 1 268 ? -4.355 4.875 -1.627 1 97.19 268 VAL B O 1
ATOM 5920 N N . VAL B 1 269 ? -4.648 5.309 -3.803 1 97.75 269 VAL B N 1
ATOM 5921 C CA . VAL B 1 269 ? -5.789 4.41 -3.938 1 97.75 269 VAL B CA 1
ATOM 5922 C C . VAL B 1 269 ? -5.469 3.312 -4.949 1 97.75 269 VAL B C 1
ATOM 5924 O O . VAL B 1 269 ? -4.93 3.588 -6.023 1 97.75 269 VAL B O 1
ATOM 5927 N N . THR B 1 270 ? -5.758 2.053 -4.594 1 98.5 270 THR B N 1
ATOM 5928 C CA . THR B 1 270 ? -5.574 0.899 -5.465 1 98.5 270 THR B CA 1
ATOM 5929 C C . THR B 1 270 ? -6.891 0.152 -5.656 1 98.5 270 THR B C 1
ATOM 5931 O O . THR B 1 270 ? -7.574 -0.171 -4.684 1 98.5 270 THR B O 1
ATOM 5934 N N . VAL B 1 271 ? -7.258 -0.045 -6.922 1 98.75 271 VAL B N 1
ATOM 5935 C CA . VAL B 1 271 ? -8.438 -0.844 -7.242 1 98.75 271 VAL B CA 1
ATOM 5936 C C . VAL B 1 271 ? -8.039 -2.309 -7.406 1 98.75 271 VAL B C 1
ATOM 5938 O O . VAL B 1 271 ? -7.074 -2.621 -8.109 1 98.75 271 VAL B O 1
ATOM 5941 N N . LYS B 1 272 ? -8.773 -3.17 -6.777 1 98.56 272 LYS B N 1
ATOM 5942 C CA . LYS B 1 272 ? -8.484 -4.602 -6.766 1 98.56 272 LYS B CA 1
ATOM 5943 C C . LYS B 1 272 ? -9.703 -5.41 -7.215 1 98.56 272 LYS B C 1
ATOM 5945 O O . LYS B 1 272 ? -10.828 -4.91 -7.191 1 98.56 272 LYS B O 1
ATOM 5950 N N . TYR B 1 273 ? -9.445 -6.617 -7.688 1 98.69 273 TYR B N 1
ATOM 5951 C CA . TYR B 1 273 ? -10.531 -7.52 -8.055 1 98.69 273 TYR B CA 1
ATOM 5952 C C . TYR B 1 273 ? -10.156 -8.969 -7.762 1 98.69 273 TYR B C 1
ATOM 5954 O O . TYR B 1 273 ? -8.984 -9.281 -7.566 1 98.69 273 TYR B O 1
ATOM 5962 N N . LYS B 1 274 ? -11.125 -9.781 -7.699 1 98.38 274 LYS B N 1
ATOM 5963 C CA . LYS B 1 274 ? -10.992 -11.234 -7.672 1 98.38 274 LYS B CA 1
ATOM 5964 C C . LYS B 1 274 ? -12.164 -11.914 -8.375 1 98.38 274 LYS B C 1
ATOM 5966 O O . LYS B 1 274 ? -13.242 -11.32 -8.5 1 98.38 274 LYS B O 1
ATOM 5971 N N . ILE B 1 275 ? -11.984 -13.062 -8.914 1 98.69 275 ILE B N 1
ATOM 5972 C CA . ILE B 1 275 ? -13.023 -13.922 -9.469 1 98.69 275 ILE B CA 1
ATOM 5973 C C . ILE B 1 275 ? -13.305 -15.078 -8.516 1 98.69 275 ILE B C 1
ATOM 5975 O O . ILE B 1 275 ? -12.398 -15.82 -8.141 1 98.69 275 ILE B O 1
ATOM 5979 N N . ASN B 1 276 ? -14.547 -15.172 -8.148 1 98.12 276 ASN B N 1
ATOM 5980 C CA . ASN B 1 276 ? -14.922 -16.156 -7.137 1 98.12 276 ASN B CA 1
ATOM 5981 C C . ASN B 1 276 ? -14.039 -16.031 -5.895 1 98.12 276 ASN B C 1
ATOM 5983 O O . ASN B 1 276 ? -13.914 -14.953 -5.32 1 98.12 276 ASN B O 1
ATOM 5987 N N . SER B 1 277 ? -13.461 -17.078 -5.352 1 96.62 277 SER B N 1
ATOM 5988 C CA . SER B 1 277 ? -12.555 -17.047 -4.207 1 96.62 277 SER B CA 1
ATOM 5989 C C . SER B 1 277 ? -11.102 -17.141 -4.652 1 96.62 277 SER B C 1
ATOM 5991 O O . SER B 1 277 ? -10.25 -17.641 -3.906 1 96.62 277 SER B O 1
ATOM 5993 N N . GLY B 1 278 ? -10.828 -16.688 -5.859 1 95.44 278 GLY B N 1
ATOM 5994 C CA . GLY B 1 278 ? -9.492 -16.797 -6.422 1 95.44 278 GLY B CA 1
ATOM 5995 C C . GLY B 1 278 ? -8.531 -15.742 -5.906 1 95.44 278 GLY B C 1
ATOM 5996 O O . GLY B 1 278 ? -8.789 -15.109 -4.879 1 95.44 278 GLY B O 1
ATOM 5997 N N . THR B 1 279 ? -7.414 -15.57 -6.551 1 94.5 279 THR B N 1
ATOM 5998 C CA . THR B 1 279 ? -6.332 -14.672 -6.184 1 94.5 279 THR B CA 1
ATOM 5999 C C . THR B 1 279 ? -6.758 -13.211 -6.355 1 94.5 279 THR B C 1
ATOM 6001 O O . THR B 1 279 ? -7.371 -12.859 -7.363 1 94.5 279 THR B O 1
ATOM 6004 N N . ILE B 1 280 ? -6.461 -12.391 -5.332 1 96.88 280 ILE B N 1
ATOM 6005 C CA . ILE B 1 280 ? -6.684 -10.953 -5.426 1 96.88 280 ILE B CA 1
ATOM 6006 C C . ILE B 1 280 ? -5.645 -10.328 -6.348 1 96.88 280 ILE B C 1
ATOM 6008 O O . ILE B 1 280 ? -4.453 -10.625 -6.242 1 96.88 280 ILE B O 1
ATOM 6012 N N . ARG B 1 281 ? -6.105 -9.5 -7.262 1 96.94 281 ARG B N 1
ATOM 6013 C CA . ARG B 1 281 ? -5.219 -8.836 -8.211 1 96.94 281 ARG B CA 1
ATOM 6014 C C . ARG B 1 281 ? -5.496 -7.34 -8.273 1 96.94 281 ARG B C 1
ATOM 6016 O O . ARG B 1 281 ? -6.625 -6.902 -8.031 1 96.94 281 ARG B O 1
ATOM 6023 N N . ASN B 1 282 ? -4.496 -6.57 -8.617 1 98.06 282 ASN B N 1
ATOM 6024 C CA . ASN B 1 282 ? -4.641 -5.125 -8.773 1 98.06 282 ASN B CA 1
ATOM 6025 C C . ASN B 1 282 ? -5.055 -4.754 -10.188 1 98.06 282 ASN B C 1
ATOM 6027 O O . ASN B 1 282 ? -4.586 -5.359 -11.156 1 98.06 282 ASN B O 1
ATOM 6031 N N . ILE B 1 283 ? -5.891 -3.775 -10.352 1 98.12 283 ILE B N 1
ATOM 6032 C CA . ILE B 1 283 ? -6.27 -3.254 -11.656 1 98.12 283 ILE B CA 1
ATOM 6033 C C . ILE B 1 283 ? -5.48 -1.983 -11.961 1 98.12 283 ILE B C 1
ATOM 6035 O O . ILE B 1 283 ? -4.84 -1.875 -13.008 1 98.12 283 ILE B O 1
ATOM 6039 N N . THR B 1 284 ? -5.578 -1.011 -11.062 1 97.75 284 THR B N 1
ATOM 6040 C CA . THR B 1 284 ? -4.918 0.283 -11.195 1 97.75 284 THR B CA 1
ATOM 6041 C C . THR B 1 284 ? -4.617 0.879 -9.828 1 97.75 284 THR B C 1
ATOM 6043 O O . THR B 1 284 ? -5.129 0.402 -8.812 1 97.75 284 THR B O 1
ATOM 6046 N N . SER B 1 285 ? -3.711 1.824 -9.797 1 98.25 285 SER B N 1
ATOM 6047 C CA . SER B 1 285 ? -3.359 2.572 -8.594 1 98.25 285 SER B CA 1
ATOM 6048 C C . SER B 1 285 ? -2.949 4.004 -8.93 1 98.25 285 SER B C 1
ATOM 6050 O O . SER B 1 285 ? -2.395 4.258 -10.008 1 98.25 285 SER B O 1
ATOM 6052 N N . GLY B 1 286 ? -3.252 4.91 -8.047 1 97.5 286 GLY B N 1
ATOM 6053 C CA . GLY B 1 286 ? -2.912 6.309 -8.266 1 97.5 286 GLY B CA 1
ATOM 6054 C C . GLY B 1 286 ? -2.92 7.129 -6.992 1 97.5 286 GLY B C 1
ATOM 6055 O O . GLY B 1 286 ? -3.457 6.695 -5.969 1 97.5 286 GLY B O 1
ATOM 6056 N N . VAL B 1 287 ? -2.287 8.273 -7.043 1 96.88 287 VAL B N 1
ATOM 6057 C CA . VAL B 1 287 ? -2.309 9.227 -5.938 1 96.88 287 VAL B CA 1
ATOM 6058 C C . VAL B 1 287 ? -3.533 10.125 -6.059 1 96.88 287 VAL B C 1
ATOM 6060 O O . VAL B 1 287 ? -3.801 10.688 -7.125 1 96.88 287 VAL B O 1
ATOM 6063 N N . VAL B 1 288 ? -4.258 10.258 -4.992 1 92.75 288 VAL B N 1
ATOM 6064 C CA . VAL B 1 288 ? -5.488 11.039 -4.945 1 92.75 288 VAL B CA 1
ATOM 6065 C C . VAL B 1 288 ? -5.168 12.523 -5.137 1 92.75 288 VAL B C 1
ATOM 6067 O O . VAL B 1 288 ? -4.273 13.062 -4.477 1 92.75 288 VAL B O 1
ATOM 6070 N N . ASN B 1 289 ? -5.863 13.172 -6.051 1 91.31 289 ASN B N 1
ATOM 6071 C CA . ASN B 1 289 ? -5.656 14.586 -6.324 1 91.31 289 ASN B CA 1
ATOM 6072 C C . ASN B 1 289 ? -6.98 15.312 -6.559 1 91.31 289 ASN B C 1
ATOM 6074 O O . ASN B 1 289 ? -7.023 16.328 -7.242 1 91.31 289 ASN B O 1
ATOM 6078 N N . GLY B 1 290 ? -8.07 14.734 -6.145 1 89.5 290 GLY B N 1
ATOM 6079 C CA . GLY B 1 290 ? -9.375 15.352 -6.301 1 89.5 290 GLY B CA 1
ATOM 6080 C C . GLY B 1 290 ? -10.148 14.828 -7.496 1 89.5 290 GLY B C 1
ATOM 6081 O O . GLY B 1 290 ? -11.344 15.078 -7.633 1 89.5 290 GLY B O 1
ATOM 6082 N N . THR B 1 291 ? -9.492 14.203 -8.398 1 93.88 291 THR B N 1
ATOM 6083 C CA . THR B 1 291 ? -10.133 13.586 -9.562 1 93.88 291 THR B CA 1
ATOM 6084 C C . THR B 1 291 ? -10.281 12.086 -9.359 1 93.88 291 THR B C 1
ATOM 6086 O O . THR B 1 291 ? -9.352 11.414 -8.906 1 93.88 291 THR B O 1
ATOM 6089 N N . PRO B 1 292 ? -11.453 11.57 -9.672 1 96.5 292 PRO B N 1
ATOM 6090 C CA . PRO B 1 292 ? -11.633 10.125 -9.531 1 96.5 292 PRO B CA 1
ATOM 6091 C C . PRO B 1 292 ? -10.648 9.328 -10.375 1 96.5 292 PRO B C 1
ATOM 6093 O O . PRO B 1 292 ? -10.305 9.727 -11.492 1 96.5 292 PRO B O 1
ATOM 6096 N N . LEU B 1 293 ? -10.156 8.195 -9.93 1 97.69 293 LEU B N 1
ATOM 6097 C CA . LEU B 1 293 ? -9.273 7.27 -10.625 1 97.69 293 LEU B CA 1
ATOM 6098 C C . LEU B 1 293 ? -10.07 6.301 -11.492 1 97.69 293 LEU B C 1
ATOM 6100 O O . LEU B 1 293 ? -10.727 5.391 -10.977 1 97.69 293 LEU B O 1
ATOM 6104 N N . SER B 1 294 ? -10.047 6.52 -12.773 1 98.25 294 SER B N 1
ATOM 6105 C CA . SER B 1 294 ? -10.711 5.602 -13.695 1 98.25 294 SER B CA 1
ATOM 6106 C C . SER B 1 294 ? -9.922 4.309 -13.852 1 98.25 294 SER B C 1
ATOM 6108 O O . SER B 1 294 ? -8.688 4.316 -13.781 1 98.25 294 SER B O 1
ATOM 6110 N N . PHE B 1 295 ? -10.633 3.193 -14.047 1 98.25 295 PHE B N 1
ATOM 6111 C CA . PHE B 1 295 ? -9.945 1.929 -14.297 1 98.25 295 PHE B CA 1
ATOM 6112 C C . PHE B 1 295 ? -10.656 1.133 -15.383 1 98.25 295 PHE B C 1
ATOM 6114 O O . PHE B 1 295 ? -11.875 1.262 -15.562 1 98.25 295 PHE B O 1
ATOM 6121 N N . ALA B 1 296 ? -9.914 0.402 -16.094 1 98.12 296 ALA B N 1
ATOM 6122 C CA . ALA B 1 296 ? -10.367 -0.494 -17.156 1 98.12 296 ALA B CA 1
ATOM 6123 C C . ALA B 1 296 ? -9.461 -1.721 -17.25 1 98.12 296 ALA B C 1
ATOM 6125 O O . ALA B 1 296 ? -8.242 -1.592 -17.406 1 98.12 296 ALA B O 1
ATOM 6126 N N . LYS B 1 297 ? -9.992 -2.895 -17.156 1 98.06 297 LYS B N 1
ATOM 6127 C CA . LYS B 1 297 ? -9.32 -4.188 -17.281 1 98.06 297 LYS B CA 1
ATOM 6128 C C . LYS B 1 297 ? -10.148 -5.16 -18.109 1 98.06 297 LYS B C 1
ATOM 6130 O O . LYS B 1 297 ? -11.344 -5.32 -17.891 1 98.06 297 LYS B O 1
ATOM 6135 N N . ASN B 1 298 ? -9.523 -5.719 -19.094 1 98.5 298 ASN B N 1
ATOM 6136 C CA . ASN B 1 298 ? -10.18 -6.707 -19.938 1 98.5 298 ASN B CA 1
ATOM 6137 C C . ASN B 1 298 ? -9.641 -8.109 -19.688 1 98.5 298 ASN B C 1
ATOM 6139 O O . ASN B 1 298 ? -8.445 -8.359 -19.859 1 98.5 298 ASN B O 1
ATOM 6143 N N . LEU B 1 299 ? -10.461 -9.008 -19.328 1 98.62 299 LEU B N 1
ATOM 6144 C CA . LEU B 1 299 ? -10.117 -10.422 -19.219 1 98.62 299 LEU B CA 1
ATOM 6145 C C . LEU B 1 299 ? -10.734 -11.219 -20.359 1 98.62 299 LEU B C 1
ATOM 6147 O O . LEU B 1 299 ? -11.93 -11.102 -20.641 1 98.62 299 LEU B O 1
ATOM 6151 N N . THR B 1 300 ? -10.016 -12.031 -21 1 98.56 300 THR B N 1
ATOM 6152 C CA . THR B 1 300 ? -10.5 -12.844 -22.109 1 98.56 300 THR B CA 1
ATOM 6153 C C . THR B 1 300 ? -10.836 -14.258 -21.656 1 98.56 300 THR B C 1
ATOM 6155 O O . THR B 1 300 ? -10.055 -14.883 -20.938 1 98.56 300 THR B O 1
ATOM 6158 N N . PHE B 1 301 ? -12.055 -14.68 -22 1 98.31 301 PHE B N 1
ATOM 6159 C CA . PHE B 1 301 ? -12.406 -16.062 -21.734 1 98.31 301 PHE B CA 1
ATOM 6160 C C . PHE B 1 301 ? -11.898 -16.984 -22.844 1 98.31 301 PHE B C 1
ATOM 6162 O O . PHE B 1 301 ? -12.297 -16.844 -24 1 98.31 301 PHE B O 1
ATOM 6169 N N . SER B 1 302 ? -10.977 -17.859 -22.484 1 97.06 302 SER B N 1
ATOM 6170 C CA . SER B 1 302 ? -10.359 -18.797 -23.422 1 97.06 302 SER B CA 1
ATOM 6171 C C . SER B 1 302 ? -9.898 -20.062 -22.703 1 97.06 302 SER B C 1
ATOM 6173 O O . SER B 1 302 ? -9.281 -19.984 -21.641 1 97.06 302 SER B O 1
ATOM 6175 N N . GLY B 1 303 ? -10.258 -21.219 -23.312 1 96.25 303 GLY B N 1
ATOM 6176 C CA . GLY B 1 303 ? -9.844 -22.484 -22.734 1 96.25 303 GLY B CA 1
ATOM 6177 C C . GLY B 1 303 ? -10.43 -22.719 -21.359 1 96.25 303 GLY B C 1
ATOM 6178 O O . GLY B 1 303 ? -9.727 -23.141 -20.438 1 96.25 303 GLY B O 1
ATOM 6179 N N . LYS B 1 304 ? -11.602 -22.312 -21.188 1 97.25 304 LYS B N 1
ATOM 6180 C CA . LYS B 1 304 ? -12.398 -22.531 -19.984 1 97.25 304 LYS B CA 1
ATOM 6181 C C . LYS B 1 304 ? -11.945 -21.625 -18.844 1 97.25 304 LYS B C 1
ATOM 6183 O O . LYS B 1 304 ? -12.367 -21.812 -17.703 1 97.25 304 LYS B O 1
ATOM 6188 N N . ARG B 1 305 ? -11.055 -20.688 -19.125 1 98.25 305 ARG B N 1
ATOM 6189 C CA . ARG B 1 305 ? -10.492 -19.828 -18.078 1 98.25 305 ARG B CA 1
ATOM 6190 C C . ARG B 1 305 ? -10.547 -18.359 -18.5 1 98.25 305 ARG B C 1
ATOM 6192 O O . ARG B 1 305 ? -10.609 -18.047 -19.688 1 98.25 305 ARG B O 1
ATOM 6199 N N . LEU B 1 306 ? -10.57 -17.469 -17.516 1 98.62 306 LEU B N 1
ATOM 6200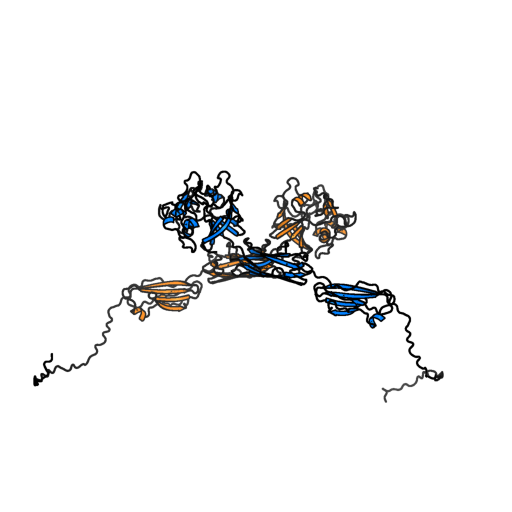 C CA . LEU B 1 306 ? -10.312 -16.062 -17.766 1 98.62 306 LEU B CA 1
ATOM 6201 C C . LEU B 1 306 ? -8.82 -15.773 -17.781 1 98.62 306 LEU B C 1
ATOM 6203 O O . LEU B 1 306 ? -8.078 -16.266 -16.922 1 98.62 306 LEU B O 1
ATOM 6207 N N . ARG B 1 307 ? -8.391 -14.969 -18.75 1 97.69 307 ARG B N 1
ATOM 6208 C CA . ARG B 1 307 ? -6.977 -14.664 -18.922 1 97.69 307 ARG B CA 1
ATOM 6209 C C . ARG B 1 307 ? -6.75 -13.164 -19.047 1 97.69 307 ARG B C 1
ATOM 6211 O O . ARG B 1 307 ? -7.543 -12.453 -19.672 1 97.69 307 ARG B O 1
ATOM 6218 N N . ASP B 1 308 ? -5.715 -12.656 -18.438 1 96.44 308 ASP B N 1
ATOM 6219 C CA . ASP B 1 308 ? -5.145 -11.328 -18.656 1 96.44 308 ASP B CA 1
ATOM 6220 C C . ASP B 1 308 ? -3.867 -11.414 -19.484 1 96.44 308 ASP B C 1
ATOM 6222 O O . ASP B 1 308 ? -2.779 -11.609 -18.938 1 96.44 308 ASP B O 1
ATOM 6226 N N . GLY B 1 309 ? -4.023 -11.164 -20.75 1 92.31 309 GLY B N 1
ATOM 6227 C CA . GLY B 1 309 ? -2.914 -11.516 -21.609 1 92.31 309 GLY B CA 1
ATOM 6228 C C . GLY B 1 309 ? -2.531 -12.984 -21.531 1 92.31 309 GLY B C 1
ATOM 6229 O O . GLY B 1 309 ? -3.377 -13.859 -21.719 1 92.31 309 GLY B O 1
ATOM 6230 N N . SER B 1 310 ? -1.301 -13.195 -21.172 1 90.88 310 SER B N 1
ATOM 6231 C CA . SER B 1 310 ? -0.814 -14.57 -21.078 1 90.88 310 SER B CA 1
ATOM 6232 C C . SER B 1 310 ? -1.013 -15.133 -19.672 1 90.88 310 SER B C 1
ATOM 6234 O O . SER B 1 310 ? -0.787 -16.312 -19.438 1 90.88 310 SER B O 1
ATOM 6236 N N . THR B 1 311 ? -1.5 -14.352 -18.781 1 91.44 311 THR B N 1
ATOM 6237 C CA . THR B 1 311 ? -1.662 -14.773 -17.391 1 91.44 311 THR B CA 1
ATOM 6238 C C . THR B 1 311 ? -3.037 -15.398 -17.172 1 91.44 311 THR B C 1
ATOM 6240 O O . THR B 1 311 ? -4.059 -14.789 -17.5 1 91.44 311 THR B O 1
ATOM 6243 N N . GLU B 1 312 ? -3.076 -16.578 -16.672 1 94.44 312 GLU B N 1
ATOM 6244 C CA . GLU B 1 312 ? -4.34 -17.219 -16.312 1 94.44 312 GLU B CA 1
ATOM 6245 C C . GLU B 1 312 ? -4.879 -16.656 -14.992 1 94.44 312 GLU B C 1
ATOM 6247 O O . GLU B 1 312 ? -4.262 -16.828 -13.938 1 94.44 312 GLU B O 1
ATOM 6252 N N . VAL B 1 313 ? -6.004 -16.125 -15 1 96.62 313 VAL B N 1
ATOM 6253 C CA . VAL B 1 313 ? -6.594 -15.445 -13.852 1 96.62 313 VAL B CA 1
ATOM 6254 C C . VAL B 1 313 ? -7.402 -16.438 -13.016 1 96.62 313 VAL B C 1
ATOM 6256 O O . VAL B 1 313 ? -7.52 -16.281 -11.797 1 96.62 313 VAL B O 1
ATOM 6259 N N . THR B 1 314 ? -7.949 -17.406 -13.688 1 97.62 314 THR B N 1
ATOM 6260 C CA . THR B 1 314 ? -8.781 -18.375 -13 1 97.62 314 THR B CA 1
ATOM 6261 C C . THR B 1 314 ? -8.336 -19.797 -13.32 1 97.62 314 THR B C 1
ATOM 6263 O O . THR B 1 314 ? -7.578 -20.016 -14.266 1 97.62 314 THR B O 1
ATOM 6266 N N . VAL B 1 315 ? -8.875 -20.734 -12.484 1 96.19 315 VAL B N 1
ATOM 6267 C CA . VAL B 1 315 ? -8.906 -22.125 -12.883 1 96.19 315 VAL B CA 1
ATOM 6268 C C . VAL B 1 315 ? -10.062 -22.375 -13.852 1 96.19 315 VAL B C 1
ATOM 6270 O O . VAL B 1 315 ? -10.781 -21.438 -14.211 1 96.19 315 VAL B O 1
ATOM 6273 N N . ASP B 1 316 ? -10.219 -23.594 -14.297 1 97.62 316 ASP B N 1
ATOM 6274 C CA . ASP B 1 316 ? -11.328 -23.891 -15.195 1 97.62 316 ASP B CA 1
ATOM 6275 C C . ASP B 1 316 ? -12.664 -23.469 -14.586 1 97.62 316 ASP B C 1
ATOM 6277 O O . ASP B 1 316 ? -12.969 -23.812 -13.445 1 97.62 316 ASP B O 1
ATOM 6281 N N . LEU B 1 317 ? -13.391 -22.719 -15.312 1 98.38 317 LEU B N 1
ATOM 6282 C CA . LEU B 1 317 ? -14.719 -22.281 -14.891 1 98.38 317 LEU B CA 1
ATOM 6283 C C . LEU B 1 317 ? -15.789 -23.25 -15.391 1 98.38 317 LEU B C 1
ATOM 6285 O O . LEU B 1 317 ? -15.828 -23.578 -16.578 1 98.38 317 LEU B O 1
ATOM 6289 N N . ALA B 1 318 ? -16.625 -23.594 -14.5 1 98.31 318 ALA B N 1
ATOM 6290 C CA . ALA B 1 318 ? -17.688 -24.531 -14.852 1 98.31 318 ALA B CA 1
ATOM 6291 C C . ALA B 1 318 ? -18.812 -23.844 -15.617 1 98.31 318 ALA B C 1
ATOM 6293 O O . ALA B 1 318 ? -19.094 -22.672 -15.391 1 98.31 318 ALA B O 1
ATOM 6294 N N . GLU B 1 319 ? -19.5 -24.609 -16.484 1 97.62 319 GLU B N 1
ATOM 6295 C CA . GLU B 1 319 ? -20.703 -24.141 -17.156 1 97.62 319 GLU B CA 1
ATOM 6296 C C . GLU B 1 319 ? -21.922 -24.25 -16.25 1 97.62 319 GLU B C 1
ATOM 6298 O O . GLU B 1 319 ? -21.906 -24.984 -15.266 1 97.62 319 GLU B O 1
ATOM 6303 N N . ASN B 1 320 ? -22.938 -23.422 -16.547 1 95.69 320 ASN B N 1
ATOM 6304 C CA . ASN B 1 320 ? -24.234 -23.453 -15.875 1 95.69 320 ASN B CA 1
ATOM 6305 C C . ASN B 1 320 ? -24.094 -23.109 -14.391 1 95.69 320 ASN B C 1
ATOM 6307 O O . ASN B 1 320 ? -24.844 -23.641 -13.562 1 95.69 320 ASN B O 1
ATOM 6311 N N . VAL B 1 321 ? -23.016 -22.453 -14.008 1 96.94 321 VAL B N 1
ATOM 6312 C CA . VAL B 1 321 ? -22.781 -21.969 -12.656 1 96.94 321 VAL B CA 1
ATOM 6313 C C . VAL B 1 321 ? -22.562 -20.453 -12.68 1 96.94 321 VAL B C 1
ATOM 6315 O O . VAL B 1 321 ? -21.953 -19.922 -13.609 1 96.94 321 VAL B O 1
ATOM 6318 N N . ASP B 1 322 ? -23.172 -19.766 -11.719 1 98.38 322 ASP B N 1
ATOM 6319 C CA . ASP B 1 322 ? -22.891 -18.344 -11.578 1 98.38 322 ASP B CA 1
ATOM 6320 C C . ASP B 1 322 ? -21.5 -18.109 -10.977 1 98.38 322 ASP B C 1
ATOM 6322 O O . ASP B 1 322 ? -21.203 -18.609 -9.891 1 98.38 322 ASP B O 1
ATOM 6326 N N . HIS B 1 323 ? -20.672 -17.5 -11.719 1 98.69 323 HIS B N 1
ATOM 6327 C CA . HIS B 1 323 ? -19.391 -17.031 -11.195 1 98.69 323 HIS B CA 1
ATOM 6328 C C . HIS B 1 323 ? -19.484 -15.57 -10.75 1 98.69 323 HIS B C 1
ATOM 6330 O O . HIS B 1 323 ? -20.328 -14.82 -11.234 1 98.69 323 HIS B O 1
ATOM 6336 N N . THR B 1 324 ? -18.625 -15.195 -9.859 1 98.81 324 THR B N 1
ATOM 6337 C CA . THR B 1 324 ? -18.75 -13.867 -9.266 1 98.81 324 THR B CA 1
ATOM 6338 C C . THR B 1 324 ? -17.469 -13.07 -9.453 1 98.81 324 THR B C 1
ATOM 6340 O O . THR B 1 324 ? -16.375 -13.555 -9.164 1 98.81 324 THR B O 1
ATOM 6343 N N . LEU B 1 325 ? -17.625 -11.906 -10.023 1 98.81 325 LEU B N 1
ATOM 6344 C CA . LEU B 1 325 ? -16.609 -10.867 -10.008 1 98.81 325 LEU B CA 1
ATOM 6345 C C . LEU B 1 325 ? -16.781 -9.945 -8.812 1 98.81 325 LEU B C 1
ATOM 6347 O O . LEU B 1 325 ? -17.891 -9.43 -8.578 1 98.81 325 LEU B O 1
ATOM 6351 N N . THR B 1 326 ? -15.75 -9.773 -8.016 1 98.81 326 THR B N 1
ATOM 6352 C CA . THR B 1 326 ? -15.75 -8.828 -6.902 1 98.81 326 THR B CA 1
ATOM 6353 C C . THR B 1 326 ? -14.695 -7.746 -7.109 1 98.81 326 THR B C 1
ATOM 6355 O O . THR B 1 326 ? -13.539 -8.047 -7.406 1 98.81 326 THR B O 1
ATOM 6358 N N . VAL B 1 327 ? -15.086 -6.484 -7.012 1 98.81 327 VAL B N 1
ATOM 6359 C CA . VAL B 1 327 ? -14.18 -5.352 -7.188 1 98.81 327 VAL B CA 1
ATOM 6360 C C . VAL B 1 327 ? -14.297 -4.41 -5.992 1 98.81 327 VAL B C 1
ATOM 6362 O O . VAL B 1 327 ? -15.398 -4.168 -5.488 1 98.81 327 VAL B O 1
ATOM 6365 N N . TRP B 1 328 ? -13.148 -3.852 -5.492 1 98.5 328 TRP B N 1
ATOM 6366 C CA . TRP B 1 328 ? -13.133 -2.865 -4.414 1 98.5 328 TRP B CA 1
ATOM 6367 C C . TRP B 1 328 ? -11.891 -1.984 -4.508 1 98.5 328 TRP B C 1
ATOM 6369 O O . TRP B 1 328 ? -11.016 -2.221 -5.34 1 98.5 328 TRP B O 1
ATOM 6379 N N . ALA B 1 329 ? -11.852 -0.898 -3.771 1 98.25 329 ALA B N 1
ATOM 6380 C CA . ALA B 1 329 ? -10.711 0.01 -3.691 1 98.25 329 ALA B CA 1
ATOM 6381 C C . ALA B 1 329 ? -10.141 0.05 -2.275 1 98.25 329 ALA B C 1
ATOM 6383 O O . ALA B 1 329 ? -10.891 -0.021 -1.297 1 98.25 329 ALA B O 1
ATOM 6384 N N . GLU B 1 330 ? -8.805 0.167 -2.168 1 96.88 330 GLU B N 1
ATOM 6385 C CA . GLU B 1 330 ? -8.102 0.336 -0.9 1 96.88 330 GLU B CA 1
ATOM 6386 C C . GLU B 1 330 ? -7.148 1.527 -0.952 1 96.88 330 GLU B C 1
ATOM 6388 O O . GLU B 1 330 ? -6.492 1.762 -1.97 1 96.88 330 GLU B O 1
ATOM 6393 N N . ASP B 1 331 ? -7.098 2.27 0.086 1 94.62 331 ASP B N 1
ATOM 6394 C CA . ASP B 1 331 ? -6.082 3.314 0.155 1 94.62 331 ASP B CA 1
ATOM 6395 C C . ASP B 1 331 ? -4.855 2.836 0.926 1 94.62 331 ASP B C 1
ATOM 6397 O O . ASP B 1 331 ? -4.816 1.698 1.397 1 94.62 331 ASP B O 1
ATOM 6401 N N . ASP B 1 332 ? -3.768 3.637 0.96 1 92.25 332 ASP B N 1
ATOM 6402 C CA . ASP B 1 332 ? -2.502 3.232 1.562 1 92.25 332 ASP B CA 1
ATOM 6403 C C . ASP B 1 332 ? -2.504 3.486 3.068 1 92.25 332 ASP B C 1
ATOM 6405 O O . ASP B 1 332 ? -1.461 3.393 3.719 1 92.25 332 ASP B O 1
ATOM 6409 N N . LYS B 1 333 ? -3.658 3.838 3.635 1 87.75 333 LYS B N 1
ATOM 6410 C CA . LYS B 1 333 ? -3.793 4.074 5.07 1 87.75 333 LYS B CA 1
ATOM 6411 C C . LYS B 1 333 ? -4.715 3.043 5.711 1 87.75 333 LYS B C 1
ATOM 6413 O O . LYS B 1 333 ? -5.164 3.225 6.848 1 87.75 333 LYS B O 1
ATOM 6418 N N . GLY B 1 334 ? -5.09 2.062 4.898 1 86.75 334 GLY B N 1
ATOM 6419 C CA . GLY B 1 334 ? -5.832 0.936 5.441 1 86.75 334 GLY B CA 1
ATOM 6420 C C . GLY B 1 334 ? -7.32 1.007 5.16 1 86.75 334 GLY B C 1
ATOM 6421 O O . GLY B 1 334 ? -8.062 0.078 5.484 1 86.75 334 GLY B O 1
ATOM 6422 N N . GLY B 1 335 ? -7.754 2.088 4.605 1 89.94 335 GLY B N 1
ATOM 6423 C CA . GLY B 1 335 ? -9.156 2.197 4.246 1 89.94 335 GLY B CA 1
ATOM 6424 C C . GLY B 1 335 ? -9.547 1.298 3.088 1 89.94 335 GLY B C 1
ATOM 6425 O O . GLY B 1 335 ? -8.812 1.188 2.105 1 89.94 335 GLY B O 1
ATOM 6426 N N . LYS B 1 336 ? -10.711 0.644 3.207 1 93.69 336 LYS B N 1
ATOM 6427 C CA . LYS B 1 336 ? -11.234 -0.251 2.184 1 93.69 336 LYS B CA 1
ATOM 6428 C C . LYS B 1 336 ? -12.672 0.115 1.823 1 93.69 336 LYS B C 1
ATOM 6430 O O . LYS B 1 336 ? -13.523 0.277 2.707 1 93.69 336 LYS B O 1
ATOM 6435 N N . SER B 1 337 ? -12.953 0.247 0.57 1 94.62 337 SER B N 1
ATOM 6436 C CA . SER B 1 337 ? -14.312 0.536 0.121 1 94.62 337 SER B CA 1
ATOM 6437 C C . SER B 1 337 ? -15.211 -0.683 0.273 1 94.62 337 SER B C 1
ATOM 6439 O O . SER B 1 337 ? -14.734 -1.79 0.524 1 94.62 337 SER B O 1
ATOM 6441 N N . ALA B 1 338 ? -16.484 -0.445 0.087 1 94.38 338 ALA B N 1
ATOM 6442 C CA . ALA B 1 338 ? -17.391 -1.577 -0.058 1 94.38 338 ALA B CA 1
ATOM 6443 C C . ALA B 1 338 ? -17.047 -2.412 -1.286 1 94.38 338 ALA B C 1
ATOM 6445 O O . ALA B 1 338 ? -16.578 -1.877 -2.293 1 94.38 338 ALA B O 1
ATOM 6446 N N . GLU B 1 339 ? -17.234 -3.717 -1.152 1 97.5 339 GLU B N 1
ATOM 6447 C CA . GLU B 1 339 ? -17.062 -4.609 -2.297 1 97.5 339 GLU B CA 1
ATOM 6448 C C . GLU B 1 339 ? -18.281 -4.547 -3.225 1 97.5 339 GLU B C 1
ATOM 6450 O O . GLU B 1 339 ? -19.422 -4.566 -2.764 1 97.5 339 GLU B O 1
ATOM 6455 N N . VAL B 1 340 ? -18.078 -4.414 -4.512 1 98.5 340 VAL B N 1
ATOM 6456 C CA . VAL B 1 340 ? -19.141 -4.473 -5.512 1 98.5 340 VAL B CA 1
ATOM 6457 C C . VAL B 1 340 ? -19 -5.75 -6.332 1 98.5 340 VAL B C 1
ATOM 6459 O O . VAL B 1 340 ? -17.922 -6.07 -6.828 1 98.5 340 VAL B O 1
ATOM 6462 N N . THR B 1 341 ? -20.125 -6.469 -6.52 1 98.62 341 THR B N 1
ATOM 6463 C CA . THR B 1 341 ? -20.062 -7.766 -7.188 1 98.62 341 THR B CA 1
ATOM 6464 C C . THR B 1 341 ? -20.859 -7.754 -8.477 1 98.62 341 THR B C 1
ATOM 6466 O O . THR B 1 341 ? -21.766 -6.93 -8.648 1 98.62 341 THR B O 1
ATOM 6469 N N . ARG B 1 342 ? -20.484 -8.547 -9.414 1 98.69 342 ARG B N 1
ATOM 6470 C CA . ARG B 1 342 ? -21.188 -8.898 -10.641 1 98.69 342 ARG B CA 1
ATOM 6471 C C . ARG B 1 342 ? -21.172 -10.414 -10.859 1 98.69 342 ARG B C 1
ATOM 6473 O O . ARG B 1 342 ? -20.156 -11.062 -10.602 1 98.69 342 ARG B O 1
ATOM 6480 N N . LYS B 1 343 ? -22.234 -10.898 -11.352 1 98.62 343 LYS B N 1
ATOM 6481 C CA . LYS B 1 343 ? -22.297 -12.312 -11.719 1 98.62 343 LYS B CA 1
ATOM 6482 C C . LYS B 1 343 ? -22.109 -12.5 -13.219 1 98.62 343 LYS B C 1
ATOM 6484 O O . LYS B 1 343 ? -22.453 -11.617 -14.008 1 98.62 343 LYS B O 1
ATOM 6489 N N . PHE B 1 344 ? -21.547 -13.656 -13.617 1 98.62 344 PHE B N 1
ATOM 6490 C CA . PHE B 1 344 ? -21.438 -14.047 -15.016 1 98.62 344 PHE B CA 1
ATOM 6491 C C . PHE B 1 344 ? -21.438 -15.562 -15.156 1 98.62 344 PHE B C 1
ATOM 6493 O O . PHE B 1 344 ? -21.219 -16.281 -14.18 1 98.62 344 PHE B O 1
ATOM 6500 N N . ARG B 1 345 ? -21.688 -16.078 -16.328 1 98.62 345 ARG B N 1
ATOM 6501 C CA . ARG B 1 345 ? -21.625 -17.484 -16.672 1 98.62 345 ARG B CA 1
ATOM 6502 C C . ARG B 1 345 ? -20.734 -17.719 -17.891 1 98.62 345 ARG B C 1
ATOM 6504 O O . ARG B 1 345 ? -20.375 -16.75 -18.578 1 98.62 345 ARG B O 1
ATOM 6511 N N . VAL B 1 346 ? -20.391 -18.969 -18.125 1 98.62 346 VAL B N 1
ATOM 6512 C CA . VAL B 1 346 ? -19.531 -19.266 -19.25 1 98.62 346 VAL B CA 1
ATOM 6513 C C . VAL B 1 346 ? -20.109 -20.422 -20.062 1 98.62 346 VAL B C 1
ATOM 6515 O O . VAL B 1 346 ? -20.875 -21.219 -19.547 1 98.62 346 VAL B O 1
ATOM 6518 N N . ILE B 1 347 ? -19.844 -20.438 -21.375 1 97.88 347 ILE B N 1
ATOM 6519 C CA . ILE B 1 347 ? -20.141 -21.531 -22.297 1 97.88 347 ILE B CA 1
ATOM 6520 C C . ILE B 1 347 ? -18.844 -22.062 -22.906 1 97.88 347 ILE B C 1
ATOM 6522 O O . ILE B 1 347 ? -18.109 -21.312 -23.531 1 97.88 347 ILE B O 1
ATOM 6526 N N . HIS B 1 348 ? -18.609 -23.328 -22.688 1 97.75 348 HIS B N 1
ATOM 6527 C CA . HIS B 1 348 ? -17.406 -23.953 -23.234 1 97.75 348 HIS B CA 1
ATOM 6528 C C . HIS B 1 348 ? -17.516 -24.141 -24.75 1 97.75 348 HIS B C 1
ATOM 6530 O O . HIS B 1 348 ? -18.594 -24.406 -25.266 1 97.75 348 HIS B O 1
ATOM 6536 N N . ASN B 1 349 ? -16.391 -24.031 -25.406 1 97.25 349 ASN B N 1
ATOM 6537 C CA . ASN B 1 349 ? -16.344 -24.375 -26.828 1 97.25 349 ASN B CA 1
ATOM 6538 C C . ASN B 1 349 ? -16.312 -25.891 -27.031 1 97.25 349 ASN B C 1
ATOM 6540 O O . ASN B 1 349 ? -15.562 -26.594 -26.359 1 97.25 349 ASN B O 1
ATOM 6544 N N . ARG B 1 350 ? -17.172 -26.344 -27.891 1 96.44 350 ARG B N 1
ATOM 6545 C CA . ARG B 1 350 ? -17.203 -27.75 -28.281 1 96.44 350 ARG B CA 1
ATOM 6546 C C . ARG B 1 350 ? -16.906 -27.922 -29.766 1 96.44 350 ARG B C 1
ATOM 6548 O O . ARG B 1 350 ? -17.219 -27.047 -30.578 1 96.44 350 ARG B O 1
ATOM 6555 N N . PRO B 1 351 ? -16.312 -29.062 -30.125 1 97.19 351 PRO B N 1
ATOM 6556 C CA . PRO B 1 351 ? -16.031 -29.281 -31.547 1 97.19 351 PRO B CA 1
ATOM 6557 C C . PRO B 1 351 ? -17.297 -29.484 -32.375 1 97.19 351 PRO B C 1
ATOM 6559 O O . PRO B 1 351 ? -18.344 -29.875 -31.828 1 97.19 351 PRO B O 1
ATOM 6562 N N . PRO B 1 352 ? -17.219 -29.172 -33.688 1 97.88 352 PRO B N 1
ATOM 6563 C CA . PRO B 1 352 ? -18.344 -29.5 -34.562 1 97.88 352 PRO B CA 1
ATOM 6564 C C . PRO B 1 352 ? -18.734 -30.969 -34.5 1 97.88 352 PRO B C 1
ATOM 6566 O O . PRO B 1 352 ? -17.906 -31.812 -34.156 1 97.88 352 PRO B O 1
ATOM 6569 N N . VAL B 1 353 ? -20.031 -31.234 -34.844 1 98.12 353 VAL B N 1
ATOM 6570 C CA . VAL B 1 353 ? -20.531 -32.594 -34.844 1 98.12 353 VAL B CA 1
ATOM 6571 C C . VAL B 1 353 ? -20.766 -33.062 -36.281 1 98.12 353 VAL B C 1
ATOM 6573 O O . VAL B 1 353 ? -21.547 -32.469 -37.031 1 98.12 353 VAL B O 1
ATOM 6576 N N . ILE B 1 354 ? -20.094 -34.094 -36.688 1 98.44 354 ILE B N 1
ATOM 6577 C CA . ILE B 1 354 ? -20.266 -34.719 -38 1 98.44 354 ILE B CA 1
ATOM 6578 C C . ILE B 1 354 ? -21.203 -35.906 -37.906 1 98.44 354 ILE B C 1
ATOM 6580 O O . ILE B 1 354 ? -21.016 -36.781 -37.031 1 98.44 354 ILE B O 1
ATOM 6584 N N . SER B 1 355 ? -22.203 -35.969 -38.812 1 97.94 355 SER B N 1
ATOM 6585 C CA . SER B 1 355 ? -23.172 -37.062 -38.75 1 97.94 355 SER B CA 1
ATOM 6586 C C . SER B 1 355 ? -22.516 -38.406 -39.094 1 97.94 355 SER B C 1
ATOM 6588 O O . SER B 1 355 ? -21.406 -38.438 -39.656 1 97.94 355 SER B O 1
ATOM 6590 N N . GLY B 1 356 ? -23.219 -39.438 -38.625 1 95.94 356 GLY B N 1
ATOM 6591 C CA . GLY B 1 356 ? -22.781 -40.75 -38.969 1 95.94 356 GLY B CA 1
ATOM 6592 C C . GLY B 1 356 ? -21.719 -41.312 -38.031 1 95.94 356 GLY B C 1
ATOM 6593 O O . GLY B 1 356 ? -21.578 -40.844 -36.875 1 95.94 356 GLY B O 1
ATOM 6594 N N . THR B 1 357 ? -21.109 -42.438 -38.406 1 96.88 357 THR B N 1
ATOM 6595 C CA . THR B 1 357 ? -20.047 -43.094 -37.656 1 96.88 357 THR B CA 1
ATOM 6596 C C . THR B 1 357 ? -18.891 -43.469 -38.594 1 96.88 357 THR B C 1
ATOM 6598 O O . THR B 1 357 ? -19.047 -43.5 -39.812 1 96.88 357 THR B O 1
ATOM 6601 N N . ASN B 1 358 ? -17.781 -43.625 -37.906 1 97.38 358 ASN B N 1
ATOM 6602 C CA . ASN B 1 358 ? -16.688 -44.188 -38.688 1 97.38 358 ASN B CA 1
ATOM 6603 C C . ASN B 1 358 ? -17.078 -45.562 -39.281 1 97.38 358 ASN B C 1
ATOM 6605 O O . ASN B 1 358 ? -17.75 -46.344 -38.594 1 97.38 358 ASN B O 1
ATOM 6609 N N . GLU B 1 359 ? -16.703 -45.812 -40.594 1 97.06 359 GLU B N 1
ATOM 6610 C CA . GLU B 1 359 ? -17.125 -47.031 -41.25 1 97.06 359 GLU B CA 1
ATOM 6611 C C . GLU B 1 359 ? -15.977 -47.656 -42.062 1 97.06 359 GLU B C 1
ATOM 6613 O O . GLU B 1 359 ? -15.172 -46.938 -42.656 1 97.06 359 GLU B O 1
ATOM 6618 N N . ASP B 1 360 ? -15.914 -48.844 -42 1 97.56 360 ASP B N 1
ATOM 6619 C CA . ASP B 1 360 ? -15.109 -49.594 -42.969 1 97.56 360 ASP B CA 1
ATOM 6620 C C . ASP B 1 360 ? -15.961 -50.062 -44.156 1 97.56 360 ASP B C 1
ATOM 6622 O O . ASP B 1 360 ? -16.828 -50.938 -44 1 97.56 360 ASP B O 1
ATOM 6626 N N . LEU B 1 361 ? -15.695 -49.625 -45.344 1 96.94 361 LEU B N 1
ATOM 6627 C CA . LEU B 1 361 ? -16.5 -49.875 -46.531 1 96.94 361 LEU B CA 1
ATOM 6628 C C . LEU B 1 361 ? -16.078 -51.188 -47.188 1 96.94 361 LEU B C 1
ATOM 6630 O O . LEU B 1 361 ? -16.688 -51.594 -48.188 1 96.94 361 LEU B O 1
ATOM 6634 N N . GLY B 1 362 ? -14.953 -51.781 -46.594 1 96.44 362 GLY B N 1
ATOM 6635 C CA . GLY B 1 362 ? -14.453 -53.031 -47.125 1 96.44 362 GLY B CA 1
ATOM 6636 C C . GLY B 1 362 ? -13.75 -52.875 -48.469 1 96.44 362 GLY B C 1
ATOM 6637 O O . GLY B 1 362 ? -13.094 -51.844 -48.688 1 96.44 362 GLY B O 1
ATOM 6638 N N . THR B 1 363 ? -13.805 -54 -49.188 1 96.56 363 THR B N 1
ATOM 6639 C CA . THR B 1 363 ? -13.195 -53.969 -50.531 1 96.56 363 THR B CA 1
ATOM 6640 C C . THR B 1 363 ? -14.195 -53.438 -51.562 1 96.56 363 THR B C 1
ATOM 6642 O O . THR B 1 363 ? -15.289 -54 -51.688 1 96.56 363 THR B O 1
ATOM 6645 N N . ILE B 1 364 ? -13.836 -52.438 -52.25 1 96.06 364 ILE B N 1
ATOM 6646 C CA . ILE B 1 364 ? -14.766 -51.812 -53.188 1 96.06 364 ILE B CA 1
ATOM 6647 C C . ILE B 1 364 ? -14.117 -51.688 -54.562 1 96.06 364 ILE B C 1
ATOM 6649 O O . ILE B 1 364 ? -12.891 -51.625 -54.656 1 96.06 364 ILE B O 1
ATOM 6653 N N . GLN B 1 365 ? -14.945 -51.594 -55.594 1 93.44 365 GLN B N 1
ATOM 6654 C CA . GLN B 1 365 ? -14.469 -51.5 -56.969 1 93.44 365 GLN B CA 1
ATOM 6655 C C . GLN B 1 365 ? -14.883 -50.156 -57.562 1 93.44 365 GLN B C 1
ATOM 6657 O O . GLN B 1 365 ? -14.367 -49.75 -58.625 1 93.44 365 GLN B O 1
ATOM 6662 N N . ALA B 1 366 ? -15.875 -49.5 -56.969 1 94.06 366 ALA B N 1
ATOM 6663 C CA . ALA B 1 366 ? -16.344 -48.219 -57.406 1 94.06 366 ALA B CA 1
ATOM 6664 C C . ALA B 1 366 ? -15.984 -47.094 -56.438 1 94.06 366 ALA B C 1
ATOM 6666 O O . ALA B 1 366 ? -15.703 -47.375 -55.25 1 94.06 366 ALA B O 1
ATOM 6667 N N . ILE B 1 367 ? -15.945 -45.875 -56.938 1 96.12 367 ILE B N 1
ATOM 6668 C CA . ILE B 1 367 ? -15.641 -44.719 -56.094 1 96.12 367 ILE B CA 1
ATOM 6669 C C . ILE B 1 367 ? -16.672 -44.594 -55 1 96.12 367 ILE B C 1
ATOM 6671 O O . ILE B 1 367 ? -17.875 -44.562 -55.25 1 96.12 367 ILE B O 1
ATOM 6675 N N . PRO B 1 368 ? -16.25 -44.594 -53.719 1 96.06 368 PRO B N 1
ATOM 6676 C CA . PRO B 1 368 ? -17.219 -44.438 -52.625 1 96.06 368 PRO B CA 1
ATOM 6677 C C . PRO B 1 368 ? -17.844 -43.062 -52.594 1 96.06 368 PRO B C 1
ATOM 6679 O O . PRO B 1 368 ? -17.234 -42.094 -53.031 1 96.06 368 PRO B O 1
ATOM 6682 N N . SER B 1 369 ? -19.125 -43 -52.156 1 95.75 369 SER B N 1
ATOM 6683 C CA . SER B 1 369 ? -19.891 -41.781 -51.938 1 95.75 369 SER B CA 1
ATOM 6684 C C . SER B 1 369 ? -20.656 -41.812 -50.625 1 95.75 369 SER B C 1
ATOM 6686 O O . SER B 1 369 ? -21.484 -42.719 -50.406 1 95.75 369 SER B O 1
ATOM 6688 N N . LYS B 1 370 ? -20.281 -40.938 -49.75 1 96.94 370 LYS B N 1
ATOM 6689 C CA . LYS B 1 370 ? -20.922 -40.906 -48.438 1 96.94 370 LYS B CA 1
ATOM 6690 C C . LYS B 1 370 ? -21.5 -39.531 -48.125 1 96.94 370 LYS B C 1
ATOM 6692 O O . LYS B 1 370 ? -20.844 -38.5 -48.375 1 96.94 370 LYS B O 1
ATOM 6697 N N . THR B 1 371 ? -22.75 -39.5 -47.656 1 97.75 371 THR B N 1
ATOM 6698 C CA . THR B 1 371 ? -23.391 -38.25 -47.25 1 97.75 371 THR B CA 1
ATOM 6699 C C . THR B 1 371 ? -23.188 -38 -45.781 1 97.75 371 THR B C 1
ATOM 6701 O O . THR B 1 371 ? -23.125 -38.938 -44.969 1 97.75 371 THR B O 1
ATOM 6704 N N . TYR B 1 372 ? -22.953 -36.781 -45.469 1 98.06 372 TYR B N 1
ATOM 6705 C CA . TYR B 1 372 ? -22.797 -36.344 -44.062 1 98.06 372 TYR B CA 1
ATOM 6706 C C . TYR B 1 372 ? -23.312 -34.938 -43.844 1 98.06 372 TYR B C 1
ATOM 6708 O O . TYR B 1 372 ? -23.5 -34.188 -44.812 1 98.06 372 TYR B O 1
ATOM 6716 N N . THR B 1 373 ? -23.625 -34.594 -42.625 1 98.38 373 THR B N 1
ATOM 6717 C CA . THR B 1 373 ? -23.953 -33.219 -42.188 1 98.38 373 THR B CA 1
ATOM 6718 C C . THR B 1 373 ? -23.047 -32.812 -41.031 1 98.38 373 THR B C 1
ATOM 6720 O O . THR B 1 373 ? -22.469 -33.656 -40.344 1 98.38 373 THR B O 1
ATOM 6723 N N . VAL B 1 374 ? -22.781 -31.547 -40.938 1 98.38 374 VAL B N 1
ATOM 6724 C CA . VAL B 1 374 ? -22.031 -30.984 -39.844 1 98.38 374 VAL B CA 1
ATOM 6725 C C . VAL B 1 374 ? -22.891 -29.953 -39.094 1 98.38 374 VAL B C 1
ATOM 6727 O O . VAL B 1 374 ? -23.594 -29.156 -39.719 1 98.38 374 VAL B O 1
ATOM 6730 N N . THR B 1 375 ? -22.906 -30.047 -37.781 1 97.81 375 THR B N 1
ATOM 6731 C CA . THR B 1 375 ? -23.531 -29.047 -36.938 1 97.81 375 THR B CA 1
ATOM 6732 C C . THR B 1 375 ? -22.547 -28.5 -35.906 1 97.81 375 THR B C 1
ATOM 6734 O O . THR B 1 375 ? -21.531 -29.141 -35.625 1 97.81 375 THR B O 1
ATOM 6737 N N . GLU B 1 376 ? -22.75 -27.328 -35.469 1 96.69 376 GLU B N 1
ATOM 6738 C CA . GLU B 1 376 ? -21.922 -26.672 -34.469 1 96.69 376 GLU B CA 1
ATOM 6739 C C . GLU B 1 376 ? -22.766 -26.281 -33.25 1 96.69 376 GLU B C 1
ATOM 6741 O O . GLU B 1 376 ? -23.672 -25.469 -33.344 1 96.69 376 GLU B O 1
ATOM 6746 N N . PRO B 1 377 ? -22.453 -26.891 -32.094 1 94.44 377 PRO B N 1
ATOM 6747 C CA . PRO B 1 377 ? -23.312 -26.75 -30.922 1 94.44 377 PRO B CA 1
ATOM 6748 C C . PRO B 1 377 ? -23.516 -25.297 -30.516 1 94.44 377 PRO B C 1
ATOM 6750 O O . PRO B 1 377 ? -24.609 -24.906 -30.078 1 94.44 377 PRO B O 1
ATOM 6753 N N . GLU B 1 378 ? -22.531 -24.375 -30.547 1 94.12 378 GLU B N 1
ATOM 6754 C CA . GLU B 1 378 ? -22.609 -22.984 -30.109 1 94.12 378 GLU B CA 1
ATOM 6755 C C . GLU B 1 378 ? -22.922 -22.062 -31.266 1 94.12 378 GLU B C 1
ATOM 6757 O O . GLU B 1 378 ? -23 -20.844 -31.094 1 94.12 378 GLU B O 1
ATOM 6762 N N . GLY B 1 379 ? -23.047 -22.578 -32.5 1 94.12 379 GLY B N 1
ATOM 6763 C CA . GLY B 1 379 ? -23.422 -21.797 -33.656 1 94.12 379 GLY B CA 1
ATOM 6764 C C . GLY B 1 379 ? -22.234 -21.062 -34.281 1 94.12 379 GLY B C 1
ATOM 6765 O O . GLY B 1 379 ? -22.422 -20.141 -35.094 1 94.12 379 GLY B O 1
ATOM 6766 N N . ASP B 1 380 ? -21.078 -21.484 -33.938 1 95.06 380 ASP B N 1
ATOM 6767 C CA . ASP B 1 380 ? -19.875 -20.859 -34.5 1 95.06 380 ASP B CA 1
ATOM 6768 C C . ASP B 1 380 ? -19.703 -21.25 -35.969 1 95.06 380 ASP B C 1
ATOM 6770 O O . ASP B 1 380 ? -20.188 -22.297 -36.406 1 95.06 380 ASP B O 1
ATOM 6774 N N . ALA B 1 381 ? -19 -20.375 -36.719 1 96.88 381 ALA B N 1
ATOM 6775 C CA . ALA B 1 381 ? -18.609 -20.75 -38.094 1 96.88 381 ALA B CA 1
ATOM 6776 C C . ALA B 1 381 ? -17.625 -21.922 -38.062 1 96.88 381 ALA B C 1
ATOM 6778 O O . ALA B 1 381 ? -16.906 -22.125 -37.062 1 96.88 381 ALA B O 1
ATOM 6779 N N . PHE B 1 382 ? -17.672 -22.703 -39.062 1 97.81 382 PHE B N 1
ATOM 6780 C CA . PHE B 1 382 ? -16.734 -23.828 -39.125 1 97.81 382 PHE B CA 1
ATOM 6781 C C . PHE B 1 382 ? -16.328 -24.078 -40.594 1 97.81 382 PHE B C 1
ATOM 6783 O O . PHE B 1 382 ? -17.016 -23.641 -41.5 1 97.81 382 PHE B O 1
ATOM 6790 N N . THR B 1 383 ? -15.195 -24.75 -40.781 1 98.5 383 THR B N 1
ATOM 6791 C CA . THR B 1 383 ? -14.648 -25.156 -42.062 1 98.5 383 THR B CA 1
ATOM 6792 C C . THR B 1 383 ? -14.609 -26.688 -42.188 1 98.5 383 THR B C 1
ATOM 6794 O O . THR B 1 383 ? -14.266 -27.359 -41.219 1 98.5 383 THR B O 1
ATOM 6797 N N . VAL B 1 384 ? -15.016 -27.156 -43.375 1 98.56 384 VAL B N 1
ATOM 6798 C CA . VAL B 1 384 ? -14.969 -28.594 -43.656 1 98.56 384 VAL B CA 1
ATOM 6799 C C . VAL B 1 384 ? -13.82 -28.891 -44.625 1 98.56 384 VAL B C 1
ATOM 6801 O O . VAL B 1 384 ? -13.672 -28.234 -45.656 1 98.56 384 VAL B O 1
ATOM 6804 N N . THR B 1 385 ? -13.039 -29.844 -44.25 1 98.69 385 THR B N 1
ATOM 6805 C CA . THR B 1 385 ? -11.961 -30.312 -45.094 1 98.69 385 THR B CA 1
ATOM 6806 C C . THR B 1 385 ? -12.086 -31.812 -45.344 1 98.69 385 THR B C 1
ATOM 6808 O O . THR B 1 385 ? -12.133 -32.594 -44.406 1 98.69 385 THR B O 1
ATOM 6811 N N . GLU B 1 386 ? -12.211 -32.125 -46.625 1 98.38 386 GLU B N 1
ATOM 6812 C CA . GLU B 1 386 ? -12.25 -33.531 -47.031 1 98.38 386 GLU B CA 1
ATOM 6813 C C . GLU B 1 386 ? -10.883 -33.969 -47.562 1 98.38 386 GLU B C 1
ATOM 6815 O O . GLU B 1 386 ? -10.227 -33.25 -48.312 1 98.38 386 GLU B O 1
ATOM 6820 N N . LYS B 1 387 ? -10.578 -35.219 -47.094 1 98.25 387 LYS B N 1
ATOM 6821 C CA . LYS B 1 387 ? -9.25 -35.719 -47.438 1 98.25 387 LYS B CA 1
ATOM 6822 C C . LYS B 1 387 ? -9.305 -37.188 -47.844 1 98.25 387 LYS B C 1
ATOM 6824 O O . LYS B 1 387 ? -10.18 -37.906 -47.406 1 98.25 387 LYS B O 1
ATOM 6829 N N . ILE B 1 388 ? -8.398 -37.594 -48.719 1 98.12 388 ILE B N 1
ATOM 6830 C CA . ILE B 1 388 ? -8.094 -38.969 -49.031 1 98.12 388 ILE B CA 1
ATOM 6831 C C . ILE B 1 388 ? -6.613 -39.25 -48.781 1 98.12 388 ILE B C 1
ATOM 6833 O O . ILE B 1 388 ? -5.742 -38.625 -49.406 1 98.12 388 ILE B O 1
ATOM 6837 N N . ASP B 1 389 ? -6.414 -40.094 -47.75 1 97.31 389 ASP B N 1
ATOM 6838 C CA . ASP B 1 389 ? -5.062 -40.438 -47.312 1 97.31 389 ASP B CA 1
ATOM 6839 C C . ASP B 1 389 ? -4.262 -39.188 -46.969 1 97.31 389 ASP B C 1
ATOM 6841 O O . ASP B 1 389 ? -3.123 -39.031 -47.406 1 97.31 389 ASP B O 1
ATOM 6845 N N . GLY B 1 390 ? -4.922 -38.344 -46.281 1 96.44 390 GLY B N 1
ATOM 6846 C CA . GLY B 1 390 ? -4.262 -37.156 -45.75 1 96.44 390 GLY B CA 1
ATOM 6847 C C . GLY B 1 390 ? -4.176 -36.031 -46.781 1 96.44 390 GLY B C 1
ATOM 6848 O O . GLY B 1 390 ? -3.838 -34.906 -46.406 1 96.44 390 GLY B O 1
ATOM 6849 N N . LYS B 1 391 ? -4.438 -36.344 -48.062 1 97 391 LYS B N 1
ATOM 6850 C CA . LYS B 1 391 ? -4.418 -35.344 -49.094 1 97 391 LYS B CA 1
ATOM 6851 C C . LYS B 1 391 ? -5.777 -34.656 -49.219 1 97 391 LYS B C 1
ATOM 6853 O O . LYS B 1 391 ? -6.809 -35.344 -49.312 1 97 391 LYS B O 1
ATOM 6858 N N . VAL B 1 392 ? -5.742 -33.344 -49.375 1 98.19 392 VAL B N 1
ATOM 6859 C CA . VAL B 1 392 ? -6.977 -32.562 -49.406 1 98.19 392 VAL B CA 1
ATOM 6860 C C . VAL B 1 392 ? -7.695 -32.75 -50.719 1 98.19 392 VAL B C 1
ATOM 6862 O O . VAL B 1 392 ? -7.094 -32.594 -51.781 1 98.19 392 VAL B O 1
ATOM 6865 N N . ILE B 1 393 ? -8.977 -33.156 -50.656 1 97.75 393 ILE B N 1
ATOM 6866 C CA . ILE B 1 393 ? -9.867 -33.188 -51.812 1 97.75 393 ILE B CA 1
ATOM 6867 C C . ILE B 1 393 ? -10.492 -31.797 -52.031 1 97.75 393 ILE B C 1
ATOM 6869 O O . ILE B 1 393 ? -10.375 -31.219 -53.094 1 97.75 393 ILE B O 1
ATOM 6873 N N . ARG B 1 394 ? -11.141 -31.219 -50.969 1 97.12 394 ARG B N 1
ATOM 6874 C CA . ARG B 1 394 ? -11.688 -29.859 -50.938 1 97.12 394 ARG B CA 1
ATOM 6875 C C . ARG B 1 394 ? -11.875 -29.375 -49.531 1 97.12 394 ARG B C 1
ATOM 6877 O O . ARG B 1 394 ? -11.922 -30.172 -48.594 1 97.12 394 ARG B O 1
ATOM 6884 N N . SER B 1 395 ? -11.742 -28.094 -49.406 1 98.31 395 SER B N 1
ATOM 6885 C CA . SER B 1 395 ? -12.008 -27.359 -48.156 1 98.31 395 SER B CA 1
ATOM 6886 C C . SER B 1 395 ? -12.992 -26.219 -48.406 1 98.31 395 SER B C 1
ATOM 6888 O O . SER B 1 395 ? -12.852 -25.469 -49.375 1 98.31 395 SER B O 1
ATOM 6890 N N . PHE B 1 396 ? -14.047 -26.109 -47.625 1 97.88 396 PHE B N 1
ATOM 6891 C CA . PHE B 1 396 ? -15.062 -25.078 -47.844 1 97.88 396 PHE B CA 1
ATOM 6892 C C . PHE B 1 396 ? -15.711 -24.688 -46.531 1 97.88 396 PHE B C 1
ATOM 6894 O O . PHE B 1 396 ? -15.617 -25.406 -45.531 1 97.88 396 PHE B O 1
ATOM 6901 N N . ALA B 1 397 ? -16.25 -23.438 -46.469 1 98.12 397 ALA B N 1
ATOM 6902 C CA . ALA B 1 397 ? -17.016 -23 -45.312 1 98.12 397 ALA B CA 1
ATOM 6903 C C . ALA B 1 397 ? -18.281 -23.828 -45.156 1 98.12 397 ALA B C 1
ATOM 6905 O O . ALA B 1 397 ? -19.109 -23.922 -46.062 1 98.12 397 ALA B O 1
ATOM 6906 N N . GLY B 1 398 ? -18.422 -24.391 -43.969 1 97.25 398 GLY B N 1
ATOM 6907 C CA . GLY B 1 398 ? -19.562 -25.266 -43.719 1 97.25 398 GLY B CA 1
ATOM 6908 C C . GLY B 1 398 ? -20.844 -24.5 -43.469 1 97.25 398 GLY B C 1
ATOM 6909 O O . GLY B 1 398 ? -20.812 -23.375 -42.969 1 97.25 398 GLY B O 1
ATOM 6910 N N . VAL B 1 399 ? -21.953 -25.109 -43.875 1 97.5 399 VAL B N 1
ATOM 6911 C CA . VAL B 1 399 ? -23.281 -24.656 -43.469 1 97.5 399 VAL B CA 1
ATOM 6912 C C . VAL B 1 399 ? -23.938 -25.703 -42.594 1 97.5 399 VAL B C 1
ATOM 6914 O O . VAL B 1 399 ? -24.094 -26.859 -42.969 1 97.5 399 VAL B O 1
ATOM 6917 N N . ALA B 1 400 ? -24.312 -25.203 -41.375 1 97 400 ALA B N 1
ATOM 6918 C CA . ALA B 1 400 ? -24.828 -26.125 -40.375 1 97 400 ALA B CA 1
ATOM 6919 C C . ALA B 1 400 ? -26.047 -26.891 -40.906 1 97 400 ALA B C 1
ATOM 6921 O O . ALA B 1 400 ? -27.016 -26.297 -41.375 1 97 400 ALA B O 1
ATOM 6922 N N . GLY B 1 401 ? -25.969 -28.188 -40.812 1 96.44 401 GLY B N 1
ATOM 6923 C CA . GLY B 1 401 ? -27.094 -29.031 -41.188 1 96.44 401 GLY B CA 1
ATOM 6924 C C . GLY B 1 401 ? -27.172 -29.344 -42.656 1 96.44 401 GLY B C 1
ATOM 6925 O O . GLY B 1 401 ? -27.984 -30.172 -43.094 1 96.44 401 GLY B O 1
ATOM 6926 N N . GLN B 1 402 ? -26.422 -28.734 -43.5 1 97.69 402 GLN B N 1
ATOM 6927 C CA . GLN B 1 402 ? -26.438 -28.984 -44.938 1 97.69 402 GLN B CA 1
ATOM 6928 C C . GLN B 1 402 ? -25.844 -30.344 -45.25 1 97.69 402 GLN B C 1
ATOM 6930 O O . GLN B 1 402 ? -24.812 -30.734 -44.688 1 97.69 402 GLN B O 1
ATOM 6935 N N . GLU B 1 403 ? -26.562 -31.062 -46.031 1 97.62 403 GLU B N 1
ATOM 6936 C CA . GLU B 1 403 ? -26.047 -32.344 -46.438 1 97.62 403 GLU B CA 1
ATOM 6937 C C . GLU B 1 403 ? -24.938 -32.188 -47.469 1 97.62 403 GLU B C 1
ATOM 6939 O O . GLU B 1 403 ? -25.094 -31.469 -48.469 1 97.62 403 GLU B O 1
ATOM 6944 N N . ASN B 1 404 ? -23.844 -32.781 -47.188 1 97.88 404 ASN B N 1
ATOM 6945 C CA . ASN B 1 404 ? -22.703 -32.844 -48.094 1 97.88 404 ASN B CA 1
ATOM 6946 C C . ASN B 1 404 ? -22.359 -34.281 -48.469 1 97.88 404 ASN B C 1
ATOM 6948 O O . ASN B 1 404 ? -22.734 -35.219 -47.75 1 97.88 404 ASN B O 1
ATOM 6952 N N . THR B 1 405 ? -21.734 -34.406 -49.625 1 97.75 405 THR B N 1
ATOM 6953 C CA . THR B 1 405 ? -21.297 -35.719 -50.094 1 97.75 405 THR B CA 1
ATOM 6954 C C . THR B 1 405 ? -19.781 -35.75 -50.344 1 97.75 405 THR B C 1
ATOM 6956 O O . THR B 1 405 ? -19.281 -34.906 -51.094 1 97.75 405 THR B O 1
ATOM 6959 N N . ILE B 1 406 ? -19.172 -36.625 -49.656 1 97.5 406 ILE B N 1
ATOM 6960 C CA . ILE B 1 406 ? -17.75 -36.812 -49.938 1 97.5 406 ILE B CA 1
ATOM 6961 C C . ILE B 1 406 ? -17.562 -37.938 -50.938 1 97.5 406 ILE B C 1
ATOM 6963 O O . ILE B 1 406 ? -18.172 -39 -50.812 1 97.5 406 ILE B O 1
ATOM 6967 N N . THR B 1 407 ? -16.828 -37.625 -51.906 1 96.94 407 THR B N 1
ATOM 6968 C CA . THR B 1 407 ? -16.375 -38.594 -52.906 1 96.94 407 THR B CA 1
ATOM 6969 C C . THR B 1 407 ? -14.922 -38.344 -53.281 1 96.94 407 THR B C 1
ATOM 6971 O O . THR B 1 407 ? -14.258 -37.5 -52.688 1 96.94 407 THR B O 1
ATOM 6974 N N . ILE B 1 408 ? -14.445 -39.312 -54.094 1 97.44 408 ILE B N 1
ATOM 6975 C CA . ILE B 1 408 ? -13.055 -39.188 -54.531 1 97.44 408 ILE B CA 1
ATOM 6976 C C . ILE B 1 408 ? -13.008 -38.844 -56 1 97.44 408 ILE B C 1
ATOM 6978 O O . ILE B 1 408 ? -13.586 -39.531 -56.844 1 97.44 408 ILE B O 1
ATOM 6982 N N . PRO B 1 409 ? -12.336 -37.656 -56.312 1 96.44 409 PRO B N 1
ATOM 6983 C CA . PRO B 1 409 ? -12.156 -37.375 -57.75 1 96.44 409 PRO B CA 1
ATOM 6984 C C . PRO B 1 409 ? -11.477 -38.531 -58.5 1 96.44 409 PRO B C 1
ATOM 6986 O O . PRO B 1 409 ? -10.578 -39.188 -57.969 1 96.44 409 PRO B O 1
ATOM 6989 N N . HIS B 1 410 ? -11.805 -38.594 -59.719 1 95.06 410 HIS B N 1
ATOM 6990 C CA . HIS B 1 410 ? -11.359 -39.75 -60.5 1 95.06 410 HIS B CA 1
ATOM 6991 C C . HIS B 1 410 ? -9.836 -39.781 -60.594 1 95.06 410 HIS B C 1
ATOM 6993 O O . HIS B 1 410 ? -9.234 -40.844 -60.5 1 95.06 410 HIS B O 1
ATOM 6999 N N . ASP B 1 411 ? -9.234 -38.594 -60.812 1 94.75 411 ASP B N 1
ATOM 7000 C CA . ASP B 1 411 ? -7.781 -38.531 -60.938 1 94.75 411 ASP B CA 1
ATOM 7001 C C . ASP B 1 411 ? -7.09 -39.031 -59.688 1 94.75 411 ASP B C 1
ATOM 7003 O O . ASP B 1 411 ? -6.027 -39.656 -59.75 1 94.75 411 ASP B O 1
ATOM 7007 N N . MET B 1 412 ? -7.738 -38.844 -58.562 1 96.25 412 MET B N 1
ATOM 7008 C CA . MET B 1 412 ? -7.176 -39.344 -57.281 1 96.25 412 MET B CA 1
ATOM 7009 C C . MET B 1 412 ? -7.484 -40.812 -57.094 1 96.25 412 MET B C 1
ATOM 7011 O O . MET B 1 412 ? -6.652 -41.562 -56.594 1 96.25 412 MET B O 1
ATOM 7015 N N . TRP B 1 413 ? -8.617 -41.219 -57.562 1 94.94 413 TRP B N 1
ATOM 7016 C CA . TRP B 1 413 ? -9.07 -42.594 -57.406 1 94.94 413 TRP B CA 1
ATOM 7017 C C . TRP B 1 413 ? -8.141 -43.562 -58.125 1 94.94 413 TRP B C 1
ATOM 7019 O O . TRP B 1 413 ? -7.711 -44.562 -57.562 1 94.94 413 TRP B O 1
ATOM 7029 N N . ILE B 1 414 ? -7.781 -43.281 -59.281 1 92.75 414 ILE B N 1
ATOM 7030 C CA . ILE B 1 414 ? -7.012 -44.188 -60.125 1 92.75 414 ILE B CA 1
ATOM 7031 C C . ILE B 1 414 ? -5.582 -44.281 -59.594 1 92.75 414 ILE B C 1
ATOM 7033 O O . ILE B 1 414 ? -4.852 -45.219 -59.938 1 92.75 414 ILE B O 1
ATOM 7037 N N . ARG B 1 415 ? -5.207 -43.281 -58.875 1 94.44 415 ARG B N 1
ATOM 7038 C CA . ARG B 1 415 ? -3.842 -43.25 -58.375 1 94.44 415 ARG B CA 1
ATOM 7039 C C . ARG B 1 415 ? -3.742 -44.031 -57.062 1 94.44 415 ARG B C 1
ATOM 7041 O O . ARG B 1 415 ? -2.641 -44.312 -56.594 1 94.44 415 ARG B O 1
ATOM 7048 N N . LEU B 1 416 ? -4.836 -44.375 -56.5 1 95.75 416 LEU B N 1
ATOM 7049 C CA . LEU B 1 416 ? -4.82 -45.156 -55.25 1 95.75 416 LEU B CA 1
ATOM 7050 C C . LEU B 1 416 ? -4.336 -46.594 -55.531 1 95.75 416 LEU B C 1
ATOM 7052 O O . LEU B 1 416 ? -4.816 -47.25 -56.438 1 95.75 416 LEU B O 1
ATOM 7056 N N . GLN B 1 417 ? -3.428 -47.031 -54.688 1 94.81 417 GLN B N 1
ATOM 7057 C CA . GLN B 1 417 ? -2.877 -48.375 -54.844 1 94.81 417 GLN B CA 1
ATOM 7058 C C . GLN B 1 417 ? -3.922 -49.438 -54.531 1 94.81 417 GLN B C 1
ATOM 7060 O O . GLN B 1 417 ? -4.523 -49.406 -53.438 1 94.81 417 GLN B O 1
ATOM 7065 N N . PRO B 1 418 ? -4.113 -50.344 -55.531 1 93.31 418 PRO B N 1
ATOM 7066 C CA . PRO B 1 418 ? -5.02 -51.469 -55.219 1 93.31 418 PRO B CA 1
ATOM 7067 C C . PRO B 1 418 ? -4.461 -52.375 -54.125 1 93.31 418 PRO B C 1
ATOM 7069 O O . PRO B 1 418 ? -3.244 -52.562 -54.031 1 93.31 418 PRO B O 1
ATOM 7072 N N . GLY B 1 419 ? -5.352 -52.875 -53.344 1 93.56 419 GLY B N 1
ATOM 7073 C CA . GLY B 1 419 ? -4.953 -53.875 -52.375 1 93.56 419 GLY B CA 1
ATOM 7074 C C . GLY B 1 419 ? -4.461 -53.281 -51.062 1 93.56 419 GLY B C 1
ATOM 7075 O O . GLY B 1 419 ? -4.113 -54 -50.125 1 93.56 419 GLY B O 1
ATOM 7076 N N . VAL B 1 420 ? -4.441 -52 -51.094 1 95.75 420 VAL B N 1
ATOM 7077 C CA . VAL B 1 420 ? -3.986 -51.312 -49.906 1 95.75 420 VAL B CA 1
ATOM 7078 C C . VAL B 1 420 ? -5.164 -50.594 -49.25 1 95.75 420 VAL B C 1
ATOM 7080 O O . VAL B 1 420 ? -6.113 -50.188 -49.906 1 95.75 420 VAL B O 1
ATOM 7083 N N . GLN B 1 421 ? -5.125 -50.531 -47.938 1 97.12 421 GLN B N 1
ATOM 7084 C CA . GLN B 1 421 ? -6.18 -49.812 -47.219 1 97.12 421 GLN B CA 1
ATOM 7085 C C . GLN B 1 421 ? -6.012 -48.281 -47.375 1 97.12 421 GLN B C 1
ATOM 7087 O O . GLN B 1 421 ? -4.922 -47.75 -47.156 1 97.12 421 GLN B O 1
ATOM 7092 N N . HIS B 1 422 ? -7.102 -47.625 -47.781 1 97.75 422 HIS B N 1
ATOM 7093 C CA . HIS B 1 422 ? -7.145 -46.156 -47.906 1 97.75 422 HIS B CA 1
ATOM 7094 C C . HIS B 1 422 ? -8.141 -45.562 -46.906 1 97.75 422 HIS B C 1
ATOM 7096 O O . HIS B 1 422 ? -9.055 -46.25 -46.469 1 97.75 422 HIS B O 1
ATOM 7102 N N . THR B 1 423 ? -7.938 -44.25 -46.594 1 97.75 423 THR B N 1
ATOM 7103 C CA . THR B 1 423 ? -8.805 -43.562 -45.625 1 97.75 423 THR B CA 1
ATOM 7104 C C . THR B 1 423 ? -9.391 -42.312 -46.25 1 97.75 423 THR B C 1
ATOM 7106 O O . THR B 1 423 ? -8.656 -41.406 -46.688 1 97.75 423 THR B O 1
ATOM 7109 N N . LEU B 1 424 ? -10.719 -42.281 -46.406 1 97.75 424 LEU B N 1
ATOM 7110 C CA . LEU B 1 424 ? -11.484 -41.094 -46.719 1 97.75 424 LEU B CA 1
ATOM 7111 C C . LEU B 1 424 ? -11.945 -40.375 -45.438 1 97.75 424 LEU B C 1
ATOM 7113 O O . LEU B 1 424 ? -12.594 -41 -44.594 1 97.75 424 LEU B O 1
ATOM 7117 N N . ALA B 1 425 ? -11.508 -39.094 -45.25 1 98.19 425 ALA B N 1
ATOM 7118 C CA . ALA B 1 425 ? -11.781 -38.438 -44 1 98.19 425 ALA B CA 1
ATOM 7119 C C . ALA B 1 425 ? -12.477 -37.094 -44.219 1 98.19 425 ALA B C 1
ATOM 7121 O O . ALA B 1 425 ? -12.164 -36.375 -45.188 1 98.19 425 ALA B O 1
ATOM 7122 N N . VAL B 1 426 ? -13.422 -36.75 -43.406 1 98.56 426 VAL B N 1
ATOM 7123 C CA . VAL B 1 426 ? -14.047 -35.438 -43.281 1 98.56 426 VAL B CA 1
ATOM 7124 C C . VAL B 1 426 ? -13.633 -34.812 -41.969 1 98.56 426 VAL B C 1
ATOM 7126 O O . VAL B 1 426 ? -13.797 -35.406 -40.906 1 98.56 426 VAL B O 1
ATOM 7129 N N . GLU B 1 427 ? -13.016 -33.656 -42 1 98.56 427 GLU B N 1
ATOM 7130 C CA . GLU B 1 427 ? -12.664 -32.875 -40.812 1 98.56 427 GLU B CA 1
ATOM 7131 C C . GLU B 1 427 ? -13.445 -31.562 -40.781 1 98.56 427 GLU B C 1
ATOM 7133 O O . GLU B 1 427 ? -13.57 -30.859 -41.781 1 98.56 427 GLU B O 1
ATOM 7138 N N . ALA B 1 428 ? -14 -31.312 -39.656 1 98.5 428 ALA B N 1
ATOM 7139 C CA . ALA B 1 428 ? -14.68 -30.031 -39.406 1 98.5 428 ALA B CA 1
ATOM 7140 C C . ALA B 1 428 ? -14.023 -29.266 -38.25 1 98.5 428 ALA B C 1
ATOM 7142 O O . ALA B 1 428 ? -13.852 -29.812 -37.156 1 98.5 428 ALA B O 1
ATOM 7143 N N . THR B 1 429 ? -13.531 -28.078 -38.5 1 98.38 429 THR B N 1
ATOM 7144 C CA . THR B 1 429 ? -12.883 -27.234 -37.5 1 98.38 429 THR B CA 1
ATOM 7145 C C . THR B 1 429 ? -13.68 -25.938 -37.312 1 98.38 429 THR B C 1
ATOM 7147 O O . THR B 1 429 ? -13.953 -25.219 -38.25 1 98.38 429 THR B O 1
ATOM 7150 N N . ASP B 1 430 ? -14.016 -25.641 -36.062 1 97.25 430 ASP B N 1
ATOM 7151 C CA . ASP B 1 430 ? -14.781 -24.422 -35.812 1 97.25 430 ASP B CA 1
ATOM 7152 C C . ASP B 1 430 ? -13.867 -23.203 -35.781 1 97.25 430 ASP B C 1
ATOM 7154 O O . ASP B 1 430 ? -12.641 -23.328 -35.875 1 97.25 430 ASP B O 1
ATOM 7158 N N . SER B 1 431 ? -14.461 -22.031 -35.719 1 96.56 431 SER B N 1
ATOM 7159 C CA . SER B 1 431 ? -13.727 -20.766 -35.781 1 96.56 431 SER B CA 1
ATOM 7160 C C . SER B 1 431 ? -12.93 -20.531 -34.5 1 96.56 431 SER B C 1
ATOM 7162 O O . SER B 1 431 ? -12.086 -19.641 -34.438 1 96.56 431 SER B O 1
ATOM 7164 N N . LYS B 1 432 ? -13.086 -21.375 -33.469 1 95.25 432 LYS B N 1
ATOM 7165 C CA . LYS B 1 432 ? -12.375 -21.234 -32.219 1 95.25 432 LYS B CA 1
ATOM 7166 C C . LYS B 1 432 ? -11.266 -22.281 -32.094 1 95.25 432 LYS B C 1
ATOM 7168 O O . LYS B 1 432 ? -10.562 -22.344 -31.078 1 95.25 432 LYS B O 1
ATOM 7173 N N . GLY B 1 433 ? -11.25 -23.188 -33.062 1 95 433 GLY B N 1
ATOM 7174 C CA . GLY B 1 433 ? -10.047 -24 -33.188 1 95 433 GLY B CA 1
ATOM 7175 C C . GLY B 1 433 ? -10.266 -25.453 -32.844 1 95 433 GLY B C 1
ATOM 7176 O O . GLY B 1 433 ? -9.352 -26.266 -32.969 1 95 433 GLY B O 1
ATOM 7177 N N . MET B 1 434 ? -11.453 -25.781 -32.469 1 97 434 MET B N 1
ATOM 7178 C CA . MET B 1 434 ? -11.68 -27.188 -32.156 1 97 434 MET B CA 1
ATOM 7179 C C . MET B 1 434 ? -12.078 -27.953 -33.406 1 97 434 MET B C 1
ATOM 7181 O O . MET B 1 434 ? -12.805 -27.438 -34.281 1 97 434 MET B O 1
ATOM 7185 N N . THR B 1 435 ? -11.664 -29.203 -33.5 1 97.75 435 THR B N 1
ATOM 7186 C CA . THR B 1 435 ? -11.828 -30 -34.688 1 97.75 435 THR B CA 1
ATOM 7187 C C . THR B 1 435 ? -12.453 -31.344 -34.375 1 97.75 435 THR B C 1
ATOM 7189 O O . THR B 1 435 ? -12.234 -31.906 -33.312 1 97.75 435 THR B O 1
ATOM 7192 N N . SER B 1 436 ? -13.328 -31.828 -35.281 1 97.94 436 SER B N 1
ATOM 7193 C CA . SER B 1 436 ? -13.844 -33.188 -35.312 1 97.94 436 SER B CA 1
ATOM 7194 C C . SER B 1 436 ? -13.531 -33.875 -36.625 1 97.94 436 SER B C 1
ATOM 7196 O O . SER B 1 436 ? -13.25 -33.219 -37.625 1 97.94 436 SER B O 1
ATOM 7198 N N . SER B 1 437 ? -13.555 -35.219 -36.562 1 97.94 437 SER B N 1
ATOM 7199 C CA . SER B 1 437 ? -13.234 -35.969 -37.781 1 97.94 437 SER B CA 1
ATOM 7200 C C . SER B 1 437 ? -14.133 -37.188 -37.906 1 97.94 437 SER B C 1
ATOM 7202 O O . SER B 1 437 ? -14.609 -37.719 -36.906 1 97.94 437 SER B O 1
ATOM 7204 N N . ARG B 1 438 ? -14.523 -37.531 -39.188 1 98 438 ARG B N 1
ATOM 7205 C CA . ARG B 1 438 ? -15.195 -38.75 -39.625 1 98 438 ARG B CA 1
ATOM 7206 C C . ARG B 1 438 ? -14.406 -39.469 -40.688 1 98 438 ARG B C 1
ATOM 7208 O O . ARG B 1 438 ? -14.008 -38.875 -41.688 1 98 438 ARG B O 1
ATOM 7215 N N . THR B 1 439 ? -14.234 -40.75 -40.406 1 98.12 439 THR B N 1
ATOM 7216 C CA . THR B 1 439 ? -13.367 -41.469 -41.312 1 98.12 439 THR B CA 1
ATOM 7217 C C . THR B 1 439 ? -14.086 -42.656 -41.938 1 98.12 439 THR B C 1
ATOM 7219 O O . THR B 1 439 ? -14.883 -43.312 -41.25 1 98.12 439 THR B O 1
ATOM 7222 N N . TYR B 1 440 ? -13.805 -43 -43.25 1 97.75 440 TYR B N 1
ATOM 7223 C CA . TYR B 1 440 ? -14.203 -44.156 -44 1 97.75 440 TYR B CA 1
ATOM 7224 C C . TYR B 1 440 ? -12.992 -44.875 -44.594 1 97.75 440 TYR B C 1
ATOM 7226 O O . TYR B 1 440 ? -12.234 -44.281 -45.375 1 97.75 440 TYR B O 1
ATOM 7234 N N . THR B 1 441 ? -12.875 -46.094 -44.188 1 98 441 THR B N 1
ATOM 7235 C CA . THR B 1 441 ? -11.75 -46.875 -44.719 1 98 441 THR B CA 1
ATOM 7236 C C . THR B 1 441 ? -12.227 -47.844 -45.781 1 98 441 THR B C 1
ATOM 7238 O O . THR B 1 441 ? -13.383 -48.281 -45.781 1 98 441 THR B O 1
ATOM 7241 N N . PHE B 1 442 ? -11.305 -48.219 -46.812 1 97.75 442 PHE B N 1
ATOM 7242 C CA . PHE B 1 442 ? -11.641 -49.156 -47.875 1 97.75 442 PHE B CA 1
ATOM 7243 C C . PHE B 1 442 ? -10.375 -49.656 -48.531 1 97.75 442 PHE B C 1
ATOM 7245 O O . PHE B 1 442 ? -9.297 -49.094 -48.375 1 97.75 442 PHE B O 1
ATOM 7252 N N . VAL B 1 443 ? -10.57 -50.781 -49.125 1 97.25 443 VAL B N 1
ATOM 7253 C CA . VAL B 1 443 ? -9.555 -51.312 -50.031 1 97.25 443 VAL B CA 1
ATOM 7254 C C . VAL B 1 443 ? -10.062 -51.281 -51.469 1 97.25 443 VAL B C 1
ATOM 7256 O O . VAL B 1 443 ? -11.141 -51.781 -51.75 1 97.25 443 VAL B O 1
ATOM 7259 N N . ARG B 1 444 ? -9.297 -50.594 -52.281 1 95.94 444 ARG B N 1
ATOM 7260 C CA . ARG B 1 444 ? -9.664 -50.562 -53.719 1 95.94 444 ARG B CA 1
ATOM 7261 C C . ARG B 1 444 ? -9.312 -51.875 -54.406 1 95.94 444 ARG B C 1
ATOM 7263 O O . ARG B 1 444 ? -8.188 -52.344 -54.281 1 95.94 444 ARG B O 1
ATOM 7270 N N . GLN B 1 445 ? -10.25 -52.5 -55.094 1 93.31 445 GLN B N 1
ATOM 7271 C CA . GLN B 1 445 ? -10.016 -53.656 -55.938 1 93.31 445 GLN B CA 1
ATOM 7272 C C . GLN B 1 445 ? -10.266 -53.312 -57.406 1 93.31 445 GLN B C 1
ATOM 7274 O O . GLN B 1 445 ? -11.211 -52.594 -57.75 1 93.31 445 GLN B O 1
ATOM 7279 N N . GLU B 1 446 ? -9.398 -53.625 -58.188 1 80.31 446 GLU B N 1
ATOM 7280 C CA . GLU B 1 446 ? -9.555 -53.406 -59.625 1 80.31 446 GLU B CA 1
ATOM 7281 C C . GLU B 1 446 ? -10.242 -54.594 -60.281 1 80.31 446 GLU B C 1
ATOM 7283 O O . GLU B 1 446 ? -10.008 -55.719 -59.938 1 80.31 446 GLU B O 1
ATOM 7288 N N . THR B 1 447 ? -11.516 -54.5 -60.688 1 61.16 447 THR B N 1
ATOM 7289 C CA . THR B 1 447 ? -12 -55.562 -61.531 1 61.16 447 THR B CA 1
ATOM 7290 C C . THR B 1 447 ? -11.016 -55.844 -62.656 1 61.16 447 THR B C 1
ATOM 7292 O O . THR B 1 447 ? -10.258 -54.938 -63.062 1 61.16 447 THR B O 1
ATOM 7295 N N . LYS B 1 448 ? -11.211 -56.969 -63.406 1 54.75 448 LYS B N 1
ATOM 7296 C CA . LYS B 1 448 ? -10.453 -57.406 -64.562 1 54.75 448 LYS B CA 1
ATOM 7297 C C . LYS B 1 448 ? -10.258 -56.281 -65.562 1 54.75 448 LYS B C 1
ATOM 7299 O O . LYS B 1 448 ? -11.062 -55.344 -65.625 1 54.75 448 LYS B O 1
ATOM 7304 N N . LEU B 1 449 ? -9.18 -56.156 -66.188 1 49.19 449 LEU B N 1
ATOM 7305 C CA . LEU B 1 449 ? -8.711 -55.375 -67.312 1 49.19 449 LEU B CA 1
ATOM 7306 C C . LEU B 1 449 ? -9.852 -55.062 -68.312 1 49.19 449 LEU B C 1
ATOM 7308 O O . LEU B 1 449 ? -10.477 -55.938 -68.875 1 49.19 449 LEU B O 1
ATOM 7312 N N . GLU B 1 450 ? -10.672 -54.062 -67.938 1 43.41 450 GLU B N 1
ATOM 7313 C CA . GLU B 1 450 ? -11.422 -53.594 -69.125 1 43.41 450 GLU B CA 1
ATOM 7314 C C . GLU B 1 450 ? -10.516 -53.438 -70.312 1 43.41 450 GLU B C 1
ATOM 7316 O O . GLU B 1 450 ? -9.758 -52.469 -70.438 1 43.41 450 GLU B O 1
ATOM 7321 N N . PHE B 1 451 ? -10.023 -54.562 -70.812 1 41.59 451 PHE B N 1
ATOM 7322 C CA . PHE B 1 451 ? -9.367 -54.469 -72.125 1 41.59 451 PHE B CA 1
ATOM 7323 C C . PHE B 1 451 ? -10.297 -53.875 -73.125 1 41.59 451 PHE B C 1
ATOM 7325 O O . PHE B 1 451 ? -11.312 -54.469 -73.5 1 41.59 451 PHE B O 1
ATOM 7332 N N . LYS B 1 452 ? -10.727 -52.688 -73.062 1 43.84 452 LYS B N 1
ATOM 7333 C CA . LYS B 1 452 ? -11.219 -52.156 -74.312 1 43.84 452 LYS B CA 1
ATOM 7334 C C . LYS B 1 452 ? -10.25 -52.438 -75.438 1 43.84 452 LYS B C 1
ATOM 7336 O O . LYS B 1 452 ? -9.188 -51.812 -75.5 1 43.84 452 LYS B O 1
ATOM 7341 N N . LEU B 1 453 ? -10.336 -53.719 -75.875 1 39.47 453 LEU B N 1
ATOM 7342 C CA . LEU B 1 453 ? -9.727 -54 -77.188 1 39.47 453 LEU B CA 1
ATOM 7343 C C . LEU B 1 453 ? -10.133 -52.938 -78.25 1 39.47 453 LEU B C 1
ATOM 7345 O O . LEU B 1 453 ? -11.328 -52.781 -78.5 1 39.47 453 LEU B O 1
ATOM 7349 N N . LYS B 1 454 ? -9.461 -51.875 -78.25 1 42.66 454 LYS B N 1
ATOM 7350 C CA . LYS B 1 454 ? -9.531 -51.062 -79.438 1 42.66 454 LYS B CA 1
ATOM 7351 C C . LYS B 1 454 ? -9.742 -51.906 -80.75 1 42.66 454 LYS B C 1
ATOM 7353 O O . LYS B 1 454 ? -9.188 -53 -80.812 1 42.66 454 LYS B O 1
ATOM 7358 N N . ASN B 1 455 ? -10.883 -51.719 -81.375 1 37.09 455 ASN B N 1
ATOM 7359 C CA . ASN B 1 455 ? -11.188 -52.312 -82.688 1 37.09 455 ASN B CA 1
ATOM 7360 C C . ASN B 1 455 ? -9.93 -52.469 -83.5 1 37.09 455 ASN B C 1
ATOM 7362 O O . ASN B 1 455 ? -9.07 -51.594 -83.562 1 37.09 455 ASN B O 1
ATOM 7366 N N . PRO B 1 456 ? -9.648 -53.781 -83.812 1 37.56 456 PRO B N 1
ATOM 7367 C CA . PRO B 1 456 ? -8.57 -54.094 -84.75 1 37.56 456 PRO B CA 1
ATOM 7368 C C . PRO B 1 456 ? -8.547 -53.188 -86 1 37.56 456 PRO B C 1
ATOM 7370 O O . PRO B 1 456 ? -9.594 -52.906 -86.562 1 37.56 456 PRO B O 1
ATOM 7373 N N . PHE B 1 457 ? -7.82 -52.125 -85.938 1 35.03 457 PHE B N 1
ATOM 7374 C CA . PHE B 1 457 ? -7.574 -51.438 -87.188 1 35.03 457 PHE B CA 1
ATOM 7375 C C . PHE B 1 457 ? -7.422 -52.406 -88.375 1 35.03 457 PHE B C 1
ATOM 7377 O O . PHE B 1 457 ? -6.664 -53.375 -88.25 1 35.03 457 PHE B O 1
ATOM 7384 N N . VAL B 1 458 ? -8.508 -52.688 -89.125 1 34.12 458 VAL B N 1
ATOM 7385 C CA . VAL B 1 458 ? -8.516 -53.344 -90.438 1 34.12 458 VAL B CA 1
ATOM 7386 C C . VAL B 1 458 ? -7.32 -52.844 -91.25 1 34.12 458 VAL B C 1
ATOM 7388 O O . VAL B 1 458 ? -7.227 -51.688 -91.625 1 34.12 458 VAL B O 1
ATOM 7391 N N . THR B 1 459 ? -6.105 -53.094 -90.812 1 30.66 459 THR B N 1
ATOM 7392 C CA . THR B 1 459 ? -4.973 -52.75 -91.625 1 30.66 459 THR B CA 1
ATOM 7393 C C . THR B 1 459 ? -5.113 -53.438 -93 1 30.66 459 THR B C 1
ATOM 7395 O O . THR B 1 459 ? -5.238 -54.656 -93.125 1 30.66 459 THR B O 1
ATOM 7398 N N . ASP B 1 460 ? -5.875 -52.812 -94 1 28.41 460 ASP B N 1
ATOM 7399 C CA . ASP B 1 460 ? -5.957 -53.094 -95.438 1 28.41 460 ASP B CA 1
ATOM 7400 C C . ASP B 1 460 ? -4.574 -53.406 -96 1 28.41 460 ASP B C 1
ATOM 7402 O O . ASP B 1 460 ? -4.355 -53.25 -97.188 1 28.41 460 ASP B O 1
ATOM 7406 N N . ILE B 1 461 ? -3.598 -53.594 -95.188 1 27.25 461 ILE B N 1
ATOM 7407 C CA . ILE B 1 461 ? -2.344 -53.594 -95.938 1 27.25 461 ILE B CA 1
ATOM 7408 C C . ILE B 1 461 ? -2.281 -54.844 -96.812 1 27.25 461 ILE B C 1
ATOM 7410 O O . ILE B 1 461 ? -2.293 -55.969 -96.312 1 27.25 461 ILE B O 1
ATOM 7414 N N . ALA B 1 462 ? -2.961 -54.688 -98.062 1 25.52 462 ALA B N 1
ATOM 7415 C CA . ALA B 1 462 ? -2.658 -55.625 -99.125 1 25.52 462 ALA B CA 1
ATOM 7416 C C . ALA B 1 462 ? -1.164 -55.938 -99.188 1 25.52 462 ALA B C 1
ATOM 7418 O O . ALA B 1 462 ? -0.35 -55.031 -99.375 1 25.52 462 ALA B O 1
ATOM 7419 N N . ALA B 1 463 ? -0.723 -56.781 -98.375 1 21.53 463 ALA B N 1
ATOM 7420 C CA . ALA B 1 463 ? 0.637 -57.312 -98.375 1 21.53 463 ALA B CA 1
ATOM 7421 C C . ALA B 1 463 ? 0.992 -57.75 -99.812 1 21.53 463 ALA B C 1
ATOM 7423 O O . ALA B 1 463 ? 0.305 -58.594 -100.438 1 21.53 463 ALA B O 1
ATOM 7424 N N . LYS B 1 464 ? 1.556 -56.75 -100.5 1 26.48 464 LYS B N 1
ATOM 7425 C CA . LYS B 1 464 ? 2.273 -56.969 -101.75 1 26.48 464 LYS B CA 1
ATOM 7426 C C . LYS B 1 464 ? 3.092 -58.25 -101.688 1 26.48 464 LYS B C 1
ATOM 7428 O O . LYS B 1 464 ? 3.955 -58.406 -100.812 1 26.48 464 LYS B O 1
ATOM 7433 N N . SER B 1 465 ? 2.504 -59.375 -102.25 1 19.12 465 SER B N 1
ATOM 7434 C CA . SER B 1 465 ? 2.941 -60.719 -102.5 1 19.12 465 SER B CA 1
ATOM 7435 C C . SER B 1 465 ? 4.375 -60.781 -103 1 19.12 465 SER B C 1
ATOM 7437 O O . SER B 1 465 ? 4.867 -59.781 -103.562 1 19.12 465 SER B O 1
ATOM 7439 N N . CYS B 1 466 ? 5.039 -61.969 -102.938 1 19.61 466 CYS B N 1
ATOM 7440 C CA . CYS B 1 466 ? 6.242 -62.781 -102.875 1 19.61 466 CYS B CA 1
ATOM 7441 C C . CYS B 1 466 ? 6.906 -62.844 -104.25 1 19.61 466 CYS B C 1
ATOM 7443 O O . CYS B 1 466 ? 7.809 -63.656 -104.438 1 19.61 466 CYS B O 1
ATOM 7445 N N . HIS B 1 467 ? 6.473 -61.969 -105.25 1 20.08 467 HIS B N 1
ATOM 7446 C CA . HIS B 1 467 ? 7.035 -62.594 -106.438 1 20.08 467 HIS B CA 1
ATOM 7447 C C . HIS B 1 467 ? 8.547 -62.75 -106.312 1 20.08 467 HIS B C 1
ATOM 7449 O O . HIS B 1 467 ? 9.242 -61.812 -105.938 1 20.08 467 HIS B O 1
ATOM 7455 N N . PRO B 1 468 ? 8.93 -64 -106.25 1 20.95 468 PRO B N 1
ATOM 7456 C CA . PRO B 1 468 ? 10.281 -64.562 -106.125 1 20.95 468 PRO B CA 1
ATOM 7457 C C . PRO B 1 468 ? 11.234 -64.062 -107.25 1 20.95 468 PRO B C 1
ATOM 7459 O O . PRO B 1 468 ? 12.344 -64.625 -107.375 1 20.95 468 PRO B O 1
ATOM 7462 N N . ARG B 1 469 ? 11.016 -62.812 -107.625 1 19.05 469 ARG B N 1
ATOM 7463 C CA . ARG B 1 469 ? 11.828 -62.625 -108.812 1 19.05 469 ARG B CA 1
ATOM 7464 C C . ARG B 1 469 ? 13.281 -63 -108.562 1 19.05 469 ARG B C 1
ATOM 7466 O O . ARG B 1 469 ? 13.922 -62.469 -107.688 1 19.05 469 ARG B O 1
ATOM 7473 N N . CYS B 1 470 ? 13.695 -64.188 -109 1 16.91 470 CYS B N 1
ATOM 7474 C CA . CYS B 1 470 ? 14.906 -65 -109 1 16.91 470 CYS B CA 1
ATOM 7475 C C . CYS B 1 470 ? 16.031 -64.25 -109.75 1 16.91 470 CYS B C 1
ATOM 7477 O O . CYS B 1 470 ? 17.109 -64.812 -109.938 1 16.91 470 CYS B O 1
ATOM 7479 N N . GLY B 1 471 ? 15.797 -63.031 -110.062 1 18.23 471 GLY B N 1
ATOM 7480 C CA . GLY B 1 471 ? 16.766 -62.812 -111.125 1 18.23 471 GLY B CA 1
ATOM 7481 C C . GLY B 1 471 ? 18.203 -63.094 -110.688 1 18.23 471 GLY B C 1
ATOM 7482 O O . GLY B 1 471 ? 18.5 -63.062 -109.5 1 18.23 471 GLY B O 1
ATOM 7483 N N . GLY B 1 472 ? 18.953 -63.625 -111.625 1 18.25 472 GLY B N 1
ATOM 7484 C CA . GLY B 1 472 ? 20.203 -64.312 -111.938 1 18.25 472 GLY B CA 1
ATOM 7485 C C . GLY B 1 472 ? 21.422 -63.594 -111.438 1 18.25 472 GLY B C 1
ATOM 7486 O O . GLY B 1 472 ? 21.344 -62.406 -111.062 1 18.25 472 GLY B O 1
ATOM 7487 N N . PRO B 1 473 ? 22.562 -64.312 -111.375 1 18.22 473 PRO B N 1
ATOM 7488 C CA . PRO B 1 473 ? 23.859 -64.562 -110.75 1 18.22 473 PRO B CA 1
ATOM 7489 C C . PRO B 1 473 ? 24.891 -63.469 -111.062 1 18.22 473 PRO B C 1
ATOM 7491 O O . PRO B 1 473 ? 25.906 -63.375 -110.375 1 18.22 473 PRO B O 1
ATOM 7494 N N . LYS B 1 474 ? 24.75 -62.594 -112 1 18.61 474 LYS B N 1
ATOM 7495 C CA . LYS B 1 474 ? 25.984 -62.5 -112.75 1 18.61 474 LYS B CA 1
ATOM 7496 C C . LYS B 1 474 ? 27.094 -61.781 -111.938 1 18.61 474 LYS B C 1
ATOM 7498 O O . LYS B 1 474 ? 26.875 -60.719 -111.438 1 18.61 474 LYS B O 1
ATOM 7503 N N . ARG B 1 475 ? 28.344 -62.5 -111.625 1 16.92 475 ARG B N 1
ATOM 7504 C CA . ARG B 1 475 ? 29.609 -62.406 -110.875 1 16.92 475 ARG B CA 1
ATOM 7505 C C . ARG B 1 475 ? 30.484 -61.312 -111.438 1 16.92 475 ARG B C 1
ATOM 7507 O O . ARG B 1 475 ? 31.578 -61.062 -110.938 1 16.92 475 ARG B O 1
ATOM 7514 N N . SER B 1 476 ? 30.344 -60.625 -112.312 1 15.41 476 SER B N 1
ATOM 7515 C CA . SER B 1 476 ? 31.531 -60.469 -113.125 1 15.41 476 SER B CA 1
ATOM 7516 C C . SER B 1 476 ? 32.656 -59.812 -112.375 1 15.41 476 SER B C 1
ATOM 7518 O O . SER B 1 476 ? 33.781 -60.312 -112.312 1 15.41 476 SER B O 1
ATOM 7520 N N . ASP B 1 477 ? 33.344 -58.688 -112.625 1 16 477 ASP B N 1
ATOM 7521 C CA . ASP B 1 477 ? 34.656 -58.562 -113.25 1 16 477 ASP B CA 1
ATOM 7522 C C . ASP B 1 477 ? 35.75 -58.375 -112.25 1 16 477 ASP B C 1
ATOM 7524 O O . ASP B 1 477 ? 35.469 -58.156 -111.062 1 16 477 ASP B O 1
ATOM 7528 N N . ASN B 1 478 ? 37.094 -57.469 -112.438 1 16.06 478 ASN B N 1
ATOM 7529 C CA . ASN B 1 478 ? 38.5 -57.5 -112.812 1 16.06 478 ASN B CA 1
ATOM 7530 C C . ASN B 1 478 ? 39.406 -57.062 -111.688 1 16.06 478 ASN B C 1
ATOM 7532 O O . ASN B 1 478 ? 40.375 -57.781 -111.375 1 16.06 478 ASN B O 1
ATOM 7536 N N . GLU B 1 479 ? 40 -55.781 -111.375 1 17.59 479 GLU B N 1
ATOM 7537 C CA . GLU B 1 479 ? 41.375 -55.375 -111.625 1 17.59 479 GLU B CA 1
ATOM 7538 C C . GLU B 1 479 ? 42.219 -55.656 -110.375 1 17.59 479 GLU B C 1
ATOM 7540 O O . GLU B 1 479 ? 41.719 -55.812 -109.25 1 17.59 479 GLU B O 1
ATOM 7545 N N . ASN B 1 480 ? 43.906 -55.469 -110.5 1 17.48 480 ASN B N 1
ATOM 7546 C CA . ASN B 1 480 ? 45.312 -55.719 -110.25 1 17.48 480 ASN B CA 1
ATOM 7547 C C . ASN B 1 480 ? 45.844 -55 -109 1 17.48 480 ASN B C 1
ATOM 7549 O O . ASN B 1 480 ? 46.594 -55.562 -108.188 1 17.48 480 ASN B O 1
ATOM 7553 N N . ARG B 1 481 ? 45.906 -53.656 -108.812 1 17.72 481 ARG B N 1
ATOM 7554 C CA . ARG B 1 481 ? 47.094 -52.781 -108.875 1 17.72 481 ARG B CA 1
ATOM 7555 C C . ARG B 1 481 ? 47.844 -52.812 -107.5 1 17.72 481 ARG B C 1
ATOM 7557 O O . ARG B 1 481 ? 47.281 -53.188 -106.5 1 17.72 481 ARG B O 1
ATOM 7564 N N . SER B 1 482 ? 48.969 -51.906 -107.312 1 17.95 482 SER B N 1
ATOM 7565 C CA . SER B 1 482 ? 50.406 -51.719 -107.062 1 17.95 482 SER B CA 1
ATOM 7566 C C . SER B 1 482 ? 50.688 -51.469 -105.625 1 17.95 482 SER B C 1
ATOM 7568 O O . SER B 1 482 ? 51.844 -51.562 -105.188 1 17.95 482 SER B O 1
ATOM 7570 N N . MET B 1 483 ? 49.844 -51.031 -104.875 1 19.95 483 MET B N 1
ATOM 7571 C CA . MET B 1 483 ? 50.531 -50.125 -103.938 1 19.95 483 MET B CA 1
ATOM 7572 C C . MET B 1 483 ? 51.375 -50.875 -102.938 1 19.95 483 MET B C 1
ATOM 7574 O O . MET B 1 483 ? 50.938 -51.875 -102.375 1 19.95 483 MET B O 1
ATOM 7578 N N . GLN B 1 484 ? 52.688 -50.438 -102.812 1 19.73 484 GLN B N 1
ATOM 7579 C CA . GLN B 1 484 ? 53.969 -50.781 -102.188 1 19.73 484 GLN B CA 1
ATOM 7580 C C . GLN B 1 484 ? 53.812 -51.156 -100.75 1 19.73 484 GLN B C 1
ATOM 7582 O O . GLN B 1 484 ? 52.812 -50.844 -100.125 1 19.73 484 GLN B O 1
ATOM 7587 N N . GLN B 1 485 ? 54.938 -51.812 -100.312 1 20.23 485 GLN B N 1
ATOM 7588 C CA . GLN B 1 485 ? 55.625 -52.75 -99.438 1 20.23 485 GLN B CA 1
ATOM 7589 C C . GLN B 1 485 ? 55.969 -52.094 -98.062 1 20.23 485 GLN B C 1
ATOM 7591 O O . GLN B 1 485 ? 56.625 -52.688 -97.25 1 20.23 485 GLN B O 1
ATOM 7596 N N . ARG B 1 486 ? 55.5 -50.812 -98 1 21.08 486 ARG B N 1
ATOM 7597 C CA . ARG B 1 486 ? 56.438 -50.125 -97.125 1 21.08 486 ARG B CA 1
ATOM 7598 C C . ARG B 1 486 ? 56.656 -50.906 -95.812 1 21.08 486 ARG B C 1
ATOM 7600 O O . ARG B 1 486 ? 55.812 -51.75 -95.438 1 21.08 486 ARG B O 1
ATOM 7607 N N . LEU B 1 487 ? 57.75 -50.312 -94.938 1 21.25 487 LEU B N 1
ATOM 7608 C CA . LEU B 1 487 ? 58.656 -50.594 -93.812 1 21.25 487 LEU B CA 1
ATOM 7609 C C . LEU B 1 487 ? 57.875 -50.906 -92.562 1 21.25 487 LEU B C 1
ATOM 7611 O O . LEU B 1 487 ? 56.844 -50.312 -92.312 1 21.25 487 LEU B O 1
#

Organism: Aneurinibacillus migulanus (NCBI:txid47500)

Nearest PDB structures (foldseek):
  1ev2-assembly1_H  TM=3.479E-01  e=2.191E-06  Homo sapiens
  1ii4-assembly4_H  TM=3.281E-01  e=4.648E-06  Homo sapiens
  1iil-assembly2_F  TM=3.213E-01  e=3.956E-06  Homo sapiens
  3oj2-assembly2_D  TM=3.178E-01  e=8.855E-06  Homo sapiens
  7t2d-assembly4_S  TM=3.442E-01  e=1.918E-02  Homo sapiens